Protein 7BY7 (pdb70)

Structure (mmCIF, N/CA/C/O backbone):
data_7BY7
#
_entry.id   7BY7
#
loop_
_atom_site.group_PDB
_atom_site.id
_atom_site.type_symbol
_atom_site.label_atom_id
_atom_site.label_alt_id
_atom_site.label_comp_id
_atom_site.label_asym_id
_atom_site.label_entity_id
_atom_site.label_seq_id
_atom_site.pdbx_PDB_ins_code
_atom_site.Cartn_x
_atom_site.Cartn_y
_atom_site.Cartn_z
_atom_site.occupancy
_atom_site.B_iso_or_equiv
_atom_site.auth_seq_id
_atom_site.auth_comp_id
_atom_site.auth_asym_id
_atom_site.auth_atom_id
_atom_site.pdbx_PDB_model_num
ATOM 1 N N . MET A 1 1 ? -3.150 6.340 -13.918 1.00 1.84 1 MET A N 1
ATOM 2 C CA . MET A 1 1 ? -2.808 6.976 -12.623 1.00 2.02 1 MET A CA 1
ATOM 3 C C . MET A 1 1 ? -1.758 6.146 -11.894 1.00 1.79 1 MET A C 1
ATOM 4 O O . MET A 1 1 ? -2.057 5.539 -10.865 1.00 2.19 1 MET A O 1
ATOM 20 N N . MET A 1 2 ? -0.528 6.140 -12.435 1.00 1.42 2 MET A N 1
ATOM 21 C CA . MET A 1 2 ? 0.563 5.275 -11.951 1.00 1.27 2 MET A CA 1
ATOM 22 C C . MET A 1 2 ? 0.039 3.872 -11.631 1.00 1.22 2 MET A C 1
ATOM 23 O O . MET A 1 2 ? -0.796 3.352 -12.365 1.00 1.89 2 MET A O 1
ATOM 37 N N . THR A 1 3 ? 0.560 3.262 -10.567 1.00 0.68 3 THR A N 1
ATOM 38 C CA . THR A 1 3 ? 0.106 1.955 -10.080 1.00 0.65 3 THR A CA 1
ATOM 39 C C . THR A 1 3 ? 0.182 0.850 -11.137 1.00 0.77 3 THR A C 1
ATOM 40 O O . THR A 1 3 ? 0.681 1.056 -12.246 1.00 1.62 3 THR A O 1
ATOM 51 N N . GLU A 1 4 ? -0.271 -0.343 -10.734 1.00 0.59 4 GLU A N 1
ATOM 52 C CA . GLU A 1 4 ? -0.413 -1.505 -11.616 1.00 0.58 4 GLU A CA 1
ATOM 53 C C . GLU A 1 4 ? 0.929 -2.096 -12.065 1.00 0.60 4 GLU A C 1
ATOM 54 O O . GLU A 1 4 ? 1.041 -3.306 -12.244 1.00 1.07 4 GLU A O 1
ATOM 66 N N . ASP A 1 5 ? 1.945 -1.263 -12.225 1.00 0.51 5 ASP A N 1
ATOM 67 C CA . ASP A 1 5 ? 3.267 -1.745 -12.611 1.00 0.60 5 ASP A CA 1
ATOM 68 C C . ASP A 1 5 ? 4.096 -2.109 -11.383 1.00 0.54 5 ASP A C 1
ATOM 69 O O . ASP A 1 5 ? 4.538 -3.246 -11.236 1.00 0.66 5 ASP A O 1
ATOM 78 N N . GLN A 1 6 ? 4.272 -1.149 -10.480 1.00 0.52 6 GLN A N 1
ATOM 79 C CA . GLN A 1 6 ? 5.087 -1.355 -9.281 1.00 0.59 6 GLN A CA 1
ATOM 80 C C . GLN A 1 6 ? 4.395 -2.275 -8.277 1.00 0.49 6 GLN A C 1
ATOM 81 O O . GLN A 1 6 ? 4.956 -2.586 -7.232 1.00 0.57 6 GLN A O 1
ATOM 95 N N . LYS A 1 7 ? 3.162 -2.676 -8.571 1.00 0.36 7 LYS A N 1
ATOM 96 C CA . LYS A 1 7 ? 2.371 -3.465 -7.628 1.00 0.32 7 LYS A CA 1
ATOM 97 C C . LYS A 1 7 ? 2.963 -4.865 -7.420 1.00 0.34 7 LYS A C 1
ATOM 98 O O . LYS A 1 7 ? 2.718 -5.489 -6.396 1.00 0.35 7 LYS A O 1
ATOM 117 N N . PHE A 1 8 ? 3.744 -5.350 -8.380 1.00 0.40 8 PHE A N 1
ATOM 118 C CA . PHE A 1 8 ? 4.376 -6.663 -8.248 1.00 0.49 8 PHE A CA 1
ATOM 119 C C . PHE A 1 8 ? 5.639 -6.554 -7.399 1.00 0.52 8 PHE A C 1
ATOM 120 O O . PHE A 1 8 ? 6.108 -7.535 -6.823 1.00 0.58 8 PHE A O 1
ATOM 137 N N . LYS A 1 9 ? 6.169 -5.339 -7.303 1.00 0.53 9 LYS A N 1
ATOM 138 C CA . LYS A 1 9 ? 7.324 -5.066 -6.459 1.00 0.62 9 LYS A CA 1
ATOM 139 C C . LYS A 1 9 ? 6.931 -5.191 -4.986 1.00 0.61 9 LYS A C 1
ATOM 140 O O . LYS A 1 9 ? 7.781 -5.253 -4.099 1.00 0.74 9 LYS A O 1
ATOM 159 N N . TYR A 1 10 ? 5.626 -5.260 -4.742 1.00 0.48 10 TYR A N 1
ATOM 160 C CA . TYR A 1 10 ? 5.100 -5.445 -3.398 1.00 0.49 10 TYR A CA 1
ATOM 161 C C . TYR A 1 10 ? 5.573 -6.778 -2.823 1.00 0.56 10 TYR A C 1
ATOM 162 O O . TYR A 1 10 ? 5.681 -6.941 -1.609 1.00 0.67 10 TYR A O 1
ATOM 180 N N . LEU A 1 11 ? 5.878 -7.714 -3.713 1.00 0.56 11 LEU A N 1
ATOM 181 C CA . LEU A 1 11 ? 6.364 -9.032 -3.324 1.00 0.63 11 LEU A CA 1
ATOM 182 C C . LEU A 1 11 ? 7.567 -8.905 -2.386 1.00 0.61 11 LEU A C 1
ATOM 183 O O . LEU A 1 11 ? 7.585 -9.479 -1.300 1.00 0.59 11 LEU A O 1
ATOM 199 N N . THR A 1 12 ? 8.552 -8.119 -2.799 1.00 0.66 12 THR A N 1
ATOM 200 C CA . THR A 1 12 ? 9.773 -7.942 -2.027 1.00 0.69 12 THR A CA 1
ATOM 201 C C . THR A 1 12 ? 9.597 -6.847 -0.976 1.00 0.59 12 THR A C 1
ATOM 202 O O . THR A 1 12 ? 10.318 -6.798 0.023 1.00 0.58 12 THR A O 1
ATOM 213 N N . LYS A 1 13 ? 8.624 -5.978 -1.205 1.00 0.58 13 LYS A N 1
ATOM 214 C CA . LYS A 1 13 ? 8.316 -4.905 -0.273 1.00 0.60 13 LYS A CA 1
ATOM 215 C C . LYS A 1 13 ? 7.835 -5.473 1.062 1.00 0.49 13 LYS A C 1
ATOM 216 O O . LYS A 1 13 ? 8.236 -5.008 2.124 1.00 0.58 13 LYS A O 1
ATOM 235 N N . ILE A 1 14 ? 6.972 -6.478 1.002 1.00 0.37 14 ILE A N 1
ATOM 236 C CA . ILE A 1 14 ? 6.466 -7.123 2.207 1.00 0.36 14 ILE A CA 1
ATOM 237 C C . ILE A 1 14 ? 7.582 -7.930 2.873 1.00 0.39 14 ILE A C 1
ATOM 238 O O . ILE A 1 14 ? 7.553 -8.189 4.073 1.00 0.54 14 ILE A O 1
ATOM 254 N N . GLU A 1 15 ? 8.576 -8.294 2.079 1.00 0.38 15 GLU A N 1
ATOM 255 C CA . GLU A 1 15 ? 9.715 -9.050 2.565 1.00 0.50 15 GLU A CA 1
ATOM 256 C C . GLU A 1 15 ? 10.642 -8.172 3.401 1.00 0.56 15 GLU A C 1
ATOM 257 O O . GLU A 1 15 ? 10.974 -8.510 4.535 1.00 0.68 15 GLU A O 1
ATOM 269 N N . GLU A 1 16 ? 11.046 -7.038 2.841 1.00 0.58 16 GLU A N 1
ATOM 270 C CA . GLU A 1 16 ? 12.037 -6.184 3.488 1.00 0.72 16 GLU A CA 1
ATOM 271 C C . GLU A 1 16 ? 11.402 -4.990 4.196 1.00 0.69 16 GLU A C 1
ATOM 272 O O . GLU A 1 16 ? 11.732 -4.694 5.345 1.00 0.77 16 GLU A O 1
ATOM 284 N N . LEU A 1 17 ? 10.478 -4.321 3.521 1.00 0.63 17 LEU A N 1
ATOM 285 C CA . LEU A 1 17 ? 9.955 -3.045 4.003 1.00 0.67 17 LEU A CA 1
ATOM 286 C C . LEU A 1 17 ? 8.961 -3.237 5.146 1.00 0.61 17 LEU A C 1
ATOM 287 O O . LEU A 1 17 ? 8.513 -2.262 5.748 1.00 0.68 17 LEU A O 1
ATOM 303 N N . GLU A 1 18 ? 8.615 -4.484 5.459 1.00 0.55 18 GLU A N 1
ATOM 304 C CA . GLU A 1 18 ? 7.776 -4.764 6.626 1.00 0.58 18 GLU A CA 1
ATOM 305 C C . GLU A 1 18 ? 8.440 -4.272 7.917 1.00 0.72 18 GLU A C 1
ATOM 306 O O . GLU A 1 18 ? 7.810 -4.224 8.976 1.00 1.15 18 GLU A O 1
ATOM 318 N N . ALA A 1 19 ? 9.711 -3.898 7.819 1.00 0.68 19 ALA A N 1
ATOM 319 C CA . ALA A 1 19 ? 10.429 -3.316 8.942 1.00 0.87 19 ALA A CA 1
ATOM 320 C C . ALA A 1 19 ? 9.814 -1.979 9.362 1.00 0.89 19 ALA A C 1
ATOM 321 O O . ALA A 1 19 ? 9.930 -1.579 10.523 1.00 1.28 19 ALA A O 1
ATOM 328 N N . GLY A 1 20 ? 9.159 -1.288 8.422 1.00 0.89 20 GLY A N 1
ATOM 329 C CA . GLY A 1 20 ? 8.505 -0.037 8.753 1.00 1.31 20 GLY A CA 1
ATOM 330 C C . GLY A 1 20 ? 9.324 1.159 8.329 1.00 1.29 20 GLY A C 1
ATOM 331 O O . GLY A 1 20 ? 9.223 2.237 8.914 1.00 1.74 20 GLY A O 1
ATOM 335 N N . CYS A 1 21 ? 10.140 0.957 7.307 1.00 0.97 21 CYS A N 1
ATOM 336 C CA . CYS A 1 21 ? 11.013 2.000 6.787 1.00 1.10 21 CYS A CA 1
ATOM 337 C C . CYS A 1 21 ? 10.210 3.186 6.272 1.00 1.17 21 CYS A C 1
ATOM 338 O O . CYS A 1 21 ? 9.119 3.018 5.728 1.00 1.58 21 CYS A O 1
ATOM 346 N N . PHE A 1 22 ? 10.756 4.386 6.438 1.00 1.12 22 PHE A N 1
ATOM 347 C CA . PHE A 1 22 ? 10.126 5.579 5.890 1.00 1.26 22 PHE A CA 1
ATOM 348 C C . PHE A 1 22 ? 10.549 5.753 4.432 1.00 1.31 22 PHE A C 1
ATOM 349 O O . PHE A 1 22 ? 10.214 6.734 3.779 1.00 1.68 22 PHE A O 1
ATOM 366 N N . SER A 1 23 ? 11.311 4.789 3.937 1.00 1.33 23 SER A N 1
ATOM 367 C CA . SER A 1 23 ? 11.537 4.649 2.509 1.00 1.45 23 SER A CA 1
ATOM 368 C C . SER A 1 23 ? 10.502 3.675 1.955 1.00 1.25 23 SER A C 1
ATOM 369 O O . SER A 1 23 ? 10.808 2.802 1.143 1.00 1.80 23 SER A O 1
ATOM 377 N N . ASP A 1 24 ? 9.278 3.828 2.446 1.00 0.80 24 ASP A N 1
ATOM 378 C CA . ASP A 1 24 ? 8.164 2.964 2.087 1.00 0.78 24 ASP A CA 1
ATOM 379 C C . ASP A 1 24 ? 7.915 2.980 0.570 1.00 0.77 24 ASP A C 1
ATOM 380 O O . ASP A 1 24 ? 7.519 4.001 0.007 1.00 1.42 24 ASP A O 1
ATOM 389 N N . TRP A 1 25 ? 8.139 1.840 -0.085 1.00 0.71 25 TRP A N 1
ATOM 390 C CA . TRP A 1 25 ? 8.058 1.757 -1.550 1.00 0.68 25 TRP A CA 1
ATOM 391 C C . TRP A 1 25 ? 6.627 1.538 -2.054 1.00 0.85 25 TRP A C 1
ATOM 392 O O . TRP A 1 25 ? 6.377 0.596 -2.809 1.00 1.62 25 TRP A O 1
ATOM 413 N N . THR A 1 26 ? 5.690 2.382 -1.657 1.00 0.46 26 THR A N 1
ATOM 414 C CA . THR A 1 26 ? 4.324 2.250 -2.129 1.00 0.49 26 THR A CA 1
ATOM 415 C C . THR A 1 26 ? 3.957 3.385 -3.083 1.00 0.47 26 THR A C 1
ATOM 416 O O . THR A 1 26 ? 3.374 4.389 -2.670 1.00 0.54 26 THR A O 1
ATOM 427 N N . LYS A 1 27 ? 4.305 3.201 -4.359 1.00 0.47 27 LYS A N 1
ATOM 428 C CA . LYS A 1 27 ? 4.064 4.198 -5.405 1.00 0.52 27 LYS A CA 1
ATOM 429 C C . LYS A 1 27 ? 4.665 5.550 -5.033 1.00 0.65 27 LYS A C 1
ATOM 430 O O . LYS A 1 27 ? 5.543 5.635 -4.177 1.00 1.19 27 LYS A O 1
ATOM 449 N N . GLU A 1 28 ? 4.192 6.603 -5.678 1.00 0.70 28 GLU A N 1
ATOM 450 C CA . GLU A 1 28 ? 4.803 7.910 -5.526 1.00 0.77 28 GLU A CA 1
ATOM 451 C C . GLU A 1 28 ? 3.814 8.919 -4.960 1.00 0.95 28 GLU A C 1
ATOM 452 O O . GLU A 1 28 ? 2.655 8.958 -5.379 1.00 1.84 28 GLU A O 1
ATOM 464 N N . ASP A 1 29 ? 4.288 9.711 -3.992 1.00 0.63 29 ASP A N 1
ATOM 465 C CA . ASP A 1 29 ? 3.518 10.819 -3.408 1.00 0.62 29 ASP A CA 1
ATOM 466 C C . ASP A 1 29 ? 2.347 10.305 -2.559 1.00 0.61 29 ASP A C 1
ATOM 467 O O . ASP A 1 29 ? 2.035 9.112 -2.562 1.00 0.74 29 ASP A O 1
ATOM 476 N N . ILE A 1 30 ? 1.725 11.201 -1.800 1.00 0.65 30 ILE A N 1
ATOM 477 C CA . ILE A 1 30 ? 0.619 10.826 -0.933 1.00 0.69 30 ILE A CA 1
ATOM 478 C C . ILE A 1 30 ? -0.718 11.050 -1.636 1.00 0.76 30 ILE A C 1
ATOM 479 O O . ILE A 1 30 ? -0.986 12.128 -2.163 1.00 1.20 30 ILE A O 1
ATOM 495 N N . THR A 1 31 ? -1.538 10.014 -1.674 1.00 0.47 31 THR A N 1
ATOM 496 C CA . THR A 1 31 ? -2.884 10.139 -2.201 1.00 0.51 31 THR A CA 1
ATOM 497 C C . THR A 1 31 ? -3.891 10.236 -1.070 1.00 0.51 31 THR A C 1
ATOM 498 O O . THR A 1 31 ? -4.875 10.966 -1.157 1.00 1.02 31 THR A O 1
ATOM 509 N N . GLY A 1 32 ? -3.626 9.492 -0.007 1.00 0.73 32 GLY A N 1
ATOM 510 C CA . GLY A 1 32 ? -4.419 9.608 1.194 1.00 0.70 32 GLY A CA 1
ATOM 511 C C . GLY A 1 32 ? -3.745 10.529 2.178 1.00 0.63 32 GLY A C 1
ATOM 512 O O . GLY A 1 32 ? -2.581 10.883 1.982 1.00 0.78 32 GLY A O 1
ATOM 516 N N . ASP A 1 33 ? -4.456 10.900 3.235 1.00 0.59 33 ASP A N 1
ATOM 517 C CA . ASP A 1 33 ? -3.935 11.840 4.229 1.00 0.66 33 ASP A CA 1
ATOM 518 C C . ASP A 1 33 ? -2.562 11.412 4.741 1.00 0.57 33 ASP A C 1
ATOM 519 O O . ASP A 1 33 ? -1.644 12.225 4.853 1.00 0.70 33 ASP A O 1
ATOM 528 N N . LEU A 1 34 ? -2.425 10.128 5.040 1.00 0.44 34 LEU A N 1
ATOM 529 C CA . LEU A 1 34 ? -1.142 9.573 5.438 1.00 0.49 34 LEU A CA 1
ATOM 530 C C . LEU A 1 34 ? -0.597 8.631 4.379 1.00 0.53 34 LEU A C 1
ATOM 531 O O . LEU A 1 34 ? -0.029 7.599 4.712 1.00 0.93 34 LEU A O 1
ATOM 547 N N . LYS A 1 35 ? -0.856 8.965 3.107 1.00 0.44 35 LYS A N 1
ATOM 548 C CA . LYS A 1 35 ? -0.359 8.217 1.934 1.00 0.49 35 LYS A CA 1
ATOM 549 C C . LYS A 1 35 ? -0.875 6.782 1.889 1.00 0.38 35 LYS A C 1
ATOM 550 O O . LYS A 1 35 ? -0.584 6.042 0.948 1.00 0.41 35 LYS A O 1
ATOM 569 N N . TYR A 1 36 ? -1.677 6.402 2.869 1.00 0.42 36 TYR A N 1
ATOM 570 C CA . TYR A 1 36 ? -2.041 5.009 3.046 1.00 0.40 36 TYR A CA 1
ATOM 571 C C . TYR A 1 36 ? -3.041 4.569 1.994 1.00 0.35 36 TYR A C 1
ATOM 572 O O . TYR A 1 36 ? -3.445 3.421 1.961 1.00 0.42 36 TYR A O 1
ATOM 590 N N . LEU A 1 37 ? -3.394 5.480 1.109 1.00 0.31 37 LEU A N 1
ATOM 591 C CA . LEU A 1 37 ? -4.330 5.184 0.033 1.00 0.33 37 LEU A CA 1
ATOM 592 C C . LEU A 1 37 ? -3.710 4.220 -0.993 1.00 0.39 37 LEU A C 1
ATOM 593 O O . LEU A 1 37 ? -4.406 3.406 -1.599 1.00 0.50 37 LEU A O 1
ATOM 609 N N . LYS A 1 38 ? -2.391 4.290 -1.129 1.00 0.40 38 LYS A N 1
ATOM 610 C CA . LYS A 1 38 ? -1.662 3.628 -2.219 1.00 0.45 38 LYS A CA 1
ATOM 611 C C . LYS A 1 38 ? -1.749 2.090 -2.211 1.00 0.46 38 LYS A C 1
ATOM 612 O O . LYS A 1 38 ? -1.308 1.454 -3.163 1.00 0.49 38 LYS A O 1
ATOM 631 N N . LYS A 1 39 ? -2.260 1.477 -1.151 1.00 0.45 39 LYS A N 1
ATOM 632 C CA . LYS A 1 39 ? -2.286 0.008 -1.096 1.00 0.50 39 LYS A CA 1
ATOM 633 C C . LYS A 1 39 ? -3.466 -0.586 -1.859 1.00 0.45 39 LYS A C 1
ATOM 634 O O . LYS A 1 39 ? -3.396 -1.718 -2.331 1.00 0.46 39 LYS A O 1
ATOM 653 N N . GLY A 1 40 ? -4.544 0.170 -1.995 1.00 0.48 40 GLY A N 1
ATOM 654 C CA . GLY A 1 40 ? -5.731 -0.360 -2.648 1.00 0.49 40 GLY A CA 1
ATOM 655 C C . GLY A 1 40 ? -5.641 -0.301 -4.160 1.00 0.49 40 GLY A C 1
ATOM 656 O O . GLY A 1 40 ? -6.596 -0.621 -4.859 1.00 0.54 40 GLY A O 1
ATOM 660 N N . ILE A 1 41 ? -4.469 0.071 -4.655 1.00 0.48 41 ILE A N 1
ATOM 661 C CA . ILE A 1 41 ? -4.258 0.288 -6.079 1.00 0.49 41 ILE A CA 1
ATOM 662 C C . ILE A 1 41 ? -4.310 -1.016 -6.869 1.00 0.44 41 ILE A C 1
ATOM 663 O O . ILE A 1 41 ? -4.631 -1.026 -8.057 1.00 0.48 41 ILE A O 1
ATOM 679 N N . ILE A 1 42 ? -3.975 -2.115 -6.211 1.00 0.40 42 ILE A N 1
ATOM 680 C CA . ILE A 1 42 ? -3.856 -3.390 -6.890 1.00 0.41 42 ILE A CA 1
ATOM 681 C C . ILE A 1 42 ? -5.165 -4.184 -6.876 1.00 0.45 42 ILE A C 1
ATOM 682 O O . ILE A 1 42 ? -5.682 -4.544 -7.934 1.00 0.58 42 ILE A O 1
ATOM 698 N N . GLU A 1 43 ? -5.712 -4.448 -5.695 1.00 0.43 43 GLU A N 1
ATOM 699 C CA . GLU A 1 43 ? -6.885 -5.316 -5.600 1.00 0.57 43 GLU A CA 1
ATOM 700 C C . GLU A 1 43 ? -8.185 -4.523 -5.689 1.00 0.71 43 GLU A C 1
ATOM 701 O O . GLU A 1 43 ? -9.230 -5.097 -5.986 1.00 1.28 43 GLU A O 1
ATOM 713 N N . GLU A 1 44 ? -8.080 -3.205 -5.479 1.00 0.39 44 GLU A N 1
ATOM 714 C CA . GLU A 1 44 ? -9.207 -2.253 -5.534 1.00 0.46 44 GLU A CA 1
ATOM 715 C C . GLU A 1 44 ? -10.592 -2.886 -5.328 1.00 0.45 44 GLU A C 1
ATOM 716 O O . GLU A 1 44 ? -11.450 -2.853 -6.216 1.00 0.63 44 GLU A O 1
ATOM 728 N N . SER A 1 45 ? -10.807 -3.460 -4.154 1.00 0.44 45 SER A N 1
ATOM 729 C CA . SER A 1 45 ? -12.115 -3.980 -3.792 1.00 0.52 45 SER A CA 1
ATOM 730 C C . SER A 1 45 ? -12.888 -2.908 -3.023 1.00 0.48 45 SER A C 1
ATOM 731 O O . SER A 1 45 ? -12.318 -2.177 -2.212 1.00 0.49 45 SER A O 1
ATOM 739 N N . ILE A 1 46 ? -14.187 -2.819 -3.293 1.00 0.51 46 ILE A N 1
ATOM 740 C CA . ILE A 1 46 ? -15.036 -1.771 -2.730 1.00 0.53 46 ILE A CA 1
ATOM 741 C C . ILE A 1 46 ? -15.124 -1.866 -1.209 1.00 0.63 46 ILE A C 1
ATOM 742 O O . ILE A 1 46 ? -15.246 -0.852 -0.523 1.00 1.21 46 ILE A O 1
ATOM 758 N N . GLU A 1 47 ? -15.049 -3.076 -0.682 1.00 0.56 47 GLU A N 1
ATOM 759 C CA . GLU A 1 47 ? -15.077 -3.278 0.762 1.00 0.61 47 GLU A CA 1
ATOM 760 C C . GLU A 1 47 ? -13.863 -2.631 1.436 1.00 0.61 47 GLU A C 1
ATOM 761 O O . GLU A 1 47 ? -13.897 -2.318 2.625 1.00 0.70 47 GLU A O 1
ATOM 773 N N . LEU A 1 48 ? -12.792 -2.429 0.671 1.00 0.56 48 LEU A N 1
ATOM 774 C CA . LEU A 1 48 ? -11.596 -1.767 1.189 1.00 0.61 48 LEU A CA 1
ATOM 775 C C . LEU A 1 48 ? -11.806 -0.261 1.222 1.00 0.64 48 LEU A C 1
ATOM 776 O O . LEU A 1 48 ? -11.197 0.455 2.018 1.00 0.71 48 LEU A O 1
ATOM 792 N N . ILE A 1 49 ? -12.694 0.202 0.355 1.00 0.62 49 ILE A N 1
ATOM 793 C CA . ILE A 1 49 ? -13.023 1.617 0.234 1.00 0.67 49 ILE A CA 1
ATOM 794 C C . ILE A 1 49 ? -13.581 2.163 1.549 1.00 0.69 49 ILE A C 1
ATOM 795 O O . ILE A 1 49 ? -13.573 3.367 1.795 1.00 0.75 49 ILE A O 1
ATOM 811 N N . ARG A 1 50 ? -14.010 1.261 2.415 1.00 0.67 50 ARG A N 1
ATOM 812 C CA . ARG A 1 50 ? -14.509 1.641 3.726 1.00 0.67 50 ARG A CA 1
ATOM 813 C C . ARG A 1 50 ? -13.421 2.320 4.570 1.00 0.64 50 ARG A C 1
ATOM 814 O O . ARG A 1 50 ? -13.733 3.120 5.454 1.00 0.72 50 ARG A O 1
ATOM 835 N N . ALA A 1 51 ? -12.149 2.009 4.304 1.00 0.62 51 ALA A N 1
ATOM 836 C CA . ALA A 1 51 ? -11.060 2.573 5.105 1.00 0.63 51 ALA A CA 1
ATOM 837 C C . ALA A 1 51 ? -10.762 4.041 4.743 1.00 0.62 51 ALA A C 1
ATOM 838 O O . ALA A 1 51 ? -10.898 4.918 5.593 1.00 0.68 51 ALA A O 1
ATOM 845 N N . VAL A 1 52 ? -10.366 4.323 3.495 1.00 0.61 52 VAL A N 1
ATOM 846 C CA . VAL A 1 52 ? -10.120 5.718 3.079 1.00 0.66 52 VAL A CA 1
ATOM 847 C C . VAL A 1 52 ? -10.725 6.001 1.706 1.00 0.74 52 VAL A C 1
ATOM 848 O O . VAL A 1 52 ? -10.482 7.053 1.110 1.00 0.88 52 VAL A O 1
ATOM 861 N N . ASN A 1 53 ? -11.528 5.062 1.223 1.00 0.71 53 ASN A N 1
ATOM 862 C CA . ASN A 1 53 ? -12.052 5.119 -0.139 1.00 0.85 53 ASN A CA 1
ATOM 863 C C . ASN A 1 53 ? -10.896 5.038 -1.135 1.00 0.97 53 ASN A C 1
ATOM 864 O O . ASN A 1 53 ? -10.744 5.882 -2.016 1.00 1.18 53 ASN A O 1
ATOM 875 N N . GLY A 1 54 ? -10.060 4.018 -0.973 1.00 0.98 54 GLY A N 1
ATOM 876 C CA . GLY A 1 54 ? -8.919 3.869 -1.847 1.00 1.24 54 GLY A CA 1
ATOM 877 C C . GLY A 1 54 ? -8.028 2.699 -1.478 1.00 1.26 54 GLY A C 1
ATOM 878 O O . GLY A 1 54 ? -7.662 1.908 -2.341 1.00 1.66 54 GLY A O 1
ATOM 882 N N . LEU A 1 55 ? -7.678 2.577 -0.199 1.00 1.19 55 LEU A N 1
ATOM 883 C CA . LEU A 1 55 ? -6.734 1.543 0.219 1.00 1.27 55 LEU A CA 1
ATOM 884 C C . LEU A 1 55 ? -7.445 0.280 0.666 1.00 1.24 55 LEU A C 1
ATOM 885 O O . LEU A 1 55 ? -8.659 0.175 0.572 1.00 1.47 55 LEU A O 1
ATOM 901 N N . THR A 1 56 ? -6.650 -0.659 1.166 1.00 1.27 56 THR A N 1
ATOM 902 C CA . THR A 1 56 ? -7.141 -1.883 1.772 1.00 1.23 56 THR A CA 1
ATOM 903 C C . THR A 1 56 ? -7.975 -1.603 3.021 1.00 1.20 56 THR A C 1
ATOM 904 O O . THR A 1 56 ? -7.825 -0.578 3.681 1.00 1.51 56 THR A O 1
ATOM 915 N N . TYR A 1 57 ? -8.855 -2.531 3.326 1.00 1.24 57 TYR A N 1
ATOM 916 C CA . TYR A 1 57 ? -9.556 -2.538 4.592 1.00 1.56 57 TYR A CA 1
ATOM 917 C C . TYR A 1 57 ? -8.775 -3.430 5.579 1.00 1.73 57 TYR A C 1
ATOM 918 O O . TYR A 1 57 ? -9.179 -3.635 6.724 1.00 2.40 57 TYR A O 1
ATOM 936 N N . SER A 1 58 ? -7.623 -3.924 5.099 1.00 1.35 58 SER A N 1
ATOM 937 C CA . SER A 1 58 ? -6.701 -4.766 5.872 1.00 1.41 58 SER A CA 1
ATOM 938 C C . SER A 1 58 ? -7.213 -6.200 6.020 1.00 1.46 58 SER A C 1
ATOM 939 O O . SER A 1 58 ? -6.784 -6.933 6.911 1.00 1.70 58 SER A O 1
ATOM 947 N N . GLU A 1 59 ? -8.115 -6.605 5.133 1.00 1.47 59 GLU A N 1
ATOM 948 C CA . GLU A 1 59 ? -8.643 -7.964 5.159 1.00 1.60 59 GLU A CA 1
ATOM 949 C C . GLU A 1 59 ? -7.890 -8.897 4.206 1.00 1.37 59 GLU A C 1
ATOM 950 O O . GLU A 1 59 ? -7.827 -10.101 4.440 1.00 1.55 59 GLU A O 1
ATOM 962 N N . GLU A 1 60 ? -7.323 -8.349 3.130 1.00 1.07 60 GLU A N 1
ATOM 963 C CA . GLU A 1 60 ? -6.812 -9.193 2.044 1.00 0.94 60 GLU A CA 1
ATOM 964 C C . GLU A 1 60 ? -5.497 -8.690 1.433 1.00 0.76 60 GLU A C 1
ATOM 965 O O . GLU A 1 60 ? -4.817 -9.429 0.724 1.00 0.76 60 GLU A O 1
ATOM 977 N N . LEU A 1 61 ? -5.152 -7.442 1.689 1.00 0.71 61 LEU A N 1
ATOM 978 C CA . LEU A 1 61 ? -3.990 -6.815 1.061 1.00 0.59 61 LEU A CA 1
ATOM 979 C C . LEU A 1 61 ? -2.660 -7.229 1.694 1.00 0.50 61 LEU A C 1
ATOM 980 O O . LEU A 1 61 ? -1.623 -6.751 1.267 1.00 0.48 61 LEU A O 1
ATOM 996 N N . HIS A 1 62 ? -2.689 -8.045 2.752 1.00 0.52 62 HIS A N 1
ATOM 997 C CA . HIS A 1 62 ? -1.464 -8.403 3.492 1.00 0.51 62 HIS A CA 1
ATOM 998 C C . HIS A 1 62 ? -0.363 -8.893 2.547 1.00 0.46 62 HIS A C 1
ATOM 999 O O . HIS A 1 62 ? 0.775 -8.431 2.622 1.00 0.48 62 HIS A O 1
ATOM 1014 N N . ASP A 1 63 ? -0.701 -9.809 1.647 1.00 0.46 63 ASP A N 1
ATOM 1015 C CA . ASP A 1 63 ? 0.277 -10.331 0.683 1.00 0.48 63 ASP A CA 1
ATOM 1016 C C . ASP A 1 63 ? 0.681 -9.258 -0.324 1.00 0.45 63 ASP A C 1
ATOM 1017 O O . ASP A 1 63 ? 1.538 -9.480 -1.177 1.00 0.55 63 ASP A O 1
ATOM 1026 N N . PHE A 1 64 ? 0.054 -8.100 -0.216 1.00 0.38 64 PHE A N 1
ATOM 1027 C CA . PHE A 1 64 ? 0.326 -6.985 -1.098 1.00 0.39 64 PHE A CA 1
ATOM 1028 C C . PHE A 1 64 ? 0.725 -5.753 -0.282 1.00 0.38 64 PHE A C 1
ATOM 1029 O O . PHE A 1 64 ? 0.430 -4.622 -0.667 1.00 0.45 64 PHE A O 1
ATOM 1046 N N . THR A 1 65 ? 1.334 -6.000 0.883 1.00 0.37 65 THR A N 1
ATOM 1047 C CA . THR A 1 65 ? 2.039 -4.979 1.661 1.00 0.42 65 THR A CA 1
ATOM 1048 C C . THR A 1 65 ? 1.111 -3.926 2.249 1.00 0.43 65 THR A C 1
ATOM 1049 O O . THR A 1 65 ? 1.224 -2.736 1.950 1.00 0.53 65 THR A O 1
ATOM 1060 N N . GLN A 1 66 ? 0.206 -4.338 3.114 1.00 0.42 66 GLN A N 1
ATOM 1061 C CA . GLN A 1 66 ? -0.767 -3.397 3.625 1.00 0.54 66 GLN A CA 1
ATOM 1062 C C . GLN A 1 66 ? -0.348 -2.878 4.998 1.00 0.59 66 GLN A C 1
ATOM 1063 O O . GLN A 1 66 ? -0.501 -1.689 5.297 1.00 0.71 66 GLN A O 1
ATOM 1077 N N . GLU A 1 67 ? 0.230 -3.762 5.795 1.00 0.56 67 GLU A N 1
ATOM 1078 C CA . GLU A 1 67 ? 0.599 -3.455 7.174 1.00 0.67 67 GLU A CA 1
ATOM 1079 C C . GLU A 1 67 ? 1.950 -2.761 7.248 1.00 0.54 67 GLU A C 1
ATOM 1080 O O . GLU A 1 67 ? 2.430 -2.418 8.327 1.00 0.52 67 GLU A O 1
ATOM 1092 N N . ILE A 1 68 ? 2.557 -2.556 6.097 1.00 0.50 68 ILE A N 1
ATOM 1093 C CA . ILE A 1 68 ? 3.803 -1.810 6.028 1.00 0.46 68 ILE A CA 1
ATOM 1094 C C . ILE A 1 68 ? 3.506 -0.338 6.276 1.00 0.40 68 ILE A C 1
ATOM 1095 O O . ILE A 1 68 ? 4.099 0.297 7.147 1.00 0.40 68 ILE A O 1
ATOM 1111 N N . ILE A 1 69 ? 2.561 0.186 5.506 1.00 0.39 69 ILE A N 1
ATOM 1112 C CA . ILE A 1 69 ? 2.152 1.564 5.641 1.00 0.37 69 ILE A CA 1
ATOM 1113 C C . ILE A 1 69 ? 1.173 1.704 6.793 1.00 0.42 69 ILE A C 1
ATOM 1114 O O . ILE A 1 69 ? 1.479 2.345 7.781 1.00 0.40 69 ILE A O 1
ATOM 1130 N N . GLU A 1 70 ? 0.031 1.015 6.648 1.00 0.51 70 GLU A N 1
ATOM 1131 C CA . GLU A 1 70 ? -1.129 1.082 7.562 1.00 0.60 70 GLU A CA 1
ATOM 1132 C C . GLU A 1 70 ? -1.159 2.328 8.472 1.00 0.51 70 GLU A C 1
ATOM 1133 O O . GLU A 1 70 ? -1.315 2.220 9.689 1.00 0.50 70 GLU A O 1
ATOM 1145 N N . GLU A 1 71 ? -1.024 3.509 7.860 1.00 0.53 71 GLU A N 1
ATOM 1146 C CA . GLU A 1 71 ? -1.113 4.798 8.567 1.00 0.57 71 GLU A CA 1
ATOM 1147 C C . GLU A 1 71 ? 0.028 5.008 9.574 1.00 0.53 71 GLU A C 1
ATOM 1148 O O . GLU A 1 71 ? -0.025 5.918 10.399 1.00 0.63 71 GLU A O 1
ATOM 1160 N N . LEU A 1 72 ? 1.051 4.174 9.500 1.00 0.51 72 LEU A N 1
ATOM 1161 C CA . LEU A 1 72 ? 2.226 4.316 10.348 1.00 0.61 72 LEU A CA 1
ATOM 1162 C C . LEU A 1 72 ? 3.308 5.108 9.628 1.00 0.64 72 LEU A C 1
ATOM 1163 O O . LEU A 1 72 ? 4.105 5.805 10.261 1.00 0.73 72 LEU A O 1
ATOM 1179 N N . ASP A 1 73 ? 3.351 4.985 8.306 1.00 0.69 73 ASP A N 1
ATOM 1180 C CA . ASP A 1 73 ? 4.305 5.745 7.506 1.00 0.74 73 ASP A CA 1
ATOM 1181 C C . ASP A 1 73 ? 3.613 6.913 6.823 1.00 0.74 73 ASP A C 1
ATOM 1182 O O . ASP A 1 73 ? 2.437 6.830 6.467 1.00 1.18 73 ASP A O 1
ATOM 1191 N N . ILE A 1 74 ? 4.350 8.004 6.662 1.00 0.58 74 ILE A N 1
ATOM 1192 C CA . ILE A 1 74 ? 3.819 9.224 6.077 1.00 0.76 74 ILE A CA 1
ATOM 1193 C C . ILE A 1 74 ? 4.807 9.761 5.037 1.00 0.72 74 ILE A C 1
ATOM 1194 O O . ILE A 1 74 ? 4.946 10.969 4.841 1.00 0.78 74 ILE A O 1
ATOM 1210 N N . SER A 1 75 ? 5.509 8.864 4.373 1.00 0.86 75 SER A N 1
ATOM 1211 C CA . SER A 1 75 ? 6.579 9.275 3.481 1.00 0.90 75 SER A CA 1
ATOM 1212 C C . SER A 1 75 ? 6.164 9.221 2.011 1.00 0.76 75 SER A C 1
ATOM 1213 O O . SER A 1 75 ? 5.938 8.145 1.451 1.00 1.07 75 SER A O 1
ATOM 1221 N N . PRO A 1 76 ? 6.057 10.390 1.365 1.00 0.54 76 PRO A N 1
ATOM 1222 C CA . PRO A 1 76 ? 5.830 10.476 -0.066 1.00 0.69 76 PRO A CA 1
ATOM 1223 C C . PRO A 1 76 ? 7.142 10.392 -0.834 1.00 0.72 76 PRO A C 1
ATOM 1224 O O . PRO A 1 76 ? 8.206 10.240 -0.237 1.00 0.66 76 PRO A O 1
ATOM 1235 N N . LEU A 1 77 ? 7.072 10.506 -2.148 1.00 1.00 77 LEU A N 1
ATOM 1236 C CA . LEU A 1 77 ? 8.253 10.369 -2.984 1.00 1.16 77 LEU A CA 1
ATOM 1237 C C . LEU A 1 77 ? 8.256 11.443 -4.054 1.00 1.43 77 LEU A C 1
ATOM 1238 O O . LEU A 1 77 ? 9.325 12.036 -4.300 1.00 1.95 77 LEU A O 1
ATOM 1255 N N . MET A 1 1 ? 0.706 6.012 -15.060 1.00 1.84 1 MET A N 2
ATOM 1256 C CA . MET A 1 1 ? 1.106 4.591 -15.170 1.00 2.02 1 MET A CA 2
ATOM 1257 C C . MET A 1 1 ? 2.127 4.273 -14.086 1.00 1.79 1 MET A C 2
ATOM 1258 O O . MET A 1 1 ? 3.316 4.555 -14.234 1.00 2.19 1 MET A O 2
ATOM 1274 N N . MET A 1 2 ? 1.649 3.702 -12.990 1.00 1.42 2 MET A N 2
ATOM 1275 C CA . MET A 1 2 ? 2.497 3.393 -11.848 1.00 1.27 2 MET A CA 2
ATOM 1276 C C . MET A 1 2 ? 1.911 2.240 -11.063 1.00 1.22 2 MET A C 2
ATOM 1277 O O . MET A 1 2 ? 2.578 1.251 -10.769 1.00 1.89 2 MET A O 2
ATOM 1291 N N . THR A 1 3 ? 0.674 2.449 -10.697 1.00 0.68 3 THR A N 2
ATOM 1292 C CA . THR A 1 3 ? -0.198 1.459 -10.070 1.00 0.65 3 THR A CA 2
ATOM 1293 C C . THR A 1 3 ? 0.155 0.002 -10.402 1.00 0.77 3 THR A C 2
ATOM 1294 O O . THR A 1 3 ? 0.836 -0.684 -9.629 1.00 1.62 3 THR A O 2
ATOM 1305 N N . GLU A 1 4 ? -0.313 -0.449 -11.543 1.00 0.59 4 GLU A N 2
ATOM 1306 C CA . GLU A 1 4 ? -0.173 -1.843 -11.958 1.00 0.58 4 GLU A CA 2
ATOM 1307 C C . GLU A 1 4 ? 1.284 -2.205 -12.229 1.00 0.60 4 GLU A C 2
ATOM 1308 O O . GLU A 1 4 ? 1.650 -3.378 -12.206 1.00 1.07 4 GLU A O 2
ATOM 1320 N N . ASP A 1 5 ? 2.105 -1.203 -12.489 1.00 0.51 5 ASP A N 2
ATOM 1321 C CA . ASP A 1 5 ? 3.521 -1.428 -12.758 1.00 0.60 5 ASP A CA 2
ATOM 1322 C C . ASP A 1 5 ? 4.261 -1.811 -11.481 1.00 0.54 5 ASP A C 2
ATOM 1323 O O . ASP A 1 5 ? 4.871 -2.874 -11.401 1.00 0.66 5 ASP A O 2
ATOM 1332 N N . GLN A 1 6 ? 4.165 -0.950 -10.475 1.00 0.52 6 GLN A N 2
ATOM 1333 C CA . GLN A 1 6 ? 4.896 -1.125 -9.222 1.00 0.59 6 GLN A CA 2
ATOM 1334 C C . GLN A 1 6 ? 4.234 -2.132 -8.289 1.00 0.49 6 GLN A C 2
ATOM 1335 O O . GLN A 1 6 ? 4.751 -2.400 -7.209 1.00 0.57 6 GLN A O 2
ATOM 1349 N N . LYS A 1 7 ? 3.069 -2.650 -8.660 1.00 0.36 7 LYS A N 2
ATOM 1350 C CA . LYS A 1 7 ? 2.336 -3.550 -7.770 1.00 0.32 7 LYS A CA 2
ATOM 1351 C C . LYS A 1 7 ? 3.093 -4.869 -7.562 1.00 0.34 7 LYS A C 2
ATOM 1352 O O . LYS A 1 7 ? 2.818 -5.602 -6.616 1.00 0.35 7 LYS A O 2
ATOM 1371 N N . PHE A 1 8 ? 4.052 -5.163 -8.438 1.00 0.40 8 PHE A N 2
ATOM 1372 C CA . PHE A 1 8 ? 4.867 -6.369 -8.298 1.00 0.49 8 PHE A CA 2
ATOM 1373 C C . PHE A 1 8 ? 5.995 -6.132 -7.302 1.00 0.52 8 PHE A C 2
ATOM 1374 O O . PHE A 1 8 ? 6.445 -7.052 -6.622 1.00 0.58 8 PHE A O 2
ATOM 1391 N N . LYS A 1 9 ? 6.431 -4.880 -7.211 1.00 0.53 9 LYS A N 2
ATOM 1392 C CA . LYS A 1 9 ? 7.479 -4.473 -6.277 1.00 0.62 9 LYS A CA 2
ATOM 1393 C C . LYS A 1 9 ? 7.040 -4.737 -4.838 1.00 0.61 9 LYS A C 2
ATOM 1394 O O . LYS A 1 9 ? 7.850 -4.750 -3.910 1.00 0.74 9 LYS A O 2
ATOM 1413 N N . TYR A 1 10 ? 5.744 -4.961 -4.672 1.00 0.48 10 TYR A N 2
ATOM 1414 C CA . TYR A 1 10 ? 5.171 -5.297 -3.382 1.00 0.49 10 TYR A CA 2
ATOM 1415 C C . TYR A 1 10 ? 5.717 -6.640 -2.891 1.00 0.56 10 TYR A C 2
ATOM 1416 O O . TYR A 1 10 ? 5.801 -6.885 -1.690 1.00 0.67 10 TYR A O 2
ATOM 1434 N N . LEU A 1 11 ? 6.115 -7.490 -3.832 1.00 0.56 11 LEU A N 2
ATOM 1435 C CA . LEU A 1 11 ? 6.637 -8.815 -3.511 1.00 0.63 11 LEU A CA 2
ATOM 1436 C C . LEU A 1 11 ? 7.745 -8.726 -2.472 1.00 0.61 11 LEU A C 2
ATOM 1437 O O . LEU A 1 11 ? 7.716 -9.415 -1.449 1.00 0.59 11 LEU A O 2
ATOM 1453 N N . THR A 1 12 ? 8.709 -7.858 -2.732 1.00 0.66 12 THR A N 2
ATOM 1454 C CA . THR A 1 12 ? 9.878 -7.743 -1.886 1.00 0.69 12 THR A CA 2
ATOM 1455 C C . THR A 1 12 ? 9.654 -6.766 -0.735 1.00 0.59 12 THR A C 2
ATOM 1456 O O . THR A 1 12 ? 10.402 -6.761 0.241 1.00 0.58 12 THR A O 2
ATOM 1467 N N . LYS A 1 13 ? 8.616 -5.949 -0.848 1.00 0.58 13 LYS A N 2
ATOM 1468 C CA . LYS A 1 13 ? 8.230 -5.063 0.245 1.00 0.60 13 LYS A CA 2
ATOM 1469 C C . LYS A 1 13 ? 7.883 -5.866 1.489 1.00 0.49 13 LYS A C 2
ATOM 1470 O O . LYS A 1 13 ? 8.505 -5.730 2.532 1.00 0.58 13 LYS A O 2
ATOM 1489 N N . ILE A 1 14 ? 6.868 -6.701 1.367 1.00 0.37 14 ILE A N 2
ATOM 1490 C CA . ILE A 1 14 ? 6.407 -7.515 2.473 1.00 0.36 14 ILE A CA 2
ATOM 1491 C C . ILE A 1 14 ? 7.446 -8.591 2.805 1.00 0.39 14 ILE A C 2
ATOM 1492 O O . ILE A 1 14 ? 7.469 -9.143 3.905 1.00 0.54 14 ILE A O 2
ATOM 1508 N N . GLU A 1 15 ? 8.321 -8.857 1.842 1.00 0.38 15 GLU A N 2
ATOM 1509 C CA . GLU A 1 15 ? 9.382 -9.838 2.006 1.00 0.50 15 GLU A CA 2
ATOM 1510 C C . GLU A 1 15 ? 10.510 -9.289 2.886 1.00 0.56 15 GLU A C 2
ATOM 1511 O O . GLU A 1 15 ? 10.926 -9.936 3.848 1.00 0.68 15 GLU A O 2
ATOM 1523 N N . GLU A 1 16 ? 10.997 -8.094 2.556 1.00 0.58 16 GLU A N 2
ATOM 1524 C CA . GLU A 1 16 ? 12.157 -7.522 3.241 1.00 0.72 16 GLU A CA 2
ATOM 1525 C C . GLU A 1 16 ? 11.832 -6.181 3.904 1.00 0.69 16 GLU A C 2
ATOM 1526 O O . GLU A 1 16 ? 12.231 -5.929 5.042 1.00 0.77 16 GLU A O 2
ATOM 1538 N N . LEU A 1 17 ? 11.101 -5.330 3.191 1.00 0.63 17 LEU A N 2
ATOM 1539 C CA . LEU A 1 17 ? 10.838 -3.958 3.631 1.00 0.67 17 LEU A CA 2
ATOM 1540 C C . LEU A 1 17 ? 9.880 -3.893 4.830 1.00 0.61 17 LEU A C 2
ATOM 1541 O O . LEU A 1 17 ? 9.607 -2.809 5.352 1.00 0.68 17 LEU A O 2
ATOM 1557 N N . GLU A 1 18 ? 9.361 -5.041 5.263 1.00 0.55 18 GLU A N 2
ATOM 1558 C CA . GLU A 1 18 ? 8.493 -5.103 6.444 1.00 0.58 18 GLU A CA 2
ATOM 1559 C C . GLU A 1 18 ? 9.289 -4.850 7.733 1.00 0.72 18 GLU A C 2
ATOM 1560 O O . GLU A 1 18 ? 9.125 -5.546 8.736 1.00 1.15 18 GLU A O 2
ATOM 1572 N N . ALA A 1 19 ? 10.158 -3.856 7.698 1.00 0.68 19 ALA A N 2
ATOM 1573 C CA . ALA A 1 19 ? 10.956 -3.503 8.852 1.00 0.87 19 ALA A CA 2
ATOM 1574 C C . ALA A 1 19 ? 10.390 -2.272 9.545 1.00 0.89 19 ALA A C 2
ATOM 1575 O O . ALA A 1 19 ? 10.664 -2.040 10.723 1.00 1.28 19 ALA A O 2
ATOM 1582 N N . GLY A 1 20 ? 9.605 -1.473 8.822 1.00 0.89 20 GLY A N 2
ATOM 1583 C CA . GLY A 1 20 ? 8.993 -0.320 9.443 1.00 1.31 20 GLY A CA 2
ATOM 1584 C C . GLY A 1 20 ? 9.391 0.962 8.762 1.00 1.29 20 GLY A C 2
ATOM 1585 O O . GLY A 1 20 ? 9.540 1.998 9.410 1.00 1.74 20 GLY A O 2
ATOM 1589 N N . CYS A 1 21 ? 9.592 0.879 7.454 1.00 0.97 21 CYS A N 2
ATOM 1590 C CA . CYS A 1 21 ? 9.952 2.032 6.653 1.00 1.10 21 CYS A CA 2
ATOM 1591 C C . CYS A 1 21 ? 8.899 3.121 6.813 1.00 1.17 21 CYS A C 2
ATOM 1592 O O . CYS A 1 21 ? 7.774 2.980 6.335 1.00 1.58 21 CYS A O 2
ATOM 1600 N N . PHE A 1 22 ? 9.260 4.196 7.512 1.00 1.12 22 PHE A N 2
ATOM 1601 C CA . PHE A 1 22 ? 8.337 5.301 7.732 1.00 1.26 22 PHE A CA 2
ATOM 1602 C C . PHE A 1 22 ? 8.065 6.011 6.416 1.00 1.31 22 PHE A C 2
ATOM 1603 O O . PHE A 1 22 ? 7.061 6.702 6.263 1.00 1.68 22 PHE A O 2
ATOM 1620 N N . SER A 1 23 ? 8.980 5.834 5.481 1.00 1.33 23 SER A N 2
ATOM 1621 C CA . SER A 1 23 ? 8.776 6.254 4.112 1.00 1.45 23 SER A CA 2
ATOM 1622 C C . SER A 1 23 ? 8.489 5.027 3.263 1.00 1.25 23 SER A C 2
ATOM 1623 O O . SER A 1 23 ? 9.224 4.704 2.326 1.00 1.80 23 SER A O 2
ATOM 1631 N N . ASP A 1 24 ? 7.418 4.337 3.642 1.00 0.80 24 ASP A N 2
ATOM 1632 C CA . ASP A 1 24 ? 6.994 3.100 2.999 1.00 0.78 24 ASP A CA 2
ATOM 1633 C C . ASP A 1 24 ? 6.954 3.240 1.472 1.00 0.77 24 ASP A C 2
ATOM 1634 O O . ASP A 1 24 ? 6.511 4.259 0.930 1.00 1.42 24 ASP A O 2
ATOM 1643 N N . TRP A 1 25 ? 7.394 2.199 0.791 1.00 0.71 25 TRP A N 2
ATOM 1644 C CA . TRP A 1 25 ? 7.532 2.213 -0.664 1.00 0.68 25 TRP A CA 2
ATOM 1645 C C . TRP A 1 25 ? 6.271 1.715 -1.396 1.00 0.85 25 TRP A C 2
ATOM 1646 O O . TRP A 1 25 ? 6.352 0.839 -2.261 1.00 1.62 25 TRP A O 2
ATOM 1667 N N . THR A 1 26 ? 5.109 2.261 -1.044 1.00 0.46 26 THR A N 2
ATOM 1668 C CA . THR A 1 26 ? 3.879 1.997 -1.779 1.00 0.49 26 THR A CA 2
ATOM 1669 C C . THR A 1 26 ? 3.613 3.124 -2.778 1.00 0.47 26 THR A C 2
ATOM 1670 O O . THR A 1 26 ? 2.993 4.132 -2.431 1.00 0.54 26 THR A O 2
ATOM 1681 N N . LYS A 1 27 ? 4.100 2.944 -4.011 1.00 0.47 27 LYS A N 2
ATOM 1682 C CA . LYS A 1 27 ? 3.990 3.964 -5.065 1.00 0.52 27 LYS A CA 2
ATOM 1683 C C . LYS A 1 27 ? 4.751 5.237 -4.688 1.00 0.65 27 LYS A C 2
ATOM 1684 O O . LYS A 1 27 ? 5.511 5.258 -3.717 1.00 1.19 27 LYS A O 2
ATOM 1703 N N . GLU A 1 28 ? 4.568 6.278 -5.486 1.00 0.70 28 GLU A N 2
ATOM 1704 C CA . GLU A 1 28 ? 5.254 7.545 -5.281 1.00 0.77 28 GLU A CA 2
ATOM 1705 C C . GLU A 1 28 ? 4.232 8.663 -5.097 1.00 0.95 28 GLU A C 2
ATOM 1706 O O . GLU A 1 28 ? 3.228 8.699 -5.819 1.00 1.84 28 GLU A O 2
ATOM 1718 N N . ASP A 1 29 ? 4.491 9.561 -4.134 1.00 0.63 29 ASP A N 2
ATOM 1719 C CA . ASP A 1 29 ? 3.564 10.654 -3.787 1.00 0.62 29 ASP A CA 2
ATOM 1720 C C . ASP A 1 29 ? 2.341 10.095 -3.045 1.00 0.61 29 ASP A C 2
ATOM 1721 O O . ASP A 1 29 ? 2.196 8.881 -2.917 1.00 0.74 29 ASP A O 2
ATOM 1730 N N . ILE A 1 30 ? 1.482 10.966 -2.521 1.00 0.65 30 ILE A N 2
ATOM 1731 C CA . ILE A 1 30 ? 0.325 10.512 -1.749 1.00 0.69 30 ILE A CA 2
ATOM 1732 C C . ILE A 1 30 ? -0.973 10.725 -2.512 1.00 0.76 30 ILE A C 2
ATOM 1733 O O . ILE A 1 30 ? -1.080 11.622 -3.346 1.00 1.20 30 ILE A O 2
ATOM 1749 N N . THR A 1 31 ? -1.950 9.881 -2.233 1.00 0.47 31 THR A N 2
ATOM 1750 C CA . THR A 1 31 ? -3.303 10.098 -2.706 1.00 0.51 31 THR A CA 2
ATOM 1751 C C . THR A 1 31 ? -4.269 10.154 -1.531 1.00 0.51 31 THR A C 2
ATOM 1752 O O . THR A 1 31 ? -5.475 10.325 -1.698 1.00 1.02 31 THR A O 2
ATOM 1763 N N . GLY A 1 32 ? -3.707 10.037 -0.337 1.00 0.73 32 GLY A N 2
ATOM 1764 C CA . GLY A 1 32 ? -4.489 10.088 0.878 1.00 0.70 32 GLY A CA 2
ATOM 1765 C C . GLY A 1 32 ? -3.684 10.720 1.986 1.00 0.63 32 GLY A C 2
ATOM 1766 O O . GLY A 1 32 ? -2.474 10.882 1.834 1.00 0.78 32 GLY A O 2
ATOM 1770 N N . ASP A 1 33 ? -4.331 11.058 3.097 1.00 0.59 33 ASP A N 2
ATOM 1771 C CA . ASP A 1 33 ? -3.664 11.754 4.199 1.00 0.66 33 ASP A CA 2
ATOM 1772 C C . ASP A 1 33 ? -2.419 11.007 4.660 1.00 0.57 33 ASP A C 2
ATOM 1773 O O . ASP A 1 33 ? -1.375 11.613 4.894 1.00 0.70 33 ASP A O 2
ATOM 1782 N N . LEU A 1 34 ? -2.526 9.692 4.773 1.00 0.44 34 LEU A N 2
ATOM 1783 C CA . LEU A 1 34 ? -1.383 8.876 5.159 1.00 0.49 34 LEU A CA 2
ATOM 1784 C C . LEU A 1 34 ? -0.875 8.065 3.980 1.00 0.53 34 LEU A C 2
ATOM 1785 O O . LEU A 1 34 ? -0.255 7.019 4.161 1.00 0.93 34 LEU A O 2
ATOM 1801 N N . LYS A 1 35 ? -1.185 8.544 2.769 1.00 0.44 35 LYS A N 2
ATOM 1802 C CA . LYS A 1 35 ? -0.707 7.945 1.512 1.00 0.49 35 LYS A CA 2
ATOM 1803 C C . LYS A 1 35 ? -1.218 6.512 1.323 1.00 0.38 35 LYS A C 2
ATOM 1804 O O . LYS A 1 35 ? -1.015 5.892 0.279 1.00 0.41 35 LYS A O 2
ATOM 1823 N N . TYR A 1 36 ? -1.920 6.020 2.325 1.00 0.42 36 TYR A N 2
ATOM 1824 C CA . TYR A 1 36 ? -2.368 4.637 2.380 1.00 0.40 36 TYR A CA 2
ATOM 1825 C C . TYR A 1 36 ? -3.472 4.372 1.372 1.00 0.35 36 TYR A C 2
ATOM 1826 O O . TYR A 1 36 ? -4.013 3.273 1.301 1.00 0.42 36 TYR A O 2
ATOM 1844 N N . LEU A 1 37 ? -3.804 5.384 0.595 1.00 0.31 37 LEU A N 2
ATOM 1845 C CA . LEU A 1 37 ? -4.810 5.238 -0.434 1.00 0.33 37 LEU A CA 2
ATOM 1846 C C . LEU A 1 37 ? -4.243 4.467 -1.632 1.00 0.39 37 LEU A C 2
ATOM 1847 O O . LEU A 1 37 ? -4.943 3.683 -2.269 1.00 0.50 37 LEU A O 2
ATOM 1863 N N . LYS A 1 38 ? -2.955 4.662 -1.892 1.00 0.40 38 LYS A N 2
ATOM 1864 C CA . LYS A 1 38 ? -2.296 4.090 -3.068 1.00 0.45 38 LYS A CA 2
ATOM 1865 C C . LYS A 1 38 ? -2.195 2.564 -3.021 1.00 0.46 38 LYS A C 2
ATOM 1866 O O . LYS A 1 38 ? -1.804 1.934 -3.999 1.00 0.49 38 LYS A O 2
ATOM 1885 N N . LYS A 1 39 ? -2.496 1.968 -1.884 1.00 0.45 39 LYS A N 2
ATOM 1886 C CA . LYS A 1 39 ? -2.430 0.527 -1.750 1.00 0.50 39 LYS A CA 2
ATOM 1887 C C . LYS A 1 39 ? -3.511 -0.174 -2.575 1.00 0.45 39 LYS A C 2
ATOM 1888 O O . LYS A 1 39 ? -3.295 -1.270 -3.085 1.00 0.46 39 LYS A O 2
ATOM 1907 N N . GLY A 1 40 ? -4.658 0.475 -2.735 1.00 0.48 40 GLY A N 2
ATOM 1908 C CA . GLY A 1 40 ? -5.767 -0.151 -3.443 1.00 0.49 40 GLY A CA 2
ATOM 1909 C C . GLY A 1 40 ? -5.735 0.092 -4.930 1.00 0.49 40 GLY A C 2
ATOM 1910 O O . GLY A 1 40 ? -6.767 0.055 -5.592 1.00 0.54 40 GLY A O 2
ATOM 1914 N N . ILE A 1 41 ? -4.555 0.348 -5.454 1.00 0.48 41 ILE A N 2
ATOM 1915 C CA . ILE A 1 41 ? -4.366 0.468 -6.889 1.00 0.49 41 ILE A CA 2
ATOM 1916 C C . ILE A 1 41 ? -4.555 -0.887 -7.553 1.00 0.44 41 ILE A C 2
ATOM 1917 O O . ILE A 1 41 ? -4.919 -0.983 -8.722 1.00 0.48 41 ILE A O 2
ATOM 1933 N N . ILE A 1 42 ? -4.286 -1.930 -6.785 1.00 0.40 42 ILE A N 2
ATOM 1934 C CA . ILE A 1 42 ? -4.288 -3.276 -7.301 1.00 0.41 42 ILE A CA 2
ATOM 1935 C C . ILE A 1 42 ? -5.628 -3.982 -7.054 1.00 0.45 42 ILE A C 2
ATOM 1936 O O . ILE A 1 42 ? -6.236 -4.511 -7.986 1.00 0.58 42 ILE A O 2
ATOM 1952 N N . GLU A 1 43 ? -6.110 -3.952 -5.816 1.00 0.43 43 GLU A N 2
ATOM 1953 C CA . GLU A 1 43 ? -7.264 -4.754 -5.428 1.00 0.57 43 GLU A CA 2
ATOM 1954 C C . GLU A 1 43 ? -8.475 -3.894 -5.087 1.00 0.71 43 GLU A C 2
ATOM 1955 O O . GLU A 1 43 ? -9.276 -4.304 -4.260 1.00 1.28 43 GLU A O 2
ATOM 1967 N N . GLU A 1 44 ? -8.575 -2.712 -5.708 1.00 0.39 44 GLU A N 2
ATOM 1968 C CA . GLU A 1 44 ? -9.637 -1.722 -5.436 1.00 0.46 44 GLU A CA 2
ATOM 1969 C C . GLU A 1 44 ? -11.048 -2.326 -5.355 1.00 0.45 44 GLU A C 2
ATOM 1970 O O . GLU A 1 44 ? -11.834 -2.272 -6.302 1.00 0.63 44 GLU A O 2
ATOM 1982 N N . SER A 1 45 ? -11.339 -2.904 -4.208 1.00 0.44 45 SER A N 2
ATOM 1983 C CA . SER A 1 45 ? -12.670 -3.411 -3.892 1.00 0.52 45 SER A CA 2
ATOM 1984 C C . SER A 1 45 ? -13.396 -2.462 -2.936 1.00 0.48 45 SER A C 2
ATOM 1985 O O . SER A 1 45 ? -12.774 -1.798 -2.104 1.00 0.49 45 SER A O 2
ATOM 1993 N N . ILE A 1 46 ? -14.722 -2.422 -3.066 1.00 0.51 46 ILE A N 2
ATOM 1994 C CA . ILE A 1 46 ? -15.577 -1.528 -2.289 1.00 0.53 46 ILE A CA 2
ATOM 1995 C C . ILE A 1 46 ? -15.454 -1.778 -0.785 1.00 0.63 46 ILE A C 2
ATOM 1996 O O . ILE A 1 46 ? -15.546 -0.846 0.013 1.00 1.21 46 ILE A O 2
ATOM 2012 N N . GLU A 1 47 ? -15.240 -3.031 -0.404 1.00 0.56 47 GLU A N 2
ATOM 2013 C CA . GLU A 1 47 ? -15.091 -3.394 1.006 1.00 0.61 47 GLU A CA 2
ATOM 2014 C C . GLU A 1 47 ? -13.926 -2.638 1.643 1.00 0.61 47 GLU A C 2
ATOM 2015 O O . GLU A 1 47 ? -13.971 -2.254 2.809 1.00 0.70 47 GLU A O 2
ATOM 2027 N N . LEU A 1 48 ? -12.888 -2.422 0.855 1.00 0.56 48 LEU A N 2
ATOM 2028 C CA . LEU A 1 48 ? -11.686 -1.739 1.317 1.00 0.61 48 LEU A CA 2
ATOM 2029 C C . LEU A 1 48 ? -11.914 -0.243 1.356 1.00 0.64 48 LEU A C 2
ATOM 2030 O O . LEU A 1 48 ? -11.323 0.465 2.164 1.00 0.71 48 LEU A O 2
ATOM 2046 N N . ILE A 1 49 ? -12.801 0.218 0.486 1.00 0.62 49 ILE A N 2
ATOM 2047 C CA . ILE A 1 49 ? -13.143 1.629 0.364 1.00 0.67 49 ILE A CA 2
ATOM 2048 C C . ILE A 1 49 ? -13.604 2.217 1.704 1.00 0.69 49 ILE A C 2
ATOM 2049 O O . ILE A 1 49 ? -13.565 3.428 1.908 1.00 0.75 49 ILE A O 2
ATOM 2065 N N . ARG A 1 50 ? -13.973 1.348 2.631 1.00 0.67 50 ARG A N 2
ATOM 2066 C CA . ARG A 1 50 ? -14.378 1.775 3.964 1.00 0.67 50 ARG A CA 2
ATOM 2067 C C . ARG A 1 50 ? -13.236 2.480 4.702 1.00 0.64 50 ARG A C 2
ATOM 2068 O O . ARG A 1 50 ? -13.481 3.289 5.595 1.00 0.72 50 ARG A O 2
ATOM 2089 N N . ALA A 1 51 ? -11.987 2.172 4.343 1.00 0.62 51 ALA A N 2
ATOM 2090 C CA . ALA A 1 51 ? -10.848 2.782 5.031 1.00 0.63 51 ALA A CA 2
ATOM 2091 C C . ALA A 1 51 ? -10.611 4.238 4.599 1.00 0.62 51 ALA A C 2
ATOM 2092 O O . ALA A 1 51 ? -10.697 5.144 5.427 1.00 0.68 51 ALA A O 2
ATOM 2099 N N . VAL A 1 52 ? -10.320 4.475 3.316 1.00 0.61 52 VAL A N 2
ATOM 2100 C CA . VAL A 1 52 ? -10.068 5.843 2.841 1.00 0.66 52 VAL A CA 2
ATOM 2101 C C . VAL A 1 52 ? -10.772 6.126 1.509 1.00 0.74 52 VAL A C 2
ATOM 2102 O O . VAL A 1 52 ? -10.505 7.131 0.846 1.00 0.88 52 VAL A O 2
ATOM 2115 N N . ASN A 1 53 ? -11.677 5.232 1.129 1.00 0.71 53 ASN A N 2
ATOM 2116 C CA . ASN A 1 53 ? -12.460 5.389 -0.098 1.00 0.85 53 ASN A CA 2
ATOM 2117 C C . ASN A 1 53 ? -11.576 5.331 -1.351 1.00 0.97 53 ASN A C 2
ATOM 2118 O O . ASN A 1 53 ? -11.578 6.235 -2.178 1.00 1.18 53 ASN A O 2
ATOM 2129 N N . GLY A 1 54 ? -10.793 4.266 -1.470 1.00 0.98 54 GLY A N 2
ATOM 2130 C CA . GLY A 1 54 ? -10.020 4.063 -2.684 1.00 1.24 54 GLY A CA 2
ATOM 2131 C C . GLY A 1 54 ? -8.700 3.364 -2.440 1.00 1.26 54 GLY A C 2
ATOM 2132 O O . GLY A 1 54 ? -7.680 3.745 -3.005 1.00 1.66 54 GLY A O 2
ATOM 2136 N N . LEU A 1 55 ? -8.717 2.322 -1.624 1.00 1.19 55 LEU A N 2
ATOM 2137 C CA . LEU A 1 55 ? -7.491 1.620 -1.270 1.00 1.27 55 LEU A CA 2
ATOM 2138 C C . LEU A 1 55 ? -7.775 0.133 -1.092 1.00 1.24 55 LEU A C 2
ATOM 2139 O O . LEU A 1 55 ? -8.867 -0.334 -1.402 1.00 1.47 55 LEU A O 2
ATOM 2155 N N . THR A 1 56 ? -6.777 -0.602 -0.612 1.00 1.27 56 THR A N 2
ATOM 2156 C CA . THR A 1 56 ? -6.967 -1.982 -0.214 1.00 1.23 56 THR A CA 2
ATOM 2157 C C . THR A 1 56 ? -6.827 -2.087 1.301 1.00 1.20 56 THR A C 2
ATOM 2158 O O . THR A 1 56 ? -5.894 -1.532 1.881 1.00 1.51 56 THR A O 2
ATOM 2169 N N . TYR A 1 57 ? -7.770 -2.799 1.913 1.00 1.24 57 TYR A N 2
ATOM 2170 C CA . TYR A 1 57 ? -8.003 -2.753 3.356 1.00 1.56 57 TYR A CA 2
ATOM 2171 C C . TYR A 1 57 ? -6.751 -3.103 4.179 1.00 1.73 57 TYR A C 2
ATOM 2172 O O . TYR A 1 57 ? -5.977 -2.215 4.537 1.00 2.40 57 TYR A O 2
ATOM 2190 N N . SER A 1 58 ? -6.549 -4.385 4.474 1.00 1.35 58 SER A N 2
ATOM 2191 C CA . SER A 1 58 ? -5.405 -4.820 5.270 1.00 1.41 58 SER A CA 2
ATOM 2192 C C . SER A 1 58 ? -5.334 -6.330 5.303 1.00 1.46 58 SER A C 2
ATOM 2193 O O . SER A 1 58 ? -4.288 -6.925 5.068 1.00 1.70 58 SER A O 2
ATOM 2201 N N . GLU A 1 59 ? -6.474 -6.923 5.580 1.00 1.47 59 GLU A N 2
ATOM 2202 C CA . GLU A 1 59 ? -6.636 -8.373 5.582 1.00 1.60 59 GLU A CA 2
ATOM 2203 C C . GLU A 1 59 ? -6.191 -8.984 4.257 1.00 1.37 59 GLU A C 2
ATOM 2204 O 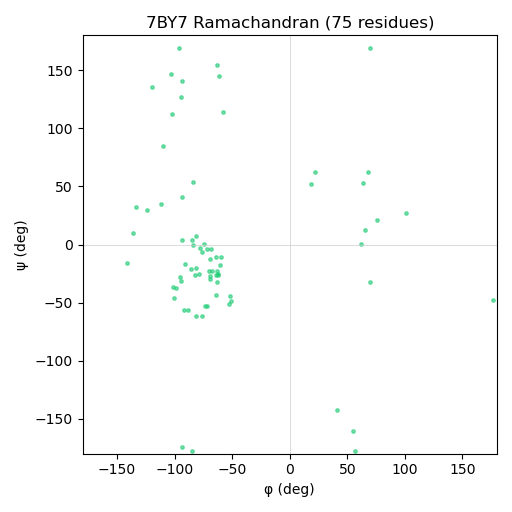O . GLU A 1 59 ? -5.795 -10.145 4.195 1.00 1.55 59 GLU A O 2
ATOM 2216 N N . GLU A 1 60 ? -6.254 -8.186 3.203 1.00 1.07 60 GLU A N 2
ATOM 2217 C CA . GLU A 1 60 ? -5.837 -8.634 1.887 1.00 0.94 60 GLU A CA 2
ATOM 2218 C C . GLU A 1 60 ? -4.634 -7.837 1.403 1.00 0.76 60 GLU A C 2
ATOM 2219 O O . GLU A 1 60 ? -3.851 -8.308 0.584 1.00 0.76 60 GLU A O 2
ATOM 2231 N N . LEU A 1 61 ? -4.479 -6.629 1.930 1.00 0.71 61 LEU A N 2
ATOM 2232 C CA . LEU A 1 61 ? -3.321 -5.809 1.612 1.00 0.59 61 LEU A CA 2
ATOM 2233 C C . LEU A 1 61 ? -2.081 -6.366 2.308 1.00 0.50 61 LEU A C 2
ATOM 2234 O O . LEU A 1 61 ? -0.983 -5.924 2.046 1.00 0.48 61 LEU A O 2
ATOM 2250 N N . HIS A 1 62 ? -2.266 -7.319 3.223 1.00 0.52 62 HIS A N 2
ATOM 2251 C CA . HIS A 1 62 ? -1.142 -7.918 3.946 1.00 0.51 62 HIS A CA 2
ATOM 2252 C C . HIS A 1 62 ? -0.090 -8.468 2.991 1.00 0.46 62 HIS A C 2
ATOM 2253 O O . HIS A 1 62 ? 1.070 -8.064 3.04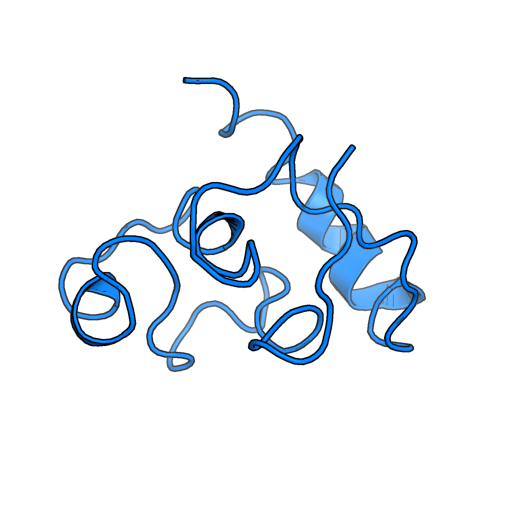1 1.00 0.48 62 HIS A O 2
ATOM 2268 N N . ASP A 1 63 ? -0.502 -9.383 2.131 1.00 0.46 63 ASP A N 2
ATOM 2269 C CA . ASP A 1 63 ? 0.416 -10.011 1.191 1.00 0.48 63 ASP A CA 2
ATOM 2270 C C . ASP A 1 63 ? 0.803 -9.019 0.116 1.00 0.45 63 ASP A C 2
ATOM 2271 O O . ASP A 1 63 ? 1.796 -9.196 -0.592 1.00 0.55 63 ASP A O 2
ATOM 2280 N N . PHE A 1 64 ? 0.014 -7.964 0.017 1.00 0.38 64 PHE A N 2
ATOM 2281 C CA . PHE A 1 64 ? 0.318 -6.858 -0.863 1.00 0.39 64 PHE A CA 2
ATOM 2282 C C . PHE A 1 64 ? 0.878 -5.693 -0.044 1.00 0.38 64 PHE A C 2
ATOM 2283 O O . PHE A 1 64 ? 0.667 -4.528 -0.369 1.00 0.45 64 PHE A O 2
ATOM 2300 N N . THR A 1 65 ? 1.552 -6.055 1.061 1.00 0.37 65 THR A N 2
ATOM 2301 C CA . THR A 1 65 ? 2.392 -5.146 1.855 1.00 0.42 65 THR A CA 2
ATOM 2302 C C . THR A 1 65 ? 1.613 -4.136 2.712 1.00 0.43 65 THR A C 2
ATOM 2303 O O . THR A 1 65 ? 1.776 -2.932 2.554 1.00 0.53 65 THR A O 2
ATOM 2314 N N . GLN A 1 66 ? 0.800 -4.608 3.656 1.00 0.42 66 GLN A N 2
ATOM 2315 C CA . GLN A 1 66 ? 0.061 -3.674 4.507 1.00 0.54 66 GLN A CA 2
ATOM 2316 C C . GLN A 1 66 ? 0.790 -3.435 5.818 1.00 0.59 66 GLN A C 2
ATOM 2317 O O . GLN A 1 66 ? 0.663 -2.369 6.408 1.00 0.71 66 GLN A O 2
ATOM 2331 N N . GLU A 1 67 ? 1.571 -4.420 6.246 1.00 0.56 67 GLU A N 2
ATOM 2332 C CA . GLU A 1 67 ? 2.298 -4.347 7.515 1.00 0.67 67 GLU A CA 2
ATOM 2333 C C . GLU A 1 67 ? 3.251 -3.154 7.535 1.00 0.54 67 GLU A C 2
ATOM 2334 O O . GLU A 1 67 ? 3.555 -2.595 8.591 1.00 0.52 67 GLU A O 2
ATOM 2346 N N . ILE A 1 68 ? 3.720 -2.782 6.351 1.00 0.50 68 ILE A N 2
ATOM 2347 C CA . ILE A 1 68 ? 4.735 -1.750 6.207 1.00 0.46 68 ILE A CA 2
ATOM 2348 C C . ILE A 1 68 ? 4.129 -0.376 6.469 1.00 0.40 68 ILE A C 2
ATOM 2349 O O . ILE A 1 68 ? 4.623 0.378 7.307 1.00 0.40 68 ILE A O 2
ATOM 2365 N N . ILE A 1 69 ? 3.042 -0.063 5.756 1.00 0.39 69 ILE A N 2
ATOM 2366 C CA . ILE A 1 69 ? 2.345 1.197 5.974 1.00 0.37 69 ILE A CA 2
ATOM 2367 C C . ILE A 1 69 ? 1.592 1.120 7.279 1.00 0.42 69 ILE A C 2
ATOM 2368 O O . ILE A 1 69 ? 1.874 1.868 8.209 1.00 0.40 69 ILE A O 2
ATOM 2384 N N . GLU A 1 70 ? 0.669 0.161 7.336 1.00 0.51 70 GLU A N 2
ATOM 2385 C CA . GLU A 1 70 ? -0.249 0.007 8.455 1.00 0.60 70 GLU A CA 2
ATOM 2386 C C . GLU A 1 70 ? -0.719 1.387 8.942 1.00 0.51 70 GLU A C 2
ATOM 2387 O O . GLU A 1 70 ? -0.748 1.670 10.141 1.00 0.50 70 GLU A O 2
ATOM 2399 N N . GLU A 1 71 ? -1.080 2.232 7.970 1.00 0.53 71 GLU A N 2
ATOM 2400 C CA . GLU A 1 71 ? -1.482 3.612 8.203 1.00 0.57 71 GLU A CA 2
ATOM 2401 C C . GLU A 1 71 ? -0.560 4.350 9.175 1.00 0.53 71 GLU A C 2
ATOM 2402 O O . GLU A 1 71 ? -1.010 4.952 10.151 1.00 0.63 71 GLU A O 2
ATOM 2414 N N . LEU A 1 72 ? 0.737 4.301 8.889 1.00 0.51 72 LEU A N 2
ATOM 2415 C CA . LEU A 1 72 ? 1.740 5.010 9.670 1.00 0.61 72 LEU A CA 2
ATOM 2416 C C . LEU A 1 72 ? 2.645 5.835 8.755 1.00 0.64 72 LEU A C 2
ATOM 2417 O O . LEU A 1 72 ? 3.736 6.250 9.147 1.00 0.73 72 LEU A O 2
ATOM 2433 N N . ASP A 1 73 ? 2.182 6.067 7.535 1.00 0.69 73 ASP A N 2
ATOM 2434 C CA . ASP A 1 73 ? 2.969 6.786 6.534 1.00 0.74 73 ASP A CA 2
ATOM 2435 C C . ASP A 1 73 ? 2.640 8.275 6.557 1.00 0.74 73 ASP A C 2
ATOM 2436 O O . ASP A 1 73 ? 1.557 8.691 6.145 1.00 1.18 73 ASP A O 2
ATOM 2445 N N . ILE A 1 74 ? 3.564 9.068 7.075 1.00 0.58 74 ILE A N 2
ATOM 2446 C CA . ILE A 1 74 ? 3.422 10.519 7.072 1.00 0.76 74 ILE A CA 2
ATOM 2447 C C . ILE A 1 74 ? 4.360 11.126 6.031 1.00 0.72 74 ILE A C 2
ATOM 2448 O O . ILE A 1 74 ? 4.070 12.166 5.437 1.00 0.78 74 ILE A O 2
ATOM 2464 N N . SER A 1 75 ? 5.481 10.464 5.801 1.00 0.86 75 SER A N 2
ATOM 2465 C CA . SER A 1 75 ? 6.418 10.894 4.780 1.00 0.90 75 SER A CA 2
ATOM 2466 C C . SER A 1 75 ? 6.481 9.854 3.668 1.00 0.76 75 SER A C 2
ATOM 2467 O O . SER A 1 75 ? 6.993 8.753 3.864 1.00 1.07 75 SER A O 2
ATOM 2475 N N . PRO A 1 76 ? 5.968 10.201 2.483 1.00 0.54 76 PRO A N 2
ATOM 2476 C CA . PRO A 1 76 ? 5.893 9.281 1.350 1.00 0.69 76 PRO A CA 2
ATOM 2477 C C . PRO A 1 76 ? 7.178 9.238 0.540 1.00 0.72 76 PRO A C 2
ATOM 2478 O O . PRO A 1 76 ? 8.195 9.822 0.924 1.00 0.66 76 PRO A O 2
ATOM 2489 N N . LEU A 1 77 ? 7.122 8.557 -0.592 1.00 1.00 77 LEU A N 2
ATOM 2490 C CA . LEU A 1 77 ? 8.213 8.544 -1.531 1.00 1.16 77 LEU A CA 2
ATOM 2491 C C . LEU A 1 77 ? 8.089 9.747 -2.453 1.00 1.43 77 LEU A C 2
ATOM 2492 O O . LEU A 1 77 ? 7.076 9.841 -3.175 1.00 1.95 77 LEU A O 2
ATOM 2509 N N . MET A 1 1 ? -2.919 7.482 -14.400 1.00 1.84 1 MET A N 3
ATOM 2510 C CA . MET A 1 1 ? -1.786 6.644 -14.866 1.00 2.02 1 MET A CA 3
ATOM 2511 C C . MET A 1 1 ? -0.890 6.245 -13.704 1.00 1.79 1 MET A C 3
ATOM 2512 O O . MET A 1 1 ? 0.069 6.943 -13.377 1.00 2.19 1 MET A O 3
ATOM 2528 N N . MET A 1 2 ? -1.216 5.124 -13.080 1.00 1.42 2 MET A N 3
ATOM 2529 C CA . MET A 1 2 ? -0.434 4.592 -11.974 1.00 1.27 2 MET A CA 3
ATOM 2530 C C . MET A 1 2 ? -0.947 3.192 -11.641 1.00 1.22 2 MET A C 3
ATOM 2531 O O . MET A 1 2 ? -1.909 2.735 -12.256 1.00 1.89 2 MET A O 3
ATOM 2545 N N . THR A 1 3 ? -0.277 2.512 -10.709 1.00 0.68 3 THR A N 3
ATOM 2546 C CA . THR A 1 3 ? -0.680 1.192 -10.205 1.00 0.65 3 THR A CA 3
ATOM 2547 C C . THR A 1 3 ? -0.451 0.096 -11.240 1.00 0.77 3 THR A C 3
ATOM 2548 O O . THR A 1 3 ? -0.073 0.373 -12.380 1.00 1.62 3 THR A O 3
ATOM 2559 N N . GLU A 1 4 ? -0.680 -1.149 -10.811 1.00 0.59 4 GLU A N 3
ATOM 2560 C CA . GLU A 1 4 ? -0.543 -2.332 -11.661 1.00 0.58 4 GLU A CA 3
ATOM 2561 C C . GLU A 1 4 ? 0.916 -2.614 -12.010 1.00 0.60 4 GLU A C 3
ATOM 2562 O O . GLU A 1 4 ? 1.456 -3.650 -11.638 1.00 1.07 4 GLU A O 3
ATOM 2574 N N . ASP A 1 5 ? 1.560 -1.692 -12.702 1.00 0.51 5 ASP A N 3
ATOM 2575 C CA . ASP A 1 5 ? 2.970 -1.844 -13.032 1.00 0.60 5 ASP A CA 3
ATOM 2576 C C . ASP A 1 5 ? 3.810 -1.842 -11.760 1.00 0.54 5 ASP A C 3
ATOM 2577 O O . ASP A 1 5 ? 4.730 -2.646 -11.601 1.00 0.66 5 ASP A O 3
ATOM 2586 N N . GLN A 1 6 ? 3.466 -0.951 -10.840 1.00 0.52 6 GLN A N 3
ATOM 2587 C CA . GLN A 1 6 ? 4.183 -0.840 -9.575 1.00 0.59 6 GLN A CA 3
ATOM 2588 C C . GLN A 1 6 ? 3.726 -1.887 -8.563 1.00 0.49 6 GLN A C 3
ATOM 2589 O O . GLN A 1 6 ? 4.347 -2.037 -7.514 1.00 0.57 6 GLN A O 3
ATOM 2603 N N . LYS A 1 7 ? 2.660 -2.623 -8.872 1.00 0.36 7 LYS A N 3
ATOM 2604 C CA . LYS A 1 7 ? 2.079 -3.546 -7.896 1.00 0.32 7 LYS A CA 3
ATOM 2605 C C . LYS A 1 7 ? 3.014 -4.737 -7.656 1.00 0.34 7 LYS A C 3
ATOM 2606 O O . LYS A 1 7 ? 2.988 -5.354 -6.593 1.00 0.35 7 LYS A O 3
ATOM 2625 N N . PHE A 1 8 ? 3.845 -5.049 -8.647 1.00 0.40 8 PHE A N 3
ATOM 2626 C CA . PHE A 1 8 ? 4.792 -6.155 -8.531 1.00 0.49 8 PHE A CA 3
ATOM 2627 C C . PHE A 1 8 ? 6.020 -5.721 -7.739 1.00 0.52 8 PHE A C 3
ATOM 2628 O O . PHE A 1 8 ? 6.739 -6.545 -7.173 1.00 0.58 8 PHE A O 3
ATOM 2645 N N . LYS A 1 9 ? 6.239 -4.414 -7.679 1.00 0.53 9 LYS A N 3
ATOM 2646 C CA . LYS A 1 9 ? 7.350 -3.863 -6.917 1.00 0.62 9 LYS A CA 3
ATOM 2647 C C . LYS A 1 9 ? 7.028 -3.933 -5.425 1.00 0.61 9 LYS A C 3
ATOM 2648 O O . LYS A 1 9 ? 7.878 -3.693 -4.571 1.00 0.74 9 LYS A O 3
ATOM 2667 N N . TYR A 1 10 ? 5.786 -4.298 -5.122 1.00 0.48 10 TYR A N 3
ATOM 2668 C CA . TYR A 1 10 ? 5.359 -4.508 -3.747 1.00 0.49 10 TYR A CA 3
ATOM 2669 C C . TYR A 1 10 ? 6.041 -5.737 -3.159 1.00 0.56 10 TYR A C 3
ATOM 2670 O O . TYR A 1 10 ? 6.094 -5.903 -1.945 1.00 0.67 10 TYR A O 3
ATOM 2688 N N . LEU A 1 11 ? 6.583 -6.573 -4.035 1.00 0.56 11 LEU A N 3
ATOM 2689 C CA . LEU A 1 11 ? 7.181 -7.844 -3.643 1.00 0.63 11 LEU A CA 3
ATOM 2690 C C . LEU A 1 11 ? 8.154 -7.658 -2.479 1.00 0.61 11 LEU A C 3
ATOM 2691 O O . LEU A 1 11 ? 8.032 -8.321 -1.448 1.00 0.59 11 LEU A O 3
ATOM 2707 N N . THR A 1 12 ? 9.074 -6.719 -2.633 1.00 0.66 12 THR A N 3
ATOM 2708 C CA . THR A 1 12 ? 10.158 -6.531 -1.680 1.00 0.69 12 THR A CA 3
ATOM 2709 C C . THR A 1 12 ? 9.685 -5.871 -0.385 1.00 0.59 12 THR A C 3
ATOM 2710 O O . THR A 1 12 ? 10.347 -5.967 0.651 1.00 0.58 12 THR A O 3
ATOM 2721 N N . LYS A 1 13 ? 8.528 -5.221 -0.438 1.00 0.58 13 LYS A N 3
ATOM 2722 C CA . LYS A 1 13 ? 7.995 -4.531 0.727 1.00 0.60 13 LYS A CA 3
ATOM 2723 C C . LYS A 1 13 ? 7.632 -5.528 1.816 1.00 0.49 13 LYS A C 3
ATOM 2724 O O . LYS A 1 13 ? 8.088 -5.418 2.942 1.00 0.58 13 LYS A O 3
ATOM 2743 N N . ILE A 1 14 ? 6.812 -6.505 1.469 1.00 0.37 14 ILE A N 3
ATOM 2744 C CA . ILE A 1 14 ? 6.394 -7.520 2.426 1.00 0.36 14 ILE A CA 3
ATOM 2745 C C . ILE A 1 14 ? 7.583 -8.415 2.804 1.00 0.39 14 ILE A C 3
ATOM 2746 O O . ILE A 1 14 ? 7.583 -9.061 3.852 1.00 0.54 14 ILE A O 3
ATOM 2762 N N . GLU A 1 15 ? 8.602 -8.420 1.950 1.00 0.38 15 GLU A N 3
ATOM 2763 C CA . GLU A 1 15 ? 9.824 -9.174 2.206 1.00 0.50 15 GLU A CA 3
ATOM 2764 C C . GLU A 1 15 ? 10.631 -8.555 3.347 1.00 0.56 15 GLU A C 3
ATOM 2765 O O . GLU A 1 15 ? 10.891 -9.208 4.359 1.00 0.68 15 GLU A O 3
ATOM 2777 N N . GLU A 1 16 ? 11.015 -7.290 3.183 1.00 0.58 16 GLU A N 3
ATOM 2778 C CA . GLU A 1 16 ? 11.934 -6.645 4.120 1.00 0.72 16 GLU A CA 3
ATOM 2779 C C . GLU A 1 16 ? 11.377 -5.328 4.670 1.00 0.69 16 GLU A C 3
ATOM 2780 O O . GLU A 1 16 ? 11.592 -4.994 5.835 1.00 0.77 16 GLU A O 3
ATOM 2792 N N . LEU A 1 17 ? 10.654 -4.587 3.836 1.00 0.63 17 LEU A N 3
ATOM 2793 C CA . LEU A 1 17 ? 10.091 -3.293 4.239 1.00 0.67 17 LEU A CA 3
ATOM 2794 C C . LEU A 1 17 ? 8.967 -3.493 5.269 1.00 0.61 17 LEU A C 3
ATOM 2795 O O . LEU A 1 17 ? 8.454 -2.534 5.843 1.00 0.68 17 LEU A O 3
ATOM 2811 N N . GLU A 1 18 ? 8.591 -4.753 5.497 1.00 0.55 18 GLU A N 3
ATOM 2812 C CA . GLU A 1 18 ? 7.602 -5.112 6.515 1.00 0.58 18 GLU A CA 3
ATOM 2813 C C . GLU A 1 18 ? 7.953 -4.533 7.891 1.00 0.72 18 GLU A C 3
ATOM 2814 O O . GLU A 1 18 ? 7.109 -4.486 8.786 1.00 1.15 18 GLU A O 3
ATOM 2826 N N . ALA A 1 19 ? 9.192 -4.077 8.050 1.00 0.68 19 ALA A N 3
ATOM 2827 C CA . ALA A 1 19 ? 9.616 -3.403 9.270 1.00 0.87 19 ALA A CA 3
ATOM 2828 C C . ALA A 1 19 ? 8.743 -2.182 9.571 1.00 0.89 19 ALA A C 3
ATOM 2829 O O . ALA A 1 19 ? 8.609 -1.780 10.726 1.00 1.28 19 ALA A O 3
ATOM 2836 N N . GLY A 1 20 ? 8.149 -1.592 8.531 1.00 0.89 20 GLY A N 3
ATOM 2837 C CA . GLY A 1 20 ? 7.262 -0.464 8.741 1.00 1.31 20 GLY A CA 3
ATOM 2838 C C . GLY A 1 20 ? 7.970 0.852 8.525 1.00 1.29 20 GLY A C 3
ATOM 2839 O O . GLY A 1 20 ? 7.678 1.847 9.190 1.00 1.74 20 GLY A O 3
ATOM 2843 N N . CYS A 1 21 ? 8.921 0.843 7.608 1.00 0.97 21 CYS A N 3
ATOM 2844 C CA . CYS A 1 21 ? 9.711 2.022 7.300 1.00 1.10 21 CYS A CA 3
ATOM 2845 C C . CYS A 1 21 ? 8.835 3.145 6.757 1.00 1.17 21 CYS A C 3
ATOM 2846 O O . CYS A 1 21 ? 7.910 2.898 5.987 1.00 1.58 21 CYS A O 3
ATOM 2854 N N . PHE A 1 22 ? 9.149 4.376 7.145 1.00 1.12 22 PHE A N 3
ATOM 2855 C CA . PHE A 1 22 ? 8.439 5.553 6.643 1.00 1.26 22 PHE A CA 3
ATOM 2856 C C . PHE A 1 22 ? 8.932 5.902 5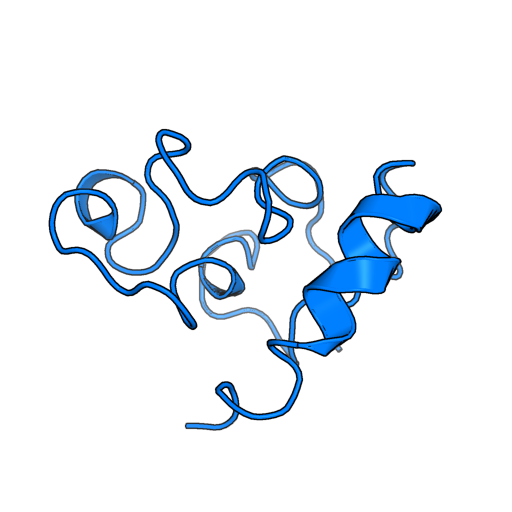.239 1.00 1.31 22 PHE A C 3
ATOM 2857 O O . PHE A 1 22 ? 9.139 7.065 4.890 1.00 1.68 22 PHE A O 3
ATOM 2874 N N . SER A 1 23 ? 9.132 4.859 4.453 1.00 1.33 23 SER A N 3
ATOM 2875 C CA . SER A 1 23 ? 9.615 4.958 3.090 1.00 1.45 23 SER A CA 3
ATOM 2876 C C . SER A 1 23 ? 9.207 3.697 2.353 1.00 1.25 23 SER A C 3
ATOM 2877 O O . SER A 1 23 ? 9.969 3.139 1.560 1.00 1.80 23 SER A O 3
ATOM 2885 N N . ASP A 1 24 ? 8.002 3.232 2.665 1.00 0.80 24 ASP A N 3
ATOM 2886 C CA . ASP A 1 24 ? 7.452 2.042 2.044 1.00 0.78 24 ASP A CA 3
ATOM 2887 C C . ASP A 1 24 ? 7.389 2.222 0.528 1.00 0.77 24 ASP A C 3
ATOM 2888 O O . ASP A 1 24 ? 7.054 3.298 0.035 1.00 1.42 24 ASP A O 3
ATOM 2897 N N . TRP A 1 25 ? 7.719 1.174 -0.208 1.00 0.71 25 TRP A N 3
ATOM 2898 C CA . TRP A 1 25 ? 7.775 1.244 -1.670 1.00 0.68 25 TRP A CA 3
ATOM 2899 C C . TRP A 1 25 ? 6.379 1.208 -2.303 1.00 0.85 25 TRP A C 3
ATOM 2900 O O . TRP A 1 25 ? 6.115 0.413 -3.207 1.00 1.62 25 TRP A O 3
ATOM 2921 N N . THR A 1 26 ? 5.480 2.051 -1.822 1.00 0.46 26 THR A N 3
ATOM 2922 C CA . THR A 1 26 ? 4.154 2.146 -2.382 1.00 0.49 26 THR A CA 3
ATOM 2923 C C . THR A 1 26 ? 4.059 3.361 -3.307 1.00 0.47 26 THR A C 3
ATOM 2924 O O . THR A 1 26 ? 3.774 4.472 -2.859 1.00 0.54 26 THR A O 3
ATOM 2935 N N . LYS A 1 27 ? 4.308 3.131 -4.598 1.00 0.47 27 LYS A N 3
ATOM 2936 C CA . LYS A 1 27 ? 4.349 4.197 -5.607 1.00 0.52 27 LYS A CA 3
ATOM 2937 C C . LYS A 1 27 ? 5.476 5.191 -5.335 1.00 0.65 27 LYS A C 3
ATOM 2938 O O . LYS A 1 27 ? 6.622 4.939 -5.701 1.00 1.19 27 LYS A O 3
ATOM 2957 N N . GLU A 1 28 ? 5.147 6.305 -4.672 1.00 0.70 28 GLU A N 3
ATOM 2958 C CA . GLU A 1 28 ? 6.114 7.370 -4.416 1.00 0.77 28 GLU A CA 3
ATOM 2959 C C . GLU A 1 28 ? 5.484 8.523 -3.648 1.00 0.95 28 GLU A C 3
ATOM 2960 O O . GLU A 1 28 ? 5.723 8.706 -2.453 1.00 1.84 28 GLU A O 3
ATOM 2972 N N . ASP A 1 29 ? 4.670 9.277 -4.356 1.00 0.63 29 ASP A N 3
ATOM 2973 C CA . ASP A 1 29 ? 4.048 10.496 -3.828 1.00 0.62 29 ASP A CA 3
ATOM 2974 C C . ASP A 1 29 ? 2.941 10.174 -2.827 1.00 0.61 29 ASP A C 3
ATOM 2975 O O . ASP A 1 29 ? 2.786 9.032 -2.398 1.00 0.74 29 ASP A O 3
ATOM 2984 N N . ILE A 1 30 ? 2.165 11.181 -2.450 1.00 0.65 30 ILE A N 3
ATOM 2985 C CA . ILE A 1 30 ? 1.040 10.967 -1.554 1.00 0.69 30 ILE A CA 3
ATOM 2986 C C . ILE A 1 30 ? -0.274 11.055 -2.321 1.00 0.76 30 ILE A C 3
ATOM 2987 O O . ILE A 1 30 ? -0.405 11.831 -3.260 1.00 1.20 30 ILE A O 3
ATOM 3003 N N . THR A 1 31 ? -1.223 10.214 -1.943 1.00 0.47 31 THR A N 3
ATOM 3004 C CA . THR A 1 31 ? -2.562 10.256 -2.508 1.00 0.51 31 THR A CA 3
ATOM 3005 C C . THR A 1 31 ? -3.586 10.222 -1.389 1.00 0.51 31 THR A C 3
ATOM 3006 O O . THR A 1 31 ? -4.728 9.804 -1.557 1.00 1.02 31 THR A O 3
ATOM 3017 N N . GLY A 1 32 ? -3.137 10.677 -0.242 1.00 0.73 32 GLY A N 3
ATOM 3018 C CA . GLY A 1 32 ? -3.937 10.685 0.954 1.00 0.70 32 GLY A CA 3
ATOM 3019 C C . GLY A 1 32 ? -3.191 11.415 2.037 1.00 0.63 32 GLY A C 3
ATOM 3020 O O . GLY A 1 32 ? -2.001 11.691 1.863 1.00 0.78 32 GLY A O 3
ATOM 3024 N N . ASP A 1 33 ? -3.855 11.710 3.143 1.00 0.59 33 ASP A N 3
ATOM 3025 C CA . ASP A 1 33 ? -3.247 12.503 4.207 1.00 0.66 33 ASP A CA 3
ATOM 3026 C C . ASP A 1 33 ? -1.922 11.889 4.654 1.00 0.57 33 ASP A C 3
ATOM 3027 O O . ASP A 1 33 ? -0.918 12.587 4.793 1.00 0.70 33 ASP A O 3
ATOM 3036 N N . LEU A 1 34 ? -1.925 10.578 4.850 1.00 0.44 34 LEU A N 3
ATOM 3037 C CA . LEU A 1 34 ? -0.706 9.841 5.157 1.00 0.49 34 LEU A CA 3
ATOM 3038 C C . LEU A 1 34 ? -0.325 8.917 4.004 1.00 0.53 34 LEU A C 3
ATOM 3039 O O . LEU A 1 34 ? 0.209 7.834 4.233 1.00 0.93 34 LEU A O 3
ATOM 3055 N N . LYS A 1 35 ? -0.640 9.346 2.770 1.00 0.44 35 LYS A N 3
ATOM 3056 C CA . LYS A 1 35 ? -0.404 8.562 1.537 1.00 0.49 35 LYS A CA 3
ATOM 3057 C C . LYS A 1 35 ? -0.793 7.089 1.685 1.00 0.38 35 LYS A C 3
ATOM 3058 O O . LYS A 1 35 ? -0.289 6.221 0.972 1.00 0.41 35 LYS A O 3
ATOM 3077 N N . TYR A 1 36 ? -1.726 6.836 2.579 1.00 0.42 36 TYR A N 3
ATOM 3078 C CA . TYR A 1 36 ? -2.110 5.486 2.953 1.00 0.40 36 TYR A CA 3
ATOM 3079 C C . TYR A 1 36 ? -3.138 4.913 1.983 1.00 0.35 36 TYR A C 3
ATOM 3080 O O . TYR A 1 36 ? -3.626 3.805 2.156 1.00 0.42 36 TYR A O 3
ATOM 3098 N N . LEU A 1 37 ? -3.448 5.688 0.961 1.00 0.31 37 LEU A N 3
ATOM 3099 C CA . LEU A 1 37 ? -4.443 5.307 -0.040 1.00 0.33 37 LEU A CA 3
ATOM 3100 C C . LEU A 1 37 ? -3.962 4.157 -0.935 1.00 0.39 37 LEU A C 3
ATOM 3101 O O . LEU A 1 37 ? -4.714 3.251 -1.285 1.00 0.50 37 LEU A O 3
ATOM 3117 N N . LYS A 1 38 ? -2.691 4.220 -1.280 1.00 0.40 38 LYS A N 3
ATOM 3118 C CA . LYS A 1 38 ? -2.094 3.414 -2.345 1.00 0.45 38 LYS A CA 3
ATOM 3119 C C . LYS A 1 38 ? -2.228 1.883 -2.211 1.00 0.46 38 LYS A C 3
ATOM 3120 O O . LYS A 1 38 ? -1.838 1.174 -3.133 1.00 0.49 38 LYS A O 3
ATOM 3139 N N . LYS A 1 39 ? -2.704 1.347 -1.093 1.00 0.45 39 LYS A N 3
ATOM 3140 C CA . LYS A 1 39 ? -2.783 -0.116 -0.967 1.00 0.50 39 LYS A CA 3
ATOM 3141 C C . LYS A 1 39 ? -3.925 -0.709 -1.791 1.00 0.45 39 LYS A C 3
ATOM 3142 O O . LYS A 1 39 ? -3.749 -1.740 -2.438 1.00 0.46 39 LYS A O 3
ATOM 3161 N N . GLY A 1 40 ? -5.082 -0.060 -1.795 1.00 0.48 40 GLY A N 3
ATOM 3162 C CA . GLY A 1 40 ? -6.236 -0.618 -2.487 1.00 0.49 40 GLY A CA 3
ATOM 3163 C C . GLY A 1 40 ? -6.179 -0.475 -4.001 1.00 0.49 40 GLY A C 3
ATOM 3164 O O . GLY A 1 40 ? -7.198 -0.602 -4.669 1.00 0.54 40 GLY A O 3
ATOM 3168 N N . ILE A 1 41 ? -4.991 -0.231 -4.540 1.00 0.48 41 ILE A N 3
ATOM 3169 C CA . ILE A 1 41 ? -4.821 0.004 -5.971 1.00 0.49 41 ILE A CA 3
ATOM 3170 C C . ILE A 1 41 ? -4.874 -1.287 -6.781 1.00 0.44 41 ILE A C 3
ATOM 3171 O O . ILE A 1 41 ? -5.317 -1.302 -7.928 1.00 0.48 41 ILE A O 3
ATOM 3187 N N . ILE A 1 42 ? -4.398 -2.360 -6.178 1.00 0.40 42 ILE A N 3
ATOM 3188 C CA . ILE A 1 42 ? -4.246 -3.621 -6.869 1.00 0.41 42 ILE A CA 3
ATOM 3189 C C . ILE A 1 42 ? -5.540 -4.433 -6.879 1.00 0.45 42 ILE A C 3
ATOM 3190 O O . ILE A 1 42 ? -5.987 -4.866 -7.937 1.00 0.58 42 ILE A O 3
ATOM 3206 N N . GLU A 1 43 ? -6.159 -4.623 -5.720 1.00 0.43 43 GLU A N 3
ATOM 3207 C CA . GLU A 1 43 ? -7.336 -5.490 -5.653 1.00 0.57 43 GLU A CA 3
ATOM 3208 C C . GLU A 1 43 ? -8.646 -4.707 -5.706 1.00 0.71 43 GLU A C 3
ATOM 3209 O O . GLU A 1 43 ? -9.680 -5.278 -6.053 1.00 1.28 43 GLU A O 3
ATOM 3221 N N . GLU A 1 44 ? -8.570 -3.403 -5.431 1.00 0.39 44 GLU A N 3
ATOM 3222 C CA . GLU A 1 44 ? -9.717 -2.476 -5.502 1.00 0.46 44 GLU A CA 3
ATOM 3223 C C . GLU A 1 44 ? -11.067 -3.116 -5.139 1.00 0.45 44 GLU A C 3
ATOM 3224 O O . GLU A 1 44 ? -12.072 -2.880 -5.814 1.00 0.63 44 GLU A O 3
ATOM 3236 N N . SER A 1 45 ? -11.096 -3.917 -4.082 1.00 0.44 45 SER A N 3
ATOM 3237 C CA . SER A 1 45 ? -12.339 -4.521 -3.626 1.00 0.52 45 SER A CA 3
ATOM 3238 C C . SER A 1 45 ? -13.120 -3.509 -2.795 1.00 0.48 45 SER A C 3
ATOM 3239 O O . SER A 1 45 ? -12.536 -2.808 -1.963 1.00 0.49 45 SER A O 3
ATOM 3247 N N . ILE A 1 46 ? -14.431 -3.426 -3.009 1.00 0.51 46 ILE A N 3
ATOM 3248 C CA . ILE A 1 46 ? -15.254 -2.442 -2.325 1.00 0.53 46 ILE A CA 3
ATOM 3249 C C . ILE A 1 46 ? -15.528 -2.872 -0.883 1.00 0.63 46 ILE A C 3
ATOM 3250 O O . ILE A 1 46 ? -16.668 -3.081 -0.462 1.00 1.21 46 ILE A O 3
ATOM 3266 N N . GLU A 1 47 ? -14.443 -3.009 -0.157 1.00 0.56 47 GLU A N 3
ATOM 3267 C CA . GLU A 1 47 ? -14.437 -3.351 1.256 1.00 0.61 47 GLU A CA 3
ATOM 3268 C C . GLU A 1 47 ? -13.199 -2.719 1.868 1.00 0.61 47 GLU A C 3
ATOM 3269 O O . GLU A 1 47 ? -13.218 -2.199 2.979 1.00 0.70 47 GLU A O 3
ATOM 3281 N N . LEU A 1 48 ? -12.122 -2.755 1.091 1.00 0.56 48 LEU A N 3
ATOM 3282 C CA . LEU A 1 48 ? -10.863 -2.133 1.466 1.00 0.61 48 LEU A CA 3
ATOM 3283 C C . LEU A 1 48 ? -10.995 -0.619 1.393 1.00 0.64 48 LEU A C 3
ATOM 3284 O O . LEU A 1 48 ? -10.399 0.121 2.171 1.00 0.71 48 LEU A O 3
ATOM 3300 N N . ILE A 1 49 ? -11.800 -0.184 0.437 1.00 0.62 49 ILE A N 3
ATOM 3301 C CA . ILE A 1 49 ? -12.003 1.231 0.137 1.00 0.67 49 ILE A CA 3
ATOM 3302 C C . ILE A 1 49 ? -12.620 1.982 1.327 1.00 0.69 49 ILE A C 3
ATOM 3303 O O . ILE A 1 49 ? -12.507 3.201 1.427 1.00 0.75 49 ILE A O 3
ATOM 3319 N N . ARG A 1 50 ? -13.204 1.237 2.256 1.00 0.67 50 ARG A N 3
ATOM 3320 C CA . ARG A 1 50 ? -13.934 1.814 3.388 1.00 0.67 50 ARG A CA 3
ATOM 3321 C C . ARG A 1 50 ? -13.122 2.838 4.193 1.00 0.64 50 ARG A C 3
ATOM 3322 O O . ARG A 1 50 ? -13.688 3.811 4.693 1.00 0.72 50 ARG A O 3
ATOM 3343 N N . ALA A 1 51 ? -11.811 2.639 4.318 1.00 0.62 51 ALA A N 3
ATOM 3344 C CA . ALA A 1 51 ? -11.005 3.500 5.192 1.00 0.63 51 ALA A CA 3
ATOM 3345 C C . ALA A 1 51 ? -10.858 4.928 4.655 1.00 0.62 51 ALA A C 3
ATOM 3346 O O . ALA A 1 51 ? -11.285 5.880 5.305 1.00 0.68 51 ALA A O 3
ATOM 3353 N N . VAL A 1 52 ? -10.261 5.083 3.477 1.00 0.61 52 VAL A N 3
ATOM 3354 C CA . VAL A 1 52 ? -10.001 6.411 2.925 1.00 0.66 52 VAL A CA 3
ATOM 3355 C C . VAL A 1 52 ? -10.344 6.446 1.435 1.00 0.74 52 VAL A C 3
ATOM 3356 O O . VAL A 1 52 ? -9.698 7.130 0.638 1.00 0.88 52 VAL A O 3
ATOM 3369 N N . ASN A 1 53 ? -11.373 5.693 1.066 1.00 0.71 53 ASN A N 3
ATOM 3370 C CA . ASN A 1 53 ? -11.800 5.590 -0.326 1.00 0.85 53 ASN A CA 3
ATOM 3371 C C . ASN A 1 53 ? -10.707 4.907 -1.155 1.00 0.97 53 ASN A C 3
ATOM 3372 O O . ASN A 1 53 ? -10.493 5.209 -2.329 1.00 1.18 53 ASN A O 3
ATOM 3383 N N . GLY A 1 54 ? -10.011 3.973 -0.517 1.00 0.98 54 GLY A N 3
ATOM 3384 C CA . GLY A 1 54 ? -8.932 3.261 -1.166 1.00 1.24 54 GLY A CA 3
ATOM 3385 C C . GLY A 1 54 ? -7.917 2.780 -0.158 1.00 1.26 54 GLY A C 3
ATOM 3386 O O . GLY A 1 54 ? -6.991 3.499 0.191 1.00 1.66 54 GLY A O 3
ATOM 3390 N N . LEU A 1 55 ? -8.121 1.582 0.355 1.00 1.19 55 LEU A N 3
ATOM 3391 C CA . LEU A 1 55 ? -7.242 1.037 1.369 1.00 1.27 55 LEU A CA 3
ATOM 3392 C C . LEU A 1 55 ? -7.182 -0.477 1.249 1.00 1.24 55 LEU A C 3
ATOM 3393 O O . LEU A 1 55 ? -7.476 -1.032 0.200 1.00 1.47 55 LEU A O 3
ATOM 3409 N N . THR A 1 56 ? -6.719 -1.113 2.306 1.00 1.27 56 THR A N 3
ATOM 3410 C CA . THR A 1 56 ? -6.612 -2.548 2.395 1.00 1.23 56 THR A CA 3
ATOM 3411 C C . THR A 1 56 ? -7.544 -3.068 3.484 1.00 1.20 56 THR A C 3
ATOM 3412 O O . THR A 1 56 ? -7.731 -2.411 4.505 1.00 1.51 56 THR A O 3
ATOM 3423 N N . TYR A 1 57 ? -8.131 -4.237 3.264 1.00 1.24 57 TYR A N 3
ATOM 3424 C CA . TYR A 1 57 ? -8.966 -4.859 4.284 1.00 1.56 57 TYR A CA 3
ATOM 3425 C C . TYR A 1 57 ? -8.137 -5.892 5.054 1.00 1.73 57 TYR A C 3
ATOM 3426 O O . TYR A 1 57 ? -8.648 -6.609 5.911 1.00 2.40 57 TYR A O 3
ATOM 3444 N N . SER A 1 58 ? -6.849 -5.963 4.703 1.00 1.35 58 SER A N 3
ATOM 3445 C CA . SER A 1 58 ? -5.869 -6.852 5.343 1.00 1.41 58 SER A CA 3
ATOM 3446 C C . SER A 1 58 ? -6.012 -8.302 4.898 1.00 1.46 58 SER A C 3
ATOM 3447 O O . SER A 1 58 ? -5.023 -8.963 4.582 1.00 1.70 58 SER A O 3
ATOM 3455 N N . GLU A 1 59 ? -7.240 -8.763 4.832 1.00 1.47 59 GLU A N 3
ATOM 3456 C CA . GLU A 1 59 ? -7.549 -10.171 4.566 1.00 1.60 59 GLU A CA 3
ATOM 3457 C C . GLU A 1 59 ? -7.049 -10.637 3.196 1.00 1.37 59 GLU A C 3
ATOM 3458 O O . GLU A 1 59 ? -6.949 -11.836 2.937 1.00 1.55 59 GLU A O 3
ATOM 3470 N N . GLU A 1 60 ? -6.734 -9.693 2.325 1.00 1.07 60 GLU A N 3
ATOM 3471 C CA . GLU A 1 60 ? -6.299 -10.021 0.969 1.00 0.94 60 GLU A CA 3
ATOM 3472 C C . GLU A 1 60 ? -5.059 -9.224 0.576 1.00 0.76 60 GLU A C 3
ATOM 3473 O O . GLU A 1 60 ? -4.204 -9.702 -0.165 1.00 0.76 60 GLU A O 3
ATOM 3485 N N . LEU A 1 61 ? -4.971 -8.008 1.088 1.00 0.71 61 LEU A N 3
ATOM 3486 C CA . LEU A 1 61 ? -3.852 -7.117 0.810 1.00 0.59 61 LEU A CA 3
ATOM 3487 C C . LEU A 1 61 ? -2.611 -7.479 1.622 1.00 0.50 61 LEU A C 3
ATOM 3488 O O . LEU A 1 61 ? -1.562 -6.875 1.438 1.00 0.48 61 LEU A O 3
ATOM 3504 N N . HIS A 1 62 ? -2.744 -8.427 2.548 1.00 0.52 62 HIS A N 3
ATOM 3505 C CA . HIS A 1 62 ? -1.633 -8.811 3.424 1.00 0.51 62 HIS A CA 3
ATOM 3506 C C . HIS A 1 62 ? -0.388 -9.132 2.605 1.00 0.46 62 HIS A C 3
ATOM 3507 O O . HIS A 1 62 ? 0.679 -8.566 2.844 1.00 0.48 62 HIS A O 3
ATOM 3522 N N . ASP A 1 63 ? -0.532 -10.019 1.630 1.00 0.46 63 ASP A N 3
ATOM 3523 C CA . ASP A 1 63 ? 0.592 -10.404 0.781 1.00 0.48 63 ASP A CA 3
ATOM 3524 C C . ASP A 1 63 ? 0.924 -9.295 -0.209 1.00 0.45 63 ASP A C 3
ATOM 3525 O O . ASP A 1 63 ? 1.955 -9.333 -0.877 1.00 0.55 63 ASP A O 3
ATOM 3534 N N . PHE A 1 64 ? 0.049 -8.304 -0.291 1.00 0.38 64 PHE A N 3
ATOM 3535 C CA . PHE A 1 64 ? 0.263 -7.163 -1.167 1.00 0.39 64 PHE A CA 3
ATOM 3536 C C . PHE A 1 64 ? 0.716 -5.952 -0.359 1.00 0.38 64 PHE A C 3
ATOM 3537 O O . PHE A 1 64 ? 0.459 -4.809 -0.737 1.00 0.45 64 PHE A O 3
ATOM 3554 N N . THR A 1 65 ? 1.354 -6.230 0.781 1.00 0.37 65 THR A N 3
ATOM 3555 C CA . THR A 1 65 ? 2.073 -5.234 1.570 1.00 0.42 65 THR A CA 3
ATOM 3556 C C . THR A 1 65 ? 1.137 -4.216 2.203 1.00 0.43 65 THR A C 3
ATOM 3557 O O . THR A 1 65 ? 1.242 -3.009 1.971 1.00 0.53 65 THR A O 3
ATOM 3568 N N . GLN A 1 66 ? 0.240 -4.702 3.040 1.00 0.42 66 GLN A N 3
ATOM 3569 C CA . GLN A 1 66 ? -0.783 -3.843 3.600 1.00 0.54 66 GLN A CA 3
ATOM 3570 C C . GLN A 1 66 ? -0.359 -3.299 4.964 1.00 0.59 66 GLN A C 3
ATOM 3571 O O . GLN A 1 66 ? -0.587 -2.123 5.269 1.00 0.71 66 GLN A O 3
ATOM 3585 N N . GLU A 1 67 ? 0.300 -4.145 5.752 1.00 0.56 67 GLU A N 3
ATOM 3586 C CA . GLU A 1 67 ? 0.641 -3.811 7.136 1.00 0.67 67 GLU A CA 3
ATOM 3587 C C . GLU A 1 67 ? 1.887 -2.947 7.198 1.00 0.54 67 GLU A C 3
ATOM 3588 O O . GLU A 1 67 ? 2.276 -2.474 8.266 1.00 0.52 67 GLU A O 3
ATOM 3600 N N . ILE A 1 68 ? 2.503 -2.751 6.047 1.00 0.50 68 ILE A N 3
ATOM 3601 C CA . ILE A 1 68 ? 3.715 -1.959 5.955 1.00 0.46 68 ILE A CA 3
ATOM 3602 C C . ILE A 1 68 ? 3.375 -0.491 6.183 1.00 0.40 68 ILE A C 3
ATOM 3603 O O . ILE A 1 68 ? 3.989 0.185 7.003 1.00 0.40 68 ILE A O 3
ATOM 3619 N N . ILE A 1 69 ? 2.376 -0.015 5.446 1.00 0.39 69 ILE A N 3
ATOM 3620 C CA . ILE A 1 69 ? 1.897 1.349 5.595 1.00 0.37 69 ILE A CA 3
ATOM 3621 C C . ILE A 1 69 ? 0.957 1.454 6.793 1.00 0.42 69 ILE A C 3
ATOM 3622 O O . ILE A 1 69 ? 1.237 2.182 7.732 1.00 0.40 69 ILE A O 3
ATOM 3638 N N . GLU A 1 70 ? -0.132 0.671 6.731 1.00 0.51 70 GLU A N 3
ATOM 3639 C CA . GLU A 1 70 ? -1.261 0.701 7.690 1.00 0.60 70 GLU A CA 3
ATOM 3640 C C . GLU A 1 70 ? -1.312 1.969 8.568 1.00 0.51 70 GLU A C 3
ATOM 3641 O O . GLU A 1 70 ? -1.235 1.895 9.796 1.00 0.50 70 GLU A O 3
ATOM 3653 N N . GLU A 1 71 ? -1.440 3.123 7.905 1.00 0.53 71 GLU A N 3
ATOM 3654 C CA . GLU A 1 71 ? -1.602 4.426 8.570 1.00 0.57 71 GLU A CA 3
ATOM 3655 C C . GLU A 1 71 ? -0.497 4.725 9.591 1.00 0.53 71 GLU A C 3
ATOM 3656 O O . GLU A 1 71 ? -0.695 5.512 10.518 1.00 0.63 71 GLU A O 3
ATOM 3668 N N . LEU A 1 72 ? 0.659 4.107 9.410 1.00 0.51 72 LEU A N 3
ATOM 3669 C CA . LEU A 1 72 ? 1.801 4.343 10.279 1.00 0.61 72 LEU A CA 3
ATOM 3670 C C . LEU A 1 72 ? 2.803 5.267 9.602 1.00 0.64 72 LEU A C 3
ATOM 3671 O O . LEU A 1 72 ? 3.547 5.980 10.271 1.00 0.73 72 LEU A O 3
ATOM 3687 N N . ASP A 1 73 ? 2.824 5.248 8.275 1.00 0.69 73 ASP A N 3
ATOM 3688 C CA . ASP A 1 73 ? 3.715 6.123 7.522 1.00 0.74 73 ASP A CA 3
ATOM 3689 C C . ASP A 1 73 ? 3.102 7.505 7.338 1.00 0.74 73 ASP A C 3
ATOM 3690 O O . ASP A 1 73 ? 1.883 7.651 7.242 1.00 1.18 73 ASP A O 3
ATOM 3699 N N . ILE A 1 74 ? 3.965 8.513 7.303 1.00 0.58 74 ILE A N 3
ATOM 3700 C CA . ILE A 1 74 ? 3.546 9.888 7.081 1.00 0.76 74 ILE A CA 3
ATOM 3701 C C . ILE A 1 74 ? 4.411 10.518 5.985 1.00 0.72 74 ILE A C 3
ATOM 3702 O O . ILE A 1 74 ? 4.142 11.625 5.517 1.00 0.78 74 ILE A O 3
ATOM 3718 N N . SER A 1 75 ? 5.439 9.798 5.549 1.00 0.86 75 SER A N 3
ATOM 3719 C CA . SER A 1 75 ? 6.447 10.386 4.684 1.00 0.90 75 SER A CA 3
ATOM 3720 C C . SER A 1 75 ? 6.523 9.689 3.328 1.00 0.76 75 SER A C 3
ATOM 3721 O O . SER A 1 75 ? 6.892 8.520 3.241 1.00 1.07 75 SER A O 3
ATOM 3729 N N . PRO A 1 76 ? 6.200 10.419 2.246 1.00 0.54 76 PRO A N 3
ATOM 3730 C CA . PRO A 1 76 ? 6.318 9.895 0.886 1.00 0.69 76 PRO A CA 3
ATOM 3731 C C . PRO A 1 76 ? 7.760 9.510 0.569 1.00 0.72 76 PRO A C 3
ATOM 3732 O O . PRO A 1 76 ? 8.704 10.118 1.086 1.00 0.66 76 PRO A O 3
ATOM 3743 N N . LEU A 1 77 ? 7.929 8.505 -0.270 1.00 1.00 77 LEU A N 3
ATOM 3744 C CA . LEU A 1 77 ? 9.243 7.941 -0.511 1.00 1.16 77 LEU A CA 3
ATOM 3745 C C . LEU A 1 77 ? 10.027 8.817 -1.488 1.00 1.43 77 LEU A C 3
ATOM 3746 O O . LEU A 1 77 ? 11.114 9.298 -1.108 1.00 1.95 77 LEU A O 3
ATOM 3763 N N . MET A 1 1 ? -1.916 6.426 -15.571 1.00 1.84 1 MET A N 4
ATOM 3764 C CA . MET A 1 1 ? -0.770 5.488 -15.579 1.00 2.02 1 MET A CA 4
ATOM 3765 C C . MET A 1 1 ? -0.066 5.507 -14.231 1.00 1.79 1 MET A C 4
ATOM 3766 O O . MET A 1 1 ? 0.873 6.277 -14.014 1.00 2.19 1 MET A O 4
ATOM 3782 N N . MET A 1 2 ? -0.529 4.654 -13.331 1.00 1.42 2 MET A N 4
ATOM 3783 C CA . MET A 1 2 ? 0.028 4.565 -11.993 1.00 1.27 2 MET A CA 4
ATOM 3784 C C . MET A 1 2 ? -0.354 3.217 -11.395 1.00 1.22 2 MET A C 4
ATOM 3785 O O . MET A 1 2 ? -1.090 2.453 -12.019 1.00 1.89 2 MET A O 4
ATOM 3799 N N . THR A 1 3 ? 0.190 2.932 -10.217 1.00 0.68 3 THR A N 4
ATOM 3800 C CA . THR A 1 3 ? -0.249 1.830 -9.352 1.00 0.65 3 THR A CA 4
ATOM 3801 C C . THR A 1 3 ? -0.080 0.435 -9.955 1.00 0.77 3 THR A C 4
ATOM 3802 O O . THR A 1 3 ? 0.882 -0.270 -9.653 1.00 1.62 3 THR A O 4
ATOM 3813 N N . GLU A 1 4 ? -1.025 0.069 -10.789 1.00 0.59 4 GLU A N 4
ATOM 3814 C CA . GLU A 1 4 ? -1.170 -1.288 -11.321 1.00 0.58 4 GLU A CA 4
ATOM 3815 C C . GLU A 1 4 ? 0.112 -1.853 -11.937 1.00 0.60 4 GLU A C 4
ATOM 3816 O O . GLU A 1 4 ? 0.356 -3.050 -11.871 1.00 1.07 4 GLU A O 4
ATOM 3828 N N . ASP A 1 5 ? 0.922 -1.010 -12.548 1.00 0.51 5 ASP A N 4
ATOM 3829 C CA . ASP A 1 5 ? 2.145 -1.488 -13.188 1.00 0.60 5 ASP A CA 4
ATOM 3830 C C . ASP A 1 5 ? 3.233 -1.767 -12.155 1.00 0.54 5 ASP A C 4
ATOM 3831 O O . ASP A 1 5 ? 4.074 -2.645 -12.342 1.00 0.66 5 ASP A O 4
ATOM 3840 N N . GLN A 1 6 ? 3.205 -1.013 -11.069 1.00 0.52 6 GLN A N 4
ATOM 3841 C CA . GLN A 1 6 ? 4.188 -1.149 -10.000 1.00 0.59 6 GLN A CA 4
ATOM 3842 C C . GLN A 1 6 ? 3.751 -2.131 -8.911 1.00 0.49 6 GLN A C 4
ATOM 3843 O O . GLN A 1 6 ? 4.504 -2.385 -7.971 1.00 0.57 6 GLN A O 4
ATOM 3857 N N . LYS A 1 7 ? 2.532 -2.654 -9.012 1.00 0.36 7 LYS A N 4
ATOM 3858 C CA . LYS A 1 7 ? 1.961 -3.487 -7.948 1.00 0.32 7 LYS A CA 4
ATOM 3859 C C . LYS A 1 7 ? 2.752 -4.781 -7.722 1.00 0.34 7 LYS A C 4
ATOM 3860 O O . LYS A 1 7 ? 2.605 -5.427 -6.686 1.00 0.35 7 LYS A O 4
ATOM 3879 N N . PHE A 1 8 ? 3.592 -5.158 -8.677 1.00 0.40 8 PHE A N 4
ATOM 3880 C CA . PHE A 1 8 ? 4.394 -6.369 -8.538 1.00 0.49 8 PHE A CA 4
ATOM 3881 C C . PHE A 1 8 ? 5.714 -6.053 -7.840 1.00 0.52 8 PHE A C 4
ATOM 3882 O O . PHE A 1 8 ? 6.352 -6.929 -7.260 1.00 0.58 8 PHE A O 4
ATOM 3899 N N . LYS A 1 9 ? 6.099 -4.781 -7.873 1.00 0.53 9 LYS A N 4
ATOM 3900 C CA . LYS A 1 9 ? 7.285 -4.314 -7.163 1.00 0.62 9 LYS A CA 4
ATOM 3901 C C . LYS A 1 9 ? 7.018 -4.337 -5.660 1.00 0.61 9 LYS A C 4
ATOM 3902 O O . LYS A 1 9 ? 7.922 -4.183 -4.840 1.00 0.74 9 LYS A O 4
ATOM 3921 N N . TYR A 1 10 ? 5.755 -4.546 -5.315 1.00 0.48 10 TYR A N 4
ATOM 3922 C CA . TYR A 1 10 ? 5.339 -4.654 -3.929 1.00 0.49 10 TYR A CA 4
ATOM 3923 C C . TYR A 1 10 ? 5.861 -5.943 -3.304 1.00 0.56 10 TYR A C 4
ATOM 3924 O O . TYR A 1 10 ? 5.926 -6.061 -2.086 1.00 0.67 10 TYR A O 4
ATOM 3942 N N . LEU A 1 11 ? 6.271 -6.882 -4.147 1.00 0.56 11 LEU A N 4
ATOM 3943 C CA . LEU A 1 11 ? 6.701 -8.206 -3.700 1.00 0.63 11 LEU A CA 4
ATOM 3944 C C . LEU A 1 11 ? 7.706 -8.120 -2.552 1.00 0.61 11 LEU A C 4
ATOM 3945 O O . LEU A 1 11 ? 7.623 -8.870 -1.579 1.00 0.59 11 LEU A O 4
ATOM 3961 N N . THR A 1 12 ? 8.633 -7.183 -2.658 1.00 0.66 12 THR A N 4
ATOM 3962 C CA . THR A 1 12 ? 9.727 -7.076 -1.712 1.00 0.69 12 THR A CA 4
ATOM 3963 C C . THR A 1 12 ? 9.376 -6.213 -0.499 1.00 0.59 12 THR A C 4
ATOM 3964 O O . THR A 1 12 ? 10.056 -6.262 0.527 1.00 0.58 12 THR A O 4
ATOM 3975 N N . LYS A 1 13 ? 8.306 -5.436 -0.605 1.00 0.58 13 LYS A N 4
ATOM 3976 C CA . LYS A 1 13 ? 7.879 -4.581 0.503 1.00 0.60 13 LYS A CA 4
ATOM 3977 C C . LYS A 1 13 ? 7.445 -5.428 1.692 1.00 0.49 13 LYS A C 4
ATOM 3978 O O . LYS A 1 13 ? 7.908 -5.237 2.809 1.00 0.58 13 LYS A O 4
ATOM 3997 N N . ILE A 1 14 ? 6.548 -6.367 1.439 1.00 0.37 14 ILE A N 4
ATOM 3998 C CA . ILE A 1 14 ? 6.065 -7.273 2.468 1.00 0.36 14 ILE A CA 4
ATOM 3999 C C . ILE A 1 14 ? 7.173 -8.247 2.876 1.00 0.39 14 ILE A C 4
ATOM 4000 O O . ILE A 1 14 ? 7.114 -8.884 3.926 1.00 0.54 14 ILE A O 4
ATOM 4016 N N . GLU A 1 15 ? 8.175 -8.360 2.021 1.00 0.38 15 GLU A N 4
ATOM 4017 C CA . GLU A 1 15 ? 9.333 -9.191 2.296 1.00 0.50 15 GLU A CA 4
ATOM 4018 C C . GLU A 1 15 ? 10.256 -8.528 3.327 1.00 0.56 15 GLU A C 4
ATOM 4019 O O . GLU A 1 15 ? 10.628 -9.145 4.323 1.00 0.68 15 GLU A O 4
ATOM 4031 N N . GLU A 1 16 ? 10.608 -7.266 3.093 1.00 0.58 16 GLU A N 4
ATOM 4032 C CA . GLU A 1 16 ? 11.633 -6.601 3.897 1.00 0.72 16 GLU A CA 4
ATOM 4033 C C . GLU A 1 16 ? 11.124 -5.342 4.603 1.00 0.69 16 GLU A C 4
ATOM 4034 O O . GLU A 1 16 ? 11.478 -5.082 5.753 1.00 0.77 16 GLU A O 4
ATOM 4046 N N . LEU A 1 17 ? 10.299 -4.566 3.913 1.00 0.63 17 LEU A N 4
ATOM 4047 C CA . LEU A 1 17 ? 9.925 -3.228 4.374 1.00 0.67 17 LEU A CA 4
ATOM 4048 C C . LEU A 1 17 ? 9.022 -3.245 5.607 1.00 0.61 17 LEU A C 4
ATOM 4049 O O . LEU A 1 17 ? 8.945 -2.245 6.322 1.00 0.68 17 LEU A O 4
ATOM 4065 N N . GLU A 1 18 ? 8.346 -4.364 5.858 1.00 0.55 18 GLU A N 4
ATOM 4066 C CA . GLU A 1 18 ? 7.370 -4.454 6.957 1.00 0.58 18 GLU A CA 4
ATOM 4067 C C . GLU A 1 18 ? 8.014 -4.453 8.347 1.00 0.72 18 GLU A C 4
ATOM 4068 O O . GLU A 1 18 ? 7.619 -5.217 9.230 1.00 1.15 18 GLU A O 4
ATOM 4080 N N . ALA A 1 19 ? 8.986 -3.581 8.540 1.00 0.68 19 ALA A N 4
ATOM 4081 C CA . ALA A 1 19 ? 9.567 -3.363 9.847 1.00 0.87 19 ALA A CA 4
ATOM 4082 C C . ALA A 1 19 ? 8.739 -2.341 10.615 1.00 0.89 19 ALA A C 4
ATOM 4083 O O . ALA A 1 19 ? 8.801 -2.274 11.843 1.00 1.28 19 ALA A O 4
ATOM 4090 N N . GLY A 1 20 ? 7.960 -1.544 9.882 1.00 0.89 20 GLY A N 4
ATOM 4091 C CA . GLY A 1 20 ? 7.105 -0.563 10.522 1.00 1.31 20 GLY A CA 4
ATOM 4092 C C . GLY A 1 20 ? 7.606 0.838 10.279 1.00 1.29 20 GLY A C 4
ATOM 4093 O O . GLY A 1 20 ? 7.475 1.720 11.129 1.00 1.74 20 GLY A O 4
ATOM 4097 N N . CYS A 1 21 ? 8.195 1.029 9.111 1.00 0.97 21 CYS A N 4
ATOM 4098 C CA . CYS A 1 21 ? 8.838 2.280 8.766 1.00 1.10 21 CYS A CA 4
ATOM 4099 C C . CYS A 1 21 ? 7.816 3.358 8.426 1.00 1.17 21 CYS A C 4
ATOM 4100 O O . CYS A 1 21 ? 6.682 3.065 8.052 1.00 1.58 21 CYS A O 4
ATOM 4108 N N . PHE A 1 22 ? 8.240 4.604 8.561 1.00 1.12 22 PHE A N 4
ATOM 4109 C CA . PHE A 1 22 ? 7.409 5.748 8.219 1.00 1.26 22 PHE A CA 4
ATOM 4110 C C . PHE A 1 22 ? 7.717 6.179 6.796 1.00 1.31 22 PHE A C 4
ATOM 4111 O O . PHE A 1 22 ? 7.255 7.219 6.323 1.00 1.68 22 PHE A O 4
ATOM 4128 N N . SER A 1 23 ? 8.543 5.373 6.148 1.00 1.33 23 SER A N 4
ATOM 4129 C CA . SER A 1 23 ? 8.886 5.550 4.754 1.00 1.45 23 SER A CA 4
ATOM 4130 C C . SER A 1 23 ? 8.980 4.182 4.085 1.00 1.25 23 SER A C 4
ATOM 4131 O O . SER A 1 23 ? 10.070 3.626 3.916 1.00 1.80 23 SER A O 4
ATOM 4139 N N . ASP A 1 24 ? 7.819 3.633 3.759 1.00 0.80 24 ASP A N 4
ATOM 4140 C CA . ASP A 1 24 ? 7.722 2.349 3.078 1.00 0.78 24 ASP A CA 4
ATOM 4141 C C . ASP A 1 24 ? 8.168 2.506 1.620 1.00 0.77 24 ASP A C 4
ATOM 4142 O O . ASP A 1 24 ? 9.359 2.535 1.327 1.00 1.42 24 ASP A O 4
ATOM 4151 N N . TRP A 1 25 ? 7.193 2.704 0.749 1.00 0.71 25 TRP A N 4
ATOM 4152 C CA . TRP A 1 25 ? 7.368 2.787 -0.692 1.00 0.68 25 TRP A CA 4
ATOM 4153 C C . TRP A 1 25 ? 6.019 3.165 -1.291 1.00 0.85 25 TRP A C 4
ATOM 4154 O O . TRP A 1 25 ? 5.813 4.300 -1.721 1.00 1.62 25 TRP A O 4
ATOM 4175 N N . THR A 1 26 ? 5.091 2.198 -1.217 1.00 0.46 26 THR A N 4
ATOM 4176 C CA . THR A 1 26 ? 3.730 2.304 -1.757 1.00 0.49 26 THR A CA 4
ATOM 4177 C C . THR A 1 26 ? 3.656 3.204 -2.992 1.00 0.47 26 THR A C 4
ATOM 4178 O O . THR A 1 26 ? 3.212 4.351 -2.915 1.00 0.54 26 THR A O 4
ATOM 4189 N N . LYS A 1 27 ? 4.096 2.655 -4.124 1.00 0.47 27 LYS A N 4
ATOM 4190 C CA . LYS A 1 27 ? 4.158 3.379 -5.392 1.00 0.52 27 LYS A CA 4
ATOM 4191 C C . LYS A 1 27 ? 5.039 4.621 -5.289 1.00 0.65 27 LYS A C 4
ATOM 4192 O O . LYS A 1 27 ? 6.255 4.534 -5.432 1.00 1.19 27 LYS A O 4
ATOM 4211 N N . GLU A 1 28 ? 4.410 5.755 -5.013 1.00 0.70 28 GLU A N 4
ATOM 4212 C CA . GLU A 1 28 ? 5.072 7.050 -5.004 1.00 0.77 28 GLU A CA 4
ATOM 4213 C C . GLU A 1 28 ? 4.011 8.122 -4.796 1.00 0.95 28 GLU A C 4
ATOM 4214 O O . GLU A 1 28 ? 2.884 7.957 -5.268 1.00 1.84 28 GLU A O 4
ATOM 4226 N N . ASP A 1 29 ? 4.359 9.190 -4.073 1.00 0.63 29 ASP A N 4
ATOM 4227 C CA . ASP A 1 29 ? 3.427 10.294 -3.802 1.00 0.62 29 ASP A CA 4
ATOM 4228 C C . ASP A 1 29 ? 2.273 9.857 -2.889 1.00 0.61 29 ASP A C 4
ATOM 4229 O O . ASP A 1 29 ? 1.910 8.679 -2.831 1.00 0.74 29 ASP A O 4
ATOM 4238 N N . ILE A 1 30 ? 1.709 10.805 -2.153 1.00 0.65 30 ILE A N 4
ATOM 4239 C CA . ILE A 1 30 ? 0.584 10.519 -1.275 1.00 0.69 30 ILE A CA 4
ATOM 4240 C C . ILE A 1 30 ? -0.749 10.772 -1.974 1.00 0.76 30 ILE A C 4
ATOM 4241 O O . ILE A 1 30 ? -1.099 11.912 -2.273 1.00 1.20 30 ILE A O 4
ATOM 4257 N N . THR A 1 31 ? -1.483 9.706 -2.259 1.00 0.47 31 THR A N 4
ATOM 4258 C CA . THR A 1 31 ? -2.839 9.854 -2.752 1.00 0.51 31 THR A CA 4
ATOM 4259 C C . THR A 1 31 ? -3.810 9.949 -1.590 1.00 0.51 31 THR A C 4
ATOM 4260 O O . THR A 1 31 ? -4.920 10.451 -1.729 1.00 1.02 31 THR A O 4
ATOM 4271 N N . GLY A 1 32 ? -3.365 9.476 -0.438 1.00 0.73 32 GLY A N 4
ATOM 4272 C CA . GLY A 1 32 ? -4.161 9.575 0.762 1.00 0.70 32 GLY A CA 4
ATOM 4273 C C . GLY A 1 32 ? -3.492 10.466 1.776 1.00 0.63 32 GLY A C 4
ATOM 4274 O O . GLY A 1 32 ? -2.278 10.666 1.709 1.00 0.78 32 GLY A O 4
ATOM 4278 N N . ASP A 1 33 ? -4.272 10.981 2.717 1.00 0.59 33 ASP A N 4
ATOM 4279 C CA . ASP A 1 33 ? -3.765 11.895 3.738 1.00 0.66 33 ASP A CA 4
ATOM 4280 C C . ASP A 1 33 ? -2.554 11.314 4.452 1.00 0.57 33 ASP A C 4
ATOM 4281 O O . ASP A 1 33 ? -1.568 12.007 4.691 1.00 0.70 33 ASP A O 4
ATOM 4290 N N . LEU A 1 34 ? -2.635 10.036 4.789 1.00 0.44 34 LEU A N 4
ATOM 4291 C CA . LEU A 1 34 ? -1.530 9.346 5.426 1.00 0.49 34 LEU A CA 4
ATOM 4292 C C . LEU A 1 34 ? -0.896 8.342 4.474 1.00 0.53 34 LEU A C 4
ATOM 4293 O O . LEU A 1 34 ? -0.450 7.280 4.909 1.00 0.93 34 LEU A O 4
ATOM 4309 N N . LYS A 1 35 ? -0.908 8.664 3.171 1.00 0.44 35 LYS A N 4
ATOM 4310 C CA . LYS A 1 35 ? -0.276 7.831 2.133 1.00 0.49 35 LYS A CA 4
ATOM 4311 C C . LYS A 1 35 ? -1.046 6.531 1.872 1.00 0.38 35 LYS A C 4
ATOM 4312 O O . LYS A 1 35 ? -1.034 5.999 0.759 1.00 0.41 35 LYS A O 4
ATOM 4331 N N . TYR A 1 36 ? -1.699 6.049 2.917 1.00 0.42 36 TYR A N 4
ATOM 4332 C CA . TYR A 1 36 ? -2.396 4.762 2.957 1.00 0.40 36 TYR A CA 4
ATOM 4333 C C . TYR A 1 36 ? -3.405 4.505 1.826 1.00 0.35 36 TYR A C 4
ATOM 4334 O O . TYR A 1 36 ? -4.017 3.440 1.804 1.00 0.42 36 TYR A O 4
ATOM 4352 N N . LEU A 1 37 ? -3.578 5.432 0.892 1.00 0.31 37 LEU A N 4
ATOM 4353 C CA . LEU A 1 37 ? -4.475 5.191 -0.235 1.00 0.33 37 LEU A CA 4
ATOM 4354 C C . LEU A 1 37 ? -3.815 4.263 -1.256 1.00 0.39 37 LEU A C 4
ATOM 4355 O O . LEU A 1 37 ? -4.486 3.581 -2.026 1.00 0.50 37 LEU A O 4
ATOM 4371 N N . LYS A 1 38 ? -2.494 4.235 -1.244 1.00 0.40 38 LYS A N 4
ATOM 4372 C CA . LYS A 1 38 ? -1.733 3.528 -2.248 1.00 0.45 38 LYS A CA 4
ATOM 4373 C C . LYS A 1 38 ? -1.676 2.010 -2.012 1.00 0.46 38 LYS A C 4
ATOM 4374 O O . LYS A 1 38 ? -1.153 1.279 -2.848 1.00 0.49 38 LYS A O 4
ATOM 4393 N N . LYS A 1 39 ? -2.130 1.533 -0.862 1.00 0.45 39 LYS A N 4
ATOM 4394 C CA . LYS A 1 39 ? -2.080 0.104 -0.586 1.00 0.50 39 LYS A CA 4
ATOM 4395 C C . LYS A 1 39 ? -3.109 -0.668 -1.404 1.00 0.45 39 LYS A C 4
ATOM 4396 O O . LYS A 1 39 ? -2.761 -1.584 -2.149 1.00 0.46 39 LYS A O 4
ATOM 4415 N N . GLY A 1 40 ? -4.368 -0.284 -1.282 1.00 0.48 40 GLY A N 4
ATOM 4416 C CA . GLY A 1 40 ? -5.433 -0.983 -1.979 1.00 0.49 40 GLY A CA 4
ATOM 4417 C C . GLY A 1 40 ? -5.544 -0.585 -3.436 1.00 0.49 40 GLY A C 4
ATOM 4418 O O . GLY A 1 40 ? -6.632 -0.583 -3.997 1.00 0.54 40 GLY A O 4
ATOM 4422 N N . ILE A 1 41 ? -4.417 -0.247 -4.047 1.00 0.48 41 ILE A N 4
ATOM 4423 C CA . ILE A 1 41 ? -4.388 0.147 -5.449 1.00 0.49 41 ILE A CA 4
ATOM 4424 C C . ILE A 1 41 ? -4.521 -1.068 -6.355 1.00 0.44 41 ILE A C 4
ATOM 4425 O O . ILE A 1 41 ? -5.024 -0.981 -7.472 1.00 0.48 41 ILE A O 4
ATOM 4441 N N . ILE A 1 42 ? -4.060 -2.206 -5.861 1.00 0.40 42 ILE A N 4
ATOM 4442 C CA . ILE A 1 42 ? -4.042 -3.425 -6.643 1.00 0.41 42 ILE A CA 4
ATOM 4443 C C . ILE A 1 42 ? -5.361 -4.182 -6.511 1.00 0.45 42 ILE A C 4
ATOM 4444 O O . ILE A 1 42 ? -5.914 -4.671 -7.494 1.00 0.58 42 ILE A O 4
ATOM 4460 N N . GLU A 1 43 ? -5.875 -4.235 -5.298 1.00 0.43 43 GLU A N 4
ATOM 4461 C CA . GLU A 1 43 ? -7.071 -5.017 -4.994 1.00 0.57 43 GLU A CA 4
ATOM 4462 C C . GLU A 1 43 ? -8.252 -4.107 -4.690 1.00 0.71 43 GLU A C 4
ATOM 4463 O O . GLU A 1 43 ? -9.064 -4.426 -3.828 1.00 1.28 43 GLU A O 4
ATOM 4475 N N . GLU A 1 44 ? -8.291 -2.954 -5.363 1.00 0.39 44 GLU A N 4
ATOM 4476 C CA . GLU A 1 44 ? -9.265 -1.883 -5.092 1.00 0.46 44 GLU A CA 4
ATOM 4477 C C . GLU A 1 44 ? -10.737 -2.286 -5.321 1.00 0.45 44 GLU A C 4
ATOM 4478 O O . GLU A 1 44 ? -11.475 -1.611 -6.046 1.00 0.63 44 GLU A O 4
ATOM 4490 N N . SER A 1 45 ? -11.168 -3.358 -4.684 1.00 0.44 45 SER A N 4
ATOM 4491 C CA . SER A 1 45 ? -12.573 -3.720 -4.649 1.00 0.52 45 SER A CA 4
ATOM 4492 C C . SER A 1 45 ? -13.252 -2.890 -3.567 1.00 0.48 45 SER A C 4
ATOM 4493 O O . SER A 1 45 ? -12.594 -2.477 -2.611 1.00 0.49 45 SER A O 4
ATOM 4501 N N . ILE A 1 46 ? -14.548 -2.627 -3.707 1.00 0.51 46 ILE A N 4
ATOM 4502 C CA . ILE A 1 46 ? -15.252 -1.792 -2.748 1.00 0.53 46 ILE A CA 4
ATOM 4503 C C . ILE A 1 46 ? -15.468 -2.543 -1.434 1.00 0.63 46 ILE A C 4
ATOM 4504 O O . ILE A 1 46 ? -16.582 -2.921 -1.070 1.00 1.21 46 ILE A O 4
ATOM 4520 N N . GLU A 1 47 ? -14.364 -2.769 -0.750 1.00 0.56 47 GLU A N 4
ATOM 4521 C CA . GLU A 1 47 ? -14.335 -3.456 0.530 1.00 0.61 47 GLU A CA 4
ATOM 4522 C C . GLU A 1 47 ? -13.298 -2.782 1.413 1.00 0.61 47 GLU A C 4
ATOM 4523 O O . GLU A 1 47 ? -13.603 -2.279 2.488 1.00 0.70 47 GLU A O 4
ATOM 4535 N N . LEU A 1 48 ? -12.062 -2.764 0.933 1.00 0.56 48 LEU A N 4
ATOM 4536 C CA . LEU A 1 48 ? -10.979 -2.084 1.611 1.00 0.61 48 LEU A CA 4
ATOM 4537 C C . LEU A 1 48 ? -11.025 -0.585 1.329 1.00 0.64 48 LEU A C 4
ATOM 4538 O O . LEU A 1 48 ? -10.263 0.197 1.896 1.00 0.71 48 LEU A O 4
ATOM 4554 N N . ILE A 1 49 ? -11.914 -0.199 0.425 1.00 0.62 49 ILE A N 4
ATOM 4555 C CA . ILE A 1 49 ? -12.140 1.201 0.100 1.00 0.67 49 ILE A CA 4
ATOM 4556 C C . ILE A 1 49 ? -12.690 1.967 1.314 1.00 0.69 49 ILE A C 4
ATOM 4557 O O . ILE A 1 49 ? -12.563 3.187 1.394 1.00 0.75 49 ILE A O 4
ATOM 4573 N N . ARG A 1 50 ? -13.233 1.229 2.283 1.00 0.67 50 ARG A N 4
ATOM 4574 C CA . ARG A 1 50 ? -13.866 1.830 3.458 1.00 0.67 50 ARG A CA 4
ATOM 4575 C C . ARG A 1 50 ? -12.949 2.830 4.163 1.00 0.64 50 ARG A C 4
ATOM 4576 O O . ARG A 1 50 ? -13.401 3.892 4.584 1.00 0.72 50 ARG A O 4
ATOM 4597 N N . ALA A 1 51 ? -11.665 2.499 4.287 1.00 0.62 51 ALA A N 4
ATOM 4598 C CA . ALA A 1 51 ? -10.744 3.373 5.010 1.00 0.63 51 ALA A CA 4
ATOM 4599 C C . ALA A 1 51 ? -10.414 4.644 4.225 1.00 0.62 51 ALA A C 4
ATOM 4600 O O . ALA A 1 51 ? -10.722 5.750 4.669 1.00 0.68 51 ALA A O 4
ATOM 4607 N N . VAL A 1 52 ? -9.798 4.493 3.057 1.00 0.61 52 VAL A N 4
ATOM 4608 C CA . VAL A 1 52 ? -9.312 5.650 2.312 1.00 0.66 52 VAL A CA 4
ATOM 4609 C C . VAL A 1 52 ? -9.582 5.525 0.810 1.00 0.74 52 VAL A C 4
ATOM 4610 O O . VAL A 1 52 ? -9.054 6.294 0.005 1.00 0.88 52 VAL A O 4
ATOM 4623 N N . ASN A 1 53 ? -10.421 4.564 0.440 1.00 0.71 53 ASN A N 4
ATOM 4624 C CA . ASN A 1 53 ? -10.648 4.240 -0.968 1.00 0.85 53 ASN A CA 4
ATOM 4625 C C . ASN A 1 53 ? -9.354 3.711 -1.591 1.00 0.97 53 ASN A C 4
ATOM 4626 O O . ASN A 1 53 ? -8.867 4.209 -2.604 1.00 1.18 53 ASN A O 4
ATOM 4637 N N . GLY A 1 54 ? -8.782 2.708 -0.945 1.00 0.98 54 GLY A N 4
ATOM 4638 C CA . GLY A 1 54 ? -7.541 2.131 -1.415 1.00 1.24 54 GLY A CA 4
ATOM 4639 C C . GLY A 1 54 ? -6.726 1.579 -0.270 1.00 1.26 54 GLY A C 4
ATOM 4640 O O . GLY A 1 54 ? -5.567 1.934 -0.086 1.00 1.66 54 GLY A O 4
ATOM 4644 N N . LEU A 1 55 ? -7.328 0.697 0.501 1.00 1.19 55 LEU A N 4
ATOM 4645 C CA . LEU A 1 55 ? -6.675 0.168 1.681 1.00 1.27 55 LEU A CA 4
ATOM 4646 C C . LEU A 1 55 ? -6.676 -1.351 1.663 1.00 1.24 55 LEU A C 4
ATOM 4647 O O . LEU A 1 55 ? -6.847 -1.978 0.623 1.00 1.47 55 LEU A O 4
ATOM 4663 N N . THR A 1 56 ? -6.431 -1.919 2.825 1.00 1.27 56 THR A N 4
ATOM 4664 C CA . THR A 1 56 ? -6.351 -3.337 3.014 1.00 1.23 56 THR A CA 4
ATOM 4665 C C . THR A 1 56 ? -7.587 -3.827 3.745 1.00 1.20 56 THR A C 4
ATOM 4666 O O . THR A 1 56 ? -8.233 -3.069 4.469 1.00 1.51 56 THR A O 4
ATOM 4677 N N . TYR A 1 57 ? -7.932 -5.077 3.527 1.00 1.24 57 TYR A N 4
ATOM 4678 C CA . TYR A 1 57 ? -8.942 -5.725 4.334 1.00 1.56 57 TYR A CA 4
ATOM 4679 C C . TYR A 1 57 ? -8.259 -6.825 5.145 1.00 1.73 57 TYR A C 4
ATOM 4680 O O . TYR A 1 57 ? -8.903 -7.648 5.792 1.00 2.40 57 TYR A O 4
ATOM 4698 N N . SER A 1 58 ? -6.925 -6.819 5.060 1.00 1.35 58 SER A N 4
ATOM 4699 C CA . SER A 1 58 ? -6.044 -7.773 5.739 1.00 1.41 58 SER A CA 4
ATOM 4700 C C . SER A 1 58 ? -6.070 -9.144 5.074 1.00 1.46 58 SER A C 4
ATOM 4701 O O . SER A 1 58 ? -5.031 -9.768 4.880 1.00 1.70 58 SER A O 4
ATOM 4709 N N . GLU A 1 59 ? -7.251 -9.573 4.684 1.00 1.47 59 GLU A N 4
ATOM 4710 C CA . GLU A 1 59 ? -7.450 -10.894 4.093 1.00 1.60 59 GLU A CA 4
ATOM 4711 C C . GLU A 1 59 ? -6.809 -10.992 2.706 1.00 1.37 59 GLU A C 4
ATOM 4712 O O . GLU A 1 59 ? -6.666 -12.083 2.153 1.00 1.55 59 GLU A O 4
ATOM 4724 N N . GLU A 1 60 ? -6.426 -9.852 2.145 1.00 1.07 60 GLU A N 4
ATOM 4725 C CA . GLU A 1 60 ? -5.877 -9.824 0.798 1.00 0.94 60 GLU A CA 4
ATOM 4726 C C . GLU A 1 60 ? -4.642 -8.922 0.687 1.00 0.76 60 GLU A C 4
ATOM 4727 O O . GLU A 1 60 ? -3.574 -9.381 0.289 1.00 0.76 60 GLU A O 4
ATOM 4739 N N . LEU A 1 61 ? -4.770 -7.656 1.073 1.00 0.71 61 LEU A N 4
ATOM 4740 C CA . LEU A 1 61 ? -3.671 -6.692 0.925 1.00 0.59 61 LEU A CA 4
ATOM 4741 C C . LEU A 1 61 ? -2.471 -7.013 1.812 1.00 0.50 61 LEU A C 4
ATOM 4742 O O . LEU A 1 61 ? -1.436 -6.370 1.690 1.00 0.48 61 LEU A O 4
ATOM 4758 N N . HIS A 1 62 ? -2.608 -7.963 2.735 1.00 0.52 62 HIS A N 4
ATOM 4759 C CA . HIS A 1 62 ? -1.476 -8.358 3.572 1.00 0.51 62 HIS A CA 4
ATOM 4760 C C . HIS A 1 62 ? -0.289 -8.751 2.701 1.00 0.46 62 HIS A C 4
ATOM 4761 O O . HIS A 1 62 ? 0.810 -8.224 2.866 1.00 0.48 62 HIS A O 4
ATOM 4776 N N . ASP A 1 63 ? -0.528 -9.659 1.767 1.00 0.46 63 ASP A N 4
ATOM 4777 C CA . ASP A 1 63 ? 0.519 -10.132 0.868 1.00 0.48 63 ASP A CA 4
ATOM 4778 C C . ASP A 1 63 ? 0.860 -9.066 -0.159 1.00 0.45 63 ASP A C 4
ATOM 4779 O O . ASP A 1 63 ? 1.898 -9.127 -0.819 1.00 0.55 63 ASP A O 4
ATOM 4788 N N . PHE A 1 64 ? -0.020 -8.085 -0.285 1.00 0.38 64 PHE A N 4
ATOM 4789 C CA . PHE A 1 64 ? 0.212 -6.963 -1.175 1.00 0.39 64 PHE A CA 4
ATOM 4790 C C . PHE A 1 64 ? 0.697 -5.758 -0.377 1.00 0.38 64 PHE A C 4
ATOM 4791 O O . PHE A 1 64 ? 0.474 -4.607 -0.751 1.00 0.45 64 PHE A O 4
ATOM 4808 N N . THR A 1 65 ? 1.342 -6.063 0.754 1.00 0.37 65 THR A N 4
ATOM 4809 C CA . THR A 1 65 ? 2.141 -5.109 1.524 1.00 0.42 65 THR A CA 4
ATOM 4810 C C . THR A 1 65 ? 1.303 -4.046 2.235 1.00 0.43 65 THR A C 4
ATOM 4811 O O . THR A 1 65 ? 1.479 -2.846 2.024 1.00 0.53 65 THR A O 4
ATOM 4822 N N . GLN A 1 66 ? 0.420 -4.476 3.120 1.00 0.42 66 GLN A N 4
ATOM 4823 C CA . GLN A 1 66 ? -0.418 -3.525 3.826 1.00 0.54 66 GLN A CA 4
ATOM 4824 C C . GLN A 1 66 ? 0.212 -3.100 5.147 1.00 0.59 66 GLN A C 4
ATOM 4825 O O . GLN A 1 66 ? 0.107 -1.936 5.542 1.00 0.71 66 GLN A O 4
ATOM 4839 N N . GLU A 1 67 ? 0.883 -4.040 5.811 1.00 0.56 67 GLU A N 4
ATOM 4840 C CA . GLU A 1 67 ? 1.332 -3.841 7.188 1.00 0.67 67 GLU A CA 4
ATOM 4841 C C . GLU A 1 67 ? 2.523 -2.902 7.262 1.00 0.54 67 GLU A C 4
ATOM 4842 O O . GLU A 1 67 ? 2.834 -2.367 8.324 1.00 0.52 67 GLU A O 4
ATOM 4854 N N . ILE A 1 68 ? 3.187 -2.703 6.136 1.00 0.50 68 ILE A N 4
ATOM 4855 C CA . ILE A 1 68 ? 4.347 -1.836 6.107 1.00 0.46 68 ILE A CA 4
ATOM 4856 C C . ILE A 1 68 ? 3.897 -0.403 6.339 1.00 0.40 68 ILE A C 4
ATOM 4857 O O . ILE A 1 68 ? 4.446 0.311 7.177 1.00 0.40 68 ILE A O 4
ATOM 4873 N N . ILE A 1 69 ? 2.870 -0.003 5.598 1.00 0.39 69 ILE A N 4
ATOM 4874 C CA . ILE A 1 69 ? 2.308 1.330 5.728 1.00 0.37 69 ILE A CA 4
ATOM 4875 C C . ILE A 1 69 ? 1.395 1.378 6.931 1.00 0.42 69 ILE A C 4
ATOM 4876 O O . ILE A 1 69 ? 1.656 2.105 7.880 1.00 0.40 69 ILE A O 4
ATOM 4892 N N . GLU A 1 70 ? 0.360 0.532 6.878 1.00 0.51 70 GLU A N 4
ATOM 4893 C CA . GLU A 1 70 ? -0.739 0.520 7.847 1.00 0.60 70 GLU A CA 4
ATOM 4894 C C . GLU A 1 70 ? -0.960 1.906 8.461 1.00 0.51 70 GLU A C 4
ATOM 4895 O O . GLU A 1 70 ? -0.918 2.081 9.677 1.00 0.50 70 GLU A O 4
ATOM 4907 N N . GLU A 1 71 ? -1.189 2.884 7.578 1.00 0.53 71 GLU A N 4
ATOM 4908 C CA . GLU A 1 71 ? -1.506 4.248 7.964 1.00 0.57 71 GLU A CA 4
ATOM 4909 C C . GLU A 1 71 ? -0.436 4.876 8.867 1.00 0.53 71 GLU A C 4
ATOM 4910 O O . GLU A 1 71 ? -0.751 5.637 9.782 1.00 0.63 71 GLU A O 4
ATOM 4922 N N . LEU A 1 72 ? 0.829 4.564 8.597 1.00 0.51 72 LEU A N 4
ATOM 4923 C CA . LEU A 1 72 ? 1.941 5.141 9.347 1.00 0.61 72 LEU A CA 4
ATOM 4924 C C . LEU A 1 72 ? 3.018 5.714 8.420 1.00 0.64 72 LEU A C 4
ATOM 4925 O O . LEU A 1 72 ? 4.029 6.237 8.889 1.00 0.73 72 LEU A O 4
ATOM 4941 N N . ASP A 1 73 ? 2.801 5.623 7.110 1.00 0.69 73 ASP A N 4
ATOM 4942 C CA . ASP A 1 73 ? 3.763 6.159 6.139 1.00 0.74 73 ASP A CA 4
ATOM 4943 C C . ASP A 1 73 ? 3.619 7.676 6.061 1.00 0.74 73 ASP A C 4
ATOM 4944 O O . ASP A 1 73 ? 2.951 8.218 5.179 1.00 1.18 73 ASP A O 4
ATOM 4953 N N . ILE A 1 74 ? 4.220 8.350 7.029 1.00 0.58 74 ILE A N 4
ATOM 4954 C CA . ILE A 1 74 ? 4.134 9.795 7.136 1.00 0.76 74 ILE A CA 4
ATOM 4955 C C . ILE A 1 74 ? 5.031 10.482 6.109 1.00 0.72 74 ILE A C 4
ATOM 4956 O O . ILE A 1 74 ? 4.749 11.601 5.674 1.00 0.78 74 ILE A O 4
ATOM 4972 N N . SER A 1 75 ? 6.098 9.811 5.709 1.00 0.86 75 SER A N 4
ATOM 4973 C CA . SER A 1 75 ? 7.007 10.370 4.726 1.00 0.90 75 SER A CA 4
ATOM 4974 C C . SER A 1 75 ? 6.983 9.530 3.454 1.00 0.76 75 SER A C 4
ATOM 4975 O O . SER A 1 75 ? 7.468 8.399 3.435 1.00 1.07 75 SER A O 4
ATOM 4983 N N . PRO A 1 76 ? 6.425 10.086 2.369 1.00 0.54 76 PRO A N 4
ATOM 4984 C CA . PRO A 1 76 ? 6.303 9.388 1.097 1.00 0.69 76 PRO A CA 4
ATOM 4985 C C . PRO A 1 76 ? 7.553 9.518 0.235 1.00 0.72 76 PRO A C 4
ATOM 4986 O O . PRO A 1 76 ? 8.570 10.063 0.666 1.00 0.66 76 PRO A O 4
ATOM 4997 N N . LEU A 1 77 ? 7.460 9.025 -0.988 1.00 1.00 77 LEU A N 4
ATOM 4998 C CA . LEU A 1 77 ? 8.534 9.167 -1.952 1.00 1.16 77 LEU A CA 4
ATOM 4999 C C . LEU A 1 77 ? 8.316 10.429 -2.771 1.00 1.43 77 LEU A C 4
ATOM 5000 O O . LEU A 1 77 ? 7.387 10.436 -3.604 1.00 1.95 77 LEU A O 4
ATOM 5017 N N . MET A 1 1 ? -0.154 6.509 -16.692 1.00 1.84 1 MET A N 5
ATOM 5018 C CA . MET A 1 1 ? -1.116 6.023 -15.679 1.00 2.02 1 MET A CA 5
ATOM 5019 C C . MET A 1 1 ? -0.380 5.405 -14.500 1.00 1.79 1 MET A C 5
ATOM 5020 O O . MET A 1 1 ? 0.799 5.064 -14.601 1.00 2.19 1 MET A O 5
ATOM 5036 N N . MET A 1 2 ? -1.076 5.269 -13.384 1.00 1.42 2 MET A N 5
ATOM 5037 C CA . MET A 1 2 ? -0.496 4.681 -12.189 1.00 1.27 2 MET A CA 5
ATOM 5038 C C . MET A 1 2 ? -1.108 3.307 -11.955 1.00 1.22 2 MET A C 5
ATOM 5039 O O . MET A 1 2 ? -2.045 2.924 -12.653 1.00 1.89 2 MET A O 5
ATOM 5053 N N . THR A 1 3 ? -0.557 2.579 -10.985 1.00 0.68 3 THR A N 5
ATOM 5054 C CA . THR A 1 3 ? -1.087 1.290 -10.524 1.00 0.65 3 THR A CA 5
ATOM 5055 C C . THR A 1 3 ? -0.952 0.198 -11.580 1.00 0.77 3 THR A C 5
ATOM 5056 O O . THR A 1 3 ? -0.666 0.472 -12.751 1.00 1.62 3 THR A O 5
ATOM 5067 N N . GLU A 1 4 ? -1.144 -1.048 -11.141 1.00 0.59 4 GLU A N 5
ATOM 5068 C CA . GLU A 1 4 ? -1.070 -2.215 -12.016 1.00 0.58 4 GLU A CA 5
ATOM 5069 C C . GLU A 1 4 ? 0.279 -2.294 -12.726 1.00 0.60 4 GLU A C 5
ATOM 5070 O O . GLU A 1 4 ? 0.396 -2.854 -13.813 1.00 1.07 4 GLU A O 5
ATOM 5082 N N . ASP A 1 5 ? 1.290 -1.710 -12.099 1.00 0.51 5 ASP A N 5
ATOM 5083 C CA . ASP A 1 5 ? 2.643 -1.723 -12.630 1.00 0.60 5 ASP A CA 5
ATOM 5084 C C . ASP A 1 5 ? 3.633 -2.128 -11.539 1.00 0.54 5 ASP A C 5
ATOM 5085 O O . ASP A 1 5 ? 4.332 -3.128 -11.655 1.00 0.66 5 ASP A O 5
ATOM 5094 N N . GLN A 1 6 ? 3.653 -1.359 -10.461 1.00 0.52 6 GLN A N 5
ATOM 5095 C CA . GLN A 1 6 ? 4.558 -1.601 -9.349 1.00 0.59 6 GLN A CA 5
ATOM 5096 C C . GLN A 1 6 ? 3.945 -2.567 -8.355 1.00 0.49 6 GLN A C 5
ATOM 5097 O O . GLN A 1 6 ? 4.572 -2.926 -7.366 1.00 0.57 6 GLN A O 5
ATOM 5111 N N . LYS A 1 7 ? 2.703 -2.958 -8.606 1.00 0.36 7 LYS A N 5
ATOM 5112 C CA . LYS A 1 7 ? 1.984 -3.851 -7.704 1.00 0.32 7 LYS A CA 5
ATOM 5113 C C . LYS A 1 7 ? 2.731 -5.183 -7.526 1.00 0.34 7 LYS A C 5
ATOM 5114 O O . LYS A 1 7 ? 2.632 -5.823 -6.481 1.00 0.35 7 LYS A O 5
ATOM 5133 N N . PHE A 1 8 ? 3.483 -5.589 -8.548 1.00 0.40 8 PHE A N 5
ATOM 5134 C CA . PHE A 1 8 ? 4.282 -6.813 -8.477 1.00 0.49 8 PHE A CA 5
ATOM 5135 C C . PHE A 1 8 ? 5.613 -6.530 -7.787 1.00 0.52 8 PHE A C 5
ATOM 5136 O O . PHE A 1 8 ? 6.253 -7.422 -7.235 1.00 0.58 8 PHE A O 5
ATOM 5153 N N . LYS A 1 9 ? 6.008 -5.266 -7.804 1.00 0.53 9 LYS A N 5
ATOM 5154 C CA . LYS A 1 9 ? 7.217 -4.820 -7.126 1.00 0.62 9 LYS A CA 5
ATOM 5155 C C . LYS A 1 9 ? 6.944 -4.691 -5.628 1.00 0.61 9 LYS A C 5
ATOM 5156 O O . LYS A 1 9 ? 7.838 -4.404 -4.828 1.00 0.74 9 LYS A O 5
ATOM 5175 N N . TYR A 1 10 ? 5.685 -4.881 -5.261 1.00 0.48 10 TYR A N 5
ATOM 5176 C CA . TYR A 1 10 ? 5.264 -4.803 -3.872 1.00 0.49 10 TYR A CA 5
ATOM 5177 C C . TYR A 1 10 ? 5.752 -5.998 -3.074 1.00 0.56 10 TYR A C 5
ATOM 5178 O O . TYR A 1 10 ? 5.999 -5.878 -1.883 1.00 0.67 10 TYR A O 5
ATOM 5196 N N . LEU A 1 11 ? 5.924 -7.133 -3.739 1.00 0.56 11 LEU A N 5
ATOM 5197 C CA . LEU A 1 11 ? 6.203 -8.396 -3.055 1.00 0.63 11 LEU A CA 5
ATOM 5198 C C . LEU A 1 11 ? 7.447 -8.298 -2.165 1.00 0.61 11 LEU A C 5
ATOM 5199 O O . LEU A 1 11 ? 7.517 -8.922 -1.106 1.00 0.59 11 LEU A O 5
ATOM 5215 N N . THR A 1 12 ? 8.405 -7.482 -2.585 1.00 0.66 12 THR A N 5
ATOM 5216 C CA . THR A 1 12 ? 9.664 -7.332 -1.869 1.00 0.69 12 THR A CA 5
ATOM 5217 C C . THR A 1 12 ? 9.519 -6.398 -0.670 1.00 0.59 12 THR A C 5
ATOM 5218 O O . THR A 1 12 ? 10.364 -6.380 0.229 1.00 0.58 12 THR A O 5
ATOM 5229 N N . LYS A 1 13 ? 8.435 -5.634 -0.652 1.00 0.58 13 LYS A N 5
ATOM 5230 C CA . LYS A 1 13 ? 8.158 -4.727 0.451 1.00 0.60 13 LYS A CA 5
ATOM 5231 C C . LYS A 1 13 ? 7.964 -5.516 1.740 1.00 0.49 13 LYS A C 5
ATOM 5232 O O . LYS A 1 13 ? 8.562 -5.220 2.765 1.00 0.58 13 LYS A O 5
ATOM 5251 N N . ILE A 1 14 ? 7.123 -6.527 1.666 1.00 0.37 14 ILE A N 5
ATOM 5252 C CA . ILE A 1 14 ? 6.836 -7.384 2.806 1.00 0.36 14 ILE A CA 5
ATOM 5253 C C . ILE A 1 14 ? 8.057 -8.239 3.154 1.00 0.39 14 ILE A C 5
ATOM 5254 O O . ILE A 1 14 ? 8.188 -8.733 4.273 1.00 0.54 14 ILE A O 5
ATOM 5270 N N . GLU A 1 15 ? 8.958 -8.387 2.191 1.00 0.38 15 GLU A N 5
ATOM 5271 C CA . GLU A 1 15 ? 10.179 -9.146 2.399 1.00 0.50 15 GLU A CA 5
ATOM 5272 C C . GLU A 1 15 ? 11.148 -8.396 3.307 1.00 0.56 15 GLU A C 5
ATOM 5273 O O . GLU A 1 15 ? 11.506 -8.883 4.377 1.00 0.68 15 GLU A O 5
ATOM 5285 N N . GLU A 1 16 ? 11.551 -7.199 2.891 1.00 0.58 16 GLU A N 5
ATOM 5286 C CA . GLU A 1 16 ? 12.588 -6.462 3.609 1.00 0.72 16 GLU A CA 5
ATOM 5287 C C . GLU A 1 16 ? 12.138 -5.063 4.025 1.00 0.69 16 GLU A C 5
ATOM 5288 O O . GLU A 1 16 ? 12.611 -4.530 5.029 1.00 0.77 16 GLU A O 5
ATOM 5300 N N . LEU A 1 17 ? 11.222 -4.478 3.266 1.00 0.63 17 LEU A N 5
ATOM 5301 C CA . LEU A 1 17 ? 10.814 -3.095 3.493 1.00 0.67 17 LEU A CA 5
ATOM 5302 C C . LEU A 1 17 ? 9.949 -2.955 4.748 1.00 0.61 17 LEU A C 5
ATOM 5303 O O . LEU A 1 17 ? 9.760 -1.850 5.250 1.00 0.68 17 LEU A O 5
ATOM 5319 N N . GLU A 1 18 ? 9.417 -4.071 5.244 1.00 0.55 18 GLU A N 5
ATOM 5320 C CA . GLU A 1 18 ? 8.648 -4.082 6.494 1.00 0.58 18 GLU A CA 5
ATOM 5321 C C . GLU A 1 18 ? 9.554 -3.809 7.707 1.00 0.72 18 GLU A C 5
ATOM 5322 O O . GLU A 1 18 ? 9.490 -4.507 8.721 1.00 1.15 18 GLU A O 5
ATOM 5334 N N . ALA A 1 19 ? 10.418 -2.813 7.589 1.00 0.68 19 ALA A N 5
ATOM 5335 C CA . ALA A 1 19 ? 11.369 -2.497 8.637 1.00 0.87 19 ALA A CA 5
ATOM 5336 C C . ALA A 1 19 ? 10.991 -1.215 9.370 1.00 0.89 19 ALA A C 5
ATOM 5337 O O . ALA A 1 19 ? 11.557 -0.907 10.418 1.00 1.28 19 ALA A O 5
ATOM 5344 N N . GLY A 1 20 ? 10.041 -0.462 8.824 1.00 0.89 20 GLY A N 5
ATOM 5345 C CA . GLY A 1 20 ? 9.635 0.766 9.477 1.00 1.31 20 GLY A CA 5
ATOM 5346 C C . GLY A 1 20 ? 10.404 1.964 8.965 1.00 1.29 20 GLY A C 5
ATOM 5347 O O . GLY A 1 20 ? 10.757 2.854 9.735 1.00 1.74 20 GLY A O 5
ATOM 5351 N N . CYS A 1 21 ? 10.697 1.975 7.668 1.00 0.97 21 CYS A N 5
ATOM 5352 C CA . CYS A 1 21 ? 11.570 2.992 7.086 1.00 1.10 21 CYS A CA 5
ATOM 5353 C C . CYS A 1 21 ? 10.888 4.357 7.005 1.00 1.17 21 CYS A C 5
ATOM 5354 O O . CYS A 1 21 ? 11.501 5.338 6.574 1.00 1.58 21 CYS A O 5
ATOM 5362 N N . PHE A 1 22 ? 9.634 4.404 7.444 1.00 1.12 22 PHE A N 5
ATOM 5363 C CA . PHE A 1 22 ? 8.799 5.611 7.385 1.00 1.26 22 PHE A CA 5
ATOM 5364 C C . PHE A 1 22 ? 8.452 5.949 5.939 1.00 1.31 22 PHE A C 5
ATOM 5365 O O . PHE A 1 22 ? 7.309 5.813 5.521 1.00 1.68 22 PHE A O 5
ATOM 5382 N N . SER A 1 23 ? 9.445 6.380 5.180 1.00 1.33 23 SER A N 5
ATOM 5383 C CA . SER A 1 23 ? 9.276 6.612 3.760 1.00 1.45 23 SER A CA 5
ATOM 5384 C C . SER A 1 23 ? 9.571 5.324 3.001 1.00 1.25 23 SER A C 5
ATOM 5385 O O . SER A 1 23 ? 10.500 5.256 2.195 1.00 1.80 23 SER A O 5
ATOM 5393 N N . ASP A 1 24 ? 8.777 4.302 3.291 1.00 0.80 24 ASP A N 5
ATOM 5394 C CA . ASP A 1 24 ? 8.984 2.969 2.741 1.00 0.78 24 ASP A CA 5
ATOM 5395 C C . ASP A 1 24 ? 8.841 2.956 1.224 1.00 0.77 24 ASP A C 5
ATOM 5396 O O . ASP A 1 24 ? 9.829 3.101 0.504 1.00 1.42 24 ASP A O 5
ATOM 5405 N N . TRP A 1 25 ? 7.619 2.792 0.741 1.00 0.71 25 TRP A N 5
ATOM 5406 C CA . TRP A 1 25 ? 7.357 2.793 -0.693 1.00 0.68 25 TRP A CA 5
ATOM 5407 C C . TRP A 1 25 ? 5.929 3.225 -0.981 1.00 0.85 25 TRP A C 5
ATOM 5408 O O . TRP A 1 25 ? 5.634 4.419 -1.046 1.00 1.62 25 TRP A O 5
ATOM 5429 N N . THR A 1 26 ? 5.045 2.234 -1.073 1.00 0.46 26 THR A N 5
ATOM 5430 C CA . THR A 1 26 ? 3.664 2.430 -1.481 1.00 0.49 26 THR A CA 5
ATOM 5431 C C . THR A 1 26 ? 3.531 3.406 -2.654 1.00 0.47 26 THR A C 5
ATOM 5432 O O . THR A 1 26 ? 3.132 4.558 -2.477 1.00 0.54 26 THR A O 5
ATOM 5443 N N . LYS A 1 27 ? 3.841 2.900 -3.853 1.00 0.47 27 LYS A N 5
ATOM 5444 C CA . LYS A 1 27 ? 3.889 3.701 -5.080 1.00 0.52 27 LYS A CA 5
ATOM 5445 C C . LYS A 1 27 ? 4.681 5.000 -4.901 1.00 0.65 27 LYS A C 5
ATOM 5446 O O . LYS A 1 27 ? 5.906 4.997 -5.012 1.00 1.19 27 LYS A O 5
ATOM 5465 N N . GLU A 1 28 ? 3.980 6.092 -4.612 1.00 0.70 28 GLU A N 5
ATOM 5466 C CA . GLU A 1 28 ? 4.600 7.403 -4.474 1.00 0.77 28 GLU A CA 5
ATOM 5467 C C . GLU A 1 28 ? 3.562 8.424 -4.019 1.00 0.95 28 GLU A C 5
ATOM 5468 O O . GLU A 1 28 ? 2.393 8.325 -4.394 1.00 1.84 28 GLU A O 5
ATOM 5480 N N . ASP A 1 29 ? 3.997 9.382 -3.194 1.00 0.63 29 ASP A N 5
ATOM 5481 C CA . ASP A 1 29 ? 3.150 10.503 -2.757 1.00 0.62 29 ASP A CA 5
ATOM 5482 C C . ASP A 1 29 ? 2.028 10.066 -1.807 1.00 0.61 29 ASP A C 5
ATOM 5483 O O . ASP A 1 29 ? 1.559 8.927 -1.836 1.00 0.74 29 ASP A O 5
ATOM 5492 N N . ILE A 1 30 ? 1.619 10.990 -0.946 1.00 0.65 30 ILE A N 5
ATOM 5493 C CA . ILE A 1 30 ? 0.539 10.747 -0.003 1.00 0.69 30 ILE A CA 5
ATOM 5494 C C . ILE A 1 30 ? -0.800 11.103 -0.635 1.00 0.76 30 ILE A C 5
ATOM 5495 O O . ILE A 1 30 ? -1.443 12.091 -0.282 1.00 1.20 30 ILE A O 5
ATOM 5511 N N . THR A 1 31 ? -1.218 10.288 -1.585 1.00 0.47 31 THR A N 5
ATOM 5512 C CA . THR A 1 31 ? -2.446 10.515 -2.288 1.00 0.51 31 THR A CA 5
ATOM 5513 C C . THR A 1 31 ? -3.645 10.159 -1.419 1.00 0.51 31 THR A C 5
ATOM 5514 O O . THR A 1 31 ? -4.795 10.392 -1.785 1.00 1.02 31 THR A O 5
ATOM 5525 N N . GLY A 1 32 ? -3.357 9.605 -0.255 1.00 0.73 32 GLY A N 5
ATOM 5526 C CA . GLY A 1 32 ? -4.385 9.378 0.728 1.00 0.70 32 GLY A CA 5
ATOM 5527 C C . GLY A 1 32 ? -4.331 10.431 1.801 1.00 0.63 32 GLY A C 5
ATOM 5528 O O . GLY A 1 32 ? -3.581 11.397 1.680 1.00 0.78 32 GLY A O 5
ATOM 5532 N N . ASP A 1 33 ? -5.103 10.247 2.855 1.00 0.59 33 ASP A N 5
ATOM 5533 C CA . ASP A 1 33 ? -5.106 11.200 3.955 1.00 0.66 33 ASP A CA 5
ATOM 5534 C C . ASP A 1 33 ? -3.728 11.260 4.598 1.00 0.57 33 ASP A C 5
ATOM 5535 O O . ASP A 1 33 ? -3.214 12.335 4.900 1.00 0.70 33 ASP A O 5
ATOM 5544 N N . LEU A 1 34 ? -3.124 10.095 4.791 1.00 0.44 34 LEU A N 5
ATOM 5545 C CA . LEU A 1 34 ? -1.778 10.035 5.340 1.00 0.49 34 LEU A CA 5
ATOM 5546 C C . LEU A 1 34 ? -0.764 9.579 4.308 1.00 0.53 34 LEU A C 5
ATOM 5547 O O . LEU A 1 34 ? 0.351 10.081 4.288 1.00 0.93 34 LEU A O 5
ATOM 5563 N N . LYS A 1 35 ? -1.177 8.646 3.452 1.00 0.44 35 LYS A N 5
ATOM 5564 C CA . LYS A 1 35 ? -0.288 7.992 2.483 1.00 0.49 35 LYS A CA 5
ATOM 5565 C C . LYS A 1 35 ? -0.939 6.709 2.020 1.00 0.38 35 LYS A C 5
ATOM 5566 O O . LYS A 1 35 ? -0.824 6.296 0.866 1.00 0.41 35 LYS A O 5
ATOM 5585 N N . TYR A 1 36 ? -1.663 6.124 2.955 1.00 0.42 36 TYR A N 5
ATOM 5586 C CA . TYR A 1 36 ? -2.176 4.772 2.851 1.00 0.40 36 TYR A CA 5
ATOM 5587 C C . TYR A 1 36 ? -3.181 4.559 1.711 1.00 0.35 36 TYR A C 5
ATOM 5588 O O . TYR A 1 36 ? -3.735 3.471 1.591 1.00 0.42 36 TYR A O 5
ATOM 5606 N N . LEU A 1 37 ? -3.426 5.566 0.871 1.00 0.31 37 LEU A N 5
ATOM 5607 C CA . LEU A 1 37 ? -4.279 5.342 -0.300 1.00 0.33 37 LEU A CA 5
ATOM 5608 C C . LEU A 1 37 ? -3.662 4.293 -1.231 1.00 0.39 37 LEU A C 5
ATOM 5609 O O . LEU A 1 37 ? -4.348 3.434 -1.780 1.00 0.50 37 LEU A O 5
ATOM 5625 N N . LYS A 1 38 ? -2.353 4.378 -1.374 1.00 0.40 38 LYS A N 5
ATOM 5626 C CA . LYS A 1 38 ? -1.609 3.618 -2.382 1.00 0.45 38 LYS A CA 5
ATOM 5627 C C . LYS A 1 38 ? -1.640 2.096 -2.185 1.00 0.46 38 LYS A C 5
ATOM 5628 O O . LYS A 1 38 ? -1.211 1.357 -3.070 1.00 0.49 38 LYS A O 5
ATOM 5647 N N . LYS A 1 39 ? -2.111 1.618 -1.038 1.00 0.45 39 LYS A N 5
ATOM 5648 C CA . LYS A 1 39 ? -2.194 0.172 -0.813 1.00 0.50 39 LYS A CA 5
ATOM 5649 C C . LYS A 1 39 ? -3.123 -0.49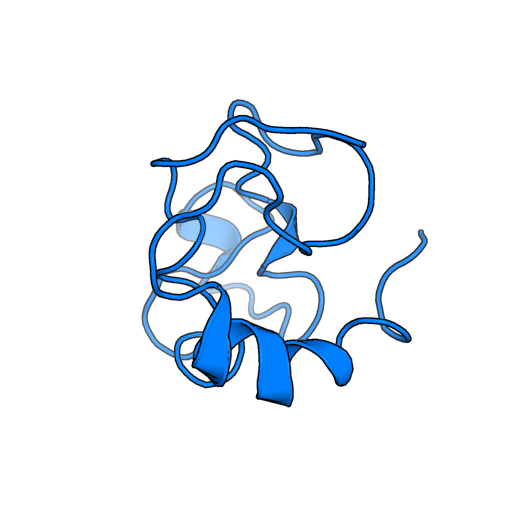1 -1.825 1.00 0.45 39 LYS A C 5
ATOM 5650 O O . LYS A 1 39 ? -2.800 -1.532 -2.394 1.00 0.46 39 LYS A O 5
ATOM 5669 N N . GLY A 1 40 ? -4.270 0.128 -2.057 1.00 0.48 40 GLY A N 5
ATOM 5670 C CA . GLY A 1 40 ? -5.279 -0.479 -2.901 1.00 0.49 40 GLY A CA 5
ATOM 5671 C C . GLY A 1 40 ? -5.131 -0.106 -4.356 1.00 0.49 40 GLY A C 5
ATOM 5672 O O . GLY A 1 40 ? -6.116 0.157 -5.032 1.00 0.54 40 GLY A O 5
ATOM 5676 N N . ILE A 1 41 ? -3.903 -0.045 -4.836 1.00 0.48 41 ILE A N 5
ATOM 5677 C CA . ILE A 1 41 ? -3.673 0.135 -6.260 1.00 0.49 41 ILE A CA 5
ATOM 5678 C C . ILE A 1 41 ? -3.915 -1.182 -6.982 1.00 0.44 41 ILE A C 5
ATOM 5679 O O . ILE A 1 41 ? -4.288 -1.214 -8.152 1.00 0.48 41 ILE A O 5
ATOM 5695 N N . ILE A 1 42 ? -3.676 -2.266 -6.260 1.00 0.40 42 ILE A N 5
ATOM 5696 C CA . ILE A 1 42 ? -3.809 -3.603 -6.799 1.00 0.41 42 ILE A CA 5
ATOM 5697 C C . ILE A 1 42 ? -5.151 -4.254 -6.425 1.00 0.45 42 ILE A C 5
ATOM 5698 O O . ILE A 1 42 ? -5.833 -4.813 -7.283 1.00 0.58 42 ILE A O 5
ATOM 5714 N N . GLU A 1 43 ? -5.551 -4.148 -5.159 1.00 0.43 43 GLU A N 5
ATOM 5715 C CA . GLU A 1 43 ? -6.711 -4.879 -4.659 1.00 0.57 43 GLU A CA 5
ATOM 5716 C C . GLU A 1 43 ? -7.854 -3.959 -4.277 1.00 0.71 43 GLU A C 5
ATOM 5717 O O . GLU A 1 43 ? -8.555 -4.262 -3.330 1.00 1.28 43 GLU A O 5
ATOM 5729 N N . GLU A 1 44 ? -7.991 -2.825 -4.961 1.00 0.39 44 GLU A N 5
ATOM 5730 C CA . GLU A 1 44 ? -9.017 -1.817 -4.637 1.00 0.46 44 GLU A CA 5
ATOM 5731 C C . GLU A 1 44 ? -10.455 -2.361 -4.678 1.00 0.45 44 GLU A C 5
ATOM 5732 O O . GLU A 1 44 ? -11.251 -2.017 -5.553 1.00 0.63 44 GLU A O 5
ATOM 5744 N N . SER A 1 45 ? -10.769 -3.201 -3.711 1.00 0.44 45 SER A N 5
ATOM 5745 C CA . SER A 1 45 ? -12.117 -3.697 -3.501 1.00 0.52 45 SER A CA 5
ATOM 5746 C C . SER A 1 45 ? -12.988 -2.622 -2.850 1.00 0.48 45 SER A C 5
ATOM 5747 O O . SER A 1 45 ? -12.474 -1.754 -2.141 1.00 0.49 45 SER A O 5
ATOM 5755 N N . ILE A 1 46 ? -14.292 -2.682 -3.072 1.00 0.51 46 ILE A N 5
ATOM 5756 C CA . ILE A 1 46 ? -15.202 -1.641 -2.601 1.00 0.53 46 ILE A CA 5
ATOM 5757 C C . ILE A 1 46 ? -15.128 -1.437 -1.085 1.00 0.63 46 ILE A C 5
ATOM 5758 O O . ILE A 1 46 ? -15.092 -0.302 -0.607 1.00 1.21 46 ILE A O 5
ATOM 5774 N N . GLU A 1 47 ? -15.080 -2.532 -0.339 1.00 0.56 47 GLU A N 5
ATOM 5775 C CA . GLU A 1 47 ? -15.058 -2.469 1.123 1.00 0.61 47 GLU A CA 5
ATOM 5776 C C . GLU A 1 47 ? -13.878 -1.643 1.637 1.00 0.61 47 GLU A C 5
ATOM 5777 O O . GLU A 1 47 ? -13.955 -1.020 2.695 1.00 0.70 47 GLU A O 5
ATOM 5789 N N . LEU A 1 48 ? -12.794 -1.633 0.879 1.00 0.56 48 LEU A N 5
ATOM 5790 C CA . LEU A 1 48 ? -11.598 -0.894 1.256 1.00 0.61 48 LEU A CA 5
ATOM 5791 C C . LEU A 1 48 ? -11.764 0.585 0.950 1.00 0.64 48 LEU A C 5
ATOM 5792 O O . LEU A 1 48 ? -11.186 1.433 1.624 1.00 0.71 48 LEU A O 5
ATOM 5808 N N . ILE A 1 49 ? -12.576 0.880 -0.062 1.00 0.62 49 ILE A N 5
ATOM 5809 C CA . ILE A 1 49 ? -12.888 2.253 -0.454 1.00 0.67 49 ILE A CA 5
ATOM 5810 C C . ILE A 1 49 ? -13.424 3.052 0.739 1.00 0.69 49 ILE A C 5
ATOM 5811 O O . ILE A 1 49 ? -13.329 4.277 0.779 1.00 0.75 49 ILE A O 5
ATOM 5827 N N . ARG A 1 50 ? -13.933 2.335 1.728 1.00 0.67 50 ARG A N 5
ATOM 5828 C CA . ARG A 1 50 ? -14.436 2.935 2.961 1.00 0.67 50 ARG A CA 5
ATOM 5829 C C . ARG A 1 50 ? -13.408 3.859 3.617 1.00 0.64 50 ARG A C 5
ATOM 5830 O O . ARG A 1 50 ? -13.777 4.874 4.208 1.00 0.72 50 ARG A O 5
ATOM 5851 N N . ALA A 1 51 ? -12.125 3.515 3.525 1.00 0.62 51 ALA A N 5
ATOM 5852 C CA . ALA A 1 51 ? -11.095 4.298 4.211 1.00 0.63 51 ALA A CA 5
ATOM 5853 C C . ALA A 1 51 ? -10.778 5.627 3.505 1.00 0.62 51 ALA A C 5
ATOM 5854 O O . ALA A 1 51 ? -10.966 6.695 4.084 1.00 0.68 51 ALA A O 5
ATOM 5861 N N . VAL A 1 52 ? -10.309 5.567 2.254 1.00 0.61 52 VAL A N 5
ATOM 5862 C CA . VAL A 1 52 ? -9.880 6.780 1.535 1.00 0.66 52 VAL A CA 5
ATOM 5863 C C . VAL A 1 52 ? -10.460 6.814 0.121 1.00 0.74 52 VAL A C 5
ATOM 5864 O O . VAL A 1 52 ? -10.129 7.685 -0.686 1.00 0.88 52 VAL A O 5
ATOM 5877 N N . ASN A 1 53 ? -11.321 5.847 -0.162 1.00 0.71 53 ASN A N 5
ATOM 5878 C CA . ASN A 1 53 ? -11.983 5.720 -1.468 1.00 0.85 53 ASN A CA 5
ATOM 5879 C C . ASN A 1 53 ? -10.974 5.397 -2.575 1.00 0.97 53 ASN A C 5
ATOM 5880 O O . ASN A 1 53 ? -10.902 6.085 -3.591 1.00 1.18 53 ASN A O 5
ATOM 5891 N N . GLY A 1 54 ? -10.182 4.352 -2.368 1.00 0.98 54 GLY A N 5
ATOM 5892 C CA . GLY A 1 54 ? -9.252 3.922 -3.399 1.00 1.24 54 GLY A CA 5
ATOM 5893 C C . GLY A 1 54 ? -8.000 3.286 -2.831 1.00 1.26 54 GLY A C 5
ATOM 5894 O O . GLY A 1 54 ? -6.891 3.595 -3.257 1.00 1.66 54 GLY A O 5
ATOM 5898 N N . LEU A 1 55 ? -8.178 2.398 -1.867 1.00 1.19 55 LEU A N 5
ATOM 5899 C CA . LEU A 1 55 ? -7.055 1.750 -1.206 1.00 1.27 55 LEU A CA 5
ATOM 5900 C C . LEU A 1 55 ? -7.450 0.349 -0.778 1.00 1.24 55 LEU A C 5
ATOM 5901 O O . LEU A 1 55 ? -8.492 -0.151 -1.179 1.00 1.47 55 LEU A O 5
ATOM 5917 N N . THR A 1 56 ? -6.593 -0.281 0.016 1.00 1.27 56 THR A N 5
ATOM 5918 C CA . THR A 1 56 ? -6.945 -1.505 0.705 1.00 1.23 56 THR A CA 5
ATOM 5919 C C . THR A 1 56 ? -6.857 -1.285 2.203 1.00 1.20 56 THR A C 5
ATOM 5920 O O . THR A 1 56 ? -5.793 -0.951 2.718 1.00 1.51 56 THR A O 5
ATOM 5931 N N . TYR A 1 57 ? -7.965 -1.494 2.904 1.00 1.24 57 TYR A N 5
ATOM 5932 C CA . TYR A 1 57 ? -8.045 -1.159 4.320 1.00 1.56 57 TYR A CA 5
ATOM 5933 C C . TYR A 1 57 ? -7.364 -2.235 5.186 1.00 1.73 57 TYR A C 5
ATOM 5934 O O . TYR A 1 57 ? -7.817 -2.548 6.285 1.00 2.40 57 TYR A O 5
ATOM 5952 N N . SER A 1 58 ? -6.280 -2.806 4.654 1.00 1.35 58 SER A N 5
ATOM 5953 C CA . SER A 1 58 ? -5.440 -3.769 5.373 1.00 1.41 58 SER A CA 5
ATOM 5954 C C . SER A 1 58 ? -6.207 -5.028 5.778 1.00 1.46 58 SER A C 5
ATOM 5955 O O . SER A 1 58 ? -5.809 -5.728 6.701 1.00 1.70 58 SER A O 5
ATOM 5963 N N . GLU A 1 59 ? -7.303 -5.312 5.091 1.00 1.47 59 GLU A N 5
ATOM 5964 C CA . GLU A 1 59 ? -8.091 -6.500 5.393 1.00 1.60 59 GLU A CA 5
ATOM 5965 C C . GLU A 1 59 ? -7.701 -7.676 4.500 1.00 1.37 59 GLU A C 5
ATOM 5966 O O . GLU A 1 59 ? -7.907 -8.832 4.860 1.00 1.55 59 GLU A O 5
ATOM 5978 N N . GLU A 1 60 ? -7.137 -7.376 3.336 1.00 1.07 60 GLU A N 5
ATOM 5979 C CA . GLU A 1 60 ? -6.756 -8.418 2.384 1.00 0.94 60 GLU A CA 5
ATOM 5980 C C . GLU A 1 60 ? -5.393 -8.130 1.749 1.00 0.76 60 GLU A C 5
ATOM 5981 O O . GLU A 1 60 ? -4.888 -8.916 0.953 1.00 0.76 60 GLU A O 5
ATOM 5993 N N . LEU A 1 61 ? -4.806 -7.002 2.113 1.00 0.71 61 LEU A N 5
ATOM 5994 C CA . LEU A 1 61 ? -3.572 -6.533 1.491 1.00 0.59 61 LEU A CA 5
ATOM 5995 C C . LEU A 1 61 ? -2.341 -7.252 2.051 1.00 0.50 61 LEU A C 5
ATOM 5996 O O . LEU A 1 61 ? -1.245 -7.041 1.565 1.00 0.48 61 LEU A O 5
ATOM 6012 N N . HIS A 1 62 ? -2.508 -8.058 3.103 1.00 0.52 62 HIS A N 5
ATOM 6013 C CA . HIS A 1 62 ? -1.358 -8.645 3.809 1.00 0.51 62 HIS A CA 5
ATOM 6014 C C . HIS A 1 62 ? -0.410 -9.356 2.848 1.00 0.46 62 HIS A C 5
ATOM 6015 O O . HIS A 1 62 ? 0.795 -9.101 2.875 1.00 0.48 62 HIS A O 5
ATOM 6030 N N . ASP A 1 63 ? -0.947 -10.216 1.996 1.00 0.46 63 ASP A N 5
ATOM 6031 C CA . ASP A 1 63 ? -0.129 -10.917 1.008 1.00 0.48 63 ASP A CA 5
ATOM 6032 C C . ASP A 1 63 ? 0.492 -9.926 0.032 1.00 0.45 63 ASP A C 5
ATOM 6033 O O . ASP A 1 63 ? 1.607 -10.116 -0.447 1.00 0.55 63 ASP A O 5
ATOM 6042 N N . PHE A 1 64 ? -0.229 -8.846 -0.220 1.00 0.38 64 PHE A N 5
ATOM 6043 C CA . PHE A 1 64 ? 0.209 -7.829 -1.161 1.00 0.39 64 PHE A CA 5
ATOM 6044 C C . PHE A 1 64 ? 0.951 -6.703 -0.439 1.00 0.38 64 PHE A C 5
ATOM 6045 O O . PHE A 1 64 ? 1.103 -5.606 -0.972 1.00 0.45 64 PHE A O 5
ATOM 6062 N N . THR A 1 65 ? 1.384 -7.003 0.792 1.00 0.37 65 THR A N 5
ATOM 6063 C CA . THR A 1 65 ? 2.360 -6.205 1.545 1.00 0.42 65 THR A CA 5
ATOM 6064 C C . THR A 1 65 ? 1.788 -4.922 2.185 1.00 0.43 65 THR A C 5
ATOM 6065 O O . THR A 1 65 ? 2.239 -3.812 1.890 1.00 0.53 65 THR A O 5
ATOM 6076 N N . GLN A 1 66 ? 0.827 -5.058 3.098 1.00 0.42 66 GLN A N 5
ATOM 6077 C CA . GLN A 1 66 ? 0.305 -3.874 3.792 1.00 0.54 66 GLN A CA 5
ATOM 6078 C C . GLN A 1 66 ? 1.020 -3.602 5.102 1.00 0.59 66 GLN A C 5
ATOM 6079 O O . GLN A 1 66 ? 1.037 -2.463 5.537 1.00 0.71 66 GLN A O 5
ATOM 6093 N N . GLU A 1 67 ? 1.616 -4.622 5.724 1.00 0.56 67 GLU A N 5
ATOM 6094 C CA . GLU A 1 67 ? 2.237 -4.448 7.046 1.00 0.67 67 GLU A CA 5
ATOM 6095 C C . GLU A 1 67 ? 3.315 -3.371 7.018 1.00 0.54 67 GLU A C 5
ATOM 6096 O O . GLU A 1 67 ? 3.636 -2.766 8.040 1.00 0.52 67 GLU A O 5
ATOM 6108 N N . ILE A 1 68 ? 3.855 -3.137 5.835 1.00 0.50 68 ILE A N 5
ATOM 6109 C CA . ILE A 1 68 ? 4.827 -2.081 5.626 1.00 0.46 68 ILE A CA 5
ATOM 6110 C C . ILE A 1 68 ? 4.198 -0.727 5.936 1.00 0.40 68 ILE A C 5
ATOM 6111 O O . ILE A 1 68 ? 4.720 0.054 6.729 1.00 0.40 68 ILE A O 5
ATOM 6127 N N . ILE A 1 69 ? 3.063 -0.474 5.304 1.00 0.39 69 ILE A N 5
ATOM 6128 C CA . ILE A 1 69 ? 2.345 0.774 5.485 1.00 0.37 69 ILE A CA 5
ATOM 6129 C C . ILE A 1 69 ? 1.503 0.717 6.746 1.00 0.42 69 ILE A C 5
ATOM 6130 O O . ILE A 1 69 ? 1.712 1.489 7.671 1.00 0.40 69 ILE A O 5
ATOM 6146 N N . GLU A 1 70 ? 0.583 -0.246 6.753 1.00 0.51 70 GLU A N 5
ATOM 6147 C CA . GLU A 1 70 ? -0.394 -0.461 7.822 1.00 0.60 70 GLU A CA 5
ATOM 6148 C C . GLU A 1 70 ? -0.824 0.852 8.485 1.00 0.51 70 GLU A C 5
ATOM 6149 O O . GLU A 1 70 ? -0.784 0.986 9.709 1.00 0.50 70 GLU A O 5
ATOM 6161 N N . GLU A 1 71 ? -1.239 1.810 7.651 1.00 0.53 71 GLU A N 5
ATOM 6162 C CA . GLU A 1 71 ? -1.713 3.111 8.096 1.00 0.57 71 GLU A CA 5
ATOM 6163 C C . GLU A 1 71 ? -0.743 3.797 9.062 1.00 0.53 71 GLU A C 5
ATOM 6164 O O . GLU A 1 71 ? -1.149 4.579 9.920 1.00 0.63 71 GLU A O 5
ATOM 6176 N N . LEU A 1 72 ? 0.540 3.503 8.899 1.00 0.51 72 LEU A N 5
ATOM 6177 C CA . LEU A 1 72 ? 1.587 4.144 9.677 1.00 0.61 72 LEU A CA 5
ATOM 6178 C C . LEU A 1 72 ? 2.445 5.029 8.781 1.00 0.64 72 LEU A C 5
ATOM 6179 O O . LEU A 1 72 ? 3.096 5.956 9.257 1.00 0.73 72 LEU A O 5
ATOM 6195 N N . ASP A 1 73 ? 2.449 4.727 7.485 1.00 0.69 73 ASP A N 5
ATOM 6196 C CA . ASP A 1 73 ? 3.196 5.525 6.512 1.00 0.74 73 ASP A CA 5
ATOM 6197 C C . ASP A 1 73 ? 2.587 6.915 6.411 1.00 0.74 73 ASP A C 5
ATOM 6198 O O . ASP A 1 73 ? 1.415 7.066 6.057 1.00 1.18 73 ASP A O 5
ATOM 6207 N N . ILE A 1 74 ? 3.373 7.917 6.761 1.00 0.58 74 ILE A N 5
ATOM 6208 C CA . ILE A 1 74 ? 2.931 9.301 6.693 1.00 0.76 74 ILE A CA 5
ATOM 6209 C C . ILE A 1 74 ? 3.791 10.061 5.687 1.00 0.72 74 ILE A C 5
ATOM 6210 O O . ILE A 1 74 ? 3.558 11.235 5.391 1.00 0.78 74 ILE A O 5
ATOM 6226 N N . SER A 1 75 ? 4.773 9.366 5.140 1.00 0.86 75 SER A N 5
ATOM 6227 C CA . SER A 1 75 ? 5.795 10.000 4.327 1.00 0.90 75 SER A CA 5
ATOM 6228 C C . SER A 1 75 ? 5.539 9.808 2.835 1.00 0.76 75 SER A C 5
ATOM 6229 O O . SER A 1 75 ? 5.490 8.682 2.330 1.00 1.07 75 SER A O 5
ATOM 6237 N N . PRO A 1 76 ? 5.368 10.917 2.105 1.00 0.54 76 PRO A N 5
ATOM 6238 C CA . PRO A 1 76 ? 5.241 10.878 0.661 1.00 0.69 76 PRO A CA 5
ATOM 6239 C C . PRO A 1 76 ? 6.592 10.669 -0.013 1.00 0.72 76 PRO A C 5
ATOM 6240 O O . PRO A 1 76 ? 7.628 10.609 0.649 1.00 0.66 76 PRO A O 5
ATOM 6251 N N . LEU A 1 77 ? 6.575 10.572 -1.329 1.00 1.00 77 LEU A N 5
ATOM 6252 C CA . LEU A 1 77 ? 7.784 10.329 -2.090 1.00 1.16 77 LEU A CA 5
ATOM 6253 C C . LEU A 1 77 ? 7.895 11.352 -3.203 1.00 1.43 77 LEU A C 5
ATOM 6254 O O . LEU A 1 77 ? 9.016 11.832 -3.468 1.00 1.95 77 LEU A O 5
ATOM 6271 N N . MET A 1 1 ? 0.318 4.594 -15.246 1.00 1.84 1 MET A N 6
ATOM 6272 C CA . MET A 1 1 ? 1.705 5.086 -15.414 1.00 2.02 1 MET A CA 6
ATOM 6273 C C . MET A 1 1 ? 2.549 4.816 -14.167 1.00 1.79 1 MET A C 6
ATOM 6274 O O . MET A 1 1 ? 3.624 5.401 -14.006 1.00 2.19 1 MET A O 6
ATOM 6290 N N . MET A 1 2 ? 2.078 3.931 -13.287 1.00 1.42 2 MET A N 6
ATOM 6291 C CA . MET A 1 2 ? 2.759 3.696 -12.018 1.00 1.27 2 MET A CA 6
ATOM 6292 C C . MET A 1 2 ? 2.223 2.467 -11.298 1.00 1.22 2 MET A C 6
ATOM 6293 O O . MET A 1 2 ? 2.900 1.448 -11.166 1.00 1.89 2 MET A O 6
ATOM 6307 N N . THR A 1 3 ? 0.999 2.608 -10.853 1.00 0.68 3 THR A N 6
ATOM 6308 C CA . THR A 1 3 ? 0.302 1.642 -9.999 1.00 0.65 3 THR A CA 6
ATOM 6309 C C . THR A 1 3 ? 0.546 0.180 -10.351 1.00 0.77 3 THR A C 6
ATOM 6310 O O . THR A 1 3 ? 1.370 -0.495 -9.730 1.00 1.62 3 THR A O 6
ATOM 6321 N N . GLU A 1 4 ? -0.190 -0.292 -11.336 1.00 0.59 4 GLU A N 6
ATOM 6322 C CA . GLU A 1 4 ? -0.222 -1.711 -11.690 1.00 0.58 4 GLU A CA 6
ATOM 6323 C C . GLU A 1 4 ? 1.124 -2.238 -12.188 1.00 0.60 4 GLU A C 6
ATOM 6324 O O . GLU A 1 4 ? 1.296 -3.444 -12.350 1.00 1.07 4 GLU A O 6
ATOM 6336 N N . ASP A 1 5 ? 2.076 -1.354 -12.429 1.00 0.51 5 ASP A N 6
ATOM 6337 C CA . ASP A 1 5 ? 3.406 -1.790 -12.834 1.00 0.60 5 ASP A CA 6
ATOM 6338 C C . ASP A 1 5 ? 4.304 -1.973 -11.625 1.00 0.54 5 ASP A C 6
ATOM 6339 O O . ASP A 1 5 ? 4.990 -2.982 -11.500 1.00 0.66 5 ASP A O 6
ATOM 6348 N N . GLN A 1 6 ? 4.274 -1.008 -10.714 1.00 0.52 6 GLN A N 6
ATOM 6349 C CA . GLN A 1 6 ? 5.122 -1.057 -9.527 1.00 0.59 6 GLN A CA 6
ATOM 6350 C C . GLN A 1 6 ? 4.524 -1.961 -8.456 1.00 0.49 6 GLN A C 6
ATOM 6351 O O . GLN A 1 6 ? 5.135 -2.189 -7.414 1.00 0.57 6 GLN A O 6
ATOM 6365 N N . LYS A 1 7 ? 3.310 -2.440 -8.693 1.00 0.36 7 LYS A N 6
ATOM 6366 C CA . LYS A 1 7 ? 2.623 -3.290 -7.726 1.00 0.32 7 LYS A CA 6
ATOM 6367 C C . LYS A 1 7 ? 3.288 -4.676 -7.645 1.00 0.34 7 LYS A C 6
ATOM 6368 O O . LYS A 1 7 ? 3.049 -5.435 -6.709 1.00 0.35 7 LYS A O 6
ATOM 6387 N N . PHE A 1 8 ? 4.123 -4.989 -8.632 1.00 0.40 8 PHE A N 6
ATOM 6388 C CA . PHE A 1 8 ? 4.831 -6.269 -8.685 1.00 0.49 8 PHE A CA 6
ATOM 6389 C C . PHE A 1 8 ? 6.012 -6.265 -7.715 1.00 0.52 8 PHE A C 6
ATOM 6390 O O . PHE A 1 8 ? 6.410 -7.304 -7.184 1.00 0.58 8 PHE A O 6
ATOM 6407 N N . LYS A 1 9 ? 6.545 -5.077 -7.475 1.00 0.53 9 LYS A N 6
ATOM 6408 C CA . LYS A 1 9 ? 7.646 -4.875 -6.540 1.00 0.62 9 LYS A CA 6
ATOM 6409 C C . LYS A 1 9 ? 7.206 -5.174 -5.109 1.00 0.61 9 LYS A C 6
ATOM 6410 O O . LYS A 1 9 ? 8.025 -5.349 -4.206 1.00 0.74 9 LYS A O 6
ATOM 6429 N N . TYR A 1 10 ? 5.898 -5.264 -4.920 1.00 0.48 10 TYR A N 6
ATOM 6430 C CA . TYR A 1 10 ? 5.322 -5.539 -3.614 1.00 0.49 10 TYR A CA 6
ATOM 6431 C C . TYR A 1 10 ? 5.646 -6.959 -3.157 1.00 0.56 10 TYR A C 6
ATOM 6432 O O . TYR A 1 10 ? 5.602 -7.258 -1.968 1.00 0.67 10 TYR A O 6
ATOM 6450 N N . LEU A 1 11 ? 5.991 -7.820 -4.104 1.00 0.56 11 LEU A N 6
ATOM 6451 C CA . LEU A 1 11 ? 6.296 -9.216 -3.806 1.00 0.63 11 LEU A CA 6
ATOM 6452 C C . LEU A 1 11 ? 7.353 -9.312 -2.702 1.00 0.61 11 LEU A C 6
ATOM 6453 O O . LEU A 1 11 ? 7.137 -9.946 -1.671 1.00 0.59 11 LEU A O 6
ATOM 6469 N N . THR A 1 12 ? 8.488 -8.666 -2.922 1.00 0.66 12 THR A N 6
ATOM 6470 C CA . THR A 1 12 ? 9.594 -8.707 -1.976 1.00 0.69 12 THR A CA 6
ATOM 6471 C C . THR A 1 12 ? 9.469 -7.603 -0.926 1.00 0.59 12 THR A C 6
ATOM 6472 O O . THR A 1 12 ? 10.135 -7.630 0.113 1.00 0.58 12 THR A O 6
ATOM 6483 N N . LYS A 1 13 ? 8.610 -6.634 -1.211 1.00 0.58 13 LYS A N 6
ATOM 6484 C CA . LYS A 1 13 ? 8.368 -5.509 -0.316 1.00 0.60 13 LYS A CA 6
ATOM 6485 C C . LYS A 1 13 ? 7.923 -5.979 1.074 1.00 0.49 13 LYS A C 6
ATOM 6486 O O . LYS A 1 13 ? 8.512 -5.599 2.077 1.00 0.58 13 LYS A O 6
ATOM 6505 N N . ILE A 1 14 ? 6.890 -6.811 1.131 1.00 0.37 14 ILE A N 6
ATOM 6506 C CA . ILE A 1 14 ? 6.384 -7.324 2.400 1.00 0.36 14 ILE A CA 6
ATOM 6507 C C . ILE A 1 14 ? 7.379 -8.307 3.020 1.00 0.39 14 ILE A C 6
ATOM 6508 O O . ILE A 1 14 ? 7.370 -8.551 4.224 1.00 0.54 14 ILE A O 6
ATOM 6524 N N . GLU A 1 15 ? 8.257 -8.841 2.187 1.00 0.38 15 GLU A N 6
ATOM 6525 C CA . GLU A 1 15 ? 9.270 -9.778 2.639 1.00 0.50 15 GLU A CA 6
ATOM 6526 C C . GLU A 1 15 ? 10.335 -9.080 3.487 1.00 0.56 15 GLU A C 6
ATOM 6527 O O . GLU A 1 15 ? 10.533 -9.428 4.649 1.00 0.68 15 GLU A O 6
ATOM 6539 N N . GLU A 1 16 ? 10.998 -8.080 2.918 1.00 0.58 16 GLU A N 6
ATOM 6540 C CA . GLU A 1 16 ? 12.122 -7.434 3.596 1.00 0.72 16 GLU A CA 6
ATOM 6541 C C . GLU A 1 16 ? 11.747 -6.070 4.179 1.00 0.69 16 GLU A C 6
ATOM 6542 O O . GLU A 1 16 ? 12.224 -5.689 5.248 1.00 0.77 16 GLU A O 6
ATOM 6554 N N . LEU A 1 17 ? 10.884 -5.347 3.484 1.00 0.63 17 LEU A N 6
ATOM 6555 C CA . LEU A 1 17 ? 10.565 -3.965 3.841 1.00 0.67 17 LEU A CA 6
ATOM 6556 C C . LEU A 1 17 ? 9.434 -3.892 4.865 1.00 0.61 17 LEU A C 6
ATOM 6557 O O . LEU A 1 17 ? 9.017 -2.798 5.235 1.00 0.68 17 LEU A O 6
ATOM 6573 N N . GLU A 1 18 ? 8.920 -5.060 5.276 1.00 0.55 18 GLU A N 6
ATOM 6574 C CA . GLU A 1 18 ? 7.728 -5.153 6.135 1.00 0.58 18 GLU A CA 6
ATOM 6575 C C . GLU A 1 18 ? 7.698 -4.097 7.251 1.00 0.72 18 GLU A C 6
ATOM 6576 O O . GLU A 1 18 ? 6.628 -3.602 7.615 1.00 1.15 18 GLU A O 6
ATOM 6588 N N . ALA A 1 19 ? 8.859 -3.748 7.785 1.00 0.68 19 ALA A N 6
ATOM 6589 C CA . ALA A 1 19 ? 8.944 -2.692 8.777 1.00 0.87 19 ALA A CA 6
ATOM 6590 C C . ALA A 1 19 ? 10.240 -1.909 8.626 1.00 0.89 19 ALA A C 6
ATOM 6591 O O . ALA A 1 19 ? 11.323 -2.495 8.592 1.00 1.28 19 ALA A O 6
ATOM 6598 N N . GLY A 1 20 ? 10.133 -0.592 8.517 1.00 0.89 20 GLY A N 6
ATOM 6599 C CA . GLY A 1 20 ? 11.321 0.236 8.549 1.00 1.31 20 GLY A CA 6
ATOM 6600 C C . GLY A 1 20 ? 11.454 1.125 7.336 1.00 1.29 20 GLY A C 6
ATOM 6601 O O . GLY A 1 20 ? 12.562 1.395 6.874 1.00 1.74 20 GLY A O 6
ATOM 6605 N N . CYS A 1 21 ? 10.330 1.571 6.806 1.00 0.97 21 CYS A N 6
ATOM 6606 C CA . CYS A 1 21 ? 10.341 2.492 5.688 1.00 1.10 21 CYS A CA 6
ATOM 6607 C C . CYS A 1 21 ? 9.202 3.495 5.831 1.00 1.17 21 CYS A C 6
ATOM 6608 O O . CYS A 1 21 ? 8.040 3.165 5.598 1.00 1.58 21 CYS A O 6
ATOM 6616 N N . PHE A 1 22 ? 9.544 4.725 6.211 1.00 1.12 22 PHE A N 6
ATOM 6617 C CA . PHE A 1 22 ? 8.540 5.759 6.457 1.00 1.26 22 PHE A CA 6
ATOM 6618 C C . PHE A 1 22 ? 7.963 6.289 5.149 1.00 1.31 22 PHE A C 6
ATOM 6619 O O . PHE A 1 22 ? 6.988 7.039 5.155 1.00 1.68 22 PHE A O 6
ATOM 6636 N N . SER A 1 23 ? 8.591 5.920 4.040 1.00 1.33 23 SER A N 6
ATOM 6637 C CA . SER A 1 23 ? 8.079 6.263 2.722 1.00 1.45 23 SER A CA 6
ATOM 6638 C C . SER A 1 23 ? 7.414 5.063 2.084 1.00 1.25 23 SER A C 6
ATOM 6639 O O . SER A 1 23 ? 6.693 5.196 1.087 1.00 1.80 23 SER A O 6
ATOM 6647 N N . ASP A 1 24 ? 7.654 3.892 2.677 1.00 0.80 24 ASP A N 6
ATOM 6648 C CA . ASP A 1 24 ? 7.120 2.643 2.162 1.00 0.78 24 ASP A CA 6
ATOM 6649 C C . ASP A 1 24 ? 7.521 2.508 0.681 1.00 0.77 24 ASP A C 6
ATOM 6650 O O . ASP A 1 24 ? 8.623 2.899 0.298 1.00 1.42 24 ASP A O 6
ATOM 6659 N N . TRP A 1 25 ? 6.634 1.966 -0.133 1.00 0.71 25 TRP A N 6
ATOM 6660 C CA . TRP A 1 25 ? 6.840 1.850 -1.573 1.00 0.68 25 TRP A CA 6
ATOM 6661 C C . TRP A 1 25 ? 5.495 1.833 -2.287 1.00 0.85 25 TRP A C 6
ATOM 6662 O O . TRP A 1 25 ? 5.381 1.363 -3.421 1.00 1.62 25 TRP A O 6
ATOM 6683 N N . THR A 1 26 ? 4.474 2.332 -1.602 1.00 0.46 26 THR A N 6
ATOM 6684 C CA . THR A 1 26 ? 3.144 2.471 -2.166 1.00 0.49 26 THR A CA 6
ATOM 6685 C C . THR A 1 26 ? 3.071 3.636 -3.146 1.00 0.47 26 THR A C 6
ATOM 6686 O O . THR A 1 26 ? 2.310 4.575 -2.942 1.00 0.54 26 THR A O 6
ATOM 6697 N N . LYS A 1 27 ? 3.864 3.552 -4.213 1.00 0.47 27 LYS A N 6
ATOM 6698 C CA . LYS A 1 27 ? 3.943 4.608 -5.223 1.00 0.52 27 LYS A CA 6
ATOM 6699 C C . LYS A 1 27 ? 4.361 5.952 -4.607 1.00 0.65 27 LYS A C 6
ATOM 6700 O O . LYS A 1 27 ? 4.725 6.029 -3.430 1.00 1.19 27 LYS A O 6
ATOM 6719 N N . GLU A 1 28 ? 4.323 7.003 -5.414 1.00 0.70 28 GLU A N 6
ATOM 6720 C CA . GLU A 1 28 ? 4.824 8.312 -5.005 1.00 0.77 28 GLU A CA 6
ATOM 6721 C C . GLU A 1 28 ? 3.667 9.270 -4.724 1.00 0.95 28 GLU A C 6
ATOM 6722 O O . GLU A 1 28 ? 2.616 9.146 -5.346 1.00 1.84 28 GLU A O 6
ATOM 6734 N N . ASP A 1 29 ? 3.879 10.216 -3.791 1.00 0.63 29 ASP A N 6
ATOM 6735 C CA . ASP A 1 29 ? 2.894 11.268 -3.462 1.00 0.62 29 ASP A CA 6
ATOM 6736 C C . ASP A 1 29 ? 1.833 10.766 -2.484 1.00 0.61 29 ASP A C 6
ATOM 6737 O O . ASP A 1 29 ? 1.373 9.632 -2.577 1.00 0.74 29 ASP A O 6
ATOM 6746 N N . ILE A 1 30 ? 1.461 11.613 -1.527 1.00 0.65 30 ILE A N 6
ATOM 6747 C CA . ILE A 1 30 ? 0.476 11.242 -0.512 1.00 0.69 30 ILE A CA 6
ATOM 6748 C C . ILE A 1 30 ? -0.952 11.461 -1.003 1.00 0.76 30 ILE A C 6
ATOM 6749 O O . ILE A 1 30 ? -1.489 12.566 -0.929 1.00 1.20 30 ILE A O 6
ATOM 6765 N N . THR A 1 31 ? -1.566 10.412 -1.521 1.00 0.47 31 THR A N 6
ATOM 6766 C CA . THR A 1 31 ? -2.985 10.450 -1.802 1.00 0.51 31 THR A CA 6
ATOM 6767 C C . THR A 1 31 ? -3.749 10.198 -0.511 1.00 0.51 31 THR A C 6
ATOM 6768 O O . THR A 1 31 ? -3.464 9.240 0.217 1.00 1.02 31 THR A O 6
ATOM 6779 N N . GLY A 1 32 ? -4.694 11.066 -0.210 1.00 0.73 32 GLY A N 6
ATOM 6780 C CA . GLY A 1 32 ? -5.294 11.053 1.101 1.00 0.70 32 GLY A CA 6
ATOM 6781 C C . GLY A 1 32 ? -4.401 11.778 2.085 1.00 0.63 32 GLY A C 6
ATOM 6782 O O . GLY A 1 32 ? -3.570 12.589 1.680 1.00 0.78 32 GLY A O 6
ATOM 6786 N N . ASP A 1 33 ? -4.543 11.490 3.366 1.00 0.59 33 ASP A N 6
ATOM 6787 C CA . ASP A 1 33 ? -3.739 12.171 4.371 1.00 0.66 33 ASP A CA 6
ATOM 6788 C C . ASP A 1 33 ? -2.404 11.471 4.604 1.00 0.57 33 ASP A C 6
ATOM 6789 O O . ASP A 1 33 ? -1.358 12.117 4.655 1.00 0.70 33 ASP A O 6
ATOM 6798 N N . LEU A 1 34 ? -2.429 10.152 4.730 1.00 0.44 34 LEU A N 6
ATOM 6799 C CA . LEU A 1 34 ? -1.208 9.410 5.025 1.00 0.49 34 LEU A CA 6
ATOM 6800 C C . LEU A 1 34 ? -0.756 8.549 3.856 1.00 0.53 34 LEU A C 6
ATOM 6801 O O . LEU A 1 34 ? -0.065 7.552 4.056 1.00 0.93 34 LEU A O 6
ATOM 6817 N N . LYS A 1 35 ? -1.184 8.915 2.643 1.00 0.44 35 LYS A N 6
ATOM 6818 C CA . LYS A 1 35 ? -0.763 8.223 1.413 1.00 0.49 35 LYS A CA 6
ATOM 6819 C C . LYS A 1 35 ? -1.246 6.768 1.400 1.00 0.38 35 LYS A C 6
ATOM 6820 O O . LYS A 1 35 ? -1.004 6.019 0.453 1.00 0.41 35 LYS A O 6
ATOM 6839 N N . TYR A 1 36 ? -1.961 6.387 2.447 1.00 0.42 36 TYR A N 6
ATOM 6840 C CA . TYR A 1 36 ? -2.396 5.015 2.631 1.00 0.40 36 TYR A CA 6
ATOM 6841 C C . TYR A 1 36 ? -3.508 4.660 1.654 1.00 0.35 36 TYR A C 6
ATOM 6842 O O . TYR A 1 36 ? -4.027 3.548 1.654 1.00 0.42 36 TYR A O 6
ATOM 6860 N N . LEU A 1 37 ? -3.848 5.616 0.815 1.00 0.31 37 LEU A N 6
ATOM 6861 C CA . LEU A 1 37 ? -4.815 5.403 -0.248 1.00 0.33 37 LEU A CA 6
ATOM 6862 C C . LEU A 1 37 ? -4.245 4.450 -1.304 1.00 0.39 37 LEU A C 6
ATOM 6863 O O . LEU A 1 37 ? -4.926 3.541 -1.777 1.00 0.50 37 LEU A O 6
ATOM 6879 N N . LYS A 1 38 ? -2.973 4.638 -1.621 1.00 0.40 38 LYS A N 6
ATOM 6880 C CA . LYS A 1 38 ? -2.317 3.931 -2.720 1.00 0.45 38 LYS A CA 6
ATOM 6881 C C . LYS A 1 38 ? -2.201 2.420 -2.497 1.00 0.46 38 LYS A C 6
ATOM 6882 O O . LYS A 1 38 ? -1.804 1.690 -3.402 1.00 0.49 38 LYS A O 6
ATOM 6901 N N . LYS A 1 39 ? -2.508 1.949 -1.296 1.00 0.45 39 LYS A N 6
ATOM 6902 C CA . LYS A 1 39 ? -2.499 0.512 -1.023 1.00 0.50 39 LYS A CA 6
ATOM 6903 C C . LYS A 1 39 ? -3.448 -0.242 -1.952 1.00 0.45 39 LYS A C 6
ATOM 6904 O O . LYS A 1 39 ? -3.131 -1.330 -2.429 1.00 0.46 39 LYS A O 6
ATOM 6923 N N . GLY A 1 40 ? -4.608 0.342 -2.216 1.00 0.48 40 GLY A N 6
ATOM 6924 C CA . GLY A 1 40 ? -5.625 -0.360 -2.977 1.00 0.49 40 GLY A CA 6
ATOM 6925 C C . GLY A 1 40 ? -5.533 -0.128 -4.471 1.00 0.49 40 GLY A C 6
ATOM 6926 O O . GLY A 1 40 ? -6.542 -0.166 -5.163 1.00 0.54 40 GLY A O 6
ATOM 6930 N N . ILE A 1 41 ? -4.330 0.106 -4.973 1.00 0.48 41 ILE A N 6
ATOM 6931 C CA . ILE A 1 41 ? -4.125 0.242 -6.411 1.00 0.49 41 ILE A CA 6
ATOM 6932 C C . ILE A 1 41 ? -4.180 -1.125 -7.078 1.00 0.44 41 ILE A C 6
ATOM 6933 O O . ILE A 1 41 ? -4.540 -1.253 -8.246 1.00 0.48 41 ILE A O 6
ATOM 6949 N N . ILE A 1 42 ? -3.823 -2.146 -6.312 1.00 0.40 42 ILE A N 6
ATOM 6950 C CA . ILE A 1 42 ? -3.713 -3.493 -6.835 1.00 0.41 42 ILE A CA 6
ATOM 6951 C C . ILE A 1 42 ? -4.985 -4.311 -6.584 1.00 0.45 42 ILE A C 6
ATOM 6952 O O . ILE A 1 42 ? -5.481 -4.983 -7.486 1.00 0.58 42 ILE A O 6
ATOM 6968 N N . GLU A 1 43 ? -5.533 -4.220 -5.374 1.00 0.43 43 GLU A N 6
ATOM 6969 C CA . GLU A 1 43 ? -6.642 -5.078 -4.971 1.00 0.57 43 GLU A CA 6
ATOM 6970 C C . GLU A 1 43 ? -7.916 -4.284 -4.719 1.00 0.71 43 GLU A C 6
ATOM 6971 O O . GLU A 1 43 ? -8.714 -4.684 -3.881 1.00 1.28 43 GLU A O 6
ATOM 6983 N N . GLU A 1 44 ? -8.078 -3.160 -5.423 1.00 0.39 44 GLU A N 6
ATOM 6984 C CA . GLU A 1 44 ? -9.186 -2.222 -5.213 1.00 0.46 44 GLU A CA 6
ATOM 6985 C C . GLU A 1 44 ? -10.554 -2.904 -5.195 1.00 0.45 44 GLU A C 6
ATOM 6986 O O . GLU A 1 44 ? -11.266 -2.960 -6.198 1.00 0.63 44 GLU A O 6
ATOM 6998 N N . SER A 1 45 ? -10.882 -3.440 -4.041 1.00 0.44 45 SER A N 6
ATOM 6999 C CA . SER A 1 45 ? -12.214 -3.955 -3.761 1.00 0.52 45 SER A CA 6
ATOM 7000 C C . SER A 1 45 ? -12.935 -3.007 -2.804 1.00 0.48 45 SER A C 6
ATOM 7001 O O . SER A 1 45 ? -12.325 -2.418 -1.917 1.00 0.49 45 SER A O 6
ATOM 7009 N N . ILE A 1 46 ? -14.243 -2.871 -3.006 1.00 0.51 46 ILE A N 6
ATOM 7010 C CA . ILE A 1 46 ? -15.052 -1.853 -2.335 1.00 0.53 46 ILE A CA 6
ATOM 7011 C C . ILE A 1 46 ? -15.034 -1.983 -0.811 1.00 0.63 46 ILE A C 6
ATOM 7012 O O . ILE A 1 46 ? -15.097 -0.977 -0.104 1.00 1.21 46 ILE A O 6
ATOM 7028 N N . GLU A 1 47 ? -14.938 -3.207 -0.304 1.00 0.56 47 GLU A N 6
ATOM 7029 C CA . GLU A 1 47 ? -14.855 -3.431 1.140 1.00 0.61 47 GLU A CA 6
ATOM 7030 C C . GLU A 1 47 ? -13.623 -2.753 1.734 1.00 0.61 47 GLU A C 6
ATOM 7031 O O . GLU A 1 47 ? -13.607 -2.386 2.904 1.00 0.70 47 GLU A O 6
ATOM 7043 N N . LEU A 1 48 ? -12.591 -2.599 0.925 1.00 0.56 48 LEU A N 6
ATOM 7044 C CA . LEU A 1 48 ? -11.366 -1.946 1.362 1.00 0.61 48 LEU A CA 6
ATOM 7045 C C . LEU A 1 48 ? -11.527 -0.442 1.352 1.0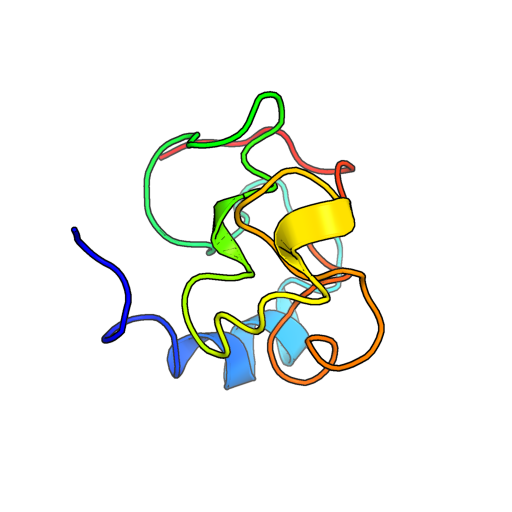0 0.64 48 LEU A C 6
ATOM 7046 O O . LEU A 1 48 ? -10.922 0.266 2.154 1.00 0.71 48 LEU A O 6
ATOM 7062 N N . ILE A 1 49 ? -12.367 0.024 0.447 1.00 0.62 49 ILE A N 6
ATOM 7063 C CA . ILE A 1 49 ? -12.577 1.444 0.205 1.00 0.67 49 ILE A CA 6
ATOM 7064 C C . ILE A 1 49 ? -13.031 2.182 1.471 1.00 0.69 49 ILE A C 6
ATOM 7065 O O . ILE A 1 49 ? -12.863 3.395 1.585 1.00 0.75 49 ILE A O 6
ATOM 7081 N N . ARG A 1 50 ? -13.529 1.428 2.445 1.00 0.67 50 ARG A N 6
ATOM 7082 C CA . ARG A 1 50 ? -14.064 1.997 3.683 1.00 0.67 50 ARG A CA 6
ATOM 7083 C C . ARG A 1 50 ? -13.056 2.908 4.393 1.00 0.64 50 ARG A C 6
ATOM 7084 O O . ARG A 1 50 ? -13.449 3.909 4.993 1.00 0.72 50 ARG A O 6
ATOM 7105 N N . ALA A 1 51 ? -11.764 2.566 4.343 1.00 0.62 51 ALA A N 6
ATOM 7106 C CA . ALA A 1 51 ? -10.763 3.315 5.117 1.00 0.63 51 ALA A CA 6
ATOM 7107 C C . ALA A 1 51 ? -10.578 4.765 4.627 1.00 0.62 51 ALA A C 6
ATOM 7108 O O . ALA A 1 51 ? -10.817 5.704 5.383 1.00 0.68 51 ALA A O 6
ATOM 7115 N N . VAL A 1 52 ? -10.172 4.955 3.369 1.00 0.61 52 VAL A N 6
ATOM 7116 C CA . VAL A 1 52 ? -9.908 6.306 2.857 1.00 0.66 52 VAL A CA 6
ATOM 7117 C C . VAL A 1 52 ? -10.502 6.513 1.456 1.00 0.74 52 VAL A C 6
ATOM 7118 O O . VAL A 1 52 ? -10.057 7.377 0.692 1.00 0.88 52 VAL A O 6
ATOM 7131 N N . ASN A 1 53 ? -11.510 5.717 1.128 1.00 0.71 53 ASN A N 6
ATOM 7132 C CA . ASN A 1 53 ? -12.254 5.874 -0.123 1.00 0.85 53 ASN A CA 6
ATOM 7133 C C . ASN A 1 53 ? -11.387 5.554 -1.352 1.00 0.97 53 ASN A C 6
ATOM 7134 O O . ASN A 1 53 ? -11.276 6.357 -2.280 1.00 1.18 53 ASN A O 6
ATOM 7145 N N . GLY A 1 54 ? -10.757 4.381 -1.351 1.00 0.98 54 GLY A N 6
ATOM 7146 C CA . GLY A 1 54 ? -10.003 3.950 -2.523 1.00 1.24 54 GLY A CA 6
ATOM 7147 C C . GLY A 1 54 ? -8.668 3.318 -2.180 1.00 1.26 54 GLY A C 6
ATOM 7148 O O . GLY A 1 54 ? -7.643 3.683 -2.746 1.00 1.66 54 GLY A O 6
ATOM 7152 N N . LEU A 1 55 ? -8.682 2.352 -1.273 1.00 1.19 55 LEU A N 6
ATOM 7153 C CA . LEU A 1 55 ? -7.456 1.723 -0.796 1.00 1.27 55 LEU A CA 6
ATOM 7154 C C . LEU A 1 55 ? -7.729 0.269 -0.445 1.00 1.24 55 LEU A C 6
ATOM 7155 O O . LEU A 1 55 ? -8.767 -0.263 -0.814 1.00 1.47 55 LEU A O 6
ATOM 7171 N N . THR A 1 56 ? -6.782 -0.370 0.240 1.00 1.27 56 THR A N 6
ATOM 7172 C CA . THR A 1 56 ? -6.991 -1.706 0.780 1.00 1.23 56 THR A CA 6
ATOM 7173 C C . THR A 1 56 ? -7.476 -1.621 2.233 1.00 1.20 56 THR A C 6
ATOM 7174 O O . THR A 1 56 ? -7.226 -0.625 2.913 1.00 1.51 56 THR A O 6
ATOM 7185 N N . TYR A 1 57 ? -8.176 -2.647 2.702 1.00 1.24 57 TYR A N 6
ATOM 7186 C CA . TYR A 1 57 ? -8.574 -2.705 4.100 1.00 1.56 57 TYR A CA 6
ATOM 7187 C C . TYR A 1 57 ? -7.400 -3.193 4.945 1.00 1.73 57 TYR A C 6
ATOM 7188 O O . TYR A 1 57 ? -6.740 -2.396 5.610 1.00 2.40 57 TYR A O 6
ATOM 7206 N N . SER A 1 58 ? -7.121 -4.495 4.886 1.00 1.35 58 SER A N 6
ATOM 7207 C CA . SER A 1 58 ? -6.018 -5.076 5.651 1.00 1.41 58 SER A CA 6
ATOM 7208 C C . SER A 1 58 ? -5.898 -6.574 5.418 1.00 1.46 58 SER A C 6
ATOM 7209 O O . SER A 1 58 ? -4.840 -7.074 5.033 1.00 1.70 58 SER A O 6
ATOM 7217 N N . GLU A 1 59 ? -7.005 -7.263 5.605 1.00 1.47 59 GLU A N 6
ATOM 7218 C CA . GLU A 1 59 ? -7.028 -8.727 5.669 1.00 1.60 59 GLU A CA 6
ATOM 7219 C C . GLU A 1 59 ? -6.834 -9.400 4.306 1.00 1.37 59 GLU A C 6
ATOM 7220 O O . GLU A 1 59 ? -7.151 -10.581 4.145 1.00 1.55 59 GLU A O 6
ATOM 7232 N N . GLU A 1 60 ? -6.317 -8.669 3.330 1.00 1.07 60 GLU A N 6
ATOM 7233 C CA . GLU A 1 60 ? -6.051 -9.255 2.024 1.00 0.94 60 GLU A CA 6
ATOM 7234 C C . GLU A 1 60 ? -4.788 -8.678 1.390 1.00 0.76 60 GLU A C 6
ATOM 7235 O O . GLU A 1 60 ? -4.071 -9.379 0.674 1.00 0.76 60 GLU A O 6
ATOM 7247 N N . LEU A 1 61 ? -4.512 -7.404 1.640 1.00 0.71 61 LEU A N 6
ATOM 7248 C CA . LEU A 1 61 ? -3.289 -6.791 1.139 1.00 0.59 61 LEU A CA 6
ATOM 7249 C C . LEU A 1 61 ? -2.093 -7.163 1.996 1.00 0.50 61 LEU A C 6
ATOM 7250 O O . LEU A 1 61 ? -0.984 -6.756 1.695 1.00 0.48 61 LEU A O 6
ATOM 7266 N N . HIS A 1 62 ? -2.314 -7.848 3.109 1.00 0.52 62 HIS A N 6
ATOM 7267 C CA . HIS A 1 62 ? -1.221 -8.161 4.027 1.00 0.51 62 HIS A CA 6
ATOM 7268 C C . HIS A 1 62 ? -0.073 -8.837 3.282 1.00 0.46 62 HIS A C 6
ATOM 7269 O O . HIS A 1 62 ? 1.082 -8.447 3.436 1.00 0.48 62 HIS A O 6
ATOM 7284 N N . ASP A 1 63 ? -0.404 -9.807 2.438 1.00 0.46 63 ASP A N 6
ATOM 7285 C CA . ASP A 1 63 ? 0.601 -10.493 1.625 1.00 0.48 63 ASP A CA 6
ATOM 7286 C C . ASP A 1 63 ? 1.060 -9.609 0.470 1.00 0.45 63 ASP A C 6
ATOM 7287 O O . ASP A 1 63 ? 2.023 -9.922 -0.226 1.00 0.55 63 ASP A O 6
ATOM 7296 N N . PHE A 1 64 ? 0.360 -8.503 0.276 1.00 0.38 64 PHE A N 6
ATOM 7297 C CA . PHE A 1 64 ? 0.693 -7.539 -0.761 1.00 0.39 64 PHE A CA 6
ATOM 7298 C C . PHE A 1 64 ? 1.173 -6.233 -0.128 1.00 0.38 64 PHE A C 6
ATOM 7299 O O . PHE A 1 64 ? 0.952 -5.150 -0.666 1.00 0.45 64 PHE A O 6
ATOM 7316 N N . THR A 1 65 ? 1.792 -6.368 1.051 1.00 0.37 65 THR A N 6
ATOM 7317 C CA . THR A 1 65 ? 2.535 -5.291 1.724 1.00 0.42 65 THR A CA 6
ATOM 7318 C C . THR A 1 65 ? 1.642 -4.249 2.404 1.00 0.43 65 THR A C 6
ATOM 7319 O O . THR A 1 65 ? 1.963 -3.061 2.412 1.00 0.53 65 THR A O 6
ATOM 7330 N N . GLN A 1 66 ? 0.561 -4.683 3.023 1.00 0.42 66 GLN A N 6
ATOM 7331 C CA . GLN A 1 66 ? -0.321 -3.751 3.712 1.00 0.54 66 GLN A CA 6
ATOM 7332 C C . GLN A 1 66 ? 0.250 -3.383 5.086 1.00 0.59 66 GLN A C 6
ATOM 7333 O O . GLN A 1 66 ? 0.040 -2.274 5.582 1.00 0.71 66 GLN A O 6
ATOM 7347 N N . GLU A 1 67 ? 1.015 -4.312 5.652 1.00 0.56 67 GLU A N 6
ATOM 7348 C CA . GLU A 1 67 ? 1.564 -4.196 6.995 1.00 0.67 67 GLU A CA 6
ATOM 7349 C C . GLU A 1 67 ? 2.448 -2.962 7.157 1.00 0.54 67 GLU A C 6
ATOM 7350 O O . GLU A 1 67 ? 2.457 -2.322 8.206 1.00 0.52 67 GLU A O 6
ATOM 7362 N N . ILE A 1 68 ? 3.169 -2.631 6.101 1.00 0.50 68 ILE A N 6
ATOM 7363 C CA . ILE A 1 68 ? 4.227 -1.634 6.178 1.00 0.46 68 ILE A CA 6
ATOM 7364 C C . ILE A 1 68 ? 3.638 -0.239 6.311 1.00 0.40 68 ILE A C 6
ATOM 7365 O O . ILE A 1 68 ? 4.083 0.558 7.138 1.00 0.40 68 ILE A O 6
ATOM 7381 N N . ILE A 1 69 ? 2.630 0.055 5.496 1.00 0.39 69 ILE A N 6
ATOM 7382 C CA . ILE A 1 69 ? 1.972 1.344 5.562 1.00 0.37 69 ILE A CA 6
ATOM 7383 C C . ILE A 1 69 ? 1.111 1.398 6.807 1.00 0.42 69 ILE A C 6
ATOM 7384 O O . ILE A 1 69 ? 1.353 2.206 7.688 1.00 0.40 69 ILE A O 6
ATOM 7400 N N . GLU A 1 70 ? 0.140 0.484 6.865 1.00 0.51 70 GLU A N 6
ATOM 7401 C CA . GLU A 1 70 ? -0.801 0.353 7.983 1.00 0.60 70 GLU A CA 6
ATOM 7402 C C . GLU A 1 70 ? -1.166 1.705 8.628 1.00 0.51 70 GLU A C 6
ATOM 7403 O O . GLU A 1 70 ? -1.156 1.839 9.853 1.00 0.50 70 GLU A O 6
ATOM 7415 N N . GLU A 1 71 ? -1.482 2.695 7.787 1.00 0.53 71 GLU A N 6
ATOM 7416 C CA . GLU A 1 71 ? -1.873 4.041 8.245 1.00 0.57 71 GLU A CA 6
ATOM 7417 C C . GLU A 1 71 ? -0.785 4.704 9.096 1.00 0.53 71 GLU A C 6
ATOM 7418 O O . GLU A 1 71 ? -1.079 5.530 9.957 1.00 0.63 71 GLU A O 6
ATOM 7430 N N . LEU A 1 72 ? 0.463 4.343 8.854 1.00 0.51 72 LEU A N 6
ATOM 7431 C CA . LEU A 1 72 ? 1.579 4.882 9.615 1.00 0.61 72 LEU A CA 6
ATOM 7432 C C . LEU A 1 72 ? 2.587 5.580 8.711 1.00 0.64 72 LEU A C 6
ATOM 7433 O O . LEU A 1 72 ? 3.692 5.905 9.144 1.00 0.73 72 LEU A O 6
ATOM 7449 N N . ASP A 1 73 ? 2.215 5.802 7.460 1.00 0.69 73 ASP A N 6
ATOM 7450 C CA . ASP A 1 73 ? 3.105 6.468 6.512 1.00 0.74 73 ASP A CA 6
ATOM 7451 C C . ASP A 1 73 ? 3.167 7.957 6.823 1.00 0.74 73 ASP A C 6
ATOM 7452 O O . ASP A 1 73 ? 2.173 8.552 7.245 1.00 1.18 73 ASP A O 6
ATOM 7461 N N . ILE A 1 74 ? 4.341 8.549 6.648 1.00 0.58 74 ILE A N 6
ATOM 7462 C CA . ILE A 1 74 ? 4.529 9.962 6.947 1.00 0.76 74 ILE A CA 6
ATOM 7463 C C . ILE A 1 74 ? 4.866 10.732 5.679 1.00 0.72 74 ILE A C 6
ATOM 7464 O O . ILE A 1 74 ? 4.053 11.504 5.170 1.00 0.78 74 ILE A O 6
ATOM 7480 N N . SER A 1 75 ? 6.069 10.512 5.172 1.00 0.86 75 SER A N 6
ATOM 7481 C CA . SER A 1 75 ? 6.537 11.202 3.987 1.00 0.90 75 SER A CA 6
ATOM 7482 C C . SER A 1 75 ? 6.770 10.200 2.863 1.00 0.76 75 SER A C 6
ATOM 7483 O O . SER A 1 75 ? 7.552 9.261 3.013 1.00 1.07 75 SER A O 6
ATOM 7491 N N . PRO A 1 76 ? 6.097 10.401 1.720 1.00 0.54 76 PRO A N 6
ATOM 7492 C CA . PRO A 1 76 ? 6.121 9.459 0.596 1.00 0.69 76 PRO A CA 6
ATOM 7493 C C . PRO A 1 76 ? 7.464 9.437 -0.129 1.00 0.72 76 PRO A C 6
ATOM 7494 O O . PRO A 1 76 ? 8.433 10.046 0.325 1.00 0.66 76 PRO A O 6
ATOM 7505 N N . LEU A 1 77 ? 7.503 8.732 -1.257 1.00 1.00 77 LEU A N 6
ATOM 7506 C CA . LEU A 1 77 ? 8.710 8.618 -2.065 1.00 1.16 77 LEU A CA 6
ATOM 7507 C C . LEU A 1 77 ? 9.200 9.990 -2.517 1.00 1.43 77 LEU A C 6
ATOM 7508 O O . LEU A 1 77 ? 10.032 10.592 -1.811 1.00 1.95 77 LEU A O 6
ATOM 7525 N N . MET A 1 1 ? 0.389 5.668 -15.951 1.00 1.84 1 MET A N 7
ATOM 7526 C CA . MET A 1 1 ? 1.749 5.078 -15.941 1.00 2.02 1 MET A CA 7
ATOM 7527 C C . MET A 1 1 ? 2.254 4.924 -14.513 1.00 1.79 1 MET A C 7
ATOM 7528 O O . MET A 1 1 ? 3.372 5.324 -14.188 1.00 2.19 1 MET A O 7
ATOM 7544 N N . MET A 1 2 ? 1.425 4.334 -13.663 1.00 1.42 2 MET A N 7
ATOM 7545 C CA . MET A 1 2 ? 1.743 4.192 -12.252 1.00 1.27 2 MET A CA 7
ATOM 7546 C C . MET A 1 2 ? 0.872 3.094 -11.649 1.00 1.22 2 MET A C 7
ATOM 7547 O O . MET A 1 2 ? 0.047 2.513 -12.351 1.00 1.89 2 MET A O 7
ATOM 7561 N N . THR A 1 3 ? 1.095 2.807 -10.369 1.00 0.68 3 THR A N 7
ATOM 7562 C CA . THR A 1 3 ? 0.312 1.856 -9.579 1.00 0.65 3 THR A CA 7
ATOM 7563 C C . THR A 1 3 ? 0.423 0.427 -10.085 1.00 0.77 3 THR A C 7
ATOM 7564 O O . THR A 1 3 ? 1.258 -0.352 -9.610 1.00 1.62 3 THR A O 7
ATOM 7575 N N . GLU A 1 4 ? -0.409 0.097 -11.045 1.00 0.59 4 GLU A N 7
ATOM 7576 C CA . GLU A 1 4 ? -0.479 -1.244 -11.602 1.00 0.58 4 GLU A CA 7
ATOM 7577 C C . GLU A 1 4 ? 0.675 -1.501 -12.565 1.00 0.60 4 GLU A C 7
ATOM 7578 O O . GLU A 1 4 ? 0.480 -1.876 -13.720 1.00 1.07 4 GLU A O 7
ATOM 7590 N N . ASP A 1 5 ? 1.874 -1.275 -12.062 1.00 0.51 5 ASP A N 7
ATOM 7591 C CA . ASP A 1 5 ? 3.103 -1.547 -12.787 1.00 0.60 5 ASP A CA 7
ATOM 7592 C C . ASP A 1 5 ? 4.149 -2.066 -11.815 1.00 0.54 5 ASP A C 7
ATOM 7593 O O . ASP A 1 5 ? 4.741 -3.122 -12.021 1.00 0.66 5 ASP A O 7
ATOM 7602 N N . GLN A 1 6 ? 4.351 -1.318 -10.737 1.00 0.52 6 GLN A N 7
ATOM 7603 C CA . GLN A 1 6 ? 5.287 -1.716 -9.695 1.00 0.59 6 GLN A CA 7
ATOM 7604 C C . GLN A 1 6 ? 4.601 -2.576 -8.645 1.00 0.49 6 GLN A C 7
ATOM 7605 O O . GLN A 1 6 ? 5.230 -2.996 -7.681 1.00 0.57 6 GLN A O 7
ATOM 7619 N N . LYS A 1 7 ? 3.297 -2.782 -8.794 1.00 0.36 7 LYS A N 7
ATOM 7620 C CA . LYS A 1 7 ? 2.532 -3.546 -7.809 1.00 0.32 7 LYS A CA 7
ATOM 7621 C C . LYS A 1 7 ? 3.029 -5.001 -7.701 1.00 0.34 7 LYS A C 7
ATOM 7622 O O . LYS A 1 7 ? 2.649 -5.720 -6.782 1.00 0.35 7 LYS A O 7
ATOM 7641 N N . PHE A 1 8 ? 3.874 -5.428 -8.641 1.00 0.40 8 PHE A N 7
ATOM 7642 C CA . PHE A 1 8 ? 4.479 -6.762 -8.587 1.00 0.49 8 PHE A CA 7
ATOM 7643 C C . PHE A 1 8 ? 5.718 -6.747 -7.695 1.00 0.52 8 PHE A C 7
ATOM 7644 O O . PHE A 1 8 ? 6.102 -7.768 -7.129 1.00 0.58 8 PHE A O 7
ATOM 7661 N N . LYS A 1 9 ? 6.323 -5.571 -7.552 1.00 0.53 9 LYS A N 7
ATOM 7662 C CA . LYS A 1 9 ? 7.441 -5.377 -6.632 1.00 0.62 9 LYS A CA 7
ATOM 7663 C C . LYS A 1 9 ? 6.982 -5.645 -5.207 1.00 0.61 9 LYS A C 7
ATOM 7664 O O . LYS A 1 9 ? 7.785 -5.892 -4.309 1.00 0.74 9 LYS A O 7
ATOM 7683 N N . TYR A 1 10 ? 5.668 -5.605 -5.020 1.00 0.48 10 TYR A N 7
ATOM 7684 C CA . TYR A 1 10 ? 5.055 -5.887 -3.734 1.00 0.49 10 TYR A CA 7
ATOM 7685 C C . TYR A 1 10 ? 5.364 -7.317 -3.296 1.00 0.56 10 TYR A C 7
ATOM 7686 O O . TYR A 1 10 ? 5.167 -7.683 -2.139 1.00 0.67 10 TYR A O 7
ATOM 7704 N N . LEU A 1 11 ? 5.844 -8.118 -4.234 1.00 0.56 11 LEU A N 7
ATOM 7705 C CA . LEU A 1 11 ? 6.302 -9.461 -3.938 1.00 0.63 11 LEU A CA 7
ATOM 7706 C C . LEU A 1 11 ? 7.438 -9.415 -2.917 1.00 0.61 11 LEU A C 7
ATOM 7707 O O . LEU A 1 11 ? 7.353 -10.023 -1.852 1.00 0.59 11 LEU A O 7
ATOM 7723 N N . THR A 1 12 ? 8.486 -8.669 -3.249 1.00 0.66 12 THR A N 7
ATOM 7724 C CA . THR A 1 12 ? 9.674 -8.574 -2.411 1.00 0.69 12 THR A CA 7
ATOM 7725 C C . THR A 1 12 ? 9.545 -7.457 -1.377 1.00 0.59 12 THR A C 7
ATOM 7726 O O . THR A 1 12 ? 10.172 -7.502 -0.318 1.00 0.58 12 THR A O 7
ATOM 7737 N N . LYS A 1 13 ? 8.743 -6.449 -1.706 1.00 0.58 13 LYS A N 7
ATOM 7738 C CA . LYS A 1 13 ? 8.482 -5.320 -0.821 1.00 0.60 13 LYS A CA 7
ATOM 7739 C C . LYS A 1 13 ? 8.097 -5.788 0.587 1.00 0.49 13 LYS A C 7
ATOM 7740 O O . LYS A 1 13 ? 8.674 -5.342 1.568 1.00 0.58 13 LYS A O 7
ATOM 7759 N N . ILE A 1 14 ? 7.133 -6.695 0.684 1.00 0.37 14 ILE A N 7
ATOM 7760 C CA . ILE A 1 14 ? 6.680 -7.185 1.971 1.00 0.36 14 ILE A CA 7
ATOM 7761 C C . ILE A 1 14 ? 7.752 -8.078 2.608 1.00 0.39 14 ILE A C 7
ATOM 7762 O O . ILE A 1 14 ? 7.879 -8.145 3.827 1.00 0.54 14 ILE A O 7
ATOM 7778 N N . GLU A 1 15 ? 8.553 -8.721 1.766 1.00 0.38 15 GLU A N 7
ATOM 7779 C CA . GLU A 1 15 ? 9.612 -9.608 2.230 1.00 0.50 15 GLU A CA 7
ATOM 7780 C C . GLU A 1 15 ? 10.706 -8.827 2.956 1.00 0.56 15 GLU A C 7
ATOM 7781 O O . GLU A 1 15 ? 11.068 -9.147 4.087 1.00 0.68 15 GLU A O 7
ATOM 7793 N N . GLU A 1 16 ? 11.216 -7.794 2.300 1.00 0.58 16 GLU A N 7
ATOM 7794 C CA . GLU A 1 16 ? 12.363 -7.049 2.807 1.00 0.72 16 GLU A CA 7
ATOM 7795 C C . GLU A 1 16 ? 11.954 -5.784 3.560 1.00 0.69 16 GLU A C 7
ATOM 7796 O O . GLU A 1 16 ? 12.502 -5.474 4.618 1.00 0.77 16 GLU A O 7
ATOM 7808 N N . LEU A 1 17 ? 10.986 -5.062 3.020 1.00 0.63 17 LEU A N 7
ATOM 7809 C CA . LEU A 1 17 ? 10.691 -3.710 3.486 1.00 0.67 17 LEU A CA 7
ATOM 7810 C C . LEU A 1 17 ? 9.743 -3.690 4.686 1.00 0.61 17 LEU A C 7
ATOM 7811 O O . LEU A 1 17 ? 9.534 -2.637 5.292 1.00 0.68 17 LEU A O 7
ATOM 7827 N N . GLU A 1 18 ? 9.178 -4.839 5.052 1.00 0.55 18 GLU A N 7
ATOM 7828 C CA . GLU A 1 18 ? 8.234 -4.881 6.171 1.00 0.58 18 GLU A CA 7
ATOM 7829 C C . GLU A 1 18 ? 8.960 -4.815 7.514 1.00 0.72 18 GLU A C 7
ATOM 7830 O O . GLU A 1 18 ? 8.705 -5.595 8.433 1.00 1.15 18 GLU A O 7
ATOM 7842 N N . ALA A 1 19 ? 9.902 -3.890 7.593 1.00 0.68 19 ALA A N 7
ATOM 7843 C CA . ALA A 1 19 ? 10.568 -3.572 8.835 1.00 0.87 19 ALA A CA 7
ATOM 7844 C C . ALA A 1 19 ? 9.896 -2.372 9.494 1.00 0.89 19 ALA A C 7
ATOM 7845 O O . ALA A 1 19 ? 9.935 -2.223 10.715 1.00 1.28 19 ALA A O 7
ATOM 7852 N N . GLY A 1 20 ? 9.265 -1.519 8.681 1.00 0.89 20 GLY A N 7
ATOM 7853 C CA . GLY A 1 20 ? 8.566 -0.375 9.232 1.00 1.31 20 GLY A CA 7
ATOM 7854 C C . GLY A 1 20 ? 9.288 0.924 8.954 1.00 1.29 20 GLY A C 7
ATOM 7855 O O . GLY A 1 20 ? 9.244 1.854 9.762 1.00 1.74 20 GLY A O 7
ATOM 7859 N N . CYS A 1 21 ? 9.965 0.976 7.815 1.00 0.97 21 CYS A N 7
ATOM 7860 C CA . CYS A 1 21 ? 10.673 2.173 7.384 1.00 1.10 21 CYS A CA 7
ATOM 7861 C C . CYS A 1 21 ? 9.719 3.362 7.312 1.00 1.17 21 CYS A C 7
ATOM 7862 O O . CYS A 1 21 ? 8.547 3.198 6.972 1.00 1.58 21 CYS A O 7
ATOM 7870 N N . PHE A 1 22 ? 10.225 4.555 7.609 1.00 1.12 22 PHE A N 7
ATOM 7871 C CA . PHE A 1 22 ? 9.394 5.760 7.626 1.00 1.26 22 PHE A CA 7
ATOM 7872 C C . PHE A 1 22 ? 9.179 6.300 6.212 1.00 1.31 22 PHE A C 7
ATOM 7873 O O . PHE A 1 22 ? 9.042 7.506 6.000 1.00 1.68 22 PHE A O 7
ATOM 7890 N N . SER A 1 23 ? 9.142 5.384 5.259 1.00 1.33 23 SER A N 7
ATOM 7891 C CA . SER A 1 23 ? 8.871 5.697 3.873 1.00 1.45 23 SER A CA 7
ATOM 7892 C C . SER A 1 23 ? 8.664 4.402 3.110 1.00 1.25 23 SER A C 7
ATOM 7893 O O . SER A 1 23 ? 9.594 3.857 2.508 1.00 1.80 23 SER A O 7
ATOM 7901 N N . ASP A 1 24 ? 7.448 3.891 3.179 1.00 0.80 24 ASP A N 7
ATOM 7902 C CA . ASP A 1 24 ? 7.102 2.660 2.496 1.00 0.78 24 ASP A CA 7
ATOM 7903 C C . ASP A 1 24 ? 7.053 2.886 0.978 1.00 0.77 24 ASP A C 7
ATOM 7904 O O . ASP A 1 24 ? 6.612 3.940 0.514 1.00 1.42 24 ASP A O 7
ATOM 7913 N N . TRP A 1 25 ? 7.477 1.887 0.215 1.00 0.71 25 TRP A N 7
ATOM 7914 C CA . TRP A 1 25 ? 7.565 1.992 -1.246 1.00 0.68 25 TRP A CA 7
ATOM 7915 C C . TRP A 1 25 ? 6.214 1.798 -1.947 1.00 0.85 25 TRP A C 7
ATOM 7916 O O . TRP A 1 25 ? 6.124 1.083 -2.947 1.00 1.62 25 TRP A O 7
ATOM 7937 N N . THR A 1 26 ? 5.170 2.416 -1.424 1.00 0.46 26 THR A N 7
ATOM 7938 C CA . THR A 1 26 ? 3.863 2.395 -2.060 1.00 0.49 26 THR A CA 7
ATOM 7939 C C . THR A 1 26 ? 3.718 3.510 -3.098 1.00 0.47 26 THR A C 7
ATOM 7940 O O . THR A 1 26 ? 3.181 4.577 -2.796 1.00 0.54 26 THR A O 7
ATOM 7951 N N . LYS A 1 27 ? 4.194 3.248 -4.319 1.00 0.47 27 LYS A N 7
ATOM 7952 C CA . LYS A 1 27 ? 4.108 4.212 -5.425 1.00 0.52 27 LYS A CA 7
ATOM 7953 C C . LYS A 1 27 ? 4.642 5.595 -5.029 1.00 0.65 27 LYS A C 7
ATOM 7954 O O . LYS A 1 27 ? 5.513 5.712 -4.165 1.00 1.19 27 LYS A O 7
ATOM 7973 N N . GLU A 1 28 ? 4.134 6.635 -5.679 1.00 0.70 28 GLU A N 7
ATOM 7974 C CA . GLU A 1 28 ? 4.612 7.987 -5.459 1.00 0.77 28 GLU A CA 7
ATOM 7975 C C . GLU A 1 28 ? 3.471 8.892 -5.009 1.00 0.95 28 GLU A C 7
ATOM 7976 O O . GLU A 1 28 ? 2.342 8.736 -5.467 1.00 1.84 28 GLU A O 7
ATOM 7988 N N . ASP A 1 29 ? 3.780 9.828 -4.110 1.00 0.63 29 ASP A N 7
ATOM 7989 C CA . ASP A 1 29 ? 2.820 10.838 -3.650 1.00 0.62 29 ASP A CA 7
ATOM 7990 C C . ASP A 1 29 ? 1.718 10.233 -2.777 1.00 0.61 29 ASP A C 7
ATOM 7991 O O . ASP A 1 29 ? 1.362 9.060 -2.905 1.00 0.74 29 ASP A O 7
ATOM 8000 N N . ILE A 1 30 ? 1.194 11.045 -1.874 1.00 0.65 30 ILE A N 7
ATOM 8001 C CA . ILE A 1 30 ? 0.141 10.616 -0.974 1.00 0.69 30 ILE A CA 7
ATOM 8002 C C . ILE A 1 30 ? -1.234 10.828 -1.608 1.00 0.76 30 ILE A C 7
ATOM 8003 O O . ILE A 1 30 ? -1.703 11.957 -1.762 1.00 1.20 30 ILE A O 7
ATOM 8019 N N . THR A 1 31 ? -1.861 9.736 -2.021 1.00 0.47 31 THR A N 7
ATOM 8020 C CA . THR A 1 31 ? -3.226 9.795 -2.508 1.00 0.51 31 THR A CA 7
ATOM 8021 C C . THR A 1 31 ? -4.184 9.876 -1.336 1.00 0.51 31 THR A C 7
ATOM 8022 O O . THR A 1 31 ? -5.288 10.404 -1.444 1.00 1.02 31 THR A O 7
ATOM 8033 N N . GLY A 1 32 ? -3.731 9.354 -0.210 1.00 0.73 32 GLY A N 7
ATOM 8034 C CA . GLY A 1 32 ? -4.475 9.468 1.016 1.00 0.70 32 GLY A CA 7
ATOM 8035 C C . GLY A 1 32 ? -3.801 10.439 1.947 1.00 0.63 32 GLY A C 7
ATOM 8036 O O . GLY A 1 32 ? -2.608 10.702 1.794 1.00 0.78 32 GLY A O 7
ATOM 8040 N N . ASP A 1 33 ? -4.550 10.950 2.910 1.00 0.59 33 ASP A N 7
ATOM 8041 C CA . ASP A 1 33 ? -4.046 11.959 3.840 1.00 0.66 33 ASP A CA 7
ATOM 8042 C C . ASP A 1 33 ? -2.740 11.511 4.484 1.00 0.57 33 ASP A C 7
ATOM 8043 O O . ASP A 1 33 ? -1.777 12.273 4.568 1.00 0.70 33 ASP A O 7
ATOM 8052 N N . LEU A 1 34 ? -2.707 10.259 4.913 1.00 0.44 34 LEU A N 7
ATOM 8053 C CA . LEU A 1 34 ? -1.499 9.682 5.469 1.00 0.49 34 LEU A CA 7
ATOM 8054 C C . LEU A 1 34 ? -0.913 8.637 4.547 1.00 0.53 34 LEU A C 7
ATOM 8055 O O . LEU A 1 34 ? -0.437 7.602 5.014 1.00 0.93 34 LEU A O 7
ATOM 8071 N N . LYS A 1 35 ? -1.034 8.871 3.235 1.00 0.44 35 LYS A N 7
ATOM 8072 C CA . LYS A 1 35 ? -0.353 8.045 2.234 1.00 0.49 35 LYS A CA 7
ATOM 8073 C C . LYS A 1 35 ? -1.019 6.681 2.054 1.00 0.38 35 LYS A C 7
ATOM 8074 O O . LYS A 1 35 ? -0.836 6.017 1.030 1.00 0.41 35 LYS A O 7
ATOM 8093 N N . TYR A 1 36 ? -1.847 6.300 3.014 1.00 0.42 36 TYR A N 7
ATOM 8094 C CA . TYR A 1 36 ? -2.305 4.929 3.131 1.00 0.40 36 TYR A CA 7
ATOM 8095 C C . TYR A 1 36 ? -3.239 4.527 2.004 1.00 0.35 36 TYR A C 7
ATOM 8096 O O . TYR A 1 36 ? -3.573 3.360 1.876 1.00 0.42 36 TYR A O 7
ATOM 8114 N N . LEU A 1 37 ? -3.620 5.471 1.163 1.00 0.31 37 LEU A N 7
ATOM 8115 C CA . LEU A 1 37 ? -4.533 5.163 0.065 1.00 0.33 37 LEU A CA 7
ATOM 8116 C C . LEU A 1 37 ? -3.888 4.189 -0.924 1.00 0.39 37 LEU A C 7
ATOM 8117 O O . LEU A 1 37 ? -4.558 3.330 -1.495 1.00 0.50 37 LEU A O 7
ATOM 8133 N N . LYS A 1 38 ? -2.576 4.303 -1.081 1.00 0.40 38 LYS A N 7
ATOM 8134 C CA . LYS A 1 38 ? -1.852 3.604 -2.131 1.00 0.45 38 LYS A CA 7
ATOM 8135 C C . LYS A 1 38 ? -1.855 2.075 -1.967 1.00 0.46 38 LYS A C 7
ATOM 8136 O O . LYS A 1 38 ? -1.455 1.363 -2.883 1.00 0.49 38 LYS A O 7
ATOM 8155 N N . LYS A 1 39 ? -2.267 1.554 -0.816 1.00 0.45 39 LYS A N 7
ATOM 8156 C CA . LYS A 1 39 ? -2.315 0.098 -0.653 1.00 0.50 39 LYS A CA 7
ATOM 8157 C C . LYS A 1 39 ? -3.390 -0.513 -1.544 1.00 0.45 39 LYS A C 7
ATOM 8158 O O . LYS A 1 39 ? -3.228 -1.614 -2.065 1.00 0.46 39 LYS A O 7
ATOM 8177 N N . GLY A 1 40 ? -4.477 0.217 -1.735 1.00 0.48 40 GLY A N 7
ATOM 8178 C CA . GLY A 1 40 ? -5.593 -0.310 -2.496 1.00 0.49 40 GLY A CA 7
ATOM 8179 C C . GLY A 1 40 ? -5.461 -0.076 -3.987 1.00 0.49 40 GLY A C 7
ATOM 8180 O O . GLY A 1 40 ? -6.455 -0.073 -4.705 1.00 0.54 40 GLY A O 7
ATOM 8184 N N . ILE A 1 41 ? -4.238 0.122 -4.457 1.00 0.48 41 ILE A N 7
ATOM 8185 C CA . ILE A 1 41 ? -3.997 0.300 -5.882 1.00 0.49 41 ILE A CA 7
ATOM 8186 C C . ILE A 1 41 ? -4.086 -1.038 -6.609 1.00 0.44 41 ILE A C 7
ATOM 8187 O O . ILE A 1 41 ? -4.425 -1.102 -7.789 1.00 0.48 41 ILE A O 7
ATOM 8203 N N . ILE A 1 42 ? -3.771 -2.107 -5.891 1.00 0.40 42 ILE A N 7
ATOM 8204 C CA . ILE A 1 42 ? -3.705 -3.429 -6.481 1.00 0.41 42 ILE A CA 7
ATOM 8205 C C . ILE A 1 42 ? -5.000 -4.221 -6.264 1.00 0.45 42 ILE A C 7
ATOM 8206 O O . ILE A 1 42 ? -5.515 -4.842 -7.194 1.00 0.58 42 ILE A O 7
ATOM 8222 N N . GLU A 1 43 ? -5.545 -4.161 -5.056 1.00 0.43 43 GLU A N 7
ATOM 8223 C CA . GLU A 1 43 ? -6.706 -4.963 -4.695 1.00 0.57 43 GLU A CA 7
ATOM 8224 C C . GLU A 1 43 ? -7.944 -4.098 -4.550 1.00 0.71 43 GLU A C 7
ATOM 8225 O O . GLU A 1 43 ? -8.805 -4.407 -3.740 1.00 1.28 43 GLU A O 7
ATOM 8237 N N . GLU A 1 44 ? -7.987 -3.004 -5.313 1.00 0.39 44 GLU A N 7
ATOM 8238 C CA . GLU A 1 44 ? -9.048 -1.995 -5.242 1.00 0.46 44 GLU A CA 7
ATOM 8239 C C . GLU A 1 44 ? -10.453 -2.595 -5.272 1.00 0.45 44 GLU A C 7
ATOM 8240 O O . GLU A 1 44 ? -11.107 -2.657 -6.313 1.00 0.63 44 GLU A O 7
ATOM 8252 N N . SER A 1 45 ? -10.883 -3.063 -4.125 1.00 0.44 45 SER A N 7
ATOM 8253 C CA . SER A 1 45 ? -12.263 -3.470 -3.914 1.00 0.52 45 SER A CA 7
ATOM 8254 C C . SER A 1 45 ? -13.035 -2.357 -3.212 1.00 0.48 45 SER A C 7
ATOM 8255 O O . SER A 1 45 ? -12.498 -1.654 -2.355 1.00 0.49 45 SER A O 7
ATOM 8263 N N . ILE A 1 46 ? -14.303 -2.214 -3.585 1.00 0.51 46 ILE A N 7
ATOM 8264 C CA . ILE A 1 46 ? -15.170 -1.181 -3.036 1.00 0.53 46 ILE A CA 7
ATOM 8265 C C . ILE A 1 46 ? -15.349 -1.352 -1.527 1.00 0.63 46 ILE A C 7
ATOM 8266 O O . ILE A 1 46 ? -15.563 -0.380 -0.803 1.00 1.21 46 ILE A O 7
ATOM 8282 N N . GLU A 1 47 ? -15.249 -2.587 -1.064 1.00 0.56 47 GLU A N 7
ATOM 8283 C CA . GLU A 1 47 ? -15.339 -2.885 0.363 1.00 0.61 47 GLU A CA 7
ATOM 8284 C C . GLU A 1 47 ? -14.264 -2.124 1.145 1.00 0.61 47 GLU A C 7
ATOM 8285 O O . GLU A 1 47 ? -14.542 -1.504 2.165 1.00 0.70 47 GLU A O 7
ATOM 8297 N N . LEU A 1 48 ? -13.034 -2.172 0.654 1.00 0.56 48 LEU A N 7
ATOM 8298 C CA . LEU A 1 48 ? -11.927 -1.452 1.274 1.00 0.61 48 LEU A CA 7
ATOM 8299 C C . LEU A 1 48 ? -12.079 0.056 1.108 1.00 0.64 48 LEU A C 7
ATOM 8300 O O . LEU A 1 48 ? -11.554 0.835 1.905 1.00 0.71 48 LEU A O 7
ATOM 8316 N N . ILE A 1 49 ? -12.800 0.457 0.071 1.00 0.62 49 ILE A N 7
ATOM 8317 C CA . ILE A 1 49 ? -13.045 1.864 -0.219 1.00 0.67 49 ILE A CA 7
ATOM 8318 C C . ILE A 1 49 ? -13.756 2.557 0.947 1.00 0.69 49 ILE A C 7
ATOM 8319 O O . ILE A 1 49 ? -13.734 3.779 1.065 1.00 0.75 49 ILE A O 7
ATOM 8335 N N . ARG A 1 50 ? -14.336 1.769 1.837 1.00 0.67 50 ARG A N 7
ATOM 8336 C CA . ARG A 1 50 ? -14.973 2.310 3.027 1.00 0.67 50 ARG A CA 7
ATOM 8337 C C . ARG A 1 50 ? -13.950 3.013 3.927 1.00 0.64 50 ARG A C 7
ATOM 8338 O O . ARG A 1 50 ? -14.302 3.921 4.678 1.00 0.72 50 ARG A O 7
ATOM 8359 N N . ALA A 1 51 ? -12.685 2.596 3.851 1.00 0.62 51 ALA A N 7
ATOM 8360 C CA . ALA A 1 51 ? -11.656 3.159 4.725 1.00 0.63 51 ALA A CA 7
ATOM 8361 C C . ALA A 1 51 ? -11.253 4.589 4.323 1.00 0.62 51 ALA A C 7
ATOM 8362 O O . ALA A 1 51 ? -11.415 5.519 5.114 1.00 0.68 51 ALA A O 7
ATOM 8369 N N . VAL A 1 52 ? -10.726 4.778 3.109 1.00 0.61 52 VAL A N 7
ATOM 8370 C CA . VAL A 1 52 ? -10.335 6.121 2.657 1.00 0.66 52 VAL A CA 7
ATOM 8371 C C . VAL A 1 52 ? -10.786 6.361 1.223 1.00 0.74 52 VAL A C 7
ATOM 8372 O O . VAL A 1 52 ? -10.428 7.368 0.605 1.00 0.88 52 VAL A O 7
ATOM 8385 N N . ASN A 1 53 ? -11.585 5.433 0.712 1.00 0.71 53 ASN A N 7
ATOM 8386 C CA . ASN A 1 53 ? -11.989 5.442 -0.689 1.00 0.85 53 ASN A CA 7
ATOM 8387 C C . ASN A 1 53 ? -10.774 5.191 -1.580 1.00 0.97 53 ASN A C 7
ATOM 8388 O O . ASN A 1 53 ? -10.454 5.985 -2.461 1.00 1.18 53 ASN A O 7
ATOM 8399 N N . GLY A 1 54 ? -10.064 4.101 -1.312 1.00 0.98 54 GLY A N 7
ATOM 8400 C CA . GLY A 1 54 ? -8.915 3.768 -2.126 1.00 1.24 54 GLY A CA 7
ATOM 8401 C C . GLY A 1 54 ? -8.131 2.577 -1.611 1.00 1.26 54 GLY A C 7
ATOM 8402 O O . GLY A 1 54 ? -7.915 1.614 -2.342 1.00 1.66 54 GLY A O 7
ATOM 8406 N N . LEU A 1 55 ? -7.711 2.631 -0.349 1.00 1.19 55 LEU A N 7
ATOM 8407 C CA . LEU A 1 55 ? -6.822 1.605 0.194 1.00 1.27 55 LEU A CA 7
ATOM 8408 C C . LEU A 1 55 ? -7.575 0.349 0.570 1.00 1.24 55 LEU A C 7
ATOM 8409 O O . LEU A 1 55 ? -8.798 0.340 0.632 1.00 1.47 55 LEU A O 7
ATOM 8425 N N . THR A 1 56 ? -6.813 -0.701 0.836 1.00 1.27 56 THR A N 7
ATOM 8426 C CA . THR A 1 56 ? -7.348 -1.927 1.380 1.00 1.23 56 THR A CA 7
ATOM 8427 C C . THR A 1 56 ? -7.470 -1.811 2.895 1.00 1.20 56 THR A C 7
ATOM 8428 O O . THR A 1 56 ? -6.544 -1.336 3.549 1.00 1.51 56 THR A O 7
ATOM 8439 N N . TYR A 1 57 ? -8.592 -2.269 3.455 1.00 1.24 57 TYR A N 7
ATOM 8440 C CA . TYR A 1 57 ? -8.865 -2.099 4.883 1.00 1.56 57 TYR A CA 7
ATOM 8441 C C . TYR A 1 57 ? -8.050 -3.063 5.763 1.00 1.73 57 TYR A C 7
ATOM 8442 O O . TYR A 1 57 ? -8.573 -3.641 6.712 1.00 2.40 57 TYR A O 7
ATOM 8460 N N . SER A 1 58 ? -6.771 -3.223 5.422 1.00 1.35 58 SER A N 7
ATOM 8461 C CA . SER A 1 58 ? -5.792 -4.011 6.195 1.00 1.41 58 SER A CA 7
ATOM 8462 C C . SER A 1 58 ? -6.215 -5.463 6.488 1.00 1.46 58 SER A C 7
ATOM 8463 O O . SER A 1 58 ? -5.526 -6.164 7.227 1.00 1.70 58 SER A O 7
ATOM 8471 N N . GLU A 1 59 ? -7.312 -5.930 5.903 1.00 1.47 59 GLU A N 7
ATOM 8472 C CA . GLU A 1 59 ? -7.769 -7.295 6.156 1.00 1.60 59 GLU A CA 7
ATOM 8473 C C . GLU A 1 59 ? -7.255 -8.281 5.108 1.00 1.37 59 GLU A C 7
ATOM 8474 O O . GLU A 1 59 ? -7.388 -9.493 5.276 1.00 1.55 59 GLU A O 7
ATOM 8486 N N . GLU A 1 60 ? -6.677 -7.781 4.021 1.00 1.07 60 GLU A N 7
ATOM 8487 C CA . GLU A 1 60 ? -6.160 -8.675 2.984 1.00 0.94 60 GLU A CA 7
ATOM 8488 C C . GLU A 1 60 ? -4.908 -8.135 2.283 1.00 0.76 60 GLU A C 7
ATOM 8489 O O . GLU A 1 60 ? -4.303 -8.829 1.468 1.00 0.76 60 GLU A O 7
ATOM 8501 N N . LEU A 1 61 ? -4.518 -6.907 2.591 1.00 0.71 61 LEU A N 7
ATOM 8502 C CA . LEU A 1 61 ? -3.404 -6.273 1.895 1.00 0.59 61 LEU A CA 7
ATOM 8503 C C . LEU A 1 61 ? -2.039 -6.705 2.444 1.00 0.50 61 LEU A C 7
ATOM 8504 O O . LEU A 1 61 ? -1.021 -6.385 1.850 1.00 0.48 61 LEU A O 7
ATOM 8520 N N . HIS A 1 62 ? -2.004 -7.402 3.586 1.00 0.52 62 HIS A N 7
ATOM 8521 C CA . HIS A 1 62 ? -0.722 -7.737 4.233 1.00 0.51 62 HIS A CA 7
ATOM 8522 C C . HIS A 1 62 ? 0.217 -8.434 3.254 1.00 0.46 62 HIS A C 7
ATOM 8523 O O . HIS A 1 62 ? 1.366 -8.025 3.100 1.00 0.48 62 HIS A O 7
ATOM 8538 N N . ASP A 1 63 ? -0.281 -9.463 2.582 1.00 0.46 63 ASP A N 7
ATOM 8539 C CA . ASP A 1 63 ? 0.526 -10.204 1.612 1.00 0.48 63 ASP A CA 7
ATOM 8540 C C . ASP A 1 63 ? 1.000 -9.291 0.492 1.00 0.45 63 ASP A C 7
ATOM 8541 O O . ASP A 1 63 ? 2.017 -9.550 -0.145 1.00 0.55 63 ASP A O 7
ATOM 8550 N N . PHE A 1 64 ? 0.266 -8.214 0.272 1.00 0.38 64 PHE A N 7
ATOM 8551 C CA . PHE A 1 64 ? 0.605 -7.248 -0.754 1.00 0.39 64 PHE A CA 7
ATOM 8552 C C . PHE A 1 64 ? 1.212 -5.994 -0.132 1.00 0.38 64 PHE A C 7
ATOM 8553 O O . PHE A 1 64 ? 1.002 -4.894 -0.624 1.00 0.45 64 PHE A O 7
ATOM 8570 N N . THR A 1 65 ? 1.914 -6.179 0.991 1.00 0.37 65 THR A N 7
ATOM 8571 C CA . THR A 1 65 ? 2.745 -5.138 1.613 1.00 0.42 65 THR A CA 7
ATOM 8572 C C . THR A 1 65 ? 1.913 -4.069 2.314 1.00 0.43 65 THR A C 7
ATOM 8573 O O . THR A 1 65 ? 1.970 -2.891 1.970 1.00 0.53 65 THR A O 7
ATOM 8584 N N . GLN A 1 66 ? 1.158 -4.457 3.318 1.00 0.42 66 GLN A N 7
ATOM 8585 C CA . GLN A 1 66 ? 0.306 -3.487 3.978 1.00 0.54 66 GLN A CA 7
ATOM 8586 C C . GLN A 1 66 ? 0.816 -3.130 5.368 1.00 0.59 66 GLN A C 7
ATOM 8587 O O . GLN A 1 66 ? 0.667 -1.986 5.801 1.00 0.71 66 GLN A O 7
ATOM 8601 N N . GLU A 1 67 ? 1.437 -4.089 6.052 1.00 0.56 67 GLU A N 7
ATOM 8602 C CA . GLU A 1 67 ? 1.861 -3.891 7.438 1.00 0.67 67 GLU A CA 7
ATOM 8603 C C . GLU A 1 67 ? 2.992 -2.884 7.529 1.00 0.54 67 GLU A C 7
ATOM 8604 O O . GLU A 1 67 ? 3.302 -2.388 8.609 1.00 0.52 67 GLU A O 7
ATOM 8616 N N . ILE A 1 68 ? 3.607 -2.583 6.396 1.00 0.50 68 ILE A N 7
ATOM 8617 C CA . ILE A 1 68 ? 4.681 -1.614 6.367 1.00 0.46 68 ILE A CA 7
ATOM 8618 C C . ILE A 1 68 ? 4.092 -0.227 6.589 1.00 0.40 68 ILE A C 7
ATOM 8619 O O . ILE A 1 68 ? 4.583 0.551 7.410 1.00 0.40 68 ILE A O 7
ATOM 8635 N N . ILE A 1 69 ? 3.016 0.056 5.862 1.00 0.39 69 ILE A N 7
ATOM 8636 C CA . ILE A 1 69 ? 2.320 1.322 5.982 1.00 0.37 69 ILE A CA 7
ATOM 8637 C C . ILE A 1 69 ? 1.406 1.314 7.193 1.00 0.42 69 ILE A C 7
ATOM 8638 O O . ILE A 1 69 ? 1.597 2.088 8.120 1.00 0.40 69 ILE A O 7
ATOM 8654 N N . GLU A 1 70 ? 0.452 0.377 7.172 1.00 0.51 70 GLU A N 7
ATOM 8655 C CA . GLU A 1 70 ? -0.690 0.345 8.097 1.00 0.60 70 GLU A CA 7
ATOM 8656 C C . GLU A 1 70 ? -1.046 1.746 8.624 1.00 0.51 70 GLU A C 7
ATOM 8657 O O . GLU A 1 70 ? -1.052 1.990 9.833 1.00 0.50 70 GLU A O 7
ATOM 8669 N N . GLU A 1 71 ? -1.328 2.661 7.689 1.00 0.53 71 GLU A N 7
ATOM 8670 C CA . GLU A 1 71 ? -1.758 4.023 8.006 1.00 0.57 71 GLU A CA 7
ATOM 8671 C C . GLU A 1 71 ? -0.788 4.759 8.937 1.00 0.53 71 GLU A C 7
ATOM 8672 O O . GLU A 1 71 ? -1.187 5.647 9.688 1.00 0.63 71 GLU A O 7
ATOM 8684 N N . LEU A 1 72 ? 0.486 4.397 8.867 1.00 0.51 72 LEU A N 7
ATOM 8685 C CA . LEU A 1 72 ? 1.520 5.056 9.655 1.00 0.61 72 LEU A CA 7
ATOM 8686 C C . LEU A 1 72 ? 2.512 5.796 8.764 1.00 0.64 72 LEU A C 7
ATOM 8687 O O . LEU A 1 72 ? 3.308 6.603 9.251 1.00 0.73 72 LEU A O 7
ATOM 8703 N N . ASP A 1 73 ? 2.459 5.526 7.461 1.00 0.69 73 ASP A N 7
ATOM 8704 C CA . ASP A 1 73 ? 3.409 6.109 6.508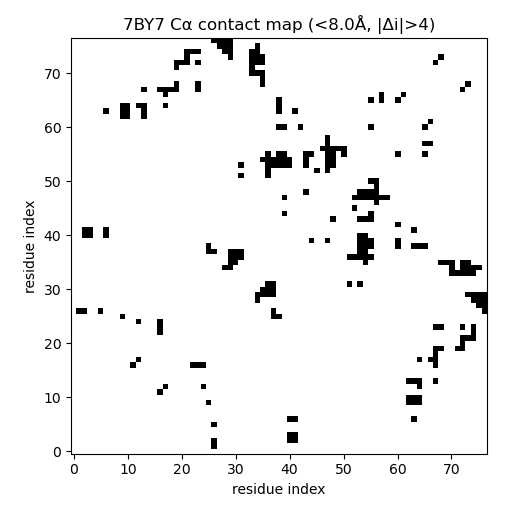 1.00 0.74 73 ASP A CA 7
ATOM 8705 C C . ASP A 1 73 ? 3.037 7.554 6.191 1.00 0.74 73 ASP A C 7
ATOM 8706 O O . ASP A 1 73 ? 2.616 7.869 5.088 1.00 1.18 73 ASP A O 7
ATOM 8715 N N . ILE A 1 74 ? 3.193 8.423 7.176 1.00 0.58 74 ILE A N 7
ATOM 8716 C CA . ILE A 1 74 ? 2.815 9.823 7.047 1.00 0.76 74 ILE A CA 7
ATOM 8717 C C . ILE A 1 74 ? 3.621 10.536 5.963 1.00 0.72 74 ILE A C 7
ATOM 8718 O O . ILE A 1 74 ? 3.075 11.304 5.169 1.00 0.78 74 ILE A O 7
ATOM 8734 N N . SER A 1 75 ? 4.916 10.271 5.931 1.00 0.86 75 SER A N 7
ATOM 8735 C CA . SER A 1 75 ? 5.805 10.931 4.994 1.00 0.90 75 SER A CA 7
ATOM 8736 C C . SER A 1 75 ? 5.950 10.108 3.716 1.00 0.76 75 SER A C 7
ATOM 8737 O O . SER A 1 75 ? 6.302 8.930 3.763 1.00 1.07 75 SER A O 7
ATOM 8745 N N . PRO A 1 76 ? 5.668 10.726 2.557 1.00 0.54 76 PRO A N 7
ATOM 8746 C CA . PRO A 1 76 ? 5.766 10.059 1.258 1.00 0.69 76 PRO A CA 7
ATOM 8747 C C . PRO A 1 76 ? 7.212 9.734 0.874 1.00 0.72 76 PRO A C 7
ATOM 8748 O O . PRO A 1 76 ? 8.129 9.894 1.682 1.00 0.66 76 PRO A O 7
ATOM 8759 N N . LEU A 1 77 ? 7.400 9.282 -0.360 1.00 1.00 77 LEU A N 7
ATOM 8760 C CA . LEU A 1 77 ? 8.694 8.815 -0.837 1.00 1.16 77 LEU A CA 7
ATOM 8761 C C . LEU A 1 77 ? 9.772 9.886 -0.653 1.00 1.43 77 LEU A C 7
ATOM 8762 O O . LEU A 1 77 ? 9.565 11.028 -1.110 1.00 1.95 77 LEU A O 7
ATOM 8779 N N . MET A 1 1 ? 0.662 6.035 -16.640 1.00 1.84 1 MET A N 8
ATOM 8780 C CA . MET A 1 1 ? 0.297 4.717 -16.074 1.00 2.02 1 MET A CA 8
ATOM 8781 C C . MET A 1 1 ? 0.807 4.590 -14.644 1.00 1.79 1 MET A C 8
ATOM 8782 O O . MET A 1 1 ? 1.989 4.796 -14.376 1.00 2.19 1 MET A O 8
ATOM 8798 N N . MET A 1 2 ? -0.094 4.265 -13.729 1.00 1.42 2 MET A N 8
ATOM 8799 C CA . MET A 1 2 ? 0.264 4.057 -12.333 1.00 1.27 2 MET A CA 8
ATOM 8800 C C . MET A 1 2 ? -0.314 2.721 -11.873 1.00 1.22 2 MET A C 8
ATOM 8801 O O . MET A 1 2 ? -0.991 2.054 -12.645 1.00 1.89 2 MET A O 8
ATOM 8815 N N . THR A 1 3 ? -0.002 2.338 -10.638 1.00 0.68 3 THR A N 8
ATOM 8816 C CA . THR A 1 3 ? -0.590 1.181 -9.941 1.00 0.65 3 THR A CA 8
ATOM 8817 C C . THR A 1 3 ? -0.012 -0.166 -10.368 1.00 0.77 3 THR A C 8
ATOM 8818 O O . THR A 1 3 ? 1.044 -0.565 -9.886 1.00 1.62 3 THR A O 8
ATOM 8829 N N . GLU A 1 4 ? -0.713 -0.849 -11.250 1.00 0.59 4 GLU A N 8
ATOM 8830 C CA . GLU A 1 4 ? -0.427 -2.245 -11.596 1.00 0.58 4 GLU A CA 8
ATOM 8831 C C . GLU A 1 4 ? 0.991 -2.476 -12.125 1.00 0.60 4 GLU A C 8
ATOM 8832 O O . GLU A 1 4 ? 1.509 -3.589 -12.041 1.00 1.07 4 GLU A O 8
ATOM 8844 N N . ASP A 1 5 ? 1.620 -1.453 -12.672 1.00 0.51 5 ASP A N 8
ATOM 8845 C CA . ASP A 1 5 ? 3.000 -1.591 -13.122 1.00 0.60 5 ASP A CA 8
ATOM 8846 C C . ASP A 1 5 ? 3.950 -1.585 -11.929 1.00 0.54 5 ASP A C 8
ATOM 8847 O O . ASP A 1 5 ? 4.920 -2.340 -11.880 1.00 0.66 5 ASP A O 8
ATOM 8856 N N . GLN A 1 6 ? 3.636 -0.746 -10.956 1.00 0.52 6 GLN A N 8
ATOM 8857 C CA . GLN A 1 6 ? 4.470 -0.569 -9.773 1.00 0.59 6 GLN A CA 8
ATOM 8858 C C . GLN A 1 6 ? 4.082 -1.551 -8.672 1.00 0.49 6 GLN A C 8
ATOM 8859 O O . GLN A 1 6 ? 4.750 -1.635 -7.642 1.00 0.57 6 GLN A O 8
ATOM 8873 N N . LYS A 1 7 ? 2.985 -2.278 -8.879 1.00 0.36 7 LYS A N 8
ATOM 8874 C CA . LYS A 1 7 ? 2.493 -3.211 -7.871 1.00 0.32 7 LYS A CA 8
ATOM 8875 C C . LYS A 1 7 ? 3.421 -4.423 -7.762 1.00 0.34 7 LYS A C 8
ATOM 8876 O O . LYS A 1 7 ? 3.358 -5.181 -6.796 1.00 0.35 7 LYS A O 8
ATOM 8895 N N . PHE A 1 8 ? 4.284 -4.597 -8.759 1.00 0.40 8 PHE A N 8
ATOM 8896 C CA . PHE A 1 8 ? 5.263 -5.676 -8.742 1.00 0.49 8 PHE A CA 8
ATOM 8897 C C . PHE A 1 8 ? 6.359 -5.374 -7.725 1.00 0.52 8 PHE A C 8
ATOM 8898 O O . PHE A 1 8 ? 6.926 -6.279 -7.109 1.00 0.58 8 PHE A O 8
ATOM 8915 N N . LYS A 1 9 ? 6.627 -4.091 -7.534 1.00 0.53 9 LYS A N 8
ATOM 8916 C CA . LYS A 1 9 ? 7.610 -3.637 -6.560 1.00 0.62 9 LYS A CA 8
ATOM 8917 C C . LYS A 1 9 ? 7.137 -3.939 -5.136 1.00 0.61 9 LYS A C 8
ATOM 8918 O O . LYS A 1 9 ? 7.910 -3.886 -4.179 1.00 0.74 9 LYS A O 8
ATOM 8937 N N . TYR A 1 10 ? 5.861 -4.280 -5.007 1.00 0.48 10 TYR A N 8
ATOM 8938 C CA . TYR A 1 10 ? 5.285 -4.629 -3.716 1.00 0.49 10 TYR A CA 8
ATOM 8939 C C . TYR A 1 10 ? 5.817 -5.972 -3.232 1.00 0.56 10 TYR A C 8
ATOM 8940 O O . TYR A 1 10 ? 5.909 -6.209 -2.031 1.00 0.67 10 TYR A O 8
ATOM 8958 N N . LEU A 1 11 ? 6.201 -6.827 -4.175 1.00 0.56 11 LEU A N 8
ATOM 8959 C CA . LEU A 1 11 ? 6.642 -8.189 -3.869 1.00 0.63 11 LEU A CA 8
ATOM 8960 C C . LEU A 1 11 ? 7.706 -8.187 -2.773 1.00 0.61 11 LEU A C 8
ATOM 8961 O O . LEU A 1 11 ? 7.660 -8.988 -1.839 1.00 0.59 11 LEU A O 8
ATOM 8977 N N . THR A 1 12 ? 8.647 -7.265 -2.883 1.00 0.66 12 THR A N 8
ATOM 8978 C CA . THR A 1 12 ? 9.773 -7.216 -1.971 1.00 0.69 12 THR A CA 8
ATOM 8979 C C . THR A 1 12 ? 9.468 -6.401 -0.719 1.00 0.59 12 THR A C 8
ATOM 8980 O O . THR A 1 12 ? 10.177 -6.503 0.285 1.00 0.58 12 THR A O 8
ATOM 8991 N N . LYS A 1 13 ? 8.404 -5.611 -0.764 1.00 0.58 13 LYS A N 8
ATOM 8992 C CA . LYS A 1 13 ? 8.062 -4.755 0.365 1.00 0.60 13 LYS A CA 8
ATOM 8993 C C . LYS A 1 13 ? 7.662 -5.582 1.581 1.00 0.49 13 LYS A C 8
ATOM 8994 O O . LYS A 1 13 ? 8.230 -5.437 2.655 1.00 0.58 13 LYS A O 8
ATOM 9013 N N . ILE A 1 14 ? 6.685 -6.451 1.418 1.00 0.37 14 ILE A N 8
ATOM 9014 C CA . ILE A 1 14 ? 6.277 -7.327 2.509 1.00 0.36 14 ILE A CA 8
ATOM 9015 C C . ILE A 1 14 ? 7.381 -8.356 2.781 1.00 0.39 14 ILE A C 8
ATOM 9016 O O . ILE A 1 14 ? 7.469 -8.929 3.866 1.00 0.54 14 ILE A O 8
ATOM 9032 N N . GLU A 1 15 ? 8.243 -8.547 1.787 1.00 0.38 15 GLU A N 8
ATOM 9033 C CA . GLU A 1 15 ? 9.327 -9.514 1.868 1.00 0.50 15 GLU A CA 8
ATOM 9034 C C . GLU A 1 15 ? 10.399 -9.062 2.867 1.00 0.56 15 GLU A C 8
ATOM 9035 O O . GLU A 1 15 ? 10.686 -9.763 3.835 1.00 0.68 15 GLU A O 8
ATOM 9047 N N . GLU A 1 16 ? 10.985 -7.886 2.635 1.00 0.58 16 GLU A N 8
ATOM 9048 C CA . GLU A 1 16 ? 12.075 -7.405 3.489 1.00 0.72 16 GLU A CA 8
ATOM 9049 C C . GLU A 1 16 ? 11.815 -5.996 4.020 1.00 0.69 16 GLU A C 8
ATOM 9050 O O . GLU A 1 16 ? 12.409 -5.578 5.014 1.00 0.77 16 GLU A O 8
ATOM 9062 N N . LEU A 1 17 ? 10.929 -5.266 3.360 1.00 0.63 17 LEU A N 8
ATOM 9063 C CA . LEU A 1 17 ? 10.662 -3.877 3.718 1.00 0.67 17 LEU A CA 8
ATOM 9064 C C . LEU A 1 17 ? 9.716 -3.791 4.916 1.00 0.61 17 LEU A C 8
ATOM 9065 O O . LEU A 1 17 ? 9.483 -2.706 5.455 1.00 0.68 17 LEU A O 8
ATOM 9081 N N . GLU A 1 18 ? 9.166 -4.939 5.323 1.00 0.55 18 GLU A N 8
ATOM 9082 C CA . GLU A 1 18 ? 8.305 -5.022 6.509 1.00 0.58 18 GLU A CA 8
ATOM 9083 C C . GLU A 1 18 ? 9.010 -4.497 7.770 1.00 0.72 18 GLU A C 8
ATOM 9084 O O . GLU A 1 18 ? 8.396 -4.395 8.834 1.00 1.15 18 GLU A O 8
ATOM 9096 N N . ALA A 1 19 ? 10.295 -4.168 7.641 1.00 0.68 19 ALA A N 8
ATOM 9097 C CA . ALA A 1 19 ? 11.076 -3.608 8.736 1.00 0.87 19 ALA A CA 8
ATOM 9098 C C . ALA A 1 19 ? 10.377 -2.406 9.372 1.00 0.89 19 ALA A C 8
ATOM 9099 O O . ALA A 1 19 ? 10.444 -2.217 10.586 1.00 1.28 19 ALA A O 8
ATOM 9106 N N . GLY A 1 20 ? 9.698 -1.600 8.556 1.00 0.89 20 GLY A N 8
ATOM 9107 C CA . GLY A 1 20 ? 8.935 -0.498 9.107 1.00 1.31 20 GLY A CA 8
ATOM 9108 C C . GLY A 1 20 ? 9.356 0.845 8.555 1.00 1.29 20 GLY A C 8
ATOM 9109 O O . GLY A 1 20 ? 9.331 1.845 9.270 1.00 1.74 20 GLY A O 8
ATOM 9113 N N . CYS A 1 21 ? 9.767 0.867 7.295 1.00 0.97 21 CYS A N 8
ATOM 9114 C CA . CYS A 1 21 ? 10.155 2.105 6.637 1.00 1.10 21 CYS A CA 8
ATOM 9115 C C . CYS A 1 21 ? 8.951 3.028 6.474 1.00 1.17 21 CYS A C 8
ATOM 9116 O O . CYS A 1 21 ? 8.013 2.708 5.743 1.00 1.58 21 CYS A O 8
ATOM 9124 N N . PHE A 1 22 ? 8.983 4.176 7.147 1.00 1.12 22 PHE A N 8
ATOM 9125 C CA . PHE A 1 22 ? 7.876 5.129 7.100 1.00 1.26 22 PHE A CA 8
ATOM 9126 C C . PHE A 1 22 ? 7.939 5.978 5.834 1.00 1.31 22 PHE A C 8
ATOM 9127 O O . PHE A 1 22 ? 8.077 7.204 5.886 1.00 1.68 22 PHE A O 8
ATOM 9144 N N . SER A 1 23 ? 7.825 5.275 4.716 1.00 1.33 23 SER A N 8
ATOM 9145 C CA . SER A 1 23 ? 7.817 5.827 3.364 1.00 1.45 23 SER A CA 8
ATOM 9146 C C . SER A 1 23 ? 7.616 4.670 2.406 1.00 1.25 23 SER A C 8
ATOM 9147 O O . SER A 1 23 ? 7.043 4.824 1.326 1.00 1.80 23 SER A O 8
ATOM 9155 N N . ASP A 1 24 ? 8.093 3.507 2.866 1.00 0.80 24 ASP A N 8
ATOM 9156 C CA . ASP A 1 24 ? 8.049 2.248 2.133 1.00 0.78 24 ASP A CA 8
ATOM 9157 C C . ASP A 1 24 ? 8.361 2.463 0.642 1.00 0.77 24 ASP A C 8
ATOM 9158 O O . ASP A 1 24 ? 9.285 3.204 0.303 1.00 1.42 24 ASP A O 8
ATOM 9167 N N . TRP A 1 25 ? 7.616 1.813 -0.234 1.00 0.71 25 TRP A N 8
ATOM 9168 C CA . TRP A 1 25 ? 7.842 1.906 -1.666 1.00 0.68 25 TRP A CA 8
ATOM 9169 C C . TRP A 1 25 ? 6.508 1.918 -2.412 1.00 0.85 25 TRP A C 8
ATOM 9170 O O . TRP A 1 25 ? 6.365 1.313 -3.478 1.00 1.62 25 TRP A O 8
ATOM 9191 N N . THR A 1 26 ? 5.520 2.596 -1.836 1.00 0.46 26 THR A N 8
ATOM 9192 C CA . THR A 1 26 ? 4.213 2.730 -2.462 1.00 0.49 26 THR A CA 8
ATOM 9193 C C . THR A 1 26 ? 4.228 3.810 -3.532 1.00 0.47 26 THR A C 8
ATOM 9194 O O . THR A 1 26 ? 3.838 4.948 -3.278 1.00 0.54 26 THR A O 8
ATOM 9205 N N . LYS A 1 27 ? 4.684 3.439 -4.723 1.00 0.47 27 LYS A N 8
ATOM 9206 C CA . LYS A 1 27 ? 4.691 4.341 -5.874 1.00 0.52 27 LYS A CA 8
ATOM 9207 C C . LYS A 1 27 ? 5.679 5.491 -5.682 1.00 0.65 27 LYS A C 8
ATOM 9208 O O . LYS A 1 27 ? 6.807 5.414 -6.169 1.00 1.19 27 LYS A O 8
ATOM 9227 N N . GLU A 1 28 ? 5.267 6.536 -4.958 1.00 0.70 28 GLU A N 8
ATOM 9228 C CA . GLU A 1 28 ? 6.110 7.710 -4.759 1.00 0.77 28 GLU A CA 8
ATOM 9229 C C . GLU A 1 28 ? 5.439 8.732 -3.848 1.00 0.95 28 GLU A C 8
ATOM 9230 O O . GLU A 1 28 ? 5.679 8.769 -2.639 1.00 1.84 28 GLU A O 8
ATOM 9242 N N . ASP A 1 29 ? 4.582 9.532 -4.445 1.00 0.63 29 ASP A N 8
ATOM 9243 C CA . ASP A 1 29 ? 3.919 10.647 -3.761 1.00 0.62 29 ASP A CA 8
ATOM 9244 C C . ASP A 1 29 ? 2.722 10.173 -2.941 1.00 0.61 29 ASP A C 8
ATOM 9245 O O . ASP A 1 29 ? 2.440 8.978 -2.859 1.00 0.74 29 ASP A O 8
ATOM 9254 N N . ILE A 1 30 ? 2.008 11.117 -2.337 1.00 0.65 30 ILE A N 8
ATOM 9255 C CA . ILE A 1 30 ? 0.838 10.781 -1.541 1.00 0.69 30 ILE A CA 8
ATOM 9256 C C . ILE A 1 30 ? -0.439 10.951 -2.357 1.00 0.76 30 ILE A C 8
ATOM 9257 O O . ILE A 1 30 ? -0.571 11.888 -3.141 1.00 1.20 30 ILE A O 8
ATOM 9273 N N . THR A 1 31 ? -1.359 10.015 -2.196 1.00 0.47 31 THR A N 8
ATOM 9274 C CA . THR A 1 31 ? -2.683 10.138 -2.775 1.00 0.51 31 THR A CA 8
ATOM 9275 C C . THR A 1 31 ? -3.740 10.029 -1.687 1.00 0.51 31 THR A C 8
ATOM 9276 O O . THR A 1 31 ? -4.906 9.746 -1.943 1.00 1.02 31 THR A O 8
ATOM 9287 N N . GLY A 1 32 ? -3.300 10.277 -0.468 1.00 0.73 32 GLY A N 8
ATOM 9288 C CA . GLY A 1 32 ? -4.165 10.224 0.686 1.00 0.70 32 GLY A CA 8
ATOM 9289 C C . GLY A 1 32 ? -3.518 10.944 1.843 1.00 0.63 32 GLY A C 8
ATOM 9290 O O . GLY A 1 32 ? -2.342 11.296 1.749 1.00 0.78 32 GLY A O 8
ATOM 9294 N N . ASP A 1 33 ? -4.256 11.142 2.928 1.00 0.59 33 ASP A N 8
ATOM 9295 C CA . ASP A 1 33 ? -3.757 11.916 4.065 1.00 0.66 33 ASP A CA 8
ATOM 9296 C C . ASP A 1 33 ? -2.419 11.376 4.566 1.00 0.57 33 ASP A C 8
ATOM 9297 O O . ASP A 1 33 ? -1.481 12.135 4.794 1.00 0.70 33 ASP A O 8
ATOM 9306 N N . LEU A 1 34 ? -2.334 10.063 4.719 1.00 0.44 34 LEU A N 8
ATOM 9307 C CA . LEU A 1 34 ? -1.069 9.414 5.048 1.00 0.49 34 LEU A CA 8
ATOM 9308 C C . LEU A 1 34 ? -0.582 8.563 3.895 1.00 0.53 34 LEU A C 8
ATOM 9309 O O . LEU A 1 34 ? 0.021 7.514 4.113 1.00 0.93 34 LEU A O 8
ATOM 9325 N N . LYS A 1 35 ? -0.888 9.012 2.673 1.00 0.44 35 LYS A N 8
ATOM 9326 C CA . LYS A 1 35 ? -0.564 8.295 1.426 1.00 0.49 35 LYS A CA 8
ATOM 9327 C C . LYS A 1 35 ? -0.864 6.807 1.506 1.00 0.38 35 LYS A C 8
ATOM 9328 O O . LYS A 1 35 ? -0.321 6.006 0.746 1.00 0.41 35 LYS A O 8
ATOM 9347 N N . TYR A 1 36 ? -1.771 6.449 2.390 1.00 0.42 36 TYR A N 8
ATOM 9348 C CA . TYR A 1 36 ? -2.107 5.064 2.605 1.00 0.40 36 TYR A CA 8
ATOM 9349 C C . TYR A 1 36 ? -3.084 4.605 1.545 1.00 0.35 36 TYR A C 8
ATOM 9350 O O . TYR A 1 36 ? -3.506 3.458 1.528 1.00 0.42 36 TYR A O 8
ATOM 9368 N N . LEU A 1 37 ? -3.406 5.511 0.640 1.00 0.31 37 LEU A N 8
ATOM 9369 C CA . LEU A 1 37 ? -4.327 5.216 -0.444 1.00 0.33 37 LEU A CA 8
ATOM 9370 C C . LEU A 1 37 ? -3.748 4.161 -1.390 1.00 0.39 37 LEU A C 8
ATOM 9371 O O . LEU A 1 37 ? -4.432 3.226 -1.793 1.00 0.50 37 LEU A O 8
ATOM 9387 N N . LYS A 1 38 ? -2.468 4.311 -1.711 1.00 0.40 38 LYS A N 8
ATOM 9388 C CA . LYS A 1 38 ? -1.816 3.526 -2.755 1.00 0.45 38 LYS A CA 8
ATOM 9389 C C . LYS A 1 38 ? -1.804 2.007 -2.510 1.00 0.46 38 LYS A C 8
ATOM 9390 O O . LYS A 1 38 ? -1.408 1.258 -3.400 1.00 0.49 38 LYS A O 8
ATOM 9409 N N . LYS A 1 39 ? -2.188 1.536 -1.323 1.00 0.45 39 LYS A N 8
ATOM 9410 C CA . LYS A 1 39 ? -2.212 0.087 -1.086 1.00 0.50 39 LYS A CA 8
ATOM 9411 C C . LYS A 1 39 ? -3.342 -0.593 -1.856 1.00 0.45 39 LYS A C 8
ATOM 9412 O O . LYS A 1 39 ? -3.157 -1.679 -2.400 1.00 0.46 39 LYS A O 8
ATOM 9431 N N . GLY A 1 40 ? -4.497 0.057 -1.936 1.00 0.48 40 GLY A N 8
ATOM 9432 C CA . GLY A 1 40 ? -5.660 -0.583 -2.532 1.00 0.49 40 GLY A CA 8
ATOM 9433 C C . GLY A 1 40 ? -5.708 -0.435 -4.036 1.00 0.49 40 GLY A C 8
ATOM 9434 O O . GLY A 1 40 ? -6.779 -0.467 -4.630 1.00 0.54 40 GLY A O 8
ATOM 9438 N N . ILE A 1 41 ? -4.551 -0.267 -4.650 1.00 0.48 41 ILE A N 8
ATOM 9439 C CA . ILE A 1 41 ? -4.466 -0.131 -6.094 1.00 0.49 41 ILE A CA 8
ATOM 9440 C C . ILE A 1 41 ? -4.619 -1.478 -6.778 1.00 0.44 41 ILE A C 8
ATOM 9441 O O . ILE A 1 41 ? -5.064 -1.569 -7.921 1.00 0.48 41 ILE A O 8
ATOM 9457 N N . ILE A 1 42 ? -4.225 -2.523 -6.075 1.00 0.40 42 ILE A N 8
ATOM 9458 C CA . ILE A 1 42 ? -4.217 -3.853 -6.638 1.00 0.41 42 ILE A CA 8
ATOM 9459 C C . ILE A 1 42 ? -5.508 -4.599 -6.305 1.00 0.45 42 ILE A C 8
ATOM 9460 O O . ILE A 1 42 ? -6.084 -5.274 -7.155 1.00 0.58 42 ILE A O 8
ATOM 9476 N N . GLU A 1 43 ? -5.980 -4.434 -5.079 1.00 0.43 43 GLU A N 8
ATOM 9477 C CA . GLU A 1 43 ? -7.127 -5.184 -4.591 1.00 0.57 43 GLU A CA 8
ATOM 9478 C C . GLU A 1 43 ? -8.329 -4.280 -4.385 1.00 0.71 43 GLU A C 8
ATOM 9479 O O . GLU A 1 43 ? -9.130 -4.544 -3.505 1.00 1.28 43 GLU A O 8
ATOM 9491 N N . GLU A 1 44 ? -8.418 -3.211 -5.182 1.00 0.39 44 GLU A N 8
ATOM 9492 C CA . GLU A 1 44 ? -9.464 -2.185 -5.051 1.00 0.46 44 GLU A CA 8
ATOM 9493 C C . GLU A 1 44 ? -10.879 -2.775 -5.049 1.00 0.45 44 GLU A C 8
ATOM 9494 O O . GLU A 1 44 ? -11.599 -2.734 -6.048 1.00 0.63 44 GLU A O 8
ATOM 9506 N N . SER A 1 45 ? -11.247 -3.339 -3.916 1.00 0.44 45 SER A N 8
ATOM 9507 C CA . SER A 1 45 ? -12.580 -3.886 -3.702 1.00 0.52 45 SER A CA 8
ATOM 9508 C C . SER A 1 45 ? -13.427 -2.953 -2.839 1.00 0.48 45 SER A C 8
ATOM 9509 O O . SER A 1 45 ? -12.884 -2.251 -1.984 1.00 0.49 45 SER A O 8
ATOM 9517 N N . ILE A 1 46 ? -14.741 -2.950 -3.054 1.00 0.51 46 ILE A N 8
ATOM 9518 C CA . ILE A 1 46 ? -15.652 -2.040 -2.350 1.00 0.53 46 ILE A CA 8
ATOM 9519 C C . ILE A 1 46 ? -15.419 -2.038 -0.836 1.00 0.63 46 ILE A C 8
ATOM 9520 O O . ILE A 1 46 ? -15.384 -0.977 -0.208 1.00 1.21 46 ILE A O 8
ATOM 9536 N N . GLU A 1 47 ? -15.235 -3.225 -0.266 1.00 0.56 47 GLU A N 8
ATOM 9537 C CA . GLU A 1 47 ? -15.027 -3.379 1.175 1.00 0.61 47 GLU A CA 8
ATOM 9538 C C . GLU A 1 47 ? -13.901 -2.478 1.690 1.00 0.61 47 GLU A C 8
ATOM 9539 O O . GLU A 1 47 ? -13.985 -1.939 2.794 1.00 0.70 47 GLU A O 8
ATOM 9551 N N . LEU A 1 48 ? -12.857 -2.306 0.888 1.00 0.56 48 LEU A N 8
ATOM 9552 C CA . LEU A 1 48 ? -11.705 -1.503 1.292 1.00 0.61 48 LEU A CA 8
ATOM 9553 C C . LEU A 1 48 ? -11.999 -0.020 1.130 1.00 0.64 48 LEU A C 8
ATOM 9554 O O . LEU A 1 48 ? -11.363 0.833 1.752 1.00 0.71 48 LEU A O 8
ATOM 9570 N N . ILE A 1 49 ? -12.960 0.274 0.271 1.00 0.62 49 ILE A N 8
ATOM 9571 C CA . ILE A 1 49 ? -13.334 1.640 -0.046 1.00 0.67 49 ILE A CA 8
ATOM 9572 C C . ILE A 1 49 ? -13.913 2.341 1.182 1.00 0.69 49 ILE A C 8
ATOM 9573 O O . ILE A 1 49 ? -13.902 3.566 1.274 1.00 0.75 49 ILE A O 8
ATOM 9589 N N . ARG A 1 50 ? -14.360 1.552 2.146 1.00 0.67 50 ARG A N 8
ATOM 9590 C CA . ARG A 1 50 ? -14.898 2.088 3.388 1.00 0.67 50 ARG A CA 8
ATOM 9591 C C . ARG A 1 50 ? -13.850 2.916 4.136 1.00 0.64 50 ARG A C 8
ATOM 9592 O O . ARG A 1 50 ? -14.180 3.916 4.776 1.00 0.72 50 ARG A O 8
ATOM 9613 N N . ALA A 1 51 ? -12.585 2.511 4.043 1.00 0.62 51 ALA A N 8
ATOM 9614 C CA . ALA A 1 51 ? -11.529 3.154 4.818 1.00 0.63 51 ALA A CA 8
ATOM 9615 C C . ALA A 1 51 ? -11.121 4.518 4.233 1.00 0.62 51 ALA A C 8
ATOM 9616 O O . ALA A 1 51 ? -11.280 5.542 4.897 1.00 0.68 51 ALA A O 8
ATOM 9623 N N . VAL A 1 52 ? -10.603 4.548 3.003 1.00 0.61 52 VAL A N 8
ATOM 9624 C CA . VAL A 1 52 ? -10.240 5.824 2.369 1.00 0.66 52 VAL A CA 8
ATOM 9625 C C . VAL A 1 52 ? -10.683 5.851 0.905 1.00 0.74 52 VAL A C 8
ATOM 9626 O O . VAL A 1 52 ? -10.263 6.712 0.129 1.00 0.88 52 VAL A O 8
ATOM 9639 N N . ASN A 1 53 ? -11.549 4.906 0.544 1.00 0.71 53 ASN A N 8
ATOM 9640 C CA . ASN A 1 53 ? -11.994 4.738 -0.840 1.00 0.85 53 ASN A CA 8
ATOM 9641 C C . ASN A 1 53 ? -10.860 4.199 -1.723 1.00 0.97 53 ASN A C 8
ATOM 9642 O O . ASN A 1 53 ? -10.494 4.794 -2.732 1.00 1.18 53 ASN A O 8
ATOM 9653 N N . GLY A 1 54 ? -10.270 3.080 -1.310 1.00 0.98 54 GLY A N 8
ATOM 9654 C CA . GLY A 1 54 ? -9.343 2.386 -2.187 1.00 1.24 54 GLY A CA 8
ATOM 9655 C C . GLY A 1 54 ? -7.991 2.090 -1.568 1.00 1.26 54 GLY A C 8
ATOM 9656 O O . GLY A 1 54 ? -6.966 2.413 -2.156 1.00 1.66 54 GLY A O 8
ATOM 9660 N N . LEU A 1 55 ? -7.973 1.466 -0.393 1.00 1.19 55 LEU A N 8
ATOM 9661 C CA . LEU A 1 55 ? -6.711 1.051 0.217 1.00 1.27 55 LEU A CA 8
ATOM 9662 C C . LEU A 1 55 ? -6.905 -0.224 1.033 1.00 1.24 55 LEU A C 8
ATOM 9663 O O . LEU A 1 55 ? -7.959 -0.826 0.972 1.00 1.47 55 LEU A O 8
ATOM 9679 N N . THR A 1 56 ? -5.899 -0.637 1.784 1.00 1.27 56 THR A N 8
ATOM 9680 C CA . THR A 1 56 ? -6.001 -1.855 2.578 1.00 1.23 56 THR A CA 8
ATOM 9681 C C . THR A 1 56 ? -7.113 -1.773 3.623 1.00 1.20 56 THR A C 8
ATOM 9682 O O . THR A 1 56 ? -7.197 -0.822 4.402 1.00 1.51 56 THR A O 8
ATOM 9693 N N . TYR A 1 57 ? -7.981 -2.771 3.613 1.00 1.24 57 TYR A N 8
ATOM 9694 C CA . TYR A 1 57 ? -8.891 -2.984 4.717 1.00 1.56 57 TYR A CA 8
ATOM 9695 C C . TYR A 1 57 ? -8.096 -3.614 5.852 1.00 1.73 57 TYR A C 8
ATOM 9696 O O . TYR A 1 57 ? -8.025 -3.061 6.945 1.00 2.40 57 TYR A O 8
ATOM 9714 N N . SER A 1 58 ? -7.494 -4.773 5.544 1.00 1.35 58 SER A N 8
ATOM 9715 C CA . SER A 1 58 ? -6.519 -5.447 6.410 1.00 1.41 58 SER A CA 8
ATOM 9716 C C . SER A 1 58 ? -6.373 -6.898 5.997 1.00 1.46 58 SER A C 8
ATOM 9717 O O . SER A 1 58 ? -5.299 -7.353 5.603 1.00 1.70 58 SER A O 8
ATOM 9725 N N . GLU A 1 59 ? -7.490 -7.585 6.043 1.00 1.47 59 GLU A N 8
ATOM 9726 C CA . GLU A 1 59 ? -7.548 -9.038 5.892 1.00 1.60 59 GLU A CA 8
ATOM 9727 C C . GLU A 1 59 ? -7.337 -9.518 4.449 1.00 1.37 59 GLU A C 8
ATOM 9728 O O . GLU A 1 59 ? -7.678 -10.653 4.122 1.00 1.55 59 GLU A O 8
ATOM 9740 N N . GLU A 1 60 ? -6.775 -8.673 3.589 1.00 1.07 60 GLU A N 8
ATOM 9741 C CA . GLU A 1 60 ? -6.472 -9.100 2.222 1.00 0.94 60 GLU A CA 8
ATOM 9742 C C . GLU A 1 60 ? -5.201 -8.441 1.684 1.00 0.76 60 GLU A C 8
ATOM 9743 O O . GLU A 1 60 ? -4.431 -9.069 0.963 1.00 0.76 60 GLU A O 8
ATOM 9755 N N . LEU A 1 61 ? -4.969 -7.190 2.051 1.00 0.71 61 LEU A N 8
ATOM 9756 C CA . LEU A 1 61 ? -3.759 -6.479 1.637 1.00 0.59 61 LEU A CA 8
ATOM 9757 C C . LEU A 1 61 ? -2.525 -6.962 2.394 1.00 0.50 61 LEU A C 8
ATOM 9758 O O . LEU A 1 61 ? -1.419 -6.523 2.104 1.00 0.48 61 LEU A O 8
ATOM 9774 N N . HIS A 1 62 ? -2.720 -7.811 3.400 1.00 0.52 62 HIS A N 8
ATOM 9775 C CA . HIS A 1 62 ? -1.611 -8.282 4.237 1.00 0.51 62 HIS A CA 8
ATOM 9776 C C . HIS A 1 62 ? -0.491 -8.864 3.378 1.00 0.46 62 HIS A C 8
ATOM 9777 O O . HIS A 1 62 ? 0.672 -8.491 3.531 1.00 0.48 62 HIS A O 8
ATOM 9792 N N . ASP A 1 63 ? -0.851 -9.752 2.465 1.00 0.46 63 ASP A N 8
ATOM 9793 C CA . ASP A 1 63 ? 0.119 -10.368 1.566 1.00 0.48 63 ASP A CA 8
ATOM 9794 C C . ASP A 1 63 ? 0.553 -9.371 0.492 1.00 0.45 63 ASP A C 8
ATOM 9795 O O . ASP A 1 63 ? 1.584 -9.538 -0.156 1.00 0.55 63 ASP A O 8
ATOM 9804 N N . PHE A 1 64 ? -0.232 -8.310 0.338 1.00 0.38 64 PHE A N 8
ATOM 9805 C CA . PHE A 1 64 ? 0.014 -7.299 -0.682 1.00 0.39 64 PHE A CA 8
ATOM 9806 C C . PHE A 1 64 ? 0.549 -6.010 -0.059 1.00 0.38 64 PHE A C 8
ATOM 9807 O O . PHE A 1 64 ? 0.252 -4.911 -0.527 1.00 0.45 64 PHE A O 8
ATOM 9824 N N . THR A 1 65 ? 1.287 -6.172 1.040 1.00 0.37 65 THR A N 8
ATOM 9825 C CA . THR A 1 65 ? 2.106 -5.116 1.647 1.00 0.42 65 THR A CA 8
ATOM 9826 C C . THR A 1 65 ? 1.302 -4.037 2.373 1.00 0.43 65 THR A C 8
ATOM 9827 O O . THR A 1 65 ? 1.371 -2.857 2.026 1.00 0.53 65 THR A O 8
ATOM 9838 N N . GLN A 1 66 ? 0.564 -4.413 3.407 1.00 0.42 66 GLN A N 8
ATOM 9839 C CA . GLN A 1 66 ? -0.068 -3.392 4.227 1.00 0.54 66 GLN A CA 8
ATOM 9840 C C . GLN A 1 66 ? 0.623 -3.277 5.571 1.00 0.59 66 GLN A C 8
ATOM 9841 O O . GLN A 1 66 ? 0.528 -2.249 6.214 1.00 0.71 66 GLN A O 8
ATOM 9855 N N . GLU A 1 67 ? 1.342 -4.321 5.965 1.00 0.56 67 GLU A N 8
ATOM 9856 C CA . GLU A 1 67 ? 2.037 -4.348 7.254 1.00 0.67 67 GLU A CA 8
ATOM 9857 C C . GLU A 1 67 ? 3.009 -3.186 7.395 1.00 0.54 67 GLU A C 8
ATOM 9858 O O . GLU A 1 67 ? 3.221 -2.669 8.491 1.00 0.52 67 GLU A O 8
ATOM 9870 N N . ILE A 1 68 ? 3.591 -2.784 6.279 1.00 0.50 68 ILE A N 8
ATOM 9871 C CA . ILE A 1 68 ? 4.619 -1.761 6.285 1.00 0.46 68 ILE A CA 8
ATOM 9872 C C . ILE A 1 68 ? 4.006 -0.390 6.556 1.00 0.40 68 ILE A C 8
ATOM 9873 O O . ILE A 1 68 ? 4.423 0.325 7.462 1.00 0.40 68 ILE A O 8
ATOM 9889 N N . ILE A 1 69 ? 3.006 -0.038 5.755 1.00 0.39 69 ILE A N 8
ATOM 9890 C CA . ILE A 1 69 ? 2.340 1.251 5.881 1.00 0.37 69 ILE A CA 8
ATOM 9891 C C . ILE A 1 69 ? 1.304 1.206 6.997 1.00 0.42 69 ILE A C 8
ATOM 9892 O O . ILE A 1 69 ? 1.384 1.970 7.950 1.00 0.40 69 ILE A O 8
ATOM 9908 N N . GLU A 1 70 ? 0.357 0.274 6.851 1.00 0.51 70 GLU A N 8
ATOM 9909 C CA . GLU A 1 70 ? -0.799 0.100 7.746 1.00 0.60 70 GLU A CA 8
ATOM 9910 C C . GLU A 1 70 ? -1.232 1.405 8.427 1.00 0.51 70 GLU A C 8
ATOM 9911 O O . GLU A 1 70 ? -1.391 1.464 9.647 1.00 0.50 70 GLU A O 8
ATOM 9923 N N . GLU A 1 71 ? -1.421 2.448 7.616 1.00 0.53 71 GLU A N 8
ATOM 9924 C CA . GLU A 1 71 ? -1.905 3.738 8.087 1.00 0.57 71 GLU A CA 8
ATOM 9925 C C . GLU A 1 71 ? -1.104 4.259 9.290 1.00 0.53 71 GLU A C 8
ATOM 9926 O O . GLU A 1 71 ? -1.640 4.938 10.164 1.00 0.63 71 GLU A O 8
ATOM 9938 N N . LEU A 1 72 ? 0.181 3.922 9.322 1.00 0.51 72 LEU A N 8
ATOM 9939 C CA . LEU A 1 72 ? 1.094 4.402 10.353 1.00 0.61 72 LEU A CA 8
ATOM 9940 C C . LEU A 1 72 ? 2.123 5.338 9.743 1.00 0.64 72 LEU A C 8
ATOM 9941 O O . LEU A 1 72 ? 2.855 6.030 10.454 1.00 0.73 72 LEU A O 8
ATOM 9957 N N . ASP A 1 73 ? 2.163 5.344 8.419 1.00 0.69 73 ASP A N 8
ATOM 9958 C CA . ASP A 1 73 ? 3.147 6.107 7.663 1.00 0.74 73 ASP A CA 8
ATOM 9959 C C . ASP A 1 73 ? 2.897 7.610 7.785 1.00 0.74 73 ASP A C 8
ATOM 9960 O O . ASP A 1 73 ? 1.796 8.045 8.135 1.00 1.18 73 ASP A O 8
ATOM 9969 N N . ILE A 1 74 ? 3.933 8.390 7.507 1.00 0.58 74 ILE A N 8
ATOM 9970 C CA . ILE A 1 74 ? 3.882 9.836 7.645 1.00 0.76 74 ILE A CA 8
ATOM 9971 C C . ILE A 1 74 ? 4.393 10.521 6.377 1.00 0.72 74 ILE A C 8
ATOM 9972 O O . ILE A 1 74 ? 3.877 11.563 5.971 1.00 0.78 74 ILE A O 8
ATOM 9988 N N . SER A 1 75 ? 5.405 9.935 5.747 1.00 0.86 75 SER A N 8
ATOM 9989 C CA . SER A 1 75 ? 6.101 10.604 4.656 1.00 0.90 75 SER A CA 8
ATOM 9990 C C . SER A 1 75 ? 6.099 9.765 3.381 1.00 0.76 75 SER A C 8
ATOM 9991 O O . SER A 1 75 ? 6.267 8.550 3.425 1.00 1.07 75 SER A O 8
ATOM 9999 N N . PRO A 1 76 ? 5.908 10.419 2.226 1.00 0.54 76 PRO A N 8
ATOM 10000 C CA . PRO A 1 76 ? 6.008 9.763 0.922 1.00 0.69 76 PRO A CA 8
ATOM 10001 C C . PRO A 1 76 ? 7.454 9.435 0.566 1.00 0.72 76 PRO A C 8
ATOM 10002 O O . PRO A 1 76 ? 8.385 9.880 1.241 1.00 0.66 76 PRO A O 8
ATOM 10013 N N . LEU A 1 77 ? 7.644 8.676 -0.501 1.00 1.00 77 LEU A N 8
ATOM 10014 C CA . LEU A 1 77 ? 8.959 8.226 -0.884 1.00 1.16 77 LEU A CA 8
ATOM 10015 C C . LEU A 1 77 ? 9.573 9.229 -1.860 1.00 1.43 77 LEU A C 8
ATOM 10016 O O . LEU A 1 77 ? 10.520 9.937 -1.460 1.00 1.95 77 LEU A O 8
ATOM 10033 N N . MET A 1 1 ? -1.855 5.795 -15.730 1.00 1.84 1 MET A N 9
ATOM 10034 C CA . MET A 1 1 ? -0.755 6.765 -15.508 1.00 2.02 1 MET A CA 9
ATOM 10035 C C . MET A 1 1 ? 0.069 6.380 -14.282 1.00 1.79 1 MET A C 9
ATOM 10036 O O . MET A 1 1 ? 1.093 7.001 -13.989 1.00 2.19 1 MET A O 9
ATOM 10052 N N . MET A 1 2 ? -0.392 5.360 -13.567 1.00 1.42 2 MET A N 9
ATOM 10053 C CA . MET A 1 2 ? 0.297 4.853 -12.391 1.00 1.27 2 MET A CA 9
ATOM 10054 C C . MET A 1 2 ? -0.298 3.495 -12.026 1.00 1.22 2 MET A C 9
ATOM 10055 O O . MET A 1 2 ? -1.294 3.084 -12.620 1.00 1.89 2 MET A O 9
ATOM 10069 N N . THR A 1 3 ? 0.334 2.801 -11.079 1.00 0.68 3 THR A N 9
ATOM 10070 C CA . THR A 1 3 ? -0.186 1.561 -10.494 1.00 0.65 3 THR A CA 9
ATOM 10071 C C . THR A 1 3 ? -0.278 0.424 -11.504 1.00 0.77 3 THR A C 9
ATOM 10072 O O . THR A 1 3 ? 0.044 0.590 -12.684 1.00 1.62 3 THR A O 9
ATOM 10083 N N . GLU A 1 4 ? -0.687 -0.743 -11.002 1.00 0.59 4 GLU A N 9
ATOM 10084 C CA . GLU A 1 4 ? -0.938 -1.933 -11.817 1.00 0.58 4 GLU A CA 9
ATOM 10085 C C . GLU A 1 4 ? 0.353 -2.556 -12.368 1.00 0.60 4 GLU A C 9
ATOM 10086 O O . GLU A 1 4 ? 0.401 -3.752 -12.637 1.00 1.07 4 GLU A O 9
ATOM 10098 N N . ASP A 1 5 ? 1.397 -1.753 -12.521 1.00 0.51 5 ASP A N 9
ATOM 10099 C CA . ASP A 1 5 ? 2.701 -2.263 -12.938 1.00 0.60 5 ASP A CA 9
ATOM 10100 C C . ASP A 1 5 ? 3.578 -2.548 -11.723 1.00 0.54 5 ASP A C 9
ATOM 10101 O O . ASP A 1 5 ? 4.086 -3.658 -11.556 1.00 0.66 5 ASP A O 9
ATOM 10110 N N . GLN A 1 6 ? 3.725 -1.550 -10.859 1.00 0.52 6 GLN A N 9
ATOM 10111 C CA . GLN A 1 6 ? 4.557 -1.679 -9.665 1.00 0.59 6 GLN A CA 9
ATOM 10112 C C . GLN A 1 6 ? 3.932 -2.635 -8.667 1.00 0.49 6 GLN A C 9
ATOM 10113 O O . GLN A 1 6 ? 4.586 -3.065 -7.726 1.00 0.57 6 GLN A O 9
ATOM 10127 N N . LYS A 1 7 ? 2.667 -2.972 -8.887 1.00 0.36 7 LYS A N 9
ATOM 10128 C CA . LYS A 1 7 ? 1.915 -3.779 -7.937 1.00 0.32 7 LYS A CA 9
ATOM 10129 C C . LYS A 1 7 ? 2.587 -5.140 -7.708 1.00 0.34 7 LYS A C 9
ATOM 10130 O O . LYS A 1 7 ? 2.370 -5.782 -6.685 1.00 0.35 7 LYS A O 9
ATOM 10149 N N . PHE A 1 8 ? 3.416 -5.566 -8.661 1.00 0.40 8 PHE A N 9
ATOM 10150 C CA . PHE A 1 8 ? 4.138 -6.829 -8.541 1.00 0.49 8 PHE A CA 9
ATOM 10151 C C . PHE A 1 8 ? 5.364 -6.673 -7.643 1.00 0.52 8 PHE A C 9
ATOM 10152 O O . PHE A 1 8 ? 5.791 -7.626 -6.993 1.00 0.58 8 PHE A O 9
ATOM 10169 N N . LYS A 1 9 ? 5.909 -5.459 -7.580 1.00 0.53 9 LYS A N 9
ATOM 10170 C CA . LYS A 1 9 ? 7.085 -5.193 -6.750 1.00 0.62 9 LYS A CA 9
ATOM 10171 C C . LYS A 1 9 ? 6.706 -5.257 -5.279 1.00 0.61 9 LYS A C 9
ATOM 10172 O O . LYS A 1 9 ? 7.560 -5.315 -4.394 1.00 0.74 9 LYS A O 9
ATOM 10191 N N . TYR A 1 10 ? 5.407 -5.260 -5.029 1.00 0.48 10 TYR A N 9
ATOM 10192 C CA . TYR A 1 10 ? 4.888 -5.350 -3.680 1.00 0.49 10 TYR A CA 9
ATOM 10193 C C . TYR A 1 10 ? 5.223 -6.715 -3.077 1.00 0.56 10 TYR A C 9
ATOM 10194 O O . TYR A 1 10 ? 5.145 -6.908 -1.868 1.00 0.67 10 TYR A O 9
ATOM 10212 N N . LEU A 1 11 ? 5.630 -7.647 -3.933 1.00 0.56 11 LEU A N 9
ATOM 10213 C CA . LEU A 1 11 ? 6.057 -8.967 -3.489 1.00 0.63 11 LEU A CA 9
ATOM 10214 C C . LEU A 1 11 ? 7.238 -8.836 -2.525 1.00 0.61 11 LEU A C 9
ATOM 10215 O O . LEU A 1 11 ? 7.207 -9.353 -1.410 1.00 0.59 11 LEU A O 9
ATOM 10231 N N . THR A 1 12 ? 8.263 -8.113 -2.953 1.00 0.66 12 THR A N 9
ATOM 10232 C CA . THR A 1 12 ? 9.464 -7.932 -2.150 1.00 0.69 12 THR A CA 9
ATOM 10233 C C . THR A 1 12 ? 9.284 -6.783 -1.165 1.00 0.59 12 THR A C 9
ATOM 10234 O O . THR A 1 12 ? 10.027 -6.653 -0.190 1.00 0.58 12 THR A O 9
ATOM 10245 N N . LYS A 1 13 ? 8.284 -5.958 -1.423 1.00 0.58 13 LYS A N 9
ATOM 10246 C CA . LYS A 1 13 ? 7.960 -4.845 -0.550 1.00 0.60 13 LYS A CA 9
ATOM 10247 C C . LYS A 1 13 ? 7.517 -5.340 0.831 1.00 0.49 13 LYS A C 9
ATOM 10248 O O . LYS A 1 13 ? 7.918 -4.787 1.849 1.00 0.58 13 LYS A O 9
ATOM 10267 N N . ILE A 1 14 ? 6.697 -6.386 0.869 1.00 0.37 14 ILE A N 9
ATOM 10268 C CA . ILE A 1 14 ? 6.246 -6.952 2.140 1.00 0.36 14 ILE A CA 9
ATOM 10269 C C . ILE A 1 14 ? 7.421 -7.651 2.832 1.00 0.39 14 ILE A C 9
ATOM 10270 O O . ILE A 1 14 ? 7.437 -7.837 4.046 1.00 0.54 14 ILE A O 9
ATOM 10286 N N . GLU A 1 15 ? 8.423 -7.995 2.038 1.00 0.38 15 GLU A N 9
ATOM 10287 C CA . GLU A 1 15 ? 9.616 -8.655 2.537 1.00 0.50 15 GLU A CA 9
ATOM 10288 C C . GLU A 1 15 ? 10.520 -7.672 3.282 1.00 0.56 15 GLU A C 9
ATOM 10289 O O . GLU A 1 15 ? 10.906 -7.913 4.428 1.00 0.68 15 GLU A O 9
ATOM 10301 N N . GLU A 1 16 ? 10.838 -6.557 2.637 1.00 0.58 16 GLU A N 9
ATOM 10302 C CA . GLU A 1 16 ? 11.804 -5.608 3.185 1.00 0.72 16 GLU A CA 9
ATOM 10303 C C . GLU A 1 16 ? 11.141 -4.436 3.909 1.00 0.69 16 GLU A C 9
ATOM 10304 O O . GLU A 1 16 ? 11.635 -3.973 4.938 1.00 0.77 16 GLU A O 9
ATOM 10316 N N . LEU A 1 17 ? 10.024 -3.954 3.382 1.00 0.63 17 LEU A N 9
ATOM 10317 C CA . LEU A 1 17 ? 9.429 -2.715 3.878 1.00 0.67 17 LEU A CA 9
ATOM 10318 C C . LEU A 1 17 ? 8.647 -2.912 5.162 1.00 0.61 17 LEU A C 9
ATOM 10319 O O . LEU A 1 17 ? 8.362 -1.940 5.861 1.00 0.68 17 LEU A O 9
ATOM 10335 N N . GLU A 1 18 ? 8.302 -4.154 5.483 1.00 0.55 18 GLU A N 9
ATOM 10336 C CA . GLU A 1 18 ? 7.581 -4.434 6.723 1.00 0.58 18 GLU A CA 9
ATOM 10337 C C . GLU A 1 18 ? 8.425 -4.080 7.949 1.00 0.72 18 GLU A C 9
ATOM 10338 O O . GLU A 1 18 ? 7.970 -4.189 9.088 1.00 1.15 18 GLU A O 9
ATOM 10350 N N . ALA A 1 19 ? 9.653 -3.650 7.708 1.00 0.68 19 ALA A N 9
ATOM 10351 C CA . ALA A 1 19 ? 10.511 -3.156 8.767 1.00 0.87 19 ALA A CA 9
ATOM 10352 C C . ALA A 1 19 ? 10.079 -1.757 9.215 1.00 0.89 19 ALA A C 9
ATOM 10353 O O . ALA A 1 19 ? 10.516 -1.273 10.260 1.00 1.28 19 ALA A O 9
ATOM 10360 N N . GLY A 1 20 ? 9.228 -1.099 8.419 1.00 0.89 20 GLY A N 9
ATOM 10361 C CA . GLY A 1 20 ? 8.705 0.193 8.820 1.00 1.31 20 GLY A CA 9
ATOM 10362 C C . GLY A 1 20 ? 9.591 1.316 8.347 1.00 1.29 20 GLY A C 9
ATOM 10363 O O . GLY A 1 20 ? 9.718 2.345 9.011 1.00 1.74 20 GLY A O 9
ATOM 10367 N N . CYS A 1 21 ? 10.207 1.095 7.197 1.00 0.97 21 CYS A N 9
ATOM 10368 C CA . CYS A 1 21 ? 11.159 2.029 6.615 1.00 1.10 21 CYS A CA 9
ATOM 10369 C C . CYS A 1 21 ? 10.554 3.420 6.447 1.00 1.17 21 CYS A C 9
ATOM 10370 O O . CYS A 1 21 ? 9.360 3.564 6.171 1.00 1.58 21 CYS A O 9
ATOM 10378 N N . PHE A 1 22 ? 11.390 4.444 6.596 1.00 1.12 22 PHE A N 9
ATOM 10379 C CA . PHE A 1 22 ? 10.957 5.827 6.412 1.00 1.26 22 PHE A CA 9
ATOM 10380 C C . PHE A 1 22 ? 10.910 6.172 4.925 1.00 1.31 22 PHE A C 9
ATOM 10381 O O . PHE A 1 22 ? 11.292 7.263 4.502 1.00 1.68 22 PHE A O 9
ATOM 10398 N N . SER A 1 23 ? 10.424 5.220 4.144 1.00 1.33 23 SER A N 9
ATOM 10399 C CA . SER A 1 23 ? 10.322 5.356 2.707 1.00 1.45 23 SER A CA 9
ATOM 10400 C C . SER A 1 23 ? 9.489 4.209 2.146 1.00 1.25 23 SER A C 9
ATOM 10401 O O . SER A 1 23 ? 9.928 3.487 1.254 1.00 1.80 23 SER A O 9
ATOM 10409 N N . ASP A 1 24 ? 8.298 4.027 2.710 1.00 0.80 24 ASP A N 9
ATOM 10410 C CA . ASP A 1 24 ? 7.386 2.974 2.267 1.00 0.78 24 ASP A CA 9
ATOM 10411 C C . ASP A 1 24 ? 7.078 3.126 0.769 1.00 0.77 24 ASP A C 9
ATOM 10412 O O . ASP A 1 24 ? 6.547 4.155 0.339 1.00 1.42 24 ASP A O 9
ATOM 10421 N N . TRP A 1 25 ? 7.388 2.099 -0.016 1.00 0.71 25 TRP A N 9
ATOM 10422 C CA . TRP A 1 25 ? 7.304 2.192 -1.476 1.00 0.68 25 TRP A CA 9
ATOM 10423 C C . TRP A 1 25 ? 5.922 1.818 -2.012 1.00 0.85 25 TRP A C 9
ATOM 10424 O O . TRP A 1 25 ? 5.806 1.042 -2.963 1.00 1.62 25 TRP A O 9
ATOM 10445 N N . THR A 1 26 ? 4.873 2.349 -1.405 1.00 0.46 26 THR A N 9
ATOM 10446 C CA . THR A 1 26 ? 3.535 2.154 -1.911 1.00 0.49 26 THR A CA 9
ATOM 10447 C C . THR A 1 26 ? 3.247 3.168 -3.023 1.00 0.47 26 THR A C 9
ATOM 10448 O O . THR A 1 26 ? 2.681 4.240 -2.789 1.00 0.54 26 THR A O 9
ATOM 10459 N N . LYS A 1 27 ? 3.668 2.798 -4.229 1.00 0.47 27 LYS A N 9
ATOM 10460 C CA . LYS A 1 27 ? 3.614 3.654 -5.412 1.00 0.52 27 LYS A CA 9
ATOM 10461 C C . LYS A 1 27 ? 4.445 4.929 -5.272 1.00 0.65 27 LYS A C 9
ATOM 10462 O O . LYS A 1 27 ? 5.566 4.971 -5.774 1.00 1.19 27 LYS A O 9
ATOM 10481 N N . GLU A 1 28 ? 3.928 5.964 -4.610 1.00 0.70 28 GLU A N 9
ATOM 10482 C CA . GLU A 1 28 ? 4.597 7.263 -4.674 1.00 0.77 28 GLU A CA 9
ATOM 10483 C C . GLU A 1 28 ? 4.172 8.240 -3.569 1.00 0.95 28 GLU A C 9
ATOM 10484 O O . GLU A 1 28 ? 4.468 8.035 -2.395 1.00 1.84 28 GLU A O 9
ATOM 10496 N N . ASP A 1 29 ? 3.485 9.298 -3.967 1.00 0.63 29 ASP A N 9
ATOM 10497 C CA . ASP A 1 29 ? 3.237 10.454 -3.102 1.00 0.62 29 ASP A CA 9
ATOM 10498 C C . ASP A 1 29 ? 1.970 10.299 -2.255 1.00 0.61 29 ASP A C 9
ATOM 10499 O O . ASP A 1 29 ? 1.167 9.394 -2.472 1.00 0.74 29 ASP A O 9
ATOM 10508 N N . ILE A 1 30 ? 1.813 11.196 -1.279 1.00 0.65 30 ILE A N 9
ATOM 10509 C CA . ILE A 1 30 ? 0.689 11.170 -0.345 1.00 0.69 30 ILE A CA 9
ATOM 10510 C C . ILE A 1 30 ? -0.643 11.509 -1.021 1.00 0.76 30 ILE A C 9
ATOM 10511 O O . ILE A 1 30 ? -1.072 12.662 -1.024 1.00 1.20 30 ILE A O 9
ATOM 10527 N N . THR A 1 31 ? -1.298 10.507 -1.596 1.00 0.47 31 THR A N 9
ATOM 10528 C CA . THR A 1 31 ? -2.644 10.698 -2.121 1.00 0.51 31 THR A CA 9
ATOM 10529 C C . THR A 1 31 ? -3.636 10.880 -0.985 1.00 0.51 31 THR A C 9
ATOM 10530 O O . THR A 1 31 ? -4.614 11.620 -1.102 1.00 1.02 31 THR A O 9
ATOM 10541 N N . GLY A 1 32 ? -3.370 10.196 0.114 1.00 0.73 32 GLY A N 9
ATOM 10542 C CA . GLY A 1 32 ? -4.146 10.387 1.316 1.00 0.70 32 GLY A CA 9
ATOM 10543 C C . GLY A 1 32 ? -3.326 11.100 2.361 1.00 0.63 32 GLY A C 9
ATOM 10544 O O . GLY A 1 32 ? -2.138 11.341 2.143 1.00 0.78 32 GLY A O 9
ATOM 10548 N N . ASP A 1 33 ? -3.939 11.413 3.493 1.00 0.59 33 ASP A N 9
ATOM 10549 C CA . ASP A 1 33 ? -3.260 12.123 4.577 1.00 0.66 33 ASP A CA 9
ATOM 10550 C C . ASP A 1 33 ? -1.944 11.450 4.943 1.00 0.57 33 ASP A C 9
ATOM 10551 O O . ASP A 1 33 ? -0.919 12.106 5.127 1.00 0.70 33 ASP A O 9
ATOM 10560 N N . LEU A 1 34 ? -1.984 10.134 5.040 1.00 0.44 34 LEU A N 9
ATOM 10561 C CA . LEU A 1 34 ? -0.808 9.357 5.391 1.00 0.49 34 LEU A CA 9
ATOM 10562 C C . LEU A 1 34 ? -0.323 8.536 4.203 1.00 0.53 34 LEU A C 9
ATOM 10563 O O . LEU A 1 34 ? 0.350 7.526 4.375 1.00 0.93 34 LEU A O 9
ATOM 10579 N N . LYS A 1 35 ? -0.723 8.962 2.996 1.00 0.44 35 LYS A N 9
ATOM 10580 C CA . LYS A 1 35 ? -0.348 8.297 1.733 1.00 0.49 35 LYS A CA 9
ATOM 10581 C C . LYS A 1 35 ? -0.938 6.887 1.621 1.00 0.38 35 LYS A C 9
ATOM 10582 O O . LYS A 1 35 ? -0.903 6.267 0.556 1.00 0.41 35 LYS A O 9
ATOM 10601 N N . TYR A 1 36 ? -1.479 6.405 2.730 1.00 0.42 36 TYR A N 9
ATOM 10602 C CA . TYR A 1 36 ? -2.146 5.107 2.837 1.00 0.40 36 TYR A CA 9
ATOM 10603 C C . TYR A 1 36 ? -3.285 4.917 1.825 1.00 0.35 36 TYR A C 9
ATOM 10604 O O . TYR A 1 36 ? -3.984 3.912 1.859 1.00 0.42 36 TYR A O 9
ATOM 10622 N N . LEU A 1 37 ? -3.461 5.876 0.938 1.00 0.31 37 LEU A N 9
ATOM 10623 C CA . LEU A 1 37 ? -4.532 5.831 -0.047 1.00 0.33 37 LEU A CA 9
ATOM 10624 C C . LEU A 1 37 ? -4.108 4.998 -1.258 1.00 0.39 37 LEU A C 9
ATOM 10625 O O . LEU A 1 37 ? -4.939 4.440 -1.972 1.00 0.50 37 LEU A O 9
ATOM 10641 N N . LYS A 1 38 ? -2.805 4.898 -1.462 1.00 0.40 38 LYS A N 9
ATOM 10642 C CA . LYS A 1 38 ? -2.255 4.191 -2.615 1.00 0.45 38 LYS A CA 9
ATOM 10643 C C . LYS A 1 38 ? -2.283 2.678 -2.415 1.00 0.46 38 LYS A C 9
ATOM 10644 O O . LYS A 1 38 ? -1.920 1.919 -3.301 1.00 0.49 38 LYS A O 9
ATOM 10663 N N . LYS A 1 39 ? -2.656 2.256 -1.220 1.00 0.45 39 LYS A N 9
ATOM 10664 C CA . LYS A 1 39 ? -2.740 0.840 -0.881 1.00 0.50 39 LYS A CA 9
ATOM 10665 C C . LYS A 1 39 ? -3.588 0.042 -1.863 1.00 0.45 39 LYS A C 9
ATOM 10666 O O . LYS A 1 39 ? -3.120 -0.934 -2.452 1.00 0.46 39 LYS A O 9
ATOM 10685 N N . GLY A 1 40 ? -4.835 0.452 -2.015 1.00 0.48 40 GLY A N 9
ATOM 10686 C CA . GLY A 1 40 ? -5.788 -0.320 -2.793 1.00 0.49 40 GLY A CA 9
ATOM 10687 C C . GLY A 1 40 ? -5.635 -0.177 -4.298 1.00 0.49 40 GLY A C 9
ATOM 10688 O O . GLY A 1 40 ? -6.581 -0.424 -5.033 1.00 0.54 40 GLY A O 9
ATOM 10692 N N . ILE A 1 41 ? -4.454 0.197 -4.766 1.00 0.48 41 ILE A N 9
ATOM 10693 C CA . ILE A 1 41 ? -4.217 0.324 -6.199 1.00 0.49 41 ILE A CA 9
ATOM 10694 C C . ILE A 1 41 ? -4.056 -1.041 -6.855 1.00 0.44 41 ILE A C 9
ATOM 10695 O O . ILE A 1 41 ? -4.349 -1.219 -8.037 1.00 0.48 41 ILE A O 9
ATOM 10711 N N . ILE A 1 42 ? -3.583 -2.000 -6.075 1.00 0.40 42 ILE A N 9
ATOM 10712 C CA . ILE A 1 42 ? -3.239 -3.308 -6.596 1.00 0.41 42 ILE A CA 9
ATOM 10713 C C . ILE A 1 42 ? -4.472 -4.186 -6.807 1.00 0.45 42 ILE A C 9
ATOM 10714 O O . ILE A 1 42 ? -4.615 -4.806 -7.857 1.00 0.58 42 ILE A O 9
ATOM 10730 N N . GLU A 1 43 ? -5.366 -4.226 -5.830 1.00 0.43 43 GLU A N 9
ATOM 10731 C CA . GLU A 1 43 ? -6.542 -5.094 -5.938 1.00 0.57 43 GLU A CA 9
ATOM 10732 C C . GLU A 1 43 ? -7.837 -4.301 -6.074 1.00 0.71 43 GLU A C 9
ATOM 10733 O O . GLU A 1 43 ? -8.844 -4.846 -6.525 1.00 1.28 43 GLU A O 9
ATOM 10745 N N . GLU A 1 44 ? -7.774 -3.015 -5.725 1.00 0.39 44 GLU A N 9
ATOM 10746 C CA . GLU A 1 44 ? -8.902 -2.078 -5.816 1.00 0.46 44 GLU A CA 9
ATOM 10747 C C . GLU A 1 44 ? -10.271 -2.753 -5.654 1.00 0.45 44 GLU A C 9
ATOM 10748 O O . GLU A 1 44 ? -11.044 -2.857 -6.607 1.00 0.63 44 GLU A O 9
ATOM 10760 N N . SER A 1 45 ? -10.560 -3.216 -4.448 1.00 0.44 45 SER A N 9
ATOM 10761 C CA . SER A 1 45 ? -11.850 -3.822 -4.157 1.00 0.52 45 SER A CA 9
ATOM 10762 C C . SER A 1 45 ? -12.587 -2.994 -3.110 1.00 0.48 45 SER A C 9
ATOM 1076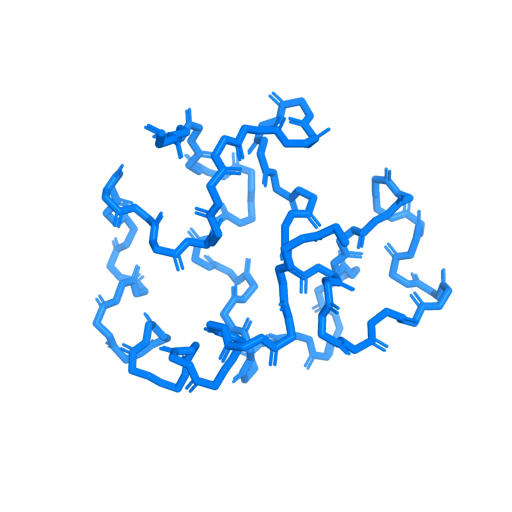3 O O . SER A 1 45 ? -11.972 -2.533 -2.150 1.00 0.49 45 SER A O 9
ATOM 10771 N N . ILE A 1 46 ? -13.885 -2.792 -3.300 1.00 0.51 46 ILE A N 9
ATOM 10772 C CA . ILE A 1 46 ? -14.655 -1.840 -2.494 1.00 0.53 46 ILE A CA 9
ATOM 10773 C C . ILE A 1 46 ? -14.431 -2.027 -0.990 1.00 0.63 46 ILE A C 9
ATOM 10774 O O . ILE A 1 46 ? -14.252 -1.050 -0.258 1.00 1.21 46 ILE A O 9
ATOM 10790 N N . GLU A 1 47 ? -14.412 -3.279 -0.546 1.00 0.56 47 GLU A N 9
ATOM 10791 C CA . GLU A 1 47 ? -14.227 -3.599 0.870 1.00 0.61 47 GLU A CA 9
ATOM 10792 C C . GLU A 1 47 ? -12.940 -2.981 1.424 1.00 0.61 47 GLU A C 9
ATOM 10793 O O . GLU A 1 47 ? -12.902 -2.519 2.562 1.00 0.70 47 GLU A O 9
ATOM 10805 N N . LEU A 1 48 ? -11.895 -2.967 0.608 1.00 0.56 48 LEU A N 9
ATOM 10806 C CA . LEU A 1 48 ? -10.608 -2.416 1.022 1.00 0.61 48 LEU A CA 9
ATOM 10807 C C . LEU A 1 48 ? -10.646 -0.896 0.954 1.00 0.64 48 LEU A C 9
ATOM 10808 O O . LEU A 1 48 ? -9.951 -0.196 1.691 1.00 0.71 48 LEU A O 9
ATOM 10824 N N . ILE A 1 49 ? -11.475 -0.399 0.054 1.00 0.62 49 ILE A N 9
ATOM 10825 C CA . ILE A 1 49 ? -11.624 1.026 -0.189 1.00 0.67 49 ILE A CA 9
ATOM 10826 C C . ILE A 1 49 ? -12.203 1.757 1.032 1.00 0.69 49 ILE A C 9
ATOM 10827 O O . ILE A 1 49 ? -12.027 2.963 1.182 1.00 0.75 49 ILE A O 9
ATOM 10843 N N . ARG A 1 50 ? -12.829 1.006 1.932 1.00 0.67 50 ARG A N 9
ATOM 10844 C CA . ARG A 1 50 ? -13.527 1.584 3.082 1.00 0.67 50 ARG A CA 9
ATOM 10845 C C . ARG A 1 50 ? -12.658 2.545 3.902 1.00 0.64 50 ARG A C 9
ATOM 10846 O O . ARG A 1 50 ? -13.141 3.586 4.341 1.00 0.72 50 ARG A O 9
ATOM 10867 N N . ALA A 1 51 ? -11.383 2.212 4.102 1.00 0.62 51 ALA A N 9
ATOM 10868 C CA . ALA A 1 51 ? -10.546 2.989 5.019 1.00 0.63 51 ALA A CA 9
ATOM 10869 C C . ALA A 1 51 ? -10.251 4.405 4.504 1.00 0.62 51 ALA A C 9
ATOM 10870 O O . ALA A 1 51 ? -10.623 5.386 5.147 1.00 0.68 51 ALA A O 9
ATOM 10877 N N . VAL A 1 52 ? -9.585 4.514 3.360 1.00 0.61 52 VAL A N 9
ATOM 10878 C CA . VAL A 1 52 ? -9.213 5.818 2.816 1.00 0.66 52 VAL A CA 9
ATOM 10879 C C . VAL A 1 52 ? -9.460 5.865 1.307 1.00 0.74 52 VAL A C 9
ATOM 10880 O O . VAL A 1 52 ? -8.699 6.464 0.547 1.00 0.88 52 VAL A O 9
ATOM 10893 N N . ASN A 1 53 ? -10.524 5.203 0.880 1.00 0.71 53 ASN A N 9
ATOM 10894 C CA . ASN A 1 53 ? -10.891 5.146 -0.533 1.00 0.85 53 ASN A CA 9
ATOM 10895 C C . ASN A 1 53 ? -9.857 4.340 -1.327 1.00 0.97 53 ASN A C 9
ATOM 10896 O O . ASN A 1 53 ? -9.709 4.497 -2.536 1.00 1.18 53 ASN A O 9
ATOM 10907 N N . GLY A 1 54 ? -9.153 3.456 -0.634 1.00 0.98 54 GLY A N 9
ATOM 10908 C CA . GLY A 1 54 ? -8.147 2.639 -1.283 1.00 1.24 54 GLY A CA 9
ATOM 10909 C C . GLY A 1 54 ? -7.149 2.079 -0.297 1.00 1.26 54 GLY A C 9
ATOM 10910 O O . GLY A 1 54 ? -5.980 2.453 -0.302 1.00 1.66 54 GLY A O 9
ATOM 10914 N N . LEU A 1 55 ? -7.603 1.168 0.543 1.00 1.19 55 LEU A N 9
ATOM 10915 C CA . LEU A 1 55 ? -6.760 0.597 1.574 1.00 1.27 55 LEU A CA 9
ATOM 10916 C C . LEU A 1 55 ? -6.807 -0.920 1.496 1.00 1.24 55 LEU A C 9
ATOM 10917 O O . LEU A 1 55 ? -7.148 -1.473 0.462 1.00 1.47 55 LEU A O 9
ATOM 10933 N N . THR A 1 56 ? -6.368 -1.573 2.553 1.00 1.27 56 THR A N 9
ATOM 10934 C CA . THR A 1 56 ? -6.440 -3.007 2.671 1.00 1.23 56 THR A CA 9
ATOM 10935 C C . THR A 1 56 ? -7.711 -3.388 3.412 1.00 1.20 56 THR A C 9
ATOM 10936 O O . THR A 1 56 ? -8.244 -2.597 4.189 1.00 1.51 56 THR A O 9
ATOM 10947 N N . TYR A 1 57 ? -8.212 -4.580 3.152 1.00 1.24 57 TYR A N 9
ATOM 10948 C CA . TYR A 1 57 ? -9.263 -5.132 3.981 1.00 1.56 57 TYR A CA 9
ATOM 10949 C C . TYR A 1 57 ? -8.646 -6.219 4.860 1.00 1.73 57 TYR A C 9
ATOM 10950 O O . TYR A 1 57 ? -9.332 -7.088 5.398 1.00 2.40 57 TYR A O 9
ATOM 10968 N N . SER A 1 58 ? -7.316 -6.151 4.957 1.00 1.35 58 SER A N 9
ATOM 10969 C CA . SER A 1 58 ? -6.495 -7.044 5.781 1.00 1.41 58 SER A CA 9
ATOM 10970 C C . SER A 1 58 ? -6.345 -8.431 5.174 1.00 1.46 58 SER A C 9
ATOM 10971 O O . SER A 1 58 ? -5.234 -8.905 4.959 1.00 1.70 58 SER A O 9
ATOM 10979 N N . GLU A 1 59 ? -7.464 -9.037 4.857 1.00 1.47 59 GLU A N 9
ATOM 10980 C CA . GLU A 1 59 ? -7.516 -10.442 4.452 1.00 1.60 59 GLU A CA 9
ATOM 10981 C C . GLU A 1 59 ? -6.968 -10.695 3.044 1.00 1.37 59 GLU A C 9
ATOM 10982 O O . GLU A 1 59 ? -7.122 -11.793 2.512 1.00 1.55 59 GLU A O 9
ATOM 10994 N N . GLU A 1 60 ? -6.328 -9.706 2.436 1.00 1.07 60 GLU A N 9
ATOM 10995 C CA . GLU A 1 60 ? -5.783 -9.899 1.096 1.00 0.94 60 GLU A CA 9
ATOM 10996 C C . GLU A 1 60 ? -4.561 -9.027 0.834 1.00 0.76 60 GLU A C 9
ATOM 10997 O O . GLU A 1 60 ? -3.529 -9.517 0.382 1.00 0.76 60 GLU A O 9
ATOM 11009 N N . LEU A 1 61 ? -4.662 -7.741 1.132 1.00 0.71 61 LEU A N 9
ATOM 11010 C CA . LEU A 1 61 ? -3.550 -6.825 0.909 1.00 0.59 61 LEU A CA 9
ATOM 11011 C C . LEU A 1 61 ? -2.417 -7.060 1.902 1.00 0.50 61 LEU A C 9
ATOM 11012 O O . LEU A 1 61 ? -1.389 -6.398 1.831 1.00 0.48 61 LEU A O 9
ATOM 11028 N N . HIS A 1 62 ? -2.639 -7.942 2.870 1.00 0.52 62 HIS A N 9
ATOM 11029 C CA . HIS A 1 62 ? -1.598 -8.308 3.828 1.00 0.51 62 HIS A CA 9
ATOM 11030 C C . HIS A 1 62 ? -0.341 -8.742 3.090 1.00 0.46 62 HIS A C 9
ATOM 11031 O O . HIS A 1 62 ? 0.729 -8.164 3.283 1.00 0.48 62 HIS A O 9
ATOM 11046 N N . ASP A 1 63 ? -0.490 -9.741 2.232 1.00 0.46 63 ASP A N 9
ATOM 11047 C CA . ASP A 1 63 ? 0.617 -10.232 1.418 1.00 0.48 63 ASP A CA 9
ATOM 11048 C C . ASP A 1 63 ? 1.053 -9.163 0.422 1.00 0.45 63 ASP A C 9
ATOM 11049 O O . ASP A 1 63 ? 2.205 -9.118 -0.006 1.00 0.55 63 ASP A O 9
ATOM 11058 N N . PHE A 1 64 ? 0.122 -8.278 0.088 1.00 0.38 64 PHE A N 9
ATOM 11059 C CA . PHE A 1 64 ? 0.385 -7.192 -0.843 1.00 0.39 64 PHE A CA 9
ATOM 11060 C C . PHE A 1 64 ? 0.759 -5.909 -0.099 1.00 0.38 64 PHE A C 9
ATOM 11061 O O . PHE A 1 64 ? 0.415 -4.806 -0.530 1.00 0.45 64 PHE A O 9
ATOM 11078 N N . THR A 1 65 ? 1.407 -6.084 1.055 1.00 0.37 65 THR A N 9
ATOM 11079 C CA . THR A 1 65 ? 2.091 -5.007 1.781 1.00 0.42 65 THR A CA 9
ATOM 11080 C C . THR A 1 65 ? 1.152 -4.047 2.502 1.00 0.43 65 THR A C 9
ATOM 11081 O O . THR A 1 65 ? 1.137 -2.847 2.222 1.00 0.53 65 THR A O 9
ATOM 11092 N N . GLN A 1 66 ? 0.380 -4.541 3.455 1.00 0.42 66 GLN A N 9
ATOM 11093 C CA . GLN A 1 66 ? -0.468 -3.635 4.210 1.00 0.54 66 GLN A CA 9
ATOM 11094 C C . GLN A 1 66 ? 0.063 -3.426 5.620 1.00 0.59 66 GLN A C 9
ATOM 11095 O O . GLN A 1 66 ? -0.238 -2.418 6.253 1.00 0.71 66 GLN A O 9
ATOM 11109 N N . GLU A 1 67 ? 0.868 -4.372 6.091 1.00 0.56 67 GLU A N 9
ATOM 11110 C CA . GLU A 1 67 ? 1.447 -4.296 7.430 1.00 0.67 67 GLU A CA 9
ATOM 11111 C C . GLU A 1 67 ? 2.479 -3.174 7.513 1.00 0.54 67 GLU A C 9
ATOM 11112 O O . GLU A 1 67 ? 2.840 -2.723 8.597 1.00 0.52 67 GLU A O 9
ATOM 11124 N N . ILE A 1 68 ? 2.953 -2.736 6.356 1.00 0.50 68 ILE A N 9
ATOM 11125 C CA . ILE A 1 68 ? 3.978 -1.708 6.291 1.00 0.46 68 ILE A CA 9
ATOM 11126 C C . ILE A 1 68 ? 3.389 -0.348 6.654 1.00 0.40 68 ILE A C 9
ATOM 11127 O O . ILE A 1 68 ? 3.911 0.356 7.514 1.00 0.40 68 ILE A O 9
ATOM 11143 N N . ILE A 1 69 ? 2.292 0.011 5.991 1.00 0.39 69 ILE A N 9
ATOM 11144 C CA . ILE A 1 69 ? 1.697 1.325 6.175 1.00 0.37 69 ILE A CA 9
ATOM 11145 C C . ILE A 1 69 ? 0.839 1.377 7.440 1.00 0.42 69 ILE A C 9
ATOM 11146 O O . ILE A 1 69 ? 1.142 2.140 8.351 1.00 0.40 69 ILE A O 9
ATOM 11162 N N . GLU A 1 70 ? -0.205 0.539 7.493 1.00 0.51 70 GLU A N 9
ATOM 11163 C CA . GLU A 1 70 ? -1.179 0.518 8.604 1.00 0.60 70 GLU A CA 9
ATOM 11164 C C . GLU A 1 70 ? -1.495 1.916 9.146 1.00 0.51 70 GLU A C 9
ATOM 11165 O O . GLU A 1 70 ? -1.535 2.121 10.362 1.00 0.50 70 GLU A O 9
ATOM 11177 N N . GLU A 1 71 ? -1.713 2.865 8.239 1.00 0.53 71 GLU A N 9
ATOM 11178 C CA . GLU A 1 71 ? -2.052 4.244 8.609 1.00 0.57 71 GLU A CA 9
ATOM 11179 C C . GLU A 1 71 ? -0.986 4.870 9.516 1.00 0.53 71 GLU A C 9
ATOM 11180 O O . GLU A 1 71 ? -1.289 5.717 10.353 1.00 0.63 71 GLU A O 9
ATOM 11192 N N . LEU A 1 72 ? 0.259 4.444 9.356 1.00 0.51 72 LEU A N 9
ATOM 11193 C CA . LEU A 1 72 ? 1.356 4.985 10.146 1.00 0.61 72 LEU A CA 9
ATOM 11194 C C . LEU A 1 72 ? 2.407 5.638 9.254 1.00 0.64 72 LEU A C 9
ATOM 11195 O O . LEU A 1 72 ? 3.295 6.337 9.739 1.00 0.73 72 LEU A O 9
ATOM 11211 N N . ASP A 1 73 ? 2.312 5.401 7.951 1.00 0.69 73 ASP A N 9
ATOM 11212 C CA . ASP A 1 73 ? 3.294 5.939 7.012 1.00 0.74 73 ASP A CA 9
ATOM 11213 C C . ASP A 1 73 ? 3.197 7.453 6.900 1.00 0.74 73 ASP A C 9
ATOM 11214 O O . ASP A 1 73 ? 2.119 8.012 6.698 1.00 1.18 73 ASP A O 9
ATOM 11223 N N . ILE A 1 74 ? 4.337 8.107 7.051 1.00 0.58 74 ILE A N 9
ATOM 11224 C CA . ILE A 1 74 ? 4.425 9.551 6.908 1.00 0.76 74 ILE A CA 9
ATOM 11225 C C . ILE A 1 74 ? 5.302 9.895 5.706 1.00 0.72 74 ILE A C 9
ATOM 11226 O O . ILE A 1 74 ? 5.405 11.052 5.295 1.00 0.78 74 ILE A O 9
ATOM 11242 N N . SER A 1 75 ? 5.907 8.873 5.124 1.00 0.86 75 SER A N 9
ATOM 11243 C CA . SER A 1 75 ? 6.909 9.077 4.092 1.00 0.90 75 SER A CA 9
ATOM 11244 C C . SER A 1 75 ? 6.379 8.770 2.691 1.00 0.76 75 SER A C 9
ATOM 11245 O O . SER A 1 75 ? 6.107 7.618 2.350 1.00 1.07 75 SER A O 9
ATOM 11253 N N . PRO A 1 76 ? 6.224 9.810 1.859 1.00 0.54 76 PRO A N 9
ATOM 11254 C CA . PRO A 1 76 ? 5.935 9.657 0.449 1.00 0.69 76 PRO A CA 9
ATOM 11255 C C . PRO A 1 76 ? 7.221 9.502 -0.355 1.00 0.72 76 PRO A C 9
ATOM 11256 O O . PRO A 1 76 ? 8.319 9.498 0.210 1.00 0.66 76 PRO A O 9
ATOM 11267 N N . LEU A 1 77 ? 7.094 9.380 -1.664 1.00 1.00 77 LEU A N 9
ATOM 11268 C CA . LEU A 1 77 ? 8.259 9.280 -2.523 1.00 1.16 77 LEU A CA 9
ATOM 11269 C C . LEU A 1 77 ? 8.420 10.555 -3.338 1.00 1.43 77 LEU A C 9
ATOM 11270 O O . LEU A 1 77 ? 7.639 10.763 -4.288 1.00 1.95 77 LEU A O 9
ATOM 11287 N N . MET A 1 1 ? 0.637 6.670 -15.348 1.00 1.84 1 MET A N 10
ATOM 11288 C CA . MET A 1 1 ? 2.068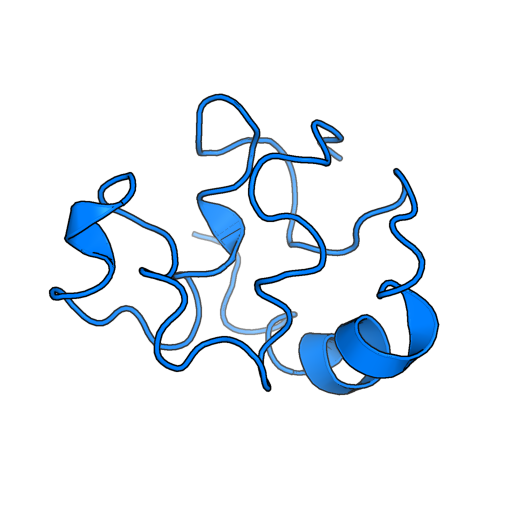 6.313 -15.189 1.00 2.02 1 MET A CA 10
ATOM 11289 C C . MET A 1 1 ? 2.385 5.997 -13.729 1.00 1.79 1 MET A C 10
ATOM 11290 O O . MET A 1 1 ? 3.437 6.373 -13.212 1.00 2.19 1 MET A O 10
ATOM 11306 N N . MET A 1 2 ? 1.473 5.294 -13.070 1.00 1.42 2 MET A N 10
ATOM 11307 C CA . MET A 1 2 ? 1.641 4.950 -11.669 1.00 1.27 2 MET A CA 10
ATOM 11308 C C . MET A 1 2 ? 0.770 3.746 -11.326 1.00 1.22 2 MET A C 10
ATOM 11309 O O . MET A 1 2 ? -0.273 3.543 -11.941 1.00 1.89 2 MET A O 10
ATOM 11323 N N . THR A 1 3 ? 1.233 2.945 -10.363 1.00 0.68 3 THR A N 10
ATOM 11324 C CA . THR A 1 3 ? 0.503 1.776 -9.843 1.00 0.65 3 THR A CA 10
ATOM 11325 C C . THR A 1 3 ? 0.167 0.753 -10.925 1.00 0.77 3 THR A C 10
ATOM 11326 O O . THR A 1 3 ? 0.626 0.863 -12.063 1.00 1.62 3 THR A O 10
ATOM 11337 N N . GLU A 1 4 ? -0.592 -0.276 -10.522 1.00 0.59 4 GLU A N 10
ATOM 11338 C CA . GLU A 1 4 ? -1.160 -1.282 -11.427 1.00 0.58 4 GLU A CA 10
ATOM 11339 C C . GLU A 1 4 ? -0.103 -2.232 -12.011 1.00 0.60 4 GLU A C 10
ATOM 11340 O O . GLU A 1 4 ? -0.344 -3.429 -12.128 1.00 1.07 4 GLU A O 10
ATOM 11352 N N . ASP A 1 5 ? 1.054 -1.709 -12.381 1.00 0.51 5 ASP A N 10
ATOM 11353 C CA . ASP A 1 5 ? 2.132 -2.550 -12.893 1.00 0.60 5 ASP A CA 10
ATOM 11354 C C . ASP A 1 5 ? 3.239 -2.701 -11.861 1.00 0.54 5 ASP A C 10
ATOM 11355 O O . ASP A 1 5 ? 3.751 -3.796 -11.641 1.00 0.66 5 ASP A O 10
ATOM 11364 N N . GLN A 1 6 ? 3.582 -1.599 -11.204 1.00 0.52 6 GLN A N 10
ATOM 11365 C CA . GLN A 1 6 ? 4.614 -1.607 -10.168 1.00 0.59 6 GLN A CA 10
ATOM 11366 C C . GLN A 1 6 ? 4.114 -2.305 -8.914 1.00 0.49 6 GLN A C 10
ATOM 11367 O O . GLN A 1 6 ? 4.855 -2.478 -7.950 1.00 0.57 6 GLN A O 10
ATOM 11381 N N . LYS A 1 7 ? 2.841 -2.680 -8.929 1.00 0.36 7 LYS A N 10
ATOM 11382 C CA . LYS A 1 7 ? 2.231 -3.385 -7.811 1.00 0.32 7 LYS A CA 10
ATOM 11383 C C . LYS A 1 7 ? 2.917 -4.742 -7.594 1.00 0.34 7 LYS A C 10
ATOM 11384 O O . LYS A 1 7 ? 2.761 -5.366 -6.549 1.00 0.35 7 LYS A O 10
ATOM 11403 N N . PHE A 1 8 ? 3.673 -5.194 -8.596 1.00 0.40 8 PHE A N 10
ATOM 11404 C CA . PHE A 1 8 ? 4.411 -6.449 -8.495 1.00 0.49 8 PHE A CA 10
ATOM 11405 C C . PHE A 1 8 ? 5.659 -6.272 -7.637 1.00 0.52 8 PHE A C 10
ATOM 11406 O O . PHE A 1 8 ? 6.107 -7.211 -6.983 1.00 0.58 8 PHE A O 10
ATOM 11423 N N . LYS A 1 9 ? 6.205 -5.059 -7.620 1.00 0.53 9 LYS A N 10
ATOM 11424 C CA . LYS A 1 9 ? 7.373 -4.761 -6.798 1.00 0.62 9 LYS A CA 10
ATOM 11425 C C . LYS A 1 9 ? 7.017 -4.882 -5.320 1.00 0.61 9 LYS A C 10
ATOM 11426 O O . LYS A 1 9 ? 7.887 -4.940 -4.450 1.00 0.74 9 LYS A O 10
ATOM 11445 N N . TYR A 1 10 ? 5.721 -4.930 -5.050 1.00 0.48 10 TYR A N 10
ATOM 11446 C CA . TYR A 1 10 ? 5.221 -5.105 -3.700 1.00 0.49 10 TYR A CA 10
ATOM 11447 C C . TYR A 1 10 ? 5.625 -6.481 -3.168 1.00 0.56 10 TYR A C 10
ATOM 11448 O O . TYR A 1 10 ? 5.634 -6.712 -1.964 1.00 0.67 10 TYR A O 10
ATOM 11466 N N . LEU A 1 11 ? 5.987 -7.379 -4.080 1.00 0.56 11 LEU A N 10
ATOM 11467 C CA . LEU A 1 11 ? 6.423 -8.725 -3.723 1.00 0.63 11 LEU A CA 10
ATOM 11468 C C . LEU A 1 11 ? 7.492 -8.681 -2.635 1.00 0.61 11 LEU A C 10
ATOM 11469 O O . LEU A 1 11 ? 7.372 -9.330 -1.600 1.00 0.59 11 LEU A O 10
ATOM 11485 N N . THR A 1 12 ? 8.518 -7.882 -2.872 1.00 0.66 12 THR A N 10
ATOM 11486 C CA . THR A 1 12 ? 9.651 -7.787 -1.967 1.00 0.69 12 THR A CA 10
ATOM 11487 C C . THR A 1 12 ? 9.403 -6.745 -0.879 1.00 0.59 12 THR A C 10
ATOM 11488 O O . THR A 1 12 ? 10.092 -6.708 0.144 1.00 0.58 12 THR A O 10
ATOM 11499 N N . LYS A 1 13 ? 8.401 -5.911 -1.110 1.00 0.58 13 LYS A N 10
ATOM 11500 C CA . LYS A 1 13 ? 8.045 -4.842 -0.188 1.00 0.60 13 LYS A CA 10
ATOM 11501 C C . LYS A 1 13 ? 7.617 -5.402 1.173 1.00 0.49 13 LYS A C 10
ATOM 11502 O O . LYS A 1 13 ? 8.105 -4.967 2.211 1.00 0.58 13 LYS A O 10
ATOM 11521 N N . ILE A 1 14 ? 6.707 -6.369 1.168 1.00 0.37 14 ILE A N 10
ATOM 11522 C CA . ILE A 1 14 ? 6.256 -6.993 2.412 1.00 0.36 14 ILE A CA 10
ATOM 11523 C C . ILE A 1 14 ? 7.380 -7.846 3.004 1.00 0.39 14 ILE A C 10
ATOM 11524 O O . ILE A 1 14 ? 7.437 -8.080 4.207 1.00 0.54 14 ILE A O 10
ATOM 11540 N N . GLU A 1 15 ? 8.300 -8.263 2.147 1.00 0.38 15 GLU A N 10
ATOM 11541 C CA . GLU A 1 15 ? 9.399 -9.123 2.556 1.00 0.50 15 GLU A CA 10
ATOM 11542 C C . GLU A 1 15 ? 10.410 -8.374 3.419 1.00 0.56 15 GLU A C 10
ATOM 11543 O O . GLU A 1 15 ? 10.700 -8.785 4.543 1.00 0.68 15 GLU A O 10
ATOM 11555 N N . GLU A 1 16 ? 10.938 -7.273 2.904 1.00 0.58 16 GLU A N 10
ATOM 11556 C CA . GLU A 1 16 ? 12.017 -6.569 3.588 1.00 0.72 16 GLU A CA 10
ATOM 11557 C C . GLU A 1 16 ? 11.558 -5.240 4.182 1.00 0.69 16 GLU A C 10
ATOM 11558 O O . GLU A 1 16 ? 11.999 -4.851 5.263 1.00 0.77 16 GLU A O 10
ATOM 11570 N N . LEU A 1 17 ? 10.666 -4.548 3.488 1.00 0.63 17 LEU A N 10
ATOM 11571 C CA . LEU A 1 17 ? 10.243 -3.218 3.911 1.00 0.67 17 LEU A CA 10
ATOM 11572 C C . LEU A 1 17 ? 9.261 -3.283 5.080 1.00 0.61 17 LEU A C 10
ATOM 11573 O O . LEU A 1 17 ? 8.924 -2.253 5.670 1.00 0.68 17 LEU A O 10
ATOM 11589 N N . GLU A 1 18 ? 8.802 -4.491 5.415 1.00 0.55 18 GLU A N 10
ATOM 11590 C CA . GLU A 1 18 ? 7.912 -4.694 6.565 1.00 0.58 18 GLU A CA 10
ATOM 11591 C C . GLU A 1 18 ? 8.467 -4.047 7.838 1.00 0.72 18 GLU A C 10
ATOM 11592 O O . GLU A 1 18 ? 7.719 -3.783 8.782 1.00 1.15 18 GLU A O 10
ATOM 11604 N N . ALA A 1 19 ? 9.773 -3.796 7.853 1.00 0.68 19 ALA A N 10
ATOM 11605 C CA . ALA A 1 19 ? 10.433 -3.145 8.978 1.00 0.87 19 ALA A CA 10
ATOM 11606 C C . ALA A 1 19 ? 9.727 -1.853 9.393 1.00 0.89 19 ALA A C 10
ATOM 11607 O O . ALA A 1 19 ? 9.702 -1.509 10.575 1.00 1.28 19 ALA A O 10
ATOM 11614 N N . GLY A 1 20 ? 9.140 -1.149 8.425 1.00 0.89 20 GLY A N 10
ATOM 11615 C CA . GLY A 1 20 ? 8.414 0.064 8.738 1.00 1.31 20 GLY A CA 10
ATOM 11616 C C . GLY A 1 20 ? 9.208 1.303 8.399 1.00 1.29 20 GLY A C 10
ATOM 11617 O O . GLY A 1 20 ? 9.084 2.330 9.062 1.00 1.74 20 GLY A O 10
ATOM 11621 N N . CYS A 1 21 ? 10.030 1.197 7.368 1.00 0.97 21 CYS A N 10
ATOM 11622 C CA . CYS A 1 21 ? 10.850 2.310 6.912 1.00 1.10 21 CYS A CA 10
ATOM 11623 C C . CYS A 1 21 ? 9.969 3.480 6.480 1.00 1.17 21 CYS A C 10
ATOM 11624 O O . CYS A 1 21 ? 8.908 3.277 5.885 1.00 1.58 21 CYS A O 10
ATOM 11632 N N . PHE A 1 22 ? 10.406 4.704 6.784 1.00 1.12 22 PHE A N 10
ATOM 11633 C CA . PHE A 1 22 ? 9.655 5.893 6.390 1.00 1.26 22 PHE A CA 10
ATOM 11634 C C . PHE A 1 22 ? 9.782 6.101 4.886 1.00 1.31 22 PHE A C 10
ATOM 11635 O O . PHE A 1 22 ? 9.007 6.833 4.276 1.00 1.68 22 PHE A O 10
ATOM 11652 N N . SER A 1 23 ? 10.775 5.452 4.294 1.00 1.33 23 SER A N 10
ATOM 11653 C CA . SER A 1 23 ? 10.883 5.377 2.850 1.00 1.45 23 SER A CA 10
ATOM 11654 C C . SER A 1 23 ? 9.999 4.238 2.343 1.00 1.25 23 SER A C 10
ATOM 11655 O O . SER A 1 23 ? 10.452 3.347 1.628 1.00 1.80 23 SER A O 10
ATOM 11663 N N . ASP A 1 24 ? 8.739 4.273 2.758 1.00 0.80 24 ASP A N 10
ATOM 11664 C CA . ASP A 1 24 ? 7.767 3.247 2.408 1.00 0.78 24 ASP A CA 10
ATOM 11665 C C . ASP A 1 24 ? 7.532 3.214 0.894 1.00 0.77 24 ASP A C 10
ATOM 11666 O O . ASP A 1 24 ? 6.987 4.155 0.318 1.00 1.42 24 ASP A O 10
ATOM 11675 N N . TRP A 1 25 ? 7.941 2.117 0.261 1.00 0.71 25 TRP A N 10
ATOM 11676 C CA . TRP A 1 25 ? 7.906 1.992 -1.198 1.00 0.68 25 TRP A CA 10
ATOM 11677 C C . TRP A 1 25 ? 6.506 1.679 -1.735 1.00 0.85 25 TRP A C 10
ATOM 11678 O O . TRP A 1 25 ? 6.331 0.745 -2.517 1.00 1.62 25 TRP A O 10
ATOM 11699 N N . THR A 1 26 ? 5.507 2.431 -1.305 1.00 0.46 26 THR A N 10
ATOM 11700 C CA . THR A 1 26 ? 4.181 2.316 -1.872 1.00 0.49 26 THR A CA 10
ATOM 11701 C C . THR A 1 26 ? 3.987 3.412 -2.912 1.00 0.47 26 THR A C 10
ATOM 11702 O O . THR A 1 26 ? 3.356 4.432 -2.644 1.00 0.54 26 THR A O 10
ATOM 11713 N N . LYS A 1 27 ? 4.552 3.185 -4.095 1.00 0.47 27 LYS A N 10
ATOM 11714 C CA . LYS A 1 27 ? 4.599 4.192 -5.155 1.00 0.52 27 LYS A CA 10
ATOM 11715 C C . LYS A 1 27 ? 5.233 5.502 -4.670 1.00 0.65 27 LYS A C 10
ATOM 11716 O O . LYS A 1 27 ? 5.991 5.508 -3.703 1.00 1.19 27 LYS A O 10
ATOM 11735 N N . GLU A 1 28 ? 4.938 6.600 -5.361 1.00 0.70 28 GLU A N 10
ATOM 11736 C CA . GLU A 1 28 ? 5.602 7.876 -5.106 1.00 0.77 28 GLU A CA 10
ATOM 11737 C C . GLU A 1 28 ? 4.580 8.969 -4.788 1.00 0.95 28 GLU A C 10
ATOM 11738 O O . GLU A 1 28 ? 3.443 8.903 -5.253 1.00 1.84 28 GLU A O 10
ATOM 11750 N N . ASP A 1 29 ? 5.002 9.957 -3.985 1.00 0.63 29 ASP A N 10
ATOM 11751 C CA . ASP A 1 29 ? 4.167 11.120 -3.629 1.00 0.62 29 ASP A CA 10
ATOM 11752 C C . ASP A 1 29 ? 2.972 10.669 -2.779 1.00 0.61 29 ASP A C 10
ATOM 11753 O O . ASP A 1 29 ? 3.011 9.584 -2.206 1.00 0.74 29 ASP A O 10
ATOM 11762 N N . ILE A 1 30 ? 1.929 11.493 -2.669 1.00 0.65 30 ILE A N 10
ATOM 11763 C CA . ILE A 1 30 ? 0.778 11.158 -1.833 1.00 0.69 30 ILE A CA 10
ATOM 11764 C C . ILE A 1 30 ? -0.515 11.158 -2.643 1.00 0.76 30 ILE A C 10
ATOM 11765 O O . ILE A 1 30 ? -0.735 12.030 -3.485 1.00 1.20 30 ILE A O 10
ATOM 11781 N N . THR A 1 31 ? -1.363 10.168 -2.403 1.00 0.47 31 THR A N 10
ATOM 11782 C CA . THR A 1 31 ? -2.698 10.162 -2.980 1.00 0.51 31 THR A CA 10
ATOM 11783 C C . THR A 1 31 ? -3.746 10.324 -1.890 1.00 0.51 31 THR A C 10
ATOM 11784 O O . THR A 1 31 ? -4.947 10.246 -2.147 1.00 1.02 31 THR A O 10
ATOM 11795 N N . GLY A 1 32 ? -3.275 10.558 -0.674 1.00 0.73 32 GLY A N 10
ATOM 11796 C CA . GLY A 1 32 ? -4.160 10.668 0.463 1.00 0.70 32 GLY A CA 10
ATOM 11797 C C . GLY A 1 32 ? -3.520 11.432 1.600 1.00 0.63 32 GLY A C 10
ATOM 11798 O O . GLY A 1 32 ? -2.332 11.749 1.540 1.00 0.78 32 GLY A O 10
ATOM 11802 N N . ASP A 1 33 ? -4.301 11.684 2.644 1.00 0.59 33 ASP A N 10
ATOM 11803 C CA . ASP A 1 33 ? -3.873 12.505 3.778 1.00 0.66 33 ASP A CA 10
ATOM 11804 C C . ASP A 1 33 ? -2.567 12.003 4.389 1.00 0.57 33 ASP A C 10
ATOM 11805 O O . ASP A 1 33 ? -1.662 12.787 4.678 1.00 0.70 33 ASP A O 10
ATOM 11814 N N . LEU A 1 34 ? -2.467 10.697 4.576 1.00 0.44 34 LEU A N 10
ATOM 11815 C CA . LEU A 1 34 ? -1.254 10.097 5.117 1.00 0.49 34 LEU A CA 10
ATOM 11816 C C . LEU A 1 34 ? -0.523 9.304 4.045 1.00 0.53 34 LEU A C 10
ATOM 11817 O O . LEU A 1 34 ? 0.306 8.454 4.358 1.00 0.93 34 LEU A O 10
ATOM 11833 N N . LYS A 1 35 ? -0.869 9.570 2.779 1.00 0.44 35 LYS A N 10
ATOM 11834 C CA . LYS A 1 35 ? -0.312 8.843 1.629 1.00 0.49 35 LYS A CA 10
ATOM 11835 C C . LYS A 1 35 ? -0.796 7.389 1.617 1.00 0.38 35 LYS A C 10
ATOM 11836 O O . LYS A 1 35 ? -0.548 6.632 0.677 1.00 0.41 35 LYS A O 10
ATOM 11855 N N . TYR A 1 36 ? -1.523 7.044 2.661 1.00 0.42 36 TYR A N 10
ATOM 11856 C CA . TYR A 1 36 ? -1.983 5.688 2.935 1.00 0.40 36 TYR A CA 10
ATOM 11857 C C . TYR A 1 36 ? -3.019 5.196 1.926 1.00 0.35 36 TYR A C 10
ATOM 11858 O O . TYR A 1 36 ? -3.591 4.123 2.088 1.00 0.42 36 TYR A O 10
ATOM 11876 N N . LEU A 1 37 ? -3.264 5.985 0.898 1.00 0.31 37 LEU A N 10
ATOM 11877 C CA . LEU A 1 37 ? -4.312 5.676 -0.072 1.00 0.33 37 LEU A CA 10
ATOM 11878 C C . LEU A 1 37 ? -3.798 4.754 -1.182 1.00 0.39 37 LEU A C 10
ATOM 11879 O O . LEU A 1 37 ? -4.569 4.067 -1.844 1.00 0.50 37 LEU A O 10
ATOM 11895 N N . LYS A 1 38 ? -2.486 4.732 -1.369 1.00 0.40 38 LYS A N 10
ATOM 11896 C CA . LYS A 1 38 ? -1.856 3.939 -2.422 1.00 0.45 38 LYS A CA 10
ATOM 11897 C C . LYS A 1 38 ? -1.975 2.432 -2.175 1.00 0.46 38 LYS A C 10
ATOM 11898 O O . LYS A 1 38 ? -1.587 1.629 -3.014 1.00 0.49 38 LYS A O 10
ATOM 11917 N N . LYS A 1 39 ? -2.465 2.063 -1.003 1.00 0.45 39 LYS A N 10
ATOM 11918 C CA . LYS A 1 39 ? -2.636 0.659 -0.629 1.00 0.50 39 LYS A CA 10
ATOM 11919 C C . LYS A 1 39 ? -3.527 -0.105 -1.607 1.00 0.45 39 LYS A C 10
ATOM 11920 O O . LYS A 1 39 ? -3.110 -1.095 -2.206 1.00 0.46 39 LYS A O 10
ATOM 11939 N N . GLY A 1 40 ? -4.755 0.364 -1.769 1.00 0.48 40 GLY A N 10
ATOM 11940 C CA . GLY A 1 40 ? -5.744 -0.377 -2.530 1.00 0.49 40 GLY A CA 10
ATOM 11941 C C . GLY A 1 40 ? -5.661 -0.154 -4.025 1.00 0.49 40 GLY A C 10
ATOM 11942 O O . GLY A 1 40 ? -6.662 -0.281 -4.725 1.00 0.54 40 GLY A O 10
ATOM 11946 N N . ILE A 1 41 ? -4.476 0.160 -4.522 1.00 0.48 41 ILE A N 10
ATOM 11947 C CA . ILE A 1 41 ? -4.283 0.371 -5.951 1.00 0.49 41 ILE A CA 10
ATOM 11948 C C . ILE A 1 41 ? -4.275 -0.953 -6.699 1.00 0.44 41 ILE A C 10
ATOM 11949 O O . ILE A 1 41 ? -4.636 -1.026 -7.873 1.00 0.48 41 ILE A O 10
ATOM 11965 N N . ILE A 1 42 ? -3.864 -2.000 -6.002 1.00 0.40 42 ILE A N 10
ATOM 11966 C CA . ILE A 1 42 ? -3.707 -3.307 -6.609 1.00 0.41 42 ILE A CA 10
ATOM 11967 C C . ILE A 1 42 ? -5.035 -4.051 -6.727 1.00 0.45 42 ILE A C 10
ATOM 11968 O O . ILE A 1 42 ? -5.366 -4.562 -7.795 1.00 0.58 42 ILE A O 10
ATOM 11984 N N . GLU A 1 43 ? -5.807 -4.089 -5.651 1.00 0.43 43 GLU A N 10
ATOM 11985 C CA . GLU A 1 43 ? -7.024 -4.907 -5.643 1.00 0.57 43 GLU A CA 10
ATOM 11986 C C . GLU A 1 43 ? -8.302 -4.074 -5.610 1.00 0.71 43 GLU A C 10
ATOM 11987 O O . GLU A 1 43 ? -9.361 -4.586 -5.967 1.00 1.28 43 GLU A O 10
ATOM 11999 N N . GLU A 1 44 ? -8.180 -2.793 -5.236 1.00 0.39 44 GLU A N 10
ATOM 12000 C CA . GLU A 1 44 ? -9.310 -1.838 -5.183 1.00 0.46 44 GLU A CA 10
ATOM 12001 C C . GLU A 1 44 ? -10.661 -2.496 -4.853 1.00 0.45 44 GLU A C 10
ATOM 12002 O O . GLU A 1 44 ? -11.681 -2.199 -5.484 1.00 0.63 44 GLU A O 10
ATOM 12014 N N . SER A 1 45 ? -10.673 -3.383 -3.865 1.00 0.44 45 SER A N 10
ATOM 12015 C CA . SER A 1 45 ? -11.890 -4.083 -3.491 1.00 0.52 45 SER A CA 10
ATOM 12016 C C . SER A 1 45 ? -12.766 -3.196 -2.616 1.00 0.48 45 SER A C 10
ATOM 12017 O O . SER A 1 45 ? -12.242 -2.416 -1.821 1.00 0.49 45 SER A O 10
ATOM 12025 N N . ILE A 1 46 ? -14.078 -3.301 -2.755 1.00 0.51 46 ILE A N 10
ATOM 12026 C CA . ILE A 1 46 ? -14.996 -2.400 -2.061 1.00 0.53 46 ILE A CA 10
ATOM 12027 C C . ILE A 1 46 ? -14.728 -2.347 -0.554 1.00 0.63 46 ILE A C 10
ATOM 12028 O O . ILE A 1 46 ? -14.715 -1.267 0.044 1.00 1.21 46 ILE A O 10
ATOM 12044 N N . GLU A 1 47 ? -14.481 -3.504 0.047 1.00 0.56 47 GLU A N 10
ATOM 12045 C CA . GLU A 1 47 ? -14.205 -3.580 1.481 1.00 0.61 47 GLU A CA 10
ATOM 12046 C C . GLU A 1 47 ? -13.003 -2.721 1.875 1.00 0.61 47 GLU A C 10
ATOM 12047 O O . GLU A 1 47 ? -12.969 -2.167 2.970 1.00 0.70 47 GLU A O 10
ATOM 12059 N N . LEU A 1 48 ? -12.023 -2.598 0.987 1.00 0.56 48 LEU A N 10
ATOM 12060 C CA . LEU A 1 48 ? -10.834 -1.808 1.291 1.00 0.61 48 LEU A CA 10
ATOM 12061 C C . LEU A 1 48 ? -11.135 -0.320 1.118 1.00 0.64 48 LEU A C 10
ATOM 12062 O O . LEU A 1 48 ? -10.456 0.551 1.669 1.00 0.71 48 LEU A O 10
ATOM 12078 N N . ILE A 1 49 ? -12.155 -0.039 0.333 1.00 0.62 49 ILE A N 10
ATOM 12079 C CA . ILE A 1 49 ? -12.606 1.322 0.095 1.00 0.67 49 ILE A CA 10
ATOM 12080 C C . ILE A 1 49 ? -13.169 1.940 1.381 1.00 0.69 49 ILE A C 10
ATOM 12081 O O . ILE A 1 49 ? -13.263 3.160 1.519 1.00 0.75 49 ILE A O 10
ATOM 12097 N N . ARG A 1 50 ? -13.489 1.089 2.343 1.00 0.67 50 ARG A N 10
ATOM 12098 C CA . ARG A 1 50 ? -14.030 1.542 3.618 1.00 0.67 50 ARG A CA 10
ATOM 12099 C C . ARG A 1 50 ? -13.034 2.412 4.392 1.00 0.64 50 ARG A C 10
ATOM 12100 O O . ARG A 1 50 ? -13.436 3.347 5.079 1.00 0.72 50 ARG A O 10
ATOM 12121 N N . ALA A 1 51 ? -11.739 2.116 4.277 1.00 0.62 51 ALA A N 10
ATOM 12122 C CA . ALA A 1 51 ? -10.731 2.823 5.071 1.00 0.63 51 ALA A CA 10
ATOM 12123 C C . ALA A 1 51 ? -10.446 4.228 4.526 1.00 0.62 51 ALA A C 10
ATOM 12124 O O . ALA A 1 51 ? -10.692 5.224 5.206 1.00 0.68 51 ALA A O 10
ATOM 12131 N N . VAL A 1 52 ? -9.933 4.314 3.302 1.00 0.61 52 VAL A N 10
ATOM 12132 C CA . VAL A 1 52 ? -9.636 5.610 2.689 1.00 0.66 52 VAL A CA 10
ATOM 12133 C C . VAL A 1 52 ? -10.088 5.630 1.227 1.00 0.74 52 VAL A C 10
ATOM 12134 O O . VAL A 1 52 ? -9.564 6.382 0.404 1.00 0.88 52 VAL A O 10
ATOM 12147 N N . ASN A 1 53 ? -11.074 4.797 0.918 1.00 0.71 53 ASN A N 10
ATOM 12148 C CA . ASN A 1 53 ? -11.521 4.603 -0.460 1.00 0.85 53 ASN A CA 10
ATOM 12149 C C . ASN A 1 53 ? -10.410 3.944 -1.276 1.00 0.97 53 ASN A C 10
ATOM 12150 O O . ASN A 1 53 ? -10.302 4.131 -2.490 1.00 1.18 53 ASN A O 10
ATOM 12161 N N . GLY A 1 54 ? -9.573 3.168 -0.595 1.00 0.98 54 GLY A N 10
ATOM 12162 C CA . GLY A 1 54 ? -8.511 2.468 -1.272 1.00 1.24 54 GLY A CA 10
ATOM 12163 C C . GLY A 1 54 ? -7.430 2.018 -0.321 1.00 1.26 54 GLY A C 10
ATOM 12164 O O . GLY A 1 54 ? -6.251 2.272 -0.547 1.00 1.66 54 GLY A O 10
ATOM 12168 N N . LEU A 1 55 ? -7.815 1.352 0.755 1.00 1.19 55 LEU A N 10
ATOM 12169 C CA . LEU A 1 55 ? -6.836 0.826 1.682 1.00 1.27 55 LEU A CA 10
ATOM 12170 C C . LEU A 1 55 ? -7.206 -0.568 2.132 1.00 1.24 55 LEU A C 10
ATOM 12171 O O . LEU A 1 55 ? -8.334 -0.830 2.514 1.00 1.47 55 LEU A O 10
ATOM 12187 N N . THR A 1 56 ? -6.197 -1.420 2.153 1.00 1.27 56 THR A N 10
ATOM 12188 C CA . THR A 1 56 ? -6.349 -2.851 2.371 1.00 1.23 56 THR A CA 10
ATOM 12189 C C . THR A 1 56 ? -7.244 -3.189 3.555 1.00 1.20 56 THR A C 10
ATOM 12190 O O . THR A 1 56 ? -7.110 -2.630 4.643 1.00 1.51 56 THR A O 10
ATOM 12201 N N . TYR A 1 57 ? -8.137 -4.143 3.326 1.00 1.24 57 TYR A N 10
ATOM 12202 C CA . TYR A 1 57 ? -9.024 -4.632 4.362 1.00 1.56 57 TYR A CA 10
ATOM 12203 C C . TYR A 1 57 ? -8.295 -5.699 5.189 1.00 1.73 57 TYR A C 10
ATOM 12204 O O . TYR A 1 57 ? -8.905 -6.466 5.931 1.00 2.40 57 TYR A O 10
ATOM 12222 N N . SER A 1 58 ? -6.973 -5.744 5.004 1.00 1.35 58 SER A N 10
ATOM 12223 C CA . SER A 1 58 ? -6.068 -6.616 5.751 1.00 1.41 58 SER A CA 10
ATOM 12224 C C . SER A 1 58 ? -6.073 -8.041 5.225 1.00 1.46 58 SER A C 10
ATOM 12225 O O . SER A 1 58 ? -5.056 -8.535 4.739 1.00 1.70 58 SER A O 10
ATOM 12233 N N . GLU A 1 59 ? -7.222 -8.667 5.275 1.00 1.47 59 GLU A N 10
ATOM 12234 C CA . GLU A 1 59 ? -7.341 -10.102 5.015 1.00 1.60 59 GLU A CA 10
ATOM 12235 C C . GLU A 1 59 ? -7.240 -10.472 3.528 1.00 1.37 59 GLU A C 10
ATOM 12236 O O . GLU A 1 59 ? -7.635 -11.574 3.135 1.00 1.55 59 GLU A O 10
ATOM 12248 N N . GLU A 1 60 ? -6.709 -9.575 2.706 1.00 1.07 60 GLU A N 10
ATOM 12249 C CA . GLU A 1 60 ? -6.447 -9.906 1.305 1.00 0.94 60 GLU A CA 10
ATOM 12250 C C . GLU A 1 60 ? -5.150 -9.257 0.810 1.00 0.76 60 GLU A C 10
ATOM 12251 O O . GLU A 1 60 ? -4.320 -9.910 0.180 1.00 0.76 60 GLU A O 10
ATOM 12263 N N . LEU A 1 61 ? -4.971 -7.978 1.107 1.00 0.71 61 LEU A N 10
ATOM 12264 C CA . LEU A 1 61 ? -3.756 -7.260 0.723 1.00 0.59 61 LEU A CA 10
ATOM 12265 C C . LEU A 1 61 ? -2.581 -7.563 1.643 1.00 0.50 61 LEU A C 10
ATOM 12266 O O . LEU A 1 61 ? -1.508 -7.012 1.457 1.00 0.48 61 LEU A O 10
ATOM 12282 N N . HIS A 1 62 ? -2.795 -8.360 2.687 1.00 0.52 62 HIS A N 10
ATOM 12283 C CA . HIS A 1 62 ? -1.700 -8.727 3.591 1.00 0.51 62 HIS A CA 10
ATOM 12284 C C . HIS A 1 62 ? -0.508 -9.258 2.796 1.00 0.46 62 HIS A C 10
ATOM 12285 O O . HIS A 1 62 ? 0.631 -8.858 3.033 1.00 0.48 62 HIS A O 10
ATOM 12300 N N . ASP A 1 63 ? -0.782 -10.118 1.826 1.00 0.46 63 ASP A N 10
ATOM 12301 C CA . ASP A 1 63 ? 0.268 -10.676 0.974 1.00 0.48 63 ASP A CA 10
ATOM 12302 C C . ASP A 1 63 ? 0.670 -9.669 -0.099 1.00 0.45 63 ASP A C 10
ATOM 12303 O O . ASP A 1 63 ? 1.593 -9.900 -0.878 1.00 0.55 63 ASP A O 10
ATOM 12312 N N . PHE A 1 64 ? -0.031 -8.546 -0.117 1.00 0.38 64 PHE A N 10
ATOM 12313 C CA . PHE A 1 64 ? 0.219 -7.478 -1.070 1.00 0.39 64 PHE A CA 10
ATOM 12314 C C . PHE A 1 64 ? 0.659 -6.216 -0.337 1.00 0.38 64 PHE A C 10
ATOM 12315 O O . PHE A 1 64 ? 0.320 -5.108 -0.740 1.00 0.45 64 PHE A O 10
ATOM 12332 N N . THR A 1 65 ? 1.353 -6.422 0.787 1.00 0.37 65 THR A N 10
ATOM 12333 C CA . THR A 1 65 ? 2.037 -5.360 1.538 1.00 0.42 65 THR A CA 10
ATOM 12334 C C . THR A 1 65 ? 1.083 -4.453 2.307 1.00 0.43 65 THR A C 10
ATOM 12335 O O . THR A 1 65 ? 1.030 -3.243 2.094 1.00 0.53 65 THR A O 10
ATOM 12346 N N . GLN A 1 66 ? 0.351 -5.030 3.240 1.00 0.42 66 GLN A N 10
ATOM 12347 C CA . GLN A 1 66 ? -0.613 -4.249 3.993 1.00 0.54 66 GLN A CA 10
ATOM 12348 C C . GLN A 1 66 ? -0.015 -3.767 5.317 1.00 0.59 66 GLN A C 10
ATOM 12349 O O . GLN A 1 66 ? -0.301 -2.652 5.764 1.00 0.71 66 GLN A O 10
ATOM 12363 N N . GLU A 1 67 ? 0.849 -4.593 5.909 1.00 0.56 67 GLU A N 10
ATOM 12364 C CA . GLU A 1 67 ? 1.355 -4.357 7.262 1.00 0.67 67 GLU A CA 10
ATOM 12365 C C . GLU A 1 67 ? 2.344 -3.199 7.321 1.00 0.54 67 GLU A C 10
ATOM 12366 O O . GLU A 1 67 ? 2.506 -2.576 8.367 1.00 0.52 67 GLU A O 10
ATOM 12378 N N . ILE A 1 68 ? 2.998 -2.909 6.206 1.00 0.50 68 ILE A N 10
ATOM 12379 C CA . ILE A 1 68 ? 4.057 -1.907 6.194 1.00 0.46 68 ILE A CA 10
ATOM 12380 C C . ILE A 1 68 ? 3.482 -0.529 6.478 1.00 0.40 68 ILE A C 10
ATOM 12381 O O . ILE A 1 68 ? 3.947 0.184 7.363 1.00 0.40 68 ILE A O 10
ATOM 12397 N N . ILE A 1 69 ? 2.459 -0.170 5.721 1.00 0.39 69 ILE A N 10
ATOM 12398 C CA . ILE A 1 69 ? 1.851 1.139 5.847 1.00 0.37 69 ILE A CA 10
ATOM 12399 C C . ILE A 1 69 ? 0.897 1.174 7.036 1.00 0.42 69 ILE A C 10
ATOM 12400 O O . ILE A 1 69 ? 1.101 1.940 7.965 1.00 0.40 69 ILE A O 10
ATOM 12416 N N . GLU A 1 70 ? -0.117 0.297 6.987 1.00 0.51 70 GLU A N 10
ATOM 12417 C CA . GLU A 1 70 ? -1.204 0.212 7.987 1.00 0.60 70 GLU A CA 10
ATOM 12418 C C . GLU A 1 70 ? -1.487 1.546 8.708 1.00 0.51 70 GLU A C 10
ATOM 12419 O O . GLU A 1 70 ? -1.557 1.603 9.935 1.00 0.50 70 GLU A O 10
ATOM 12431 N N . GLU A 1 71 ? -1.636 2.616 7.922 1.00 0.53 71 GLU A N 10
ATOM 12432 C CA . GLU A 1 71 ? -1.991 3.945 8.446 1.00 0.57 71 GLU A CA 10
ATOM 12433 C C . GLU A 1 71 ? -0.973 4.460 9.470 1.00 0.53 71 GLU A C 10
ATOM 12434 O O . GLU A 1 71 ? -1.272 5.356 10.257 1.00 0.63 71 GLU A O 10
ATOM 12446 N N . LEU A 1 72 ? 0.222 3.891 9.453 1.00 0.51 72 LEU A N 10
ATOM 12447 C CA . LEU A 1 72 ? 1.288 4.305 10.352 1.00 0.61 72 LEU A CA 10
ATOM 12448 C C . LEU A 1 72 ? 2.356 5.069 9.590 1.00 0.64 72 LEU A C 10
ATOM 12449 O O . LEU A 1 72 ? 3.285 5.616 10.181 1.00 0.73 72 LEU A O 10
ATOM 12465 N N . ASP A 1 73 ? 2.231 5.083 8.273 1.00 0.69 73 ASP A N 10
ATOM 12466 C CA . ASP A 1 73 ? 3.147 5.840 7.434 1.00 0.74 73 ASP A CA 10
ATOM 12467 C C . ASP A 1 73 ? 2.600 7.237 7.184 1.00 0.74 73 ASP A C 10
ATOM 12468 O O . ASP A 1 73 ? 1.387 7.430 7.080 1.00 1.18 73 ASP A O 10
ATOM 12477 N N . ILE A 1 74 ? 3.501 8.205 7.127 1.00 0.58 74 ILE A N 10
ATOM 12478 C CA . ILE A 1 74 ? 3.140 9.592 6.865 1.00 0.76 74 ILE A CA 10
ATOM 12479 C C . ILE A 1 74 ? 4.134 10.192 5.869 1.00 0.72 74 ILE A C 10
ATOM 12480 O O . ILE A 1 74 ? 4.228 11.411 5.707 1.00 0.78 74 ILE A O 10
ATOM 12496 N N . SER A 1 75 ? 4.875 9.332 5.193 1.00 0.86 75 SER A N 10
ATOM 12497 C CA . SER A 1 75 ? 6.009 9.783 4.406 1.00 0.90 75 SER A CA 10
ATOM 12498 C C . SER A 1 75 ? 5.895 9.357 2.943 1.00 0.76 75 SER A C 10
ATOM 12499 O O . SER A 1 75 ? 5.813 8.168 2.631 1.00 1.07 75 SER A O 10
ATOM 12507 N N . PRO A 1 76 ? 5.877 10.335 2.026 1.00 0.54 76 PRO A N 10
ATOM 12508 C CA . PRO A 1 76 ? 5.956 10.077 0.601 1.00 0.69 76 PRO A CA 10
ATOM 12509 C C . PRO A 1 76 ? 7.403 9.905 0.156 1.00 0.72 76 PRO A C 10
ATOM 12510 O O . PRO A 1 76 ? 8.316 9.876 0.981 1.00 0.66 76 PRO A O 10
ATOM 12521 N N . LEU A 1 77 ? 7.610 9.801 -1.142 1.00 1.00 77 LEU A N 10
ATOM 12522 C CA . LEU A 1 77 ? 8.948 9.657 -1.684 1.00 1.16 77 LEU A CA 10
ATOM 12523 C C . LEU A 1 77 ? 9.272 10.837 -2.583 1.00 1.43 77 LEU A C 10
ATOM 12524 O O . LEU A 1 77 ? 8.857 10.823 -3.756 1.00 1.95 77 LEU A O 10
#

Secondary structure (DSSP, 8-state):
---SSGGGGHHHHHHHGGGT-SS--SSSS-SSTTSGGGGGGTT--GGGHHHHSSS--SSSGGGGS-TTTTTT-----

Solvent-accessible surface area: 4882 Å² total; per-residue (Å²): 214,98,26,123,113,81,69,147,68,1,100,82,4,27,113,132,8,96,90,48,49,161,50,0,121,0,13,99,73,72,72,6,114,53,0,24,44,7,0,2,22,28,65,127,33,133,120,0,47,198,55,41,107,15,8,1,125,68,90,66,0,94,112,59,0,9,40,5,0,75,94,130,11,94,20,68,126

InterPro domains:
  IPR057880 Inhibitor of histone-like protein HU [PF25723] (4-72)

Nearest PDB structures (foldseek):
  7by7-assembly1_A  TM=9.415E-01  e=1.829E-15  Okubovirus SPO1
  7by7-assembly1_A  TM=9.322E-01  e=1.581E-17  Okubovirus SPO1
  7by7-assembly1_A  TM=9.553E-01  e=1.476E-15  Okubovirus SPO1
  7by7-assembly1_A  TM=9.477E-01  e=4.288E-13  Okubovirus SPO1
  7by7-assembly1_A  TM=9.522E-01  e=2.063E-10  Okubovirus SPO1

Radius of gyration: 10.74 Å; Cα contacts (8 Å, |Δi|>4): 140; chains: 1; bounding box: 27×22×23 Å

Organism: Bacillus phage SP01 (NCBI:txid2884427)

Sequence (77 aa):
MMTEDQKFKYLTKIEELEAGCFSDWTKEDITGDLKYLKKGIIEESIELIRAVNGLTYSEELHDFTQEIIEELDISPLMMTEDQKFKYLTKIEELEAGCFSDWTKEDITGDLKYLKKGIIEESIELIRAVNGLTYSEELHDFTQEIIEELDISPLMMTEDQKFKYLTKIEELEAGCFSDWTKEDITGDLKYLKKGIIEESIELIRAVNGLTYSEELHDFTQEIIEELDISPLMMTEDQKFKYLTKIEELEAGCFSDWTKEDITGDLKYLKKGIIEESIELIRAVNGLTYSEELHDFTQEIIEELDISPLMMTEDQKFKYLTKIEELEAGCFSDWTKEDITGDLKYLKKGIIEESIELIRAVNGLTYSEELHDFTQEIIEELDISPLMMTEDQKFKYLTKIEELEAGCFSDWTKEDITGDLKYLKKGIIEESIELIRAVNGLTYSEELHDFTQEIIEELDISPLMMTEDQKFKYLTKIEELEAGCFSDWTKEDITGDLKYLKKGIIEESIELIRAVNGLTYSEELHDFTQEIIEELDISPLMMTEDQKFKYLTKIEELEAGCFSDWTKEDITGDLKYLKKGIIEESIELIRAVNGLTYSEELHDFTQEIIEELDISPLMMTEDQKFKYLTKIEELEAGCFSDWTKEDITGDLKYLKKGIIEESIELIRAVNGLTYSEELHDFTQEIIEELDISPLMMTEDQKFKYLTKIEELEAGCFSDWTKEDITGDLKYLKKGIIEESIELIRAVNGLTYSEELHDFTQEIIEELDISPL

B-factor: mean 1.12, std 0.71, range [0.31, 6.02]

Foldseek 3Di:
DWAPVCLVVLQCQVVPLLVQDLARPLIFDAPDQQSQQSAQSHPQDVCCCVPVHGADPCPPCVSSNRNRPVVVHRHGD